Protein AF-A0A554G8C4-F1 (afdb_monomer_lite)

Radius of gyration: 32.67 Å; chains: 1; bounding box: 84×97×101 Å

Foldseek 3Di:
DDDDDDDDDDDDDDDDDDDDDDDDDDDDDDDDPDDDPDDDPPFDQAQDPWQFDFQADAFDPFDKDKDAPVRLLVLCCVFPCCAANPPNPDQPHHADSDQVSCLVCLQVQLLCLQLQPTPALDDQVSSVSSPVSSQQSCQCVVVVNDNTMDMTTSDDPPPFFADADNQQNRRQGLFGSGHGDLLPLPQPQADQVLLVVLVPDLADDFWPVVSPSVVLHSHQHVCSNNQKGWAFFQQAADFLPWHKHKIKHAHDPDAFEQDLVVLKTDRDFQIKMKMWTWAWAQDPVRDIHTYTAKIKMWGWDVVLVSIYIFIWGADSNSTITTTQARDFQARHGFFKGKDKDQRYPNVSDIFIHIDHGDVLLCLQQQLDPNSTSDAQDILATQCHDADLPQLHDVPDGGDDCNNCVQLSCLSSRNYDNQDVPDDSVSSSVSTDGLQVLQQVLDDPPDDGDDNLLRNLLSNCQHFPQSQQACRHVACQLFVLNNQRRSHSNHDSRPDAQAVPDRLLNPATLAHQEPPPDLCVLLVLLLDLHRRHVVLNLQQHDHDLAHHRPPLSHWWHDLVNNLSSQLSNLPHDHPNCVPPPPVVVVVSSVSSNVSSVVSSVVRDDTDPHTDDFTDRLAAHVVADDSQNCLLVPQCDPPNVVLQVDDDDVVLLVQLPDKFQFAFQDDDPLFDFDQDDDDPPDDPVQADPVRHGPDGPSRRDIDGLQQLLCVQFVSLQCTQLSQRSHSLQSSLCNNPNDRHHSLQCHCQRDDPNHGNVVVQCVSNNPPSSLSSLLCQQVCVSVRDDQLSNNSSSGNAPFGLAWFFSDSVQCVVLDRGRLSSQLRRLLCLLQVNRLPPDPGTPRVRRVSCNVSLNCQLPVVQDRDPCLSVVVPVVSVVVSSVSSSSSSSSSNVSCSNPPSNVDPRPDGDDTSHVRDSPPDD

Structure (mmCIF, N/CA/C/O backbone):
data_AF-A0A554G8C4-F1
#
_entry.id   AF-A0A554G8C4-F1
#
loop_
_atom_site.group_PDB
_atom_site.id
_atom_site.type_symbol
_atom_site.label_atom_id
_atom_site.label_alt_id
_atom_site.label_comp_id
_atom_site.label_asym_id
_atom_site.label_entity_id
_atom_site.label_seq_id
_atom_site.pdbx_PDB_ins_code
_atom_site.Cartn_x
_atom_site.Cartn_y
_atom_site.Cartn_z
_atom_site.occupancy
_atom_site.B_iso_or_equiv
_atom_site.auth_seq_id
_atom_site.auth_comp_id
_atom_site.auth_asym_id
_atom_site.auth_atom_id
_atom_site.pdbx_PDB_model_num
ATOM 1 N N . MET A 1 1 ? 19.045 -48.486 16.223 1.00 35.25 1 MET A N 1
ATOM 2 C CA . MET A 1 1 ? 18.951 -49.966 16.285 1.00 35.25 1 MET A CA 1
ATOM 3 C C . MET A 1 1 ? 19.675 -50.537 15.063 1.00 35.25 1 MET A C 1
ATOM 5 O O . MET A 1 1 ? 19.643 -49.884 14.029 1.00 35.25 1 MET A O 1
ATOM 9 N N . ARG A 1 2 ? 20.413 -51.652 15.175 1.00 29.06 2 ARG A N 1
ATOM 10 C CA . ARG A 1 2 ? 21.234 -52.213 14.072 1.00 29.06 2 ARG A CA 1
ATOM 11 C C . ARG A 1 2 ? 20.387 -53.080 13.127 1.00 29.06 2 ARG A C 1
ATOM 13 O O . ARG A 1 2 ? 19.555 -53.809 13.647 1.00 29.06 2 ARG A O 1
ATOM 20 N N . MET A 1 3 ? 20.720 -53.121 11.826 1.00 29.72 3 MET A N 1
ATOM 21 C CA . MET A 1 3 ? 21.233 -54.313 11.095 1.00 29.72 3 MET A CA 1
ATOM 22 C C . MET A 1 3 ? 21.007 -54.257 9.561 1.00 29.72 3 MET A C 1
ATOM 24 O O . MET A 1 3 ? 19.944 -53.858 9.109 1.00 29.72 3 MET A O 1
ATOM 28 N N . THR A 1 4 ? 21.988 -54.742 8.775 1.00 32.47 4 THR A N 1
ATOM 29 C CA . THR A 1 4 ? 21.690 -55.606 7.600 1.00 32.47 4 THR A CA 1
ATOM 30 C C . THR A 1 4 ? 22.221 -55.214 6.202 1.00 32.47 4 THR A C 1
ATOM 32 O O . THR A 1 4 ? 21.421 -54.943 5.316 1.00 32.47 4 THR A O 1
ATOM 35 N N . ARG A 1 5 ? 23.537 -55.282 5.922 1.00 36.09 5 ARG A N 1
ATOM 36 C CA . ARG A 1 5 ? 24.065 -55.430 4.535 1.00 36.09 5 ARG A CA 1
ATOM 37 C C . ARG A 1 5 ? 24.133 -56.916 4.118 1.00 36.09 5 ARG A C 1
ATOM 39 O O . ARG A 1 5 ? 24.507 -57.714 4.973 1.00 36.09 5 ARG A O 1
ATOM 46 N N . ARG A 1 6 ? 24.017 -57.223 2.809 1.00 36.09 6 ARG A N 1
ATOM 47 C CA . ARG A 1 6 ? 25.047 -57.868 1.925 1.00 36.09 6 ARG A CA 1
ATOM 48 C C . ARG A 1 6 ? 24.466 -58.751 0.796 1.00 36.09 6 ARG A C 1
ATOM 50 O O . ARG A 1 6 ? 23.547 -59.522 1.021 1.00 36.09 6 ARG A O 1
ATOM 57 N N . GLY A 1 7 ? 25.137 -58.717 -0.361 1.00 27.42 7 GLY A N 1
ATOM 58 C CA . GLY A 1 7 ? 25.103 -59.689 -1.470 1.00 27.42 7 GLY A CA 1
ATOM 59 C C . GLY A 1 7 ? 26.214 -59.319 -2.474 1.00 27.42 7 GLY A C 1
ATOM 60 O O . GLY A 1 7 ? 26.448 -58.125 -2.653 1.00 27.42 7 GLY A O 1
ATOM 61 N N . ALA A 1 8 ? 26.968 -60.276 -3.034 1.00 31.67 8 ALA A N 1
ATOM 62 C CA . ALA A 1 8 ? 28.233 -60.006 -3.751 1.00 31.67 8 ALA A CA 1
ATOM 63 C C . ALA A 1 8 ? 28.448 -60.859 -5.027 1.00 31.67 8 ALA A C 1
ATOM 65 O O . ALA A 1 8 ? 27.799 -61.885 -5.203 1.00 31.67 8 ALA A O 1
ATOM 66 N N . VAL A 1 9 ? 29.381 -60.408 -5.884 1.00 40.16 9 VAL A N 1
ATOM 67 C CA . VAL A 1 9 ? 29.870 -61.019 -7.155 1.00 40.16 9 VAL A CA 1
ATOM 68 C C . VAL A 1 9 ? 30.842 -62.202 -6.897 1.00 40.16 9 VAL A C 1
ATOM 70 O O . VAL A 1 9 ? 31.343 -62.280 -5.771 1.00 40.16 9 VAL A O 1
ATOM 73 N N . PRO A 1 10 ? 31.109 -63.139 -7.851 1.00 49.84 10 PRO A N 1
ATOM 74 C CA . PRO A 1 10 ? 32.001 -62.976 -9.041 1.00 49.84 10 PRO A CA 1
ATOM 75 C C . PRO A 1 10 ? 31.441 -63.643 -10.343 1.00 49.84 10 PRO A C 1
ATOM 77 O O . PRO A 1 10 ? 30.327 -64.150 -10.311 1.00 49.84 10 PRO A O 1
ATOM 80 N N . GLY A 1 11 ? 32.101 -63.712 -11.519 1.00 33.06 11 GLY A N 1
ATOM 81 C CA . GLY A 1 11 ? 33.337 -63.079 -12.040 1.00 33.06 11 GLY A CA 1
ATOM 82 C C . GLY A 1 11 ? 34.168 -63.964 -13.021 1.00 33.06 11 GLY A C 1
ATOM 83 O O . GLY A 1 11 ? 34.088 -65.184 -12.948 1.00 33.06 11 GLY A O 1
ATOM 84 N N . SER A 1 12 ? 35.049 -63.342 -13.835 1.00 34.12 12 SER A N 1
ATOM 85 C CA . SER A 1 12 ? 36.193 -63.938 -14.600 1.00 34.12 12 SER A CA 1
ATOM 86 C C . SER A 1 12 ? 35.964 -64.623 -15.995 1.00 34.12 12 SER A C 1
ATOM 88 O O . SER A 1 12 ? 34.815 -64.872 -16.346 1.00 34.12 12 SER A O 1
ATOM 90 N N . PRO A 1 13 ? 37.015 -64.779 -16.864 1.00 64.75 13 PRO A N 1
ATOM 91 C CA . PRO A 1 13 ? 36.989 -64.232 -18.246 1.00 64.75 13 PRO A CA 1
ATOM 92 C C . PRO A 1 13 ? 37.641 -65.139 -19.355 1.00 64.75 13 PRO A C 1
ATOM 94 O O . PRO A 1 13 ? 37.683 -66.352 -19.194 1.00 64.75 13 PRO A O 1
ATOM 97 N N . TRP A 1 14 ? 38.233 -64.519 -20.406 1.00 30.30 14 TRP A N 1
ATOM 98 C CA . TRP A 1 14 ? 39.060 -65.040 -21.545 1.00 30.30 14 TRP A CA 1
ATOM 99 C C . TRP A 1 14 ? 38.277 -65.321 -22.854 1.00 30.30 14 TRP A C 1
ATOM 101 O O . TRP A 1 14 ? 37.111 -65.682 -22.804 1.00 30.30 14 TRP A O 1
ATOM 111 N N . GLY A 1 15 ? 38.837 -65.171 -24.069 1.00 31.28 15 GLY A N 1
ATOM 112 C CA . GLY A 1 15 ? 40.138 -64.595 -24.461 1.00 31.28 15 GLY A CA 1
ATOM 113 C C . GLY A 1 15 ? 40.775 -65.253 -25.705 1.00 31.28 15 GLY A C 1
ATOM 114 O O . GLY A 1 15 ? 41.369 -66.316 -25.577 1.00 31.28 15 GLY A O 1
ATOM 115 N N . GLY A 1 16 ? 40.739 -64.582 -26.870 1.00 29.69 16 GLY A N 1
ATOM 116 C CA . GLY A 1 16 ? 41.440 -64.978 -28.115 1.00 29.69 16 GLY A CA 1
ATOM 117 C C . GLY A 1 16 ? 40.740 -66.057 -28.971 1.00 29.69 16 GLY A C 1
ATOM 118 O O . GLY A 1 16 ? 39.778 -66.665 -28.522 1.00 29.69 16 GLY A O 1
ATOM 119 N N . LEU A 1 17 ? 41.155 -66.345 -30.215 1.00 28.55 17 LEU A N 1
ATOM 120 C CA . LEU A 1 17 ? 42.018 -65.617 -31.166 1.00 28.55 17 LEU A CA 1
ATOM 121 C C . LEU A 1 17 ? 41.819 -66.233 -32.583 1.00 28.55 17 LEU A C 1
ATOM 123 O O . LEU A 1 17 ? 41.575 -67.428 -32.663 1.00 28.55 17 LEU A O 1
ATOM 127 N N . LEU A 1 18 ? 41.957 -65.439 -33.659 1.00 30.30 18 LEU A N 1
ATOM 128 C CA . LEU A 1 18 ? 42.260 -65.813 -35.068 1.00 30.30 18 LEU A CA 1
ATOM 129 C C . LEU A 1 18 ? 41.762 -67.167 -35.653 1.00 30.30 18 LEU A C 1
ATOM 131 O O . LEU A 1 18 ? 42.248 -68.226 -35.277 1.00 30.30 18 LEU A O 1
ATOM 135 N N . LEU A 1 19 ? 41.060 -67.127 -36.794 1.00 30.12 19 LEU A N 1
ATOM 136 C CA . LEU A 1 19 ? 41.716 -67.184 -38.120 1.00 30.12 19 LEU A CA 1
ATOM 137 C C . LEU A 1 19 ? 40.710 -66.946 -39.262 1.00 30.12 19 LEU A C 1
ATOM 139 O O . LEU A 1 19 ? 39.581 -67.424 -39.217 1.00 30.12 19 LEU A O 1
ATOM 143 N N . ALA A 1 20 ? 41.150 -66.257 -40.316 1.00 35.41 20 ALA A N 1
ATOM 144 C CA . ALA A 1 20 ? 40.422 -66.124 -41.576 1.00 35.41 20 ALA A CA 1
ATOM 145 C C . ALA A 1 20 ? 41.315 -66.587 -42.734 1.00 35.41 20 ALA A C 1
ATOM 147 O O . ALA A 1 20 ? 42.494 -66.237 -42.773 1.00 35.41 20 ALA A O 1
ATOM 148 N N . VAL A 1 21 ? 40.747 -67.325 -43.692 1.00 32.59 21 VAL A N 1
ATOM 149 C CA . VAL A 1 21 ? 41.332 -67.559 -45.022 1.00 32.59 21 VAL A CA 1
ATOM 150 C C . VAL A 1 21 ? 40.219 -67.409 -46.060 1.00 32.59 21 VAL A C 1
ATOM 152 O O . VAL A 1 21 ? 39.087 -67.831 -45.834 1.00 32.59 21 VAL A O 1
ATOM 155 N N . LEU A 1 22 ? 40.542 -66.740 -47.166 1.00 37.44 22 LEU A N 1
ATOM 156 C CA . LEU A 1 22 ? 39.607 -66.324 -48.208 1.00 37.44 22 LEU A CA 1
ATOM 157 C C . LEU A 1 22 ? 39.259 -67.460 -49.179 1.00 37.44 22 LEU A C 1
ATOM 159 O O . LEU A 1 22 ? 40.101 -68.308 -49.453 1.00 37.44 22 LEU A O 1
ATOM 163 N N . PHE A 1 23 ? 38.112 -67.332 -49.852 1.00 32.06 23 PHE A N 1
ATOM 164 C CA . PHE A 1 23 ? 38.075 -67.395 -51.319 1.00 32.06 23 PHE A CA 1
ATOM 165 C C . PHE A 1 23 ? 37.068 -66.375 -51.871 1.00 32.06 23 PHE A C 1
ATOM 167 O O . PHE A 1 23 ? 36.133 -65.981 -51.177 1.00 32.06 23 PHE A O 1
ATOM 174 N N . ALA A 1 24 ? 37.316 -65.883 -53.087 1.00 38.41 24 ALA A N 1
ATOM 175 C CA . ALA A 1 24 ? 36.714 -64.659 -53.610 1.00 38.41 24 ALA A CA 1
ATOM 176 C C . ALA A 1 24 ? 35.801 -64.887 -54.826 1.00 38.41 24 ALA A C 1
ATOM 178 O O . ALA A 1 24 ? 36.180 -65.587 -55.759 1.00 38.41 24 ALA A O 1
ATOM 179 N N . ALA A 1 25 ? 34.655 -64.204 -54.825 1.00 33.59 25 ALA A N 1
ATOM 180 C CA . ALA A 1 25 ? 33.925 -63.647 -55.971 1.00 33.59 25 ALA A CA 1
ATOM 181 C C . ALA A 1 25 ? 32.758 -62.818 -55.383 1.00 33.59 25 ALA A C 1
ATOM 183 O O . ALA A 1 25 ? 32.126 -63.259 -54.433 1.00 33.59 25 ALA A O 1
ATOM 184 N N . GLY A 1 26 ? 32.414 -61.615 -55.836 1.00 38.28 26 GLY A N 1
ATOM 185 C CA . GLY A 1 26 ? 32.806 -60.959 -57.081 1.00 38.28 26 GLY A CA 1
ATOM 186 C C . GLY A 1 26 ? 31.575 -60.478 -57.850 1.00 38.28 26 GLY A C 1
ATOM 187 O O . GLY A 1 26 ? 31.400 -60.864 -58.998 1.00 38.28 26 GLY A O 1
ATOM 188 N N . CYS A 1 27 ? 30.710 -59.680 -57.216 1.00 35.62 27 CYS A N 1
ATOM 189 C CA . CYS A 1 27 ? 29.609 -58.952 -57.857 1.00 35.62 27 CYS A CA 1
ATOM 190 C C . CYS A 1 27 ? 29.418 -57.605 -57.151 1.00 35.62 27 CYS A C 1
ATOM 192 O O . CYS A 1 27 ? 29.599 -57.502 -55.939 1.00 35.62 27 CYS A O 1
ATOM 194 N N . SER A 1 28 ? 29.118 -56.571 -57.932 1.00 47.38 28 SER A N 1
ATOM 195 C CA . SER A 1 28 ? 29.175 -55.168 -57.525 1.00 47.38 28 SER A CA 1
ATOM 196 C C . SER A 1 28 ? 27.786 -54.560 -57.344 1.00 47.38 28 SER A C 1
ATOM 198 O O . SER A 1 28 ? 27.079 -54.370 -58.331 1.00 47.38 28 SER A O 1
ATOM 200 N N . GLU A 1 29 ? 27.461 -54.138 -56.125 1.00 44.00 29 GLU A N 1
ATOM 201 C CA . GLU A 1 29 ? 26.435 -53.124 -55.873 1.00 44.00 29 GLU A CA 1
ATOM 202 C C . GLU A 1 29 ? 27.011 -52.055 -54.939 1.00 44.00 29 GLU A C 1
ATOM 204 O O . GLU A 1 29 ? 27.541 -52.355 -53.868 1.00 44.00 29 GLU A O 1
ATOM 209 N N . SER A 1 30 ? 26.945 -50.796 -55.370 1.00 46.47 30 SER A N 1
ATOM 210 C CA . SER A 1 30 ? 27.315 -49.651 -54.538 1.00 46.47 30 SER A CA 1
ATOM 211 C C . SER A 1 30 ? 26.253 -49.461 -53.452 1.00 46.47 30 SER A C 1
ATOM 213 O O . SER A 1 30 ? 25.077 -49.351 -53.807 1.00 46.47 30 SER A O 1
ATOM 215 N N . PRO A 1 31 ? 26.611 -49.352 -52.159 1.00 44.16 31 PRO A N 1
ATOM 216 C CA . PRO A 1 31 ? 25.635 -49.017 -51.133 1.00 44.16 31 PRO A CA 1
ATOM 217 C C . PRO A 1 31 ? 25.049 -47.635 -51.421 1.00 44.16 31 PRO A C 1
ATOM 219 O O . PRO A 1 31 ? 25.790 -46.654 -51.535 1.00 44.16 31 PRO A O 1
ATOM 222 N N . THR A 1 32 ? 23.724 -47.540 -51.518 1.00 51.47 32 THR A N 1
ATOM 223 C CA . THR A 1 32 ? 23.030 -46.251 -51.475 1.00 51.47 32 THR A CA 1
ATOM 224 C C . THR A 1 32 ? 23.450 -45.528 -50.193 1.00 51.47 32 THR A C 1
ATOM 226 O O . THR A 1 32 ? 23.413 -46.147 -49.123 1.00 51.47 32 THR A O 1
ATOM 229 N N . PRO A 1 33 ? 23.859 -44.246 -50.249 1.00 58.81 33 PRO A N 1
ATOM 230 C CA . PRO A 1 33 ? 24.146 -43.506 -49.029 1.00 58.81 33 PRO A CA 1
ATOM 231 C C . PRO A 1 33 ? 22.888 -43.499 -48.149 1.00 58.81 33 PRO A C 1
ATOM 233 O O . PRO A 1 33 ? 21.779 -43.390 -48.688 1.00 58.81 33 PRO A O 1
ATOM 236 N N . PRO A 1 34 ? 23.023 -43.621 -46.814 1.00 56.00 34 PRO A N 1
ATOM 237 C CA . PRO A 1 34 ? 21.873 -43.494 -45.932 1.00 56.00 34 PRO A CA 1
ATOM 238 C C . PRO A 1 34 ? 21.198 -42.141 -46.198 1.00 56.00 34 PRO A C 1
ATOM 240 O O . PRO A 1 34 ? 21.907 -41.159 -46.458 1.00 56.00 34 PRO A O 1
ATOM 243 N N . PRO A 1 35 ? 19.854 -42.062 -46.153 1.00 60.12 35 PRO A N 1
ATOM 244 C CA . PRO A 1 35 ? 19.181 -40.778 -46.272 1.00 60.12 35 PRO A CA 1
ATOM 245 C C . PRO A 1 35 ? 19.767 -39.822 -45.225 1.00 60.12 35 PRO A C 1
ATOM 247 O O . PRO A 1 35 ? 20.073 -40.270 -44.111 1.00 60.12 35 PRO A O 1
ATOM 250 N N . PRO A 1 36 ? 19.959 -38.531 -45.559 1.00 61.12 36 PRO A N 1
ATOM 251 C CA . PRO A 1 36 ? 20.434 -37.569 -44.577 1.00 61.12 36 PRO A CA 1
ATOM 252 C C . PRO A 1 36 ? 19.521 -37.644 -43.348 1.00 61.12 36 PRO A C 1
ATOM 254 O O . PRO A 1 36 ? 18.307 -37.807 -43.525 1.00 61.12 36 PRO A O 1
ATOM 257 N N . PRO A 1 37 ? 20.070 -37.563 -42.120 1.00 51.31 37 PRO A N 1
ATOM 258 C CA . PRO A 1 37 ? 19.240 -37.576 -40.928 1.00 51.31 37 PRO A CA 1
ATOM 259 C C . PRO A 1 37 ? 18.176 -36.498 -41.090 1.00 51.31 37 PRO A C 1
ATOM 261 O O . PRO A 1 37 ? 18.506 -35.357 -41.431 1.00 51.31 37 PRO A O 1
ATOM 264 N N . SER A 1 38 ? 16.910 -36.877 -40.894 1.00 40.47 38 SER A N 1
ATOM 265 C CA . SER A 1 38 ? 15.795 -35.936 -40.910 1.00 40.47 38 SER A CA 1
ATOM 266 C C . SER A 1 38 ? 16.201 -34.723 -40.074 1.00 40.47 38 SER A C 1
ATOM 268 O O . SER A 1 38 ? 16.654 -34.933 -38.941 1.00 40.47 38 SER A O 1
ATOM 270 N N . PRO A 1 39 ? 16.093 -33.482 -40.588 1.00 41.09 39 PRO A N 1
ATOM 271 C CA . PRO A 1 39 ? 16.364 -32.324 -39.752 1.00 41.09 39 PRO A CA 1
ATOM 272 C C . PRO A 1 39 ? 15.509 -32.462 -38.486 1.00 41.09 39 PRO A C 1
ATOM 274 O O . PRO A 1 39 ? 14.346 -32.875 -38.602 1.00 41.09 39 PRO A O 1
ATOM 277 N N . PRO A 1 40 ? 16.064 -32.190 -37.287 1.00 36.62 40 PRO A N 1
ATOM 278 C CA . PRO A 1 40 ? 15.280 -32.260 -36.061 1.00 36.62 40 PRO A CA 1
ATOM 279 C C . PRO A 1 40 ? 14.016 -31.421 -36.269 1.00 36.62 40 PRO A C 1
ATOM 281 O O . PRO A 1 40 ? 14.118 -30.351 -36.881 1.00 36.62 40 PRO A O 1
ATOM 284 N N . PRO A 1 41 ? 12.832 -31.914 -35.856 1.00 37.88 41 PRO A N 1
ATOM 285 C CA . PRO A 1 41 ? 11.570 -31.277 -36.199 1.00 37.88 41 PRO A CA 1
ATOM 286 C C . PRO A 1 41 ? 11.631 -29.809 -35.796 1.00 37.88 41 PRO A C 1
ATOM 288 O O . PRO A 1 41 ? 11.794 -29.495 -34.617 1.00 37.88 41 PRO A O 1
ATOM 291 N N . VAL A 1 42 ? 11.555 -28.920 -36.792 1.00 38.28 42 VAL A N 1
ATOM 292 C CA . VAL A 1 42 ? 11.585 -27.477 -36.562 1.00 38.28 42 VAL A CA 1
ATOM 293 C C . VAL A 1 42 ? 10.360 -27.150 -35.729 1.00 38.28 42 VAL A C 1
ATOM 295 O O . VAL A 1 42 ? 9.225 -27.209 -36.206 1.00 38.28 42 VAL A O 1
ATOM 298 N N . VAL A 1 43 ? 10.601 -26.846 -34.461 1.00 43.97 43 VAL A N 1
ATOM 299 C CA . VAL A 1 43 ? 9.570 -26.430 -33.526 1.00 43.97 43 VAL A CA 1
ATOM 300 C C . VAL A 1 43 ? 9.070 -25.081 -34.019 1.00 43.97 43 VAL A C 1
ATOM 302 O O . VAL A 1 43 ? 9.767 -24.075 -33.964 1.00 43.97 43 VAL A O 1
ATOM 305 N N . THR A 1 44 ? 7.858 -25.057 -34.560 1.00 56.59 44 THR A N 1
ATOM 306 C CA . THR A 1 44 ? 7.272 -23.823 -35.083 1.00 56.59 44 THR A CA 1
ATOM 307 C C . THR A 1 44 ? 6.576 -23.068 -33.957 1.00 56.59 44 THR A C 1
ATOM 309 O O . THR A 1 44 ? 5.369 -23.184 -33.762 1.00 56.59 44 THR A O 1
ATOM 312 N N . CYS A 1 45 ? 7.335 -22.275 -33.197 1.00 78.38 45 CYS A N 1
ATOM 313 C CA . CYS A 1 45 ? 6.747 -21.318 -32.263 1.00 78.38 45 CYS A CA 1
ATOM 314 C C . CYS A 1 45 ? 6.059 -20.193 -33.064 1.00 78.38 45 CYS A C 1
ATOM 316 O O . CYS A 1 45 ? 6.716 -19.314 -33.623 1.00 78.38 45 CYS A O 1
ATOM 318 N N . GLN A 1 46 ? 4.729 -20.245 -33.180 1.00 87.69 46 GLN A N 1
ATOM 319 C CA . GLN A 1 46 ? 3.961 -19.310 -34.014 1.00 87.69 46 GLN A CA 1
ATOM 320 C C . GLN A 1 46 ? 3.898 -17.915 -33.367 1.00 87.69 46 GLN A C 1
ATOM 322 O O . GLN A 1 46 ? 3.695 -17.843 -32.154 1.00 87.69 46 GLN A O 1
ATOM 327 N N . PRO A 1 47 ? 4.032 -16.801 -34.118 1.00 91.69 47 PRO A N 1
ATOM 328 C CA . PRO A 1 47 ? 3.971 -15.449 -33.555 1.00 91.69 47 PRO A CA 1
ATOM 329 C C . PRO A 1 47 ? 2.708 -15.211 -32.718 1.00 91.69 47 PRO A C 1
ATOM 331 O O . PRO A 1 47 ? 1.603 -15.554 -33.140 1.00 91.69 47 PRO A O 1
ATOM 334 N N . ALA A 1 48 ? 2.865 -14.616 -31.533 1.00 93.56 48 ALA A N 1
ATOM 335 C CA . ALA A 1 48 ? 1.773 -14.519 -30.571 1.00 93.56 48 ALA A CA 1
ATOM 336 C C . ALA A 1 48 ? 0.688 -13.520 -31.009 1.00 93.56 48 ALA A C 1
ATOM 338 O O . ALA A 1 48 ? 0.941 -12.324 -31.186 1.00 93.56 48 ALA A O 1
ATOM 339 N N . ARG A 1 49 ? -0.555 -13.996 -31.126 1.00 93.81 49 ARG A N 1
ATOM 340 C CA . ARG A 1 49 ? -1.738 -13.184 -31.437 1.00 93.81 49 ARG A CA 1
ATOM 341 C C . ARG A 1 49 ? -2.339 -12.668 -30.132 1.00 93.81 49 ARG A C 1
ATOM 343 O O . ARG A 1 49 ? -3.319 -13.207 -29.619 1.00 93.81 49 ARG A O 1
ATOM 350 N N . SER A 1 50 ? -1.707 -11.626 -29.596 1.00 94.38 50 SER A N 1
ATOM 351 C CA . SER A 1 50 ? -2.178 -10.838 -28.449 1.00 94.38 50 SER A CA 1
ATOM 352 C C . SER A 1 50 ? -2.520 -9.406 -28.875 1.00 94.38 50 SER A C 1
ATOM 354 O O . SER A 1 50 ? -1.887 -8.823 -29.763 1.00 94.38 50 SER A O 1
ATOM 356 N N . GLY A 1 51 ? -3.528 -8.817 -28.230 1.00 91.25 51 GLY A N 1
ATOM 357 C CA . GLY A 1 51 ? -3.872 -7.404 -28.363 1.00 91.25 51 GLY A CA 1
ATOM 358 C C . GLY A 1 51 ? -2.877 -6.449 -27.689 1.00 91.25 51 GLY A C 1
ATOM 359 O O . GLY A 1 51 ? -2.844 -5.266 -28.043 1.00 91.25 51 GLY A O 1
ATOM 360 N N . GLU A 1 52 ? -2.034 -6.940 -26.775 1.00 93.56 52 GLU A N 1
ATOM 361 C CA . GLU A 1 52 ? -0.962 -6.184 -26.119 1.00 93.56 52 GLU A CA 1
ATOM 362 C C . GLU A 1 52 ? 0.401 -6.482 -26.773 1.00 93.56 52 GLU A C 1
ATOM 364 O O . GLU A 1 52 ? 1.232 -7.224 -26.253 1.00 93.56 52 GLU A O 1
ATOM 369 N N . ARG A 1 53 ? 0.646 -5.861 -27.937 1.00 95.56 53 ARG A N 1
ATOM 370 C CA . ARG A 1 53 ? 1.976 -5.806 -28.574 1.00 95.56 53 ARG A CA 1
ATOM 371 C C . ARG A 1 53 ? 2.945 -4.977 -27.717 1.00 95.56 53 ARG A C 1
ATOM 373 O O . ARG A 1 53 ? 2.612 -3.859 -27.316 1.00 95.56 53 ARG A O 1
ATOM 380 N N . ILE A 1 54 ? 4.150 -5.500 -27.494 1.00 96.50 54 ILE A N 1
ATOM 381 C CA . ILE A 1 54 ? 5.236 -4.872 -26.723 1.00 96.50 54 ILE A CA 1
ATOM 382 C C . ILE A 1 54 ? 6.551 -4.912 -27.543 1.00 96.50 54 ILE A C 1
ATOM 384 O O . ILE A 1 54 ? 7.541 -5.456 -27.057 1.00 96.50 54 ILE A O 1
ATOM 388 N N . PRO A 1 55 ? 6.598 -4.383 -28.789 1.00 95.94 55 PRO A N 1
ATOM 389 C CA . PRO A 1 55 ? 7.824 -4.381 -29.590 1.00 95.94 55 PRO A CA 1
ATOM 390 C C . PRO A 1 55 ? 8.937 -3.662 -28.824 1.00 95.94 55 PRO A C 1
ATOM 392 O O . PRO A 1 55 ? 8.790 -2.500 -28.433 1.00 95.94 55 PRO A O 1
ATOM 395 N N . MET A 1 56 ? 10.026 -4.365 -28.542 1.00 94.00 56 MET A N 1
ATOM 396 C CA . MET A 1 56 ? 11.045 -3.884 -27.619 1.00 94.00 56 MET A CA 1
ATOM 397 C C . MET A 1 56 ? 11.907 -2.803 -28.264 1.00 94.00 56 MET A C 1
ATOM 399 O O . MET A 1 56 ? 12.268 -2.864 -29.438 1.00 94.00 56 MET A O 1
ATOM 403 N N . ARG A 1 57 ? 12.251 -1.791 -27.470 1.00 90.12 57 ARG A N 1
ATOM 404 C CA . ARG A 1 57 ? 13.213 -0.766 -27.862 1.00 90.12 57 ARG A CA 1
ATOM 405 C C . ARG A 1 57 ? 14.607 -1.395 -27.888 1.00 90.12 57 ARG A C 1
ATOM 407 O O . ARG A 1 57 ? 14.977 -2.091 -26.942 1.00 90.12 57 ARG A O 1
ATOM 414 N N . ALA A 1 58 ? 15.382 -1.115 -28.934 1.00 80.94 58 ALA A N 1
ATOM 415 C CA . ALA A 1 58 ? 16.804 -1.433 -28.946 1.00 80.94 58 ALA A CA 1
ATOM 416 C C . ALA A 1 58 ? 17.516 -0.754 -27.762 1.00 80.94 58 ALA A C 1
ATOM 418 O O . ALA A 1 58 ? 17.148 0.349 -27.341 1.00 80.94 58 ALA A O 1
ATOM 419 N N . GLY A 1 59 ? 18.533 -1.418 -27.220 1.00 72.62 59 GLY A N 1
ATOM 420 C CA . GLY A 1 59 ? 19.370 -0.833 -26.183 1.00 72.62 59 GLY A CA 1
ATOM 421 C C . GLY A 1 59 ? 20.052 0.444 -26.671 1.00 72.62 59 GLY A C 1
ATOM 422 O O . GLY A 1 59 ? 20.488 0.510 -27.819 1.00 72.62 59 GLY A O 1
ATOM 423 N N . ALA A 1 60 ? 20.156 1.450 -25.804 1.00 70.88 60 ALA A N 1
ATOM 424 C CA . ALA A 1 60 ? 21.054 2.579 -26.034 1.00 70.88 60 ALA A CA 1
ATOM 425 C C . ALA A 1 60 ? 22.219 2.485 -25.044 1.00 70.88 60 ALA A C 1
ATOM 427 O O . ALA A 1 60 ? 21.959 2.125 -23.899 1.00 70.88 60 ALA A O 1
ATOM 428 N N . PRO A 1 61 ? 23.462 2.813 -25.441 1.00 71.31 61 PRO A N 1
ATOM 429 C CA . PRO A 1 61 ? 24.572 2.893 -24.501 1.00 71.31 61 PRO A CA 1
ATOM 430 C C . PRO A 1 61 ? 24.262 3.881 -23.375 1.00 71.31 61 PRO A C 1
ATOM 432 O O . PRO A 1 61 ? 23.676 4.941 -23.626 1.00 71.31 61 PRO A O 1
ATOM 435 N N . ALA A 1 62 ? 24.703 3.559 -22.159 1.00 70.88 62 ALA A N 1
ATOM 436 C CA . ALA A 1 62 ? 24.549 4.440 -21.009 1.00 70.88 62 ALA A CA 1
ATOM 437 C C . ALA A 1 62 ? 25.129 5.836 -21.302 1.00 70.88 62 ALA A C 1
ATOM 439 O O . ALA A 1 62 ? 26.242 5.970 -21.819 1.00 70.88 62 ALA A O 1
ATOM 440 N N . VAL A 1 63 ? 24.382 6.889 -20.953 1.00 72.75 63 VAL A N 1
ATOM 441 C CA . VAL A 1 63 ? 24.813 8.273 -21.192 1.00 72.75 63 VAL A CA 1
ATOM 442 C C . VAL A 1 63 ? 26.065 8.564 -20.366 1.00 72.75 63 VAL A C 1
ATOM 444 O O . VAL A 1 63 ? 26.020 8.589 -19.135 1.00 72.75 63 VAL A O 1
ATOM 447 N N . THR A 1 64 ? 27.180 8.814 -21.053 1.00 81.62 64 THR A N 1
ATOM 448 C CA . THR A 1 64 ? 28.438 9.239 -20.435 1.00 81.62 64 THR A CA 1
ATOM 449 C C . THR A 1 64 ? 28.727 10.694 -20.762 1.00 81.62 64 THR A C 1
ATOM 451 O O . THR A 1 64 ? 28.744 11.070 -21.935 1.00 81.62 64 THR A O 1
ATOM 454 N N . PHE A 1 65 ? 29.024 11.497 -19.747 1.00 91.94 65 PHE A N 1
ATOM 455 C CA . PHE A 1 65 ? 29.494 12.872 -19.914 1.00 91.94 65 PHE A CA 1
ATOM 456 C C . PHE A 1 65 ? 30.614 13.179 -18.920 1.00 91.94 65 PHE A C 1
ATOM 458 O O . PHE A 1 65 ? 30.906 12.380 -18.034 1.00 91.94 65 PHE A O 1
ATOM 465 N N . THR A 1 66 ? 31.256 14.328 -19.086 1.00 94.44 66 THR A N 1
ATOM 466 C CA . THR A 1 66 ? 32.356 14.782 -18.234 1.00 94.44 66 THR A CA 1
ATOM 467 C C . THR A 1 66 ? 31.855 15.864 -17.283 1.00 94.44 66 THR A C 1
ATOM 469 O O . THR A 1 66 ? 31.163 16.780 -17.718 1.00 94.44 66 THR A O 1
ATOM 472 N N . GLU A 1 67 ? 32.216 15.769 -16.007 1.00 95.88 67 GLU A N 1
ATOM 473 C CA . GLU A 1 67 ? 31.802 16.683 -14.938 1.00 95.88 67 GLU A CA 1
ATOM 474 C C . GLU A 1 67 ? 33.026 17.145 -14.126 1.00 95.88 67 GLU A C 1
ATOM 476 O O . GLU A 1 67 ? 34.076 16.495 -14.146 1.00 95.88 67 GLU A O 1
ATOM 481 N N . THR A 1 68 ? 32.918 18.272 -13.421 1.00 96.31 68 THR A N 1
ATOM 482 C CA . THR A 1 68 ? 33.961 18.758 -12.496 1.00 96.31 68 THR A CA 1
ATOM 483 C C . THR A 1 68 ? 33.480 18.715 -11.050 1.00 96.31 68 THR A C 1
ATOM 485 O O . THR A 1 68 ? 32.276 18.701 -10.787 1.00 96.31 68 THR A O 1
ATOM 488 N N . PHE A 1 69 ? 34.405 18.726 -10.083 1.00 94.44 69 PHE A N 1
ATOM 489 C CA . PHE A 1 69 ? 34.025 18.876 -8.675 1.00 94.44 69 PHE A CA 1
ATOM 490 C C . PHE A 1 69 ? 33.194 20.149 -8.431 1.00 94.44 69 PHE A C 1
ATOM 492 O O . PHE A 1 69 ? 32.168 20.076 -7.759 1.00 94.44 69 PHE A O 1
ATOM 499 N N . ASP A 1 70 ? 33.562 21.282 -9.038 1.00 94.06 70 ASP A N 1
ATOM 500 C CA . ASP A 1 70 ? 32.805 22.537 -8.921 1.00 94.06 70 ASP A CA 1
ATOM 501 C C . ASP A 1 70 ? 31.391 22.424 -9.519 1.00 94.06 70 ASP A C 1
ATOM 503 O O . ASP A 1 70 ? 30.427 22.918 -8.933 1.00 94.06 70 ASP A O 1
ATOM 507 N N . GLY A 1 71 ? 31.238 21.724 -10.651 1.00 94.81 71 GLY A N 1
ATOM 508 C CA . GLY A 1 71 ? 29.938 21.443 -11.268 1.00 94.81 71 GLY A CA 1
ATOM 509 C C . GLY A 1 71 ? 29.059 20.552 -10.387 1.00 94.81 71 GLY A C 1
ATOM 510 O O . GLY A 1 71 ? 27.898 20.877 -10.125 1.00 94.81 71 GLY A O 1
ATOM 511 N N . LEU A 1 72 ? 29.626 19.476 -9.835 1.00 94.75 72 LEU A N 1
ATOM 512 C CA . LEU A 1 72 ? 28.967 18.632 -8.836 1.00 94.75 72 LEU A CA 1
ATOM 513 C C . LEU A 1 72 ? 28.559 19.440 -7.593 1.00 94.75 72 LEU A C 1
ATOM 515 O O . LEU A 1 72 ? 27.411 19.356 -7.154 1.00 94.75 72 LEU A O 1
ATOM 519 N N . LYS A 1 73 ? 29.459 20.266 -7.054 1.00 92.81 73 LYS A N 1
ATOM 520 C CA . LYS A 1 73 ? 29.191 21.123 -5.895 1.00 92.81 73 LYS A CA 1
ATOM 521 C C . LYS A 1 73 ? 28.063 22.117 -6.180 1.00 92.81 73 LYS A C 1
ATOM 523 O O . LYS A 1 73 ? 27.161 22.237 -5.356 1.00 92.81 73 LYS A O 1
ATOM 528 N N . ALA A 1 74 ? 28.035 22.734 -7.361 1.00 93.25 74 ALA A N 1
ATOM 529 C CA . ALA A 1 74 ? 26.947 23.613 -7.785 1.00 93.25 74 ALA A CA 1
ATOM 530 C C . ALA A 1 74 ? 25.595 22.878 -7.889 1.00 93.25 74 ALA A C 1
ATOM 532 O O . ALA A 1 74 ? 24.568 23.428 -7.488 1.00 93.25 74 ALA A O 1
ATOM 533 N N . ARG A 1 75 ? 25.570 21.617 -8.357 1.00 93.44 75 ARG A N 1
ATOM 534 C CA . ARG A 1 75 ? 24.351 20.780 -8.349 1.00 93.44 75 ARG A CA 1
ATOM 535 C C . ARG A 1 75 ? 23.883 20.461 -6.927 1.00 93.44 75 ARG A C 1
ATOM 537 O O . ARG A 1 75 ? 22.687 20.556 -6.657 1.00 93.44 75 ARG A O 1
ATOM 544 N N . VAL A 1 76 ? 24.806 20.112 -6.024 1.00 92.62 76 VAL A N 1
ATOM 545 C CA . VAL A 1 76 ? 24.504 19.894 -4.596 1.00 92.62 76 VAL A CA 1
ATOM 546 C C . VAL A 1 76 ? 23.943 21.170 -3.977 1.00 92.62 76 VAL A C 1
ATOM 548 O O . VAL A 1 76 ? 22.892 21.124 -3.348 1.00 92.62 76 VAL A O 1
ATOM 551 N N . ASP A 1 77 ? 24.574 22.322 -4.201 1.00 90.94 77 ASP A N 1
ATOM 552 C CA . ASP A 1 77 ? 24.097 23.597 -3.668 1.00 90.94 77 ASP A CA 1
ATOM 553 C C . ASP A 1 77 ? 22.705 23.951 -4.207 1.00 90.94 77 ASP A C 1
ATOM 555 O O . ASP A 1 77 ? 21.830 24.333 -3.428 1.00 90.94 77 ASP A O 1
ATOM 559 N N . ALA A 1 78 ? 22.446 23.739 -5.499 1.00 90.50 78 ALA A N 1
ATOM 560 C CA . ALA A 1 78 ? 21.143 23.997 -6.111 1.00 90.50 78 ALA A CA 1
ATOM 561 C C . ALA A 1 78 ? 20.000 23.119 -5.557 1.00 90.50 78 ALA A C 1
ATOM 563 O O . ALA A 1 78 ? 18.852 23.561 -5.569 1.00 90.50 78 ALA A O 1
ATOM 564 N N . GLN A 1 79 ? 20.282 21.894 -5.089 1.00 89.06 79 GLN A N 1
ATOM 565 C CA . GLN A 1 79 ? 19.265 20.984 -4.534 1.00 89.06 79 GLN A CA 1
ATOM 566 C C . GLN A 1 79 ? 19.196 20.985 -2.998 1.00 89.06 79 GLN A C 1
ATOM 568 O O . GLN A 1 79 ? 18.132 20.733 -2.435 1.00 89.06 79 GLN A O 1
ATOM 573 N N . CYS A 1 80 ? 20.313 21.236 -2.309 1.00 87.88 80 CYS A N 1
ATOM 574 C CA . CYS A 1 80 ? 20.464 20.945 -0.881 1.00 87.88 80 CYS A CA 1
ATOM 575 C C . CYS A 1 80 ? 20.789 22.167 -0.009 1.00 87.88 80 CYS A C 1
ATOM 577 O O . CYS A 1 80 ? 20.513 22.119 1.192 1.00 87.88 80 CYS A O 1
ATOM 579 N N . SER A 1 81 ? 21.352 23.256 -0.554 1.00 87.31 81 SER A N 1
ATOM 580 C CA . SER A 1 81 ? 21.855 24.374 0.272 1.00 87.31 81 SER A CA 1
ATOM 581 C C . SER A 1 81 ? 20.775 25.023 1.141 1.00 87.31 81 SER A C 1
ATOM 583 O O . SER A 1 81 ? 21.032 25.330 2.302 1.00 87.31 81 SER A O 1
ATOM 585 N N . GLN A 1 82 ? 19.545 25.139 0.628 1.00 86.56 82 GLN A N 1
ATOM 586 C CA . GLN A 1 82 ? 18.410 25.748 1.332 1.00 86.56 82 GLN A CA 1
ATOM 587 C C . GLN A 1 82 ? 18.084 25.086 2.681 1.00 86.56 82 GLN A C 1
ATOM 589 O O . GLN A 1 82 ? 17.512 25.744 3.548 1.00 86.56 82 GLN A O 1
ATOM 594 N N . CYS A 1 83 ? 18.441 23.807 2.858 1.00 84.12 83 CYS A N 1
ATOM 595 C CA . CYS A 1 83 ? 18.151 23.031 4.066 1.00 84.12 83 CYS A CA 1
ATOM 596 C C . CYS A 1 83 ? 19.394 22.449 4.756 1.00 84.12 83 CYS A C 1
ATOM 598 O O . CYS A 1 83 ? 19.309 22.073 5.921 1.00 84.12 83 CYS A O 1
ATOM 600 N N . HIS A 1 84 ? 20.529 22.327 4.064 1.00 85.75 84 HIS A N 1
ATOM 601 C CA . HIS A 1 84 ? 21.723 21.642 4.578 1.00 85.75 84 HIS A CA 1
ATOM 602 C C . HIS A 1 84 ? 23.002 22.490 4.542 1.00 85.75 84 HIS A C 1
ATOM 604 O O . HIS A 1 84 ? 24.042 22.007 4.985 1.00 85.75 84 HIS A O 1
ATOM 610 N N . ALA A 1 85 ? 22.940 23.745 4.082 1.00 82.25 85 ALA A N 1
ATOM 611 C CA . ALA A 1 85 ? 24.025 24.711 4.247 1.00 82.25 85 ALA A CA 1
ATOM 612 C C . ALA A 1 85 ? 23.694 25.739 5.354 1.00 82.25 85 ALA A C 1
ATOM 614 O O . ALA A 1 85 ? 22.521 26.067 5.569 1.00 82.25 85 ALA A O 1
ATOM 615 N N . PRO A 1 86 ? 24.700 26.278 6.070 1.00 75.38 86 PRO A N 1
ATOM 616 C CA . PRO A 1 86 ? 24.500 27.393 6.994 1.00 75.38 86 PRO A CA 1
ATOM 617 C C . PRO A 1 86 ? 23.922 28.641 6.291 1.00 75.38 86 PRO A C 1
ATOM 619 O O . PRO A 1 86 ? 24.278 28.904 5.143 1.00 75.38 86 PRO A O 1
ATOM 622 N N . PRO A 1 87 ? 23.078 29.450 6.963 1.00 73.00 87 PRO A N 1
ATOM 623 C CA . PRO A 1 87 ? 22.631 29.304 8.352 1.00 73.00 87 PRO A CA 1
ATOM 624 C C . PRO A 1 87 ? 21.432 28.352 8.537 1.00 73.00 87 PRO A C 1
ATOM 626 O O . PRO A 1 87 ? 21.143 27.958 9.663 1.00 73.00 87 PRO A O 1
ATOM 629 N N . ASN A 1 88 ? 20.750 27.949 7.461 1.00 68.94 88 ASN A N 1
ATOM 630 C CA . ASN A 1 88 ? 19.437 27.283 7.496 1.00 68.94 88 ASN A CA 1
ATOM 631 C C . ASN A 1 88 ? 19.519 25.749 7.633 1.00 68.94 88 ASN A C 1
ATOM 633 O O . ASN A 1 88 ? 18.729 25.012 7.044 1.00 68.94 88 ASN A O 1
ATOM 637 N N . ALA A 1 89 ? 20.490 25.258 8.399 1.00 68.88 89 ALA A N 1
ATOM 638 C CA . ALA A 1 89 ? 20.787 23.837 8.522 1.00 68.88 89 ALA A CA 1
ATOM 639 C C . ALA A 1 89 ? 19.731 23.071 9.343 1.00 68.88 89 ALA A C 1
ATOM 641 O O . ALA A 1 89 ? 19.800 22.996 10.571 1.00 68.88 89 ALA A O 1
ATOM 642 N N . VAL A 1 90 ? 18.780 22.447 8.651 1.00 65.62 90 VAL A N 1
ATOM 643 C CA . VAL A 1 90 ? 17.696 21.632 9.211 1.00 65.62 90 VAL A CA 1
ATOM 644 C C . VAL A 1 90 ? 17.892 20.137 8.910 1.00 65.62 90 VAL A C 1
ATOM 646 O O . VAL A 1 90 ? 18.664 19.734 8.041 1.00 65.62 90 VAL A O 1
ATOM 649 N N . GLY A 1 91 ? 17.202 19.267 9.654 1.00 59.59 91 GLY A N 1
ATOM 650 C CA . GLY A 1 91 ? 17.233 17.813 9.417 1.00 59.59 91 GLY A CA 1
ATOM 651 C C . GLY A 1 91 ? 18.450 17.064 9.985 1.00 59.59 91 GLY A C 1
ATOM 652 O O . GLY A 1 91 ? 18.720 15.931 9.572 1.00 59.59 91 GLY A O 1
ATOM 653 N N . GLY A 1 92 ? 19.179 17.667 10.934 1.00 64.31 92 GLY A N 1
ATOM 654 C CA . GLY A 1 92 ? 20.272 17.008 11.666 1.00 64.31 92 GLY A CA 1
ATOM 655 C C . GLY A 1 92 ? 21.461 16.633 10.779 1.00 64.31 92 GLY A C 1
ATOM 656 O O . GLY A 1 92 ? 22.057 15.567 10.949 1.00 64.31 92 GLY A O 1
ATOM 657 N N . PHE A 1 93 ? 21.738 17.453 9.762 1.00 75.06 93 PHE A N 1
ATOM 658 C CA . PHE A 1 93 ? 22.786 17.206 8.785 1.00 75.06 93 PHE A CA 1
ATOM 659 C C . PHE A 1 93 ? 23.227 18.490 8.056 1.00 75.06 93 PHE A C 1
ATOM 661 O O . PHE A 1 93 ? 22.380 19.301 7.684 1.00 75.06 93 PHE A O 1
ATOM 668 N N . GLN A 1 94 ? 24.538 18.636 7.834 1.00 78.94 94 GLN A N 1
ATOM 669 C CA . GLN A 1 94 ? 25.173 19.668 7.007 1.00 78.94 94 GLN A CA 1
ATOM 670 C C . GLN A 1 94 ? 26.299 19.040 6.182 1.00 78.94 94 GLN A C 1
ATOM 672 O O . GLN A 1 94 ? 27.126 18.332 6.759 1.00 78.94 94 GLN A O 1
ATOM 677 N N . TYR A 1 95 ? 26.367 19.332 4.882 1.00 83.44 95 TYR A N 1
ATOM 678 C CA . TYR A 1 95 ? 27.541 18.993 4.069 1.00 83.44 95 TYR A CA 1
ATOM 679 C C . TYR A 1 95 ? 28.569 20.124 4.175 1.00 83.44 95 TYR A C 1
ATOM 681 O O . TYR A 1 95 ? 28.204 21.300 4.232 1.00 83.44 95 TYR A O 1
ATOM 689 N N . GLY A 1 96 ? 29.858 19.783 4.220 1.00 78.12 96 GLY A N 1
ATOM 690 C CA . GLY A 1 96 ? 30.905 20.808 4.218 1.00 78.12 96 GLY A CA 1
ATOM 691 C C . GLY A 1 96 ? 31.005 21.520 2.858 1.00 78.12 96 GLY A C 1
ATOM 692 O O . GLY A 1 96 ? 30.601 20.964 1.833 1.00 78.12 96 GLY A O 1
ATOM 693 N N . PRO A 1 97 ? 31.537 22.754 2.821 1.00 76.12 97 PRO A N 1
ATOM 694 C CA . PRO A 1 97 ? 31.634 23.546 1.594 1.00 76.12 97 PRO A CA 1
ATOM 695 C C . PRO A 1 97 ? 32.727 23.055 0.629 1.00 76.12 97 PRO A C 1
ATOM 697 O O . PRO A 1 97 ? 32.834 23.591 -0.470 1.00 76.12 97 PRO A O 1
ATOM 700 N N . ASP A 1 98 ? 33.528 22.068 1.028 1.00 86.31 98 ASP A N 1
ATOM 701 C CA . ASP A 1 98 ? 34.729 21.590 0.350 1.00 86.31 98 ASP A CA 1
ATOM 702 C C . ASP A 1 98 ? 34.655 20.095 -0.028 1.00 86.31 98 ASP A C 1
ATOM 704 O O . ASP A 1 98 ? 33.638 19.414 0.144 1.00 86.31 98 ASP A O 1
ATOM 708 N N . LEU A 1 99 ? 35.759 19.589 -0.588 1.00 88.62 99 LEU A N 1
ATOM 709 C CA . LEU A 1 99 ? 35.910 18.212 -1.059 1.00 88.62 99 LEU A CA 1
ATOM 710 C C . LEU A 1 99 ? 35.650 17.175 0.044 1.00 88.62 99 LEU A C 1
ATOM 712 O O . LEU A 1 99 ? 34.904 16.219 -0.168 1.00 88.62 99 LEU A O 1
ATOM 716 N N . GLU A 1 100 ? 36.261 17.358 1.215 1.00 90.12 100 GLU A N 1
ATOM 717 C CA . GLU A 1 100 ? 36.166 16.412 2.332 1.00 90.12 100 GLU A CA 1
ATOM 718 C C . GLU A 1 100 ? 34.778 16.449 2.982 1.00 90.12 100 GLU A C 1
ATOM 720 O O . GLU A 1 100 ? 34.216 15.403 3.319 1.00 90.12 100 GLU A O 1
ATOM 725 N N . GLY A 1 101 ? 34.173 17.636 3.056 1.00 86.31 101 GLY A N 1
ATOM 726 C CA . GLY A 1 101 ? 32.782 17.825 3.435 1.00 86.31 101 GLY A CA 1
ATOM 727 C C . GLY A 1 101 ? 31.806 17.056 2.549 1.00 86.31 101 GLY A C 1
ATOM 728 O O . GLY A 1 101 ? 30.917 16.382 3.068 1.00 86.31 101 GLY A O 1
ATOM 729 N N . LEU A 1 102 ? 31.972 17.107 1.223 1.00 89.12 102 LEU A N 1
ATOM 730 C CA . LEU A 1 102 ? 31.090 16.366 0.319 1.00 89.12 102 LEU A CA 1
ATOM 731 C C . LEU A 1 102 ? 31.406 14.861 0.275 1.00 89.12 102 LEU A C 1
ATOM 733 O O . LEU A 1 102 ? 30.483 14.060 0.133 1.00 89.12 102 LEU A O 1
ATOM 737 N N . LYS A 1 103 ? 32.667 14.444 0.457 1.00 91.25 103 LYS A N 1
ATOM 738 C CA . LYS A 1 103 ? 33.047 13.019 0.563 1.00 91.25 103 LYS A CA 1
ATOM 739 C C . LYS A 1 103 ? 32.338 12.319 1.715 1.00 91.25 103 LYS A C 1
ATOM 741 O O . LYS A 1 103 ? 31.827 11.215 1.542 1.00 91.25 103 LYS A O 1
ATOM 746 N N . LYS A 1 104 ? 32.299 12.972 2.879 1.00 88.44 104 LYS A N 1
ATOM 747 C CA . LYS A 1 104 ? 31.702 12.438 4.107 1.00 88.44 104 LYS A CA 1
ATOM 748 C C . LYS A 1 104 ? 30.225 12.074 3.935 1.00 88.44 104 LYS A C 1
ATOM 750 O O . LYS A 1 104 ? 29.776 11.061 4.467 1.00 88.44 104 LYS A O 1
ATOM 755 N N . ASP A 1 105 ? 29.481 12.886 3.185 1.00 87.56 105 ASP A N 1
ATOM 756 C CA . ASP A 1 105 ? 28.017 12.856 3.210 1.00 87.56 105 ASP A CA 1
ATOM 757 C C . ASP A 1 105 ? 27.348 12.661 1.840 1.00 87.56 105 ASP A C 1
ATOM 759 O O . ASP A 1 105 ? 26.144 12.393 1.765 1.00 87.56 105 ASP A O 1
ATOM 763 N N . GLY A 1 106 ? 28.114 12.709 0.747 1.00 89.56 106 GLY A N 1
ATOM 764 C CA . GLY A 1 106 ? 27.628 12.517 -0.620 1.00 89.56 106 GLY A CA 1
ATOM 765 C C . GLY A 1 106 ? 26.894 11.190 -0.823 1.00 89.56 106 GLY A C 1
ATOM 766 O O . GLY A 1 106 ? 25.896 11.149 -1.537 1.00 89.56 106 GLY A O 1
ATOM 767 N N . ALA A 1 107 ? 27.309 10.119 -0.135 1.00 89.62 107 ALA A N 1
ATOM 768 C CA . ALA A 1 107 ? 26.625 8.824 -0.186 1.00 89.62 107 ALA A CA 1
ATOM 769 C C . ALA A 1 107 ? 25.202 8.894 0.403 1.00 89.62 107 ALA A C 1
ATOM 771 O O . ALA A 1 107 ? 24.261 8.324 -0.153 1.00 89.62 107 ALA A O 1
ATOM 772 N N . ARG A 1 108 ? 25.022 9.643 1.501 1.00 87.12 108 ARG A N 1
ATOM 773 C CA . ARG A 1 108 ? 23.712 9.879 2.127 1.00 87.12 108 ARG A CA 1
ATOM 774 C C . ARG A 1 108 ? 22.835 10.772 1.250 1.00 87.12 108 ARG A C 1
ATOM 776 O O . ARG A 1 108 ? 21.647 10.484 1.116 1.00 87.12 108 ARG A O 1
ATOM 783 N N . LEU A 1 109 ? 23.411 11.816 0.649 1.00 89.94 109 LEU A N 1
ATOM 784 C CA . LEU A 1 109 ? 22.712 12.686 -0.302 1.00 89.94 109 LEU A CA 1
ATOM 785 C C . LEU A 1 109 ? 22.231 11.894 -1.526 1.00 89.94 109 LEU A C 1
ATOM 787 O O . LEU A 1 109 ? 21.050 11.950 -1.856 1.00 89.94 109 LEU A O 1
ATOM 791 N N . ALA A 1 110 ? 23.101 11.090 -2.143 1.00 90.62 110 ALA A N 1
ATOM 792 C CA . ALA A 1 110 ? 22.756 10.274 -3.304 1.00 90.62 110 ALA A CA 1
ATOM 793 C C . ALA A 1 110 ? 21.673 9.227 -3.001 1.00 90.62 110 ALA A C 1
ATOM 795 O O . ALA A 1 110 ? 20.727 9.070 -3.775 1.00 90.62 110 ALA A O 1
ATOM 796 N N . LEU A 1 111 ? 21.762 8.543 -1.852 1.00 89.56 111 LEU A N 1
ATOM 797 C CA . LEU A 1 111 ? 20.718 7.621 -1.400 1.00 89.56 111 LEU A CA 1
ATOM 798 C C . LEU A 1 111 ? 19.364 8.340 -1.297 1.00 89.56 111 LEU A C 1
ATOM 800 O O . LEU A 1 111 ? 18.390 7.911 -1.906 1.00 89.56 111 LEU A O 1
ATOM 804 N N . LYS A 1 112 ? 19.307 9.472 -0.588 1.00 88.38 112 LYS A N 1
ATOM 805 C CA . LYS A 1 112 ? 18.045 10.190 -0.354 1.00 88.38 112 LYS A CA 1
ATOM 806 C C . LYS A 1 112 ? 17.466 10.815 -1.623 1.00 88.38 112 LYS A C 1
ATOM 808 O O . LYS A 1 112 ? 16.251 10.803 -1.811 1.00 88.38 112 LYS A O 1
ATOM 813 N N . ALA A 1 113 ? 18.320 11.298 -2.517 1.00 90.75 113 ALA A N 1
ATOM 814 C CA . ALA A 1 113 ? 17.915 11.855 -3.799 1.00 90.75 113 ALA A CA 1
ATOM 815 C C . ALA A 1 113 ? 17.402 10.771 -4.778 1.00 90.75 113 ALA A C 1
ATOM 817 O O . ALA A 1 113 ? 16.352 10.956 -5.388 1.00 90.75 113 ALA A O 1
ATOM 818 N N . SER A 1 114 ? 18.045 9.596 -4.854 1.00 90.38 114 SER A N 1
ATOM 819 C CA . SER A 1 114 ? 17.573 8.457 -5.679 1.00 90.38 114 SER A CA 1
ATOM 820 C C . SER A 1 114 ? 16.288 7.789 -5.158 1.00 90.38 114 SER A C 1
ATOM 822 O O . SER A 1 114 ? 15.515 7.221 -5.933 1.00 90.38 114 SER A O 1
ATOM 824 N N . GLN A 1 115 ? 16.022 7.897 -3.855 1.00 88.25 115 GLN A N 1
ATOM 825 C CA . GLN A 1 115 ? 14.754 7.505 -3.229 1.00 88.25 115 GLN A CA 1
ATOM 826 C C . GLN A 1 115 ? 13.605 8.489 -3.513 1.00 88.25 115 GLN A C 1
ATOM 828 O O . GLN A 1 115 ? 12.442 8.135 -3.315 1.00 88.25 115 GLN A O 1
ATOM 833 N N . GLY A 1 116 ? 13.907 9.715 -3.957 1.00 86.25 116 GLY A N 1
ATOM 834 C CA . GLY A 1 116 ? 12.937 10.809 -4.078 1.00 86.25 116 GLY A CA 1
ATOM 835 C C . GLY A 1 116 ? 12.608 11.526 -2.758 1.00 86.25 116 GLY A C 1
ATOM 836 O O . GLY A 1 116 ? 11.668 12.313 -2.724 1.00 86.25 116 GLY A O 1
ATOM 837 N N . GLU A 1 117 ? 13.367 11.289 -1.678 1.00 83.06 117 GLU A N 1
ATOM 838 C CA . GLU A 1 117 ? 13.150 11.930 -0.364 1.00 83.06 117 GLU A CA 1
ATOM 839 C C . GLU A 1 117 ? 13.639 13.385 -0.304 1.00 83.06 117 GLU A C 1
ATOM 841 O O . GLU A 1 117 ? 13.260 14.128 0.604 1.00 83.06 117 GLU A O 1
ATOM 846 N N . MET A 1 118 ? 14.516 13.790 -1.227 1.00 82.94 118 MET A N 1
ATOM 847 C CA . MET A 1 118 ? 15.133 15.117 -1.250 1.00 82.94 118 MET A CA 1
ATOM 848 C C . MET A 1 118 ? 15.034 15.747 -2.650 1.00 82.94 118 MET A C 1
ATOM 850 O O . MET A 1 118 ? 15.434 15.091 -3.610 1.00 82.94 118 MET A O 1
ATOM 854 N N . PRO A 1 119 ? 14.560 17.005 -2.778 1.00 82.31 119 PRO A N 1
ATOM 855 C CA . PRO A 1 119 ? 13.991 17.834 -1.709 1.00 82.31 119 PRO A CA 1
ATOM 856 C C . PRO A 1 119 ? 12.627 17.298 -1.209 1.00 82.31 119 PRO A C 1
ATOM 858 O O . PRO A 1 119 ? 11.902 16.661 -1.977 1.00 82.31 119 PRO A O 1
ATOM 861 N N . PRO A 1 120 ? 12.238 17.553 0.056 1.00 78.81 120 PRO A N 1
ATOM 862 C CA . PRO A 1 120 ? 10.937 17.134 0.577 1.00 78.81 120 PRO A CA 1
ATOM 863 C C . PRO A 1 120 ? 9.773 17.662 -0.272 1.00 78.81 120 PRO A C 1
ATOM 865 O O . PRO A 1 120 ? 9.786 18.813 -0.705 1.00 78.81 120 PRO A O 1
ATOM 868 N N . LEU A 1 121 ? 8.753 16.823 -0.489 1.00 78.00 121 LEU A N 1
ATOM 869 C CA . LEU A 1 121 ? 7.559 17.136 -1.292 1.00 78.00 121 LEU A CA 1
ATOM 870 C C . LEU A 1 121 ? 7.845 17.587 -2.740 1.00 78.00 121 LEU A C 1
ATOM 872 O O . LEU A 1 121 ? 6.990 18.246 -3.338 1.00 78.00 121 LEU A O 1
ATOM 876 N N . ALA A 1 122 ? 8.995 17.209 -3.309 1.00 84.81 122 ALA A N 1
ATOM 877 C CA . ALA A 1 122 ? 9.441 17.580 -4.652 1.00 84.81 122 ALA A CA 1
ATOM 878 C C . ALA A 1 122 ? 8.329 17.609 -5.724 1.00 84.81 122 ALA A C 1
ATOM 880 O O . ALA A 1 122 ? 7.457 16.734 -5.814 1.00 84.81 122 ALA A O 1
ATOM 881 N N . THR A 1 123 ? 8.406 18.618 -6.593 1.00 87.88 123 THR A N 1
ATOM 882 C CA . THR A 1 123 ? 7.786 18.561 -7.923 1.00 87.88 123 THR A CA 1
ATOM 883 C C . THR A 1 123 ? 8.494 17.500 -8.781 1.00 87.88 123 THR A C 1
ATOM 885 O O . THR A 1 123 ? 9.681 17.250 -8.559 1.00 87.88 123 THR A O 1
ATOM 888 N N . PRO A 1 124 ? 7.840 16.910 -9.802 1.00 89.56 124 PRO A N 1
ATOM 889 C CA . PRO A 1 124 ? 8.471 15.893 -10.651 1.00 89.56 124 PRO A CA 1
ATOM 890 C C . PRO A 1 124 ? 9.805 16.331 -11.281 1.00 89.56 124 PRO A C 1
ATOM 892 O O . PRO A 1 124 ? 10.715 15.520 -11.423 1.00 89.56 124 PRO A O 1
ATOM 895 N N . GLU A 1 125 ? 9.941 17.622 -11.597 1.00 92.38 125 GLU A N 1
ATOM 896 C CA . GLU A 1 125 ? 11.160 18.240 -12.134 1.00 92.38 125 GLU A CA 1
ATOM 897 C C . GLU A 1 125 ? 12.288 18.359 -11.092 1.00 92.38 125 GLU A C 1
ATOM 899 O O . GLU A 1 125 ? 13.460 18.165 -11.413 1.00 92.38 125 GLU A O 1
ATOM 904 N N . GLN A 1 126 ? 11.958 18.639 -9.826 1.00 91.94 126 GLN A N 1
ATOM 905 C CA . GLN A 1 126 ? 12.934 18.568 -8.734 1.00 91.94 126 GLN A CA 1
ATOM 906 C C . GLN A 1 126 ? 13.364 17.119 -8.481 1.00 91.94 126 GLN A C 1
ATOM 908 O O . GLN A 1 126 ? 14.549 16.869 -8.291 1.00 91.94 126 GLN A O 1
ATOM 913 N N . THR A 1 127 ? 12.438 16.154 -8.553 1.00 91.88 127 THR A N 1
ATOM 914 C CA . THR A 1 127 ? 12.770 14.725 -8.438 1.00 91.88 127 THR A CA 1
ATOM 915 C C . THR A 1 127 ? 13.732 14.277 -9.541 1.00 91.88 127 THR A C 1
ATOM 917 O O . THR A 1 127 ? 14.702 13.591 -9.237 1.00 91.88 127 THR A O 1
ATOM 920 N N . LYS A 1 128 ? 13.542 14.715 -10.796 1.00 92.62 128 LYS A N 1
ATOM 921 C CA . LYS A 1 128 ? 14.496 14.454 -11.893 1.00 92.62 128 LYS A CA 1
ATOM 922 C C . LYS A 1 128 ? 15.897 14.959 -11.564 1.00 92.62 128 LYS A C 1
ATOM 924 O O . LYS A 1 128 ? 16.842 14.177 -11.568 1.00 92.62 128 LYS A O 1
ATOM 929 N N . LYS A 1 129 ? 16.016 16.236 -11.189 1.00 93.75 129 LYS A N 1
ATOM 930 C CA . LYS A 1 129 ? 17.296 16.869 -10.816 1.00 93.75 129 LYS A CA 1
ATOM 931 C C . LYS A 1 129 ? 17.960 16.199 -9.614 1.00 93.75 129 LYS A C 1
ATOM 933 O O . LYS A 1 129 ? 19.184 16.107 -9.567 1.00 93.75 129 LYS A O 1
ATOM 938 N N . ALA A 1 130 ? 17.171 15.699 -8.666 1.00 93.00 130 ALA A N 1
ATOM 939 C CA . ALA A 1 130 ? 17.660 14.908 -7.545 1.00 93.00 130 ALA A CA 1
ATOM 940 C C . ALA A 1 130 ? 18.193 13.533 -7.997 1.00 93.00 130 ALA A C 1
ATOM 942 O O . ALA A 1 130 ? 19.298 13.157 -7.612 1.00 93.00 130 ALA A O 1
ATOM 943 N N . VAL A 1 131 ? 17.474 12.803 -8.855 1.00 92.19 131 VAL A N 1
ATOM 944 C CA . VAL A 1 131 ? 17.934 11.512 -9.406 1.00 92.19 131 VAL A CA 1
ATOM 945 C C . VAL A 1 131 ? 19.193 11.688 -10.271 1.00 92.19 131 VAL A C 1
ATOM 947 O O . VAL A 1 131 ? 20.133 10.902 -10.152 1.00 92.19 131 VAL A O 1
ATOM 950 N N . GLU A 1 132 ? 19.273 12.753 -11.072 1.00 92.50 132 GLU A N 1
ATOM 951 C CA . GLU A 1 132 ? 20.487 13.138 -11.807 1.00 92.50 132 GLU A CA 1
ATOM 952 C C . GLU A 1 132 ? 21.659 13.427 -10.855 1.00 92.50 132 GLU A C 1
ATOM 954 O O . GLU A 1 132 ? 22.745 12.872 -11.021 1.00 92.50 132 GLU A O 1
ATOM 959 N N . LEU A 1 133 ? 21.444 14.239 -9.811 1.00 94.44 133 LEU A N 1
ATOM 960 C CA . LEU A 1 133 ? 22.451 14.510 -8.781 1.00 94.44 133 LEU A CA 1
ATOM 961 C C . LEU A 1 133 ? 22.908 13.223 -8.072 1.00 94.44 133 LEU A C 1
ATOM 963 O O . LEU A 1 133 ? 24.103 13.058 -7.824 1.00 94.44 133 LEU A O 1
ATOM 967 N N . ALA A 1 134 ? 21.991 12.296 -7.782 1.00 93.69 134 ALA A N 1
ATOM 968 C CA . ALA A 1 134 ? 22.320 11.005 -7.186 1.00 93.69 134 ALA A CA 1
ATOM 969 C C . ALA A 1 134 ? 23.265 10.189 -8.080 1.00 93.69 134 ALA A C 1
ATOM 971 O O . ALA A 1 134 ? 24.263 9.672 -7.579 1.00 93.69 134 ALA A O 1
ATOM 972 N N . CYS A 1 135 ? 23.006 10.147 -9.393 1.00 92.31 135 CYS A N 1
ATOM 973 C CA . CYS A 1 135 ? 23.910 9.541 -10.374 1.00 92.31 135 CYS A CA 1
ATOM 974 C C . CYS A 1 135 ? 25.309 10.180 -10.345 1.00 92.31 135 CYS A C 1
ATOM 976 O O . CYS A 1 135 ? 26.312 9.462 -10.290 1.00 92.31 135 CYS A O 1
ATOM 978 N N . VAL A 1 136 ? 25.397 11.516 -10.390 1.00 94.69 136 VAL A N 1
ATOM 979 C CA . VAL A 1 136 ? 26.694 12.215 -10.439 1.00 94.69 136 VAL A CA 1
ATOM 980 C C . VAL A 1 136 ? 27.485 11.963 -9.153 1.00 94.69 136 VAL A C 1
ATOM 982 O O . VAL A 1 136 ? 28.667 11.628 -9.222 1.00 94.69 136 VAL A O 1
ATOM 985 N N . LEU A 1 137 ? 26.831 12.037 -7.987 1.00 94.25 137 LEU A N 1
ATOM 986 C CA . LEU A 1 137 ? 27.437 11.706 -6.693 1.00 94.25 137 LEU A CA 1
ATOM 987 C C . LEU A 1 137 ? 27.922 10.251 -6.641 1.00 94.25 137 LEU A C 1
ATOM 989 O O . LEU A 1 137 ? 29.049 10.010 -6.220 1.00 94.25 137 LEU A O 1
ATOM 993 N N . GLN A 1 138 ? 27.115 9.283 -7.088 1.00 92.25 138 GLN A N 1
ATOM 994 C CA . GLN A 1 138 ? 27.507 7.867 -7.127 1.00 92.25 138 GLN A CA 1
ATOM 995 C C . GLN A 1 138 ? 28.694 7.627 -8.070 1.00 92.25 138 GLN A C 1
ATOM 997 O O . GLN A 1 138 ? 29.648 6.954 -7.682 1.00 92.25 138 GLN A O 1
ATOM 1002 N N . SER A 1 139 ? 28.683 8.239 -9.260 1.00 92.69 139 SER A N 1
ATOM 1003 C CA . SER A 1 139 ? 29.796 8.181 -10.219 1.00 92.69 139 SER A CA 1
ATOM 1004 C C . SER A 1 139 ? 31.090 8.739 -9.625 1.00 92.69 139 SER A C 1
ATOM 1006 O O . SER A 1 139 ? 32.156 8.147 -9.784 1.00 92.69 139 SER A O 1
ATOM 1008 N N . TRP A 1 140 ? 31.000 9.876 -8.935 1.00 94.94 140 TRP A N 1
ATOM 1009 C CA . TRP A 1 140 ? 32.128 10.552 -8.299 1.00 94.94 140 TRP A CA 1
ATOM 1010 C C . TRP A 1 140 ? 32.707 9.736 -7.133 1.00 94.94 140 TRP A C 1
ATOM 1012 O O . TRP A 1 140 ? 33.910 9.476 -7.093 1.00 94.94 140 TRP A O 1
ATOM 1022 N N . LEU A 1 141 ? 31.849 9.264 -6.222 1.00 93.19 141 LEU A N 1
ATOM 1023 C CA . LEU A 1 141 ? 32.239 8.437 -5.073 1.00 93.19 141 LEU A CA 1
ATOM 1024 C C . LEU A 1 141 ? 32.856 7.103 -5.511 1.00 93.19 141 LEU A C 1
ATOM 1026 O O . LEU A 1 141 ? 33.896 6.712 -4.984 1.00 93.19 141 LEU A O 1
ATOM 1030 N N . GLY A 1 142 ? 32.267 6.438 -6.512 1.00 91.06 142 GLY A N 1
ATOM 1031 C CA . GLY A 1 142 ? 32.773 5.175 -7.063 1.00 91.06 142 GLY A CA 1
ATOM 1032 C C . GLY A 1 142 ? 34.164 5.280 -7.702 1.00 91.06 142 GLY A C 1
ATOM 1033 O O . GLY A 1 142 ? 34.863 4.278 -7.812 1.00 91.06 142 GLY A O 1
ATOM 1034 N N . GLN A 1 143 ? 34.595 6.491 -8.068 1.00 92.88 143 GLN A N 1
ATOM 1035 C CA . GLN A 1 143 ? 35.931 6.788 -8.603 1.00 92.88 143 GLN A CA 1
ATOM 1036 C C . GLN A 1 143 ? 36.906 7.325 -7.538 1.00 92.88 143 GLN A C 1
ATOM 1038 O O . GLN A 1 143 ? 37.945 7.887 -7.876 1.00 92.88 143 GLN A O 1
ATOM 1043 N N . GLY A 1 144 ? 36.588 7.176 -6.247 1.00 93.25 144 GLY A N 1
ATOM 1044 C CA . GLY A 1 144 ? 37.435 7.658 -5.152 1.00 93.25 144 GLY A CA 1
ATOM 1045 C C . GLY A 1 144 ? 37.323 9.162 -4.883 1.00 93.25 144 GLY A C 1
ATOM 1046 O O . GLY A 1 144 ? 38.209 9.730 -4.248 1.00 93.25 144 GLY A O 1
ATOM 1047 N N . ALA A 1 145 ? 36.238 9.800 -5.340 1.00 93.94 145 ALA A N 1
ATOM 1048 C CA . ALA A 1 145 ? 35.926 11.211 -5.106 1.00 93.94 145 ALA A CA 1
ATOM 1049 C C . ALA A 1 145 ? 37.047 12.193 -5.537 1.00 93.94 145 ALA A C 1
ATOM 1051 O O . ALA A 1 145 ? 37.600 12.922 -4.702 1.00 93.94 145 ALA A O 1
ATOM 1052 N N . PRO A 1 146 ? 37.405 12.221 -6.840 1.00 94.00 146 PRO A N 1
ATOM 1053 C CA . PRO A 1 146 ? 38.451 13.092 -7.374 1.00 94.00 146 PRO A CA 1
ATOM 1054 C C . PRO A 1 146 ? 38.105 14.583 -7.238 1.00 94.00 146 PRO A C 1
ATOM 1056 O O . PRO A 1 146 ? 36.954 14.988 -7.386 1.00 94.00 146 PRO A O 1
ATOM 1059 N N . ALA A 1 147 ? 39.126 15.413 -7.013 1.00 89.62 147 ALA A N 1
ATOM 1060 C CA . ALA A 1 147 ? 38.982 16.869 -6.888 1.00 89.62 147 ALA A CA 1
ATOM 1061 C C . ALA A 1 147 ? 38.897 17.618 -8.233 1.00 89.62 147 ALA A C 1
ATOM 1063 O O . ALA A 1 147 ? 38.572 18.799 -8.259 1.00 89.62 147 ALA A O 1
ATOM 1064 N N . GLY A 1 148 ? 39.245 16.954 -9.337 1.00 88.88 148 GLY A N 1
ATOM 1065 C CA . GLY A 1 148 ? 39.285 17.550 -10.671 1.00 88.88 148 GLY A CA 1
ATOM 1066 C C . GLY A 1 148 ? 38.087 17.163 -11.535 1.00 88.88 148 GLY A C 1
ATOM 1067 O O . GLY A 1 148 ? 36.944 17.092 -11.083 1.00 88.88 148 GLY A O 1
ATOM 1068 N N . THR A 1 149 ? 38.380 16.903 -12.803 1.00 94.50 149 THR A N 1
ATOM 1069 C CA . THR A 1 149 ? 37.426 16.426 -13.807 1.00 94.50 149 THR A CA 1
ATOM 1070 C C . THR A 1 149 ? 37.254 14.908 -13.727 1.00 94.50 149 THR A C 1
ATOM 1072 O O . THR A 1 149 ? 38.241 14.189 -13.573 1.00 94.50 149 THR A O 1
ATOM 1075 N N . PHE A 1 150 ? 36.027 14.406 -13.878 1.00 95.06 150 PHE A N 1
ATOM 1076 C CA . PHE A 1 150 ? 35.715 12.973 -13.873 1.00 95.06 150 PHE A CA 1
ATOM 1077 C C . PHE A 1 150 ? 34.581 12.621 -14.857 1.00 95.06 150 PHE A C 1
ATOM 1079 O O . PHE A 1 150 ? 33.704 13.448 -15.113 1.00 95.06 150 PHE A O 1
ATOM 1086 N N . PRO A 1 151 ? 34.568 11.404 -15.433 1.00 93.75 151 PRO A N 1
ATOM 1087 C CA . PRO A 1 151 ? 33.438 10.919 -16.217 1.00 93.75 151 PRO A CA 1
ATOM 1088 C C . PRO A 1 151 ? 32.269 10.506 -15.309 1.00 93.75 151 PRO A C 1
ATOM 1090 O O . PRO A 1 151 ? 32.457 9.833 -14.296 1.00 93.75 151 PRO A O 1
ATOM 1093 N N . VAL A 1 152 ? 31.049 10.851 -15.706 1.00 91.44 152 VAL A N 1
ATOM 1094 C CA . VAL A 1 152 ? 29.793 10.408 -15.085 1.00 91.44 152 VAL A CA 1
ATOM 1095 C C . VAL A 1 152 ? 29.222 9.228 -15.869 1.00 91.44 152 VAL A C 1
ATOM 1097 O O . VAL A 1 152 ? 29.230 9.238 -17.103 1.00 91.44 152 VAL A O 1
ATOM 1100 N N . ARG A 1 153 ? 28.720 8.214 -15.154 1.00 86.06 153 ARG A N 1
ATOM 1101 C CA . ARG A 1 153 ? 28.020 7.043 -15.704 1.00 86.06 153 ARG A CA 1
ATOM 1102 C C . ARG A 1 153 ? 26.867 6.672 -14.769 1.00 86.06 153 ARG A C 1
ATOM 1104 O O . ARG A 1 153 ? 27.099 6.150 -13.686 1.00 86.06 153 ARG A O 1
ATOM 1111 N N . CYS A 1 154 ? 25.627 6.937 -15.178 1.00 78.62 154 CYS A N 1
ATOM 1112 C CA . CYS A 1 154 ? 24.451 6.756 -14.311 1.00 78.62 154 CYS A CA 1
ATOM 1113 C C . CYS A 1 154 ? 23.972 5.307 -14.135 1.00 78.62 154 CYS A C 1
ATOM 1115 O O . CYS A 1 154 ? 22.964 5.081 -13.467 1.00 78.62 154 CYS A O 1
ATOM 1117 N N . GLU A 1 155 ? 24.635 4.336 -14.761 1.00 70.06 155 GLU A N 1
ATOM 1118 C CA . GLU A 1 155 ? 24.128 2.974 -14.900 1.00 70.06 155 GLU A CA 1
ATOM 1119 C C . GLU A 1 155 ? 25.218 1.927 -14.688 1.00 70.06 155 GLU A C 1
ATOM 1121 O O . GLU A 1 155 ? 26.413 2.194 -14.839 1.00 70.06 155 GLU A O 1
ATOM 1126 N N . SER A 1 156 ? 24.772 0.723 -14.339 1.00 57.81 156 SER A N 1
ATOM 1127 C CA . SER A 1 156 ? 25.630 -0.421 -14.066 1.00 57.81 156 SER A CA 1
ATOM 1128 C C . SER A 1 156 ? 26.452 -0.863 -15.280 1.00 57.81 156 SER A C 1
ATOM 1130 O O . SER A 1 156 ? 25.968 -0.898 -16.412 1.00 57.81 156 SER A O 1
ATOM 1132 N N . GLN A 1 157 ? 27.694 -1.263 -14.998 1.00 55.03 157 GLN A N 1
ATOM 1133 C CA . GLN A 1 157 ? 28.572 -2.004 -15.908 1.00 55.03 157 GLN A CA 1
ATOM 1134 C C . GLN A 1 157 ? 28.769 -3.459 -15.448 1.00 55.03 157 GLN A C 1
ATOM 1136 O O . GLN A 1 157 ? 29.840 -4.026 -15.673 1.00 55.03 157 GLN A O 1
ATOM 1141 N N . ALA A 1 158 ? 27.792 -4.049 -14.749 1.00 63.28 158 ALA A N 1
ATOM 1142 C CA . ALA A 1 158 ? 27.881 -5.430 -14.287 1.00 63.28 158 ALA A CA 1
ATOM 1143 C C . ALA A 1 158 ? 28.221 -6.362 -15.471 1.00 63.28 158 ALA A C 1
ATOM 1145 O O . ALA A 1 158 ? 27.555 -6.312 -16.510 1.00 63.28 158 ALA A O 1
ATOM 1146 N N . PRO A 1 159 ? 29.303 -7.155 -15.367 1.00 59.47 159 PRO A N 1
ATOM 1147 C CA . PRO A 1 159 ? 29.806 -7.931 -16.488 1.00 59.47 159 PRO A CA 1
ATOM 1148 C C . PRO A 1 159 ? 28.880 -9.111 -16.788 1.00 59.47 159 PRO A C 1
ATOM 1150 O O . PRO A 1 159 ? 28.470 -9.839 -15.889 1.00 59.47 159 PRO A O 1
ATOM 1153 N N . GLY A 1 160 ? 28.625 -9.330 -18.077 1.00 63.62 160 GLY A N 1
ATOM 1154 C CA . GLY A 1 160 ? 27.651 -10.309 -18.550 1.00 63.62 160 GLY A CA 1
ATOM 1155 C C . GLY A 1 160 ? 26.291 -9.656 -18.776 1.00 63.62 160 GLY A C 1
ATOM 1156 O O . GLY A 1 160 ? 25.653 -9.175 -17.848 1.00 63.62 160 GLY A O 1
ATOM 1157 N N . GLY A 1 161 ? 25.846 -9.655 -20.031 1.00 71.44 161 GLY A N 1
ATOM 1158 C CA . GLY A 1 161 ? 24.554 -9.114 -20.429 1.00 71.44 161 GLY A CA 1
ATOM 1159 C C . GLY A 1 161 ? 23.941 -9.948 -21.544 1.00 71.44 161 GLY A C 1
ATOM 1160 O O . GLY A 1 161 ? 24.646 -10.459 -22.415 1.00 71.44 161 GLY A O 1
ATOM 1161 N N . VAL A 1 162 ? 22.622 -10.102 -21.502 1.00 78.81 162 VAL A N 1
ATOM 1162 C CA . VAL A 1 162 ? 21.859 -10.965 -22.403 1.00 78.81 162 VAL A CA 1
ATOM 1163 C C . VAL A 1 162 ? 21.053 -10.087 -23.354 1.00 78.81 162 VAL A C 1
ATOM 1165 O O . VAL A 1 162 ? 20.013 -9.531 -23.001 1.00 78.81 162 VAL A O 1
ATOM 1168 N N . ALA A 1 163 ? 21.553 -9.942 -24.580 1.00 80.94 163 ALA A N 1
ATOM 1169 C CA . ALA A 1 163 ? 20.827 -9.250 -25.634 1.00 80.94 163 ALA A CA 1
ATOM 1170 C C . ALA A 1 163 ? 19.612 -10.077 -26.090 1.00 80.94 163 ALA A C 1
ATOM 1172 O O . ALA A 1 163 ? 19.693 -11.292 -26.275 1.00 80.94 163 ALA A O 1
ATOM 1173 N N . VAL A 1 164 ? 18.489 -9.397 -26.313 1.00 87.50 164 VAL A N 1
ATOM 1174 C CA . VAL A 1 164 ? 17.307 -9.982 -26.958 1.00 87.50 164 VAL A CA 1
ATOM 1175 C C . VAL A 1 164 ? 17.538 -9.960 -28.467 1.00 87.50 164 VAL A C 1
ATOM 1177 O O . VAL A 1 164 ? 18.013 -8.957 -29.002 1.00 87.50 164 VAL A O 1
ATOM 1180 N N . SER A 1 165 ? 17.230 -11.054 -29.166 1.00 90.25 165 SER A N 1
ATOM 1181 C CA . SER A 1 165 ? 17.354 -11.094 -30.628 1.00 90.25 165 SER A CA 1
ATOM 1182 C C . SER A 1 165 ? 16.332 -10.158 -31.286 1.00 90.25 165 SER A C 1
ATOM 1184 O O . SER A 1 165 ? 15.245 -9.949 -30.748 1.00 90.25 165 SER A O 1
ATOM 1186 N N . ALA A 1 166 ? 16.652 -9.611 -32.463 1.00 89.69 166 ALA A N 1
ATOM 1187 C CA . ALA A 1 166 ? 15.746 -8.704 -33.177 1.00 89.69 166 ALA A CA 1
ATOM 1188 C C . ALA A 1 166 ? 14.364 -9.341 -33.432 1.00 89.69 166 ALA A C 1
ATOM 1190 O O . ALA A 1 166 ? 13.339 -8.720 -33.166 1.00 89.69 166 ALA A O 1
ATOM 1191 N N . SER A 1 167 ? 14.333 -10.619 -33.825 1.00 90.5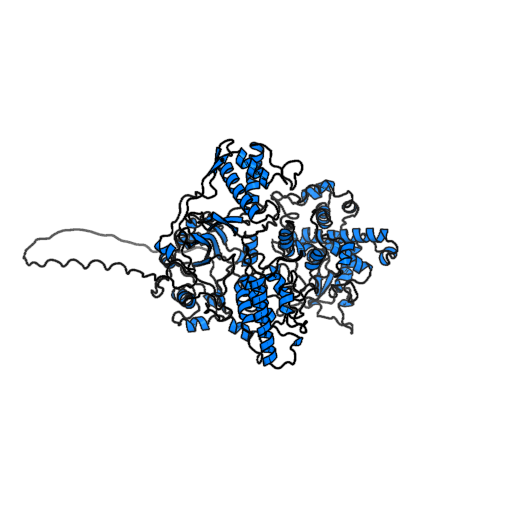0 167 SER A N 1
ATOM 1192 C CA . SER A 1 167 ? 13.092 -11.366 -34.062 1.00 90.50 167 SER A CA 1
ATOM 1193 C C . SER A 1 167 ? 12.237 -11.549 -32.805 1.00 90.50 167 SER A C 1
ATOM 1195 O O . SER A 1 167 ? 11.014 -11.448 -32.888 1.00 90.50 167 SER A O 1
ATOM 1197 N N . VAL A 1 168 ? 12.846 -11.780 -31.634 1.00 93.06 168 VAL A N 1
ATOM 1198 C CA . VAL A 1 168 ? 12.112 -11.796 -30.358 1.00 93.06 168 VAL A CA 1
ATOM 1199 C C . VAL A 1 168 ? 11.599 -10.387 -30.055 1.00 93.06 168 VAL A C 1
ATOM 1201 O O . VAL A 1 168 ? 10.399 -10.211 -29.859 1.00 93.06 168 VAL A O 1
ATOM 1204 N N . ALA A 1 169 ? 12.480 -9.382 -30.098 1.00 93.50 169 ALA A N 1
ATOM 1205 C CA . ALA A 1 169 ? 12.182 -7.989 -29.772 1.00 93.50 169 ALA A CA 1
ATOM 1206 C C . ALA A 1 169 ? 11.006 -7.406 -30.580 1.00 93.50 169 ALA A C 1
ATOM 1208 O O . ALA A 1 169 ? 10.118 -6.790 -29.994 1.00 93.50 169 ALA A O 1
ATOM 1209 N N . GLU A 1 170 ? 10.965 -7.614 -31.896 1.00 93.56 170 GLU A N 1
ATOM 1210 C CA . GLU A 1 170 ? 9.915 -7.098 -32.792 1.00 93.56 170 GLU A CA 1
ATOM 1211 C C . GLU A 1 170 ? 8.557 -7.803 -32.601 1.00 93.56 170 GLU A C 1
ATOM 1213 O O . GLU A 1 170 ? 7.486 -7.184 -32.700 1.00 93.56 170 GLU A O 1
ATOM 1218 N N . ALA A 1 171 ? 8.589 -9.105 -32.306 1.00 94.81 171 ALA A N 1
ATOM 1219 C CA . ALA A 1 171 ? 7.397 -9.935 -32.156 1.00 94.81 171 ALA A CA 1
ATOM 1220 C C . ALA A 1 171 ? 6.797 -9.920 -30.736 1.00 94.81 171 ALA A C 1
ATOM 1222 O O . ALA A 1 171 ? 5.675 -10.391 -30.562 1.00 94.81 171 ALA A O 1
ATOM 1223 N N . MET A 1 172 ? 7.494 -9.367 -29.735 1.00 96.25 172 MET A N 1
ATOM 1224 C CA . MET A 1 172 ? 7.067 -9.391 -28.329 1.00 96.25 172 MET A CA 1
ATOM 1225 C C . MET A 1 172 ? 5.621 -8.926 -28.074 1.00 96.25 172 MET A C 1
ATOM 1227 O O . MET A 1 172 ? 5.139 -7.912 -28.594 1.00 96.25 172 MET A O 1
ATOM 1231 N N . THR A 1 173 ? 4.968 -9.649 -27.164 1.00 96.94 173 THR A N 1
ATOM 1232 C CA . THR A 1 173 ? 3.647 -9.375 -26.579 1.00 96.94 173 THR A CA 1
ATOM 1233 C C . THR A 1 173 ? 3.664 -9.609 -25.064 1.00 96.94 173 THR A C 1
ATOM 1235 O O . THR A 1 173 ? 4.670 -10.058 -24.509 1.00 96.94 173 THR A O 1
ATOM 1238 N N . ASP A 1 174 ? 2.543 -9.372 -24.381 1.00 95.50 174 ASP A N 1
ATOM 1239 C CA . ASP A 1 174 ? 2.337 -9.796 -22.987 1.00 95.50 174 ASP A CA 1
ATOM 1240 C C . ASP A 1 174 ? 2.329 -11.328 -22.774 1.00 95.50 174 ASP A C 1
ATOM 1242 O O . ASP A 1 174 ? 2.446 -11.779 -21.632 1.00 95.50 174 ASP A O 1
ATOM 1246 N N . LEU A 1 175 ? 2.265 -12.116 -23.856 1.00 95.94 175 LEU A N 1
ATOM 1247 C CA . LEU A 1 175 ? 2.401 -13.578 -23.881 1.00 95.94 175 LEU A CA 1
ATOM 1248 C C . LEU A 1 175 ? 3.767 -14.069 -24.409 1.00 95.94 175 LEU A C 1
ATOM 1250 O O . LEU A 1 175 ? 3.950 -15.272 -24.581 1.00 95.94 175 LEU A O 1
ATOM 1254 N N . GLY A 1 176 ? 4.728 -13.173 -24.661 1.00 95.25 176 GLY A N 1
ATOM 1255 C CA . GLY A 1 176 ? 6.009 -13.502 -25.304 1.00 95.25 176 GLY A CA 1
ATOM 1256 C C . GLY A 1 176 ? 6.044 -13.157 -26.797 1.00 95.25 176 GLY A C 1
ATOM 1257 O O . GLY A 1 176 ? 5.115 -12.546 -27.324 1.00 95.25 176 GLY A O 1
ATOM 1258 N N . ASN A 1 177 ? 7.127 -13.510 -27.490 1.00 94.81 177 ASN A N 1
ATOM 1259 C CA . ASN A 1 177 ? 7.275 -13.296 -28.938 1.00 94.81 177 ASN A CA 1
ATOM 1260 C C . ASN A 1 177 ? 6.458 -14.289 -29.783 1.00 94.81 177 ASN A C 1
ATOM 1262 O O . ASN A 1 177 ? 6.064 -13.989 -30.909 1.00 94.81 177 ASN A O 1
ATOM 1266 N N . CYS A 1 178 ? 6.203 -15.478 -29.243 1.00 93.62 178 CYS A N 1
ATOM 1267 C CA . CYS A 1 178 ? 5.505 -16.560 -29.918 1.00 93.62 178 CYS A CA 1
ATOM 1268 C C . CYS A 1 178 ? 4.737 -17.422 -28.908 1.00 93.62 178 CYS A C 1
ATOM 1270 O O . CYS A 1 178 ? 4.996 -17.359 -27.706 1.00 93.62 178 CYS A O 1
ATOM 1272 N N . ILE A 1 179 ? 3.782 -18.214 -29.393 1.00 92.25 179 ILE A N 1
ATOM 1273 C CA . ILE A 1 179 ? 3.087 -19.241 -28.619 1.00 92.25 179 ILE A CA 1
ATOM 1274 C C . ILE A 1 179 ? 3.785 -20.585 -28.863 1.00 92.25 179 ILE A C 1
ATOM 1276 O O . ILE A 1 179 ? 3.750 -21.090 -29.990 1.00 92.25 179 ILE A O 1
ATOM 1280 N N . PRO A 1 180 ? 4.409 -21.182 -27.832 1.00 86.94 180 PRO A N 1
ATOM 1281 C CA . PRO A 1 180 ? 5.002 -22.508 -27.929 1.00 86.94 180 PRO A CA 1
ATOM 1282 C C . PRO A 1 180 ? 3.935 -23.568 -28.198 1.00 86.94 180 PRO A C 1
ATOM 1284 O O . PRO A 1 180 ? 2.855 -23.533 -27.601 1.00 86.94 180 PRO A O 1
ATOM 1287 N N . ASP A 1 181 ? 4.252 -24.538 -29.056 1.00 78.25 181 ASP A N 1
ATOM 1288 C CA . ASP A 1 181 ? 3.392 -25.705 -29.237 1.00 78.25 181 ASP A CA 1
ATOM 1289 C C . ASP A 1 181 ? 3.406 -26.584 -27.972 1.00 78.25 181 ASP A C 1
ATOM 1291 O O . ASP A 1 181 ? 4.470 -26.976 -27.475 1.00 78.25 181 ASP A O 1
ATOM 1295 N N . VAL A 1 182 ? 2.197 -26.862 -27.476 1.00 71.25 182 VAL A N 1
ATOM 1296 C CA . VAL A 1 182 ? 1.864 -27.653 -26.280 1.00 71.25 182 VAL A CA 1
ATOM 1297 C C . VAL A 1 182 ? 1.100 -28.940 -26.627 1.00 71.25 182 VAL A C 1
ATOM 1299 O O . VAL A 1 182 ? 0.622 -29.627 -25.730 1.00 71.25 182 VAL A O 1
ATOM 1302 N N . ALA A 1 183 ? 0.935 -29.268 -27.915 1.00 64.19 183 ALA A N 1
ATOM 1303 C CA . ALA A 1 183 ? 0.347 -30.535 -28.357 1.00 64.19 183 ALA A CA 1
ATOM 1304 C C . ALA A 1 183 ? 1.329 -31.715 -28.231 1.00 64.19 183 ALA A C 1
ATOM 1306 O O . ALA A 1 183 ? 0.903 -32.865 -28.132 1.00 64.19 183 ALA A O 1
ATOM 1307 N N . ALA A 1 184 ? 2.637 -31.440 -28.188 1.00 57.31 184 ALA A N 1
ATOM 1308 C CA . ALA A 1 184 ? 3.647 -32.424 -27.825 1.00 57.31 184 ALA A CA 1
ATOM 1309 C C . ALA A 1 184 ? 3.550 -32.754 -26.324 1.00 57.31 184 ALA A C 1
ATOM 1311 O O . ALA A 1 184 ? 3.905 -31.935 -25.474 1.00 57.31 184 ALA A O 1
ATOM 1312 N N . THR A 1 185 ? 3.126 -33.980 -26.007 1.00 50.41 185 THR A N 1
ATOM 1313 C CA . THR A 1 185 ? 2.916 -34.520 -24.645 1.00 50.41 185 THR A CA 1
ATOM 1314 C C . THR A 1 185 ? 4.139 -34.487 -23.721 1.00 50.41 185 THR A C 1
ATOM 1316 O O . THR A 1 185 ? 4.016 -34.778 -22.536 1.00 50.41 185 THR A O 1
ATOM 1319 N N . GLU A 1 186 ? 5.317 -34.146 -24.241 1.00 49.09 186 GLU A N 1
ATOM 1320 C CA . GLU A 1 186 ? 6.597 -34.172 -23.525 1.00 49.09 186 GLU A CA 1
ATOM 1321 C C . GLU A 1 186 ? 7.021 -32.803 -22.962 1.00 49.09 186 GLU A C 1
ATOM 1323 O O . GLU A 1 186 ? 8.043 -32.706 -22.290 1.00 49.09 186 GLU A O 1
ATOM 1328 N N . ARG A 1 187 ? 6.246 -31.728 -23.186 1.00 54.91 187 ARG A N 1
ATOM 1329 C CA . ARG A 1 187 ? 6.595 -30.365 -22.731 1.00 54.91 187 ARG A CA 1
ATOM 1330 C C . ARG A 1 187 ? 6.044 -29.968 -21.362 1.00 54.91 187 ARG A C 1
ATOM 1332 O O . ARG A 1 187 ? 5.652 -28.823 -21.148 1.00 54.91 187 ARG A O 1
ATOM 1339 N N . LEU A 1 188 ? 6.201 -30.869 -20.396 1.00 60.22 188 LEU A N 1
ATOM 1340 C CA . LEU A 1 188 ? 6.643 -30.440 -19.068 1.00 60.22 188 LEU A CA 1
ATOM 1341 C C . LEU A 1 188 ? 8.139 -30.115 -19.169 1.00 60.22 188 LEU A C 1
ATOM 1343 O O . LEU A 1 188 ? 8.993 -30.899 -18.753 1.00 60.22 188 LEU A O 1
ATOM 1347 N N . GLY A 1 189 ? 8.459 -28.960 -19.763 1.00 62.78 189 GLY A N 1
ATOM 1348 C CA . GLY A 1 189 ? 9.810 -28.425 -19.664 1.00 62.78 189 GLY A CA 1
ATOM 1349 C C . GLY A 1 189 ? 10.187 -28.352 -18.184 1.00 62.78 189 GLY A C 1
ATOM 1350 O O . GLY A 1 189 ? 9.372 -27.952 -17.355 1.00 62.78 189 GLY A O 1
ATOM 1351 N N . SER A 1 190 ? 11.378 -28.812 -17.830 1.00 74.50 190 SER A N 1
ATOM 1352 C CA . SER A 1 190 ? 11.795 -28.913 -16.433 1.00 74.50 190 SER A CA 1
ATOM 1353 C C . SER A 1 190 ? 13.265 -28.565 -16.305 1.00 74.50 190 SER A C 1
ATOM 1355 O O . SER A 1 190 ? 14.057 -28.824 -17.209 1.00 74.50 190 SER A O 1
ATOM 1357 N N . ASP A 1 191 ? 13.617 -27.940 -15.187 1.00 86.38 191 ASP A N 1
ATOM 1358 C CA . ASP A 1 191 ? 14.982 -27.505 -14.913 1.00 86.38 191 ASP A CA 1
ATOM 1359 C C . ASP A 1 191 ? 15.335 -27.863 -13.459 1.00 86.38 191 ASP A C 1
ATOM 1361 O O . ASP A 1 191 ? 15.384 -26.989 -12.590 1.00 86.38 191 ASP A O 1
ATOM 1365 N N . PRO A 1 192 ? 15.483 -29.170 -13.149 1.00 89.44 192 PRO A N 1
ATOM 1366 C CA . PRO A 1 192 ? 15.616 -29.652 -11.774 1.00 89.44 192 PRO A CA 1
ATOM 1367 C C . PRO A 1 192 ? 16.868 -29.111 -11.071 1.00 89.44 192 PRO A C 1
ATOM 1369 O O . PRO A 1 192 ? 16.839 -28.899 -9.859 1.00 89.44 192 PRO A O 1
ATOM 1372 N N . ASP A 1 193 ? 17.937 -28.826 -11.820 1.00 89.88 193 ASP A N 1
ATOM 1373 C CA . ASP A 1 193 ? 19.154 -28.202 -11.292 1.00 89.88 193 ASP A CA 1
ATOM 1374 C C . ASP A 1 193 ? 18.868 -26.763 -10.839 1.00 89.88 193 ASP A C 1
ATOM 1376 O O . ASP A 1 193 ? 19.149 -26.389 -9.695 1.00 89.88 193 ASP A O 1
ATOM 1380 N N . LYS A 1 194 ? 18.217 -25.961 -11.693 1.00 88.94 194 LYS A N 1
ATOM 1381 C CA . LYS A 1 194 ? 17.759 -24.611 -11.342 1.00 88.94 194 LYS A CA 1
ATOM 1382 C C . LYS A 1 194 ? 16.723 -24.640 -10.212 1.00 88.94 194 LYS A C 1
ATOM 1384 O O . LYS A 1 194 ? 16.708 -23.751 -9.360 1.00 88.94 194 LYS A O 1
ATOM 1389 N N . ASP A 1 195 ? 15.855 -25.644 -10.159 1.00 93.81 195 ASP A N 1
ATOM 1390 C CA . ASP A 1 195 ? 14.881 -25.813 -9.077 1.00 93.81 195 ASP A CA 1
ATOM 1391 C C . ASP A 1 195 ? 15.554 -26.097 -7.739 1.00 93.81 195 ASP A C 1
ATOM 1393 O O . ASP A 1 195 ? 15.180 -25.474 -6.742 1.00 93.81 195 ASP A O 1
ATOM 1397 N N . ALA A 1 196 ? 16.582 -26.948 -7.717 1.00 94.75 196 ALA A N 1
ATOM 1398 C CA . ALA A 1 196 ? 17.397 -27.198 -6.534 1.00 94.75 196 ALA A CA 1
ATOM 1399 C C . ALA A 1 196 ? 18.117 -25.924 -6.057 1.00 94.75 196 ALA A C 1
ATOM 1401 O O . ALA A 1 196 ? 18.083 -25.619 -4.862 1.00 94.75 196 ALA A O 1
ATOM 1402 N N . VAL A 1 197 ? 18.686 -25.131 -6.978 1.00 94.19 197 VAL A N 1
ATOM 1403 C CA . VAL A 1 197 ? 19.274 -23.814 -6.659 1.00 94.19 197 VAL A CA 1
ATOM 1404 C C . VAL A 1 197 ? 18.231 -22.907 -6.005 1.00 94.19 197 VAL A C 1
ATOM 1406 O O . VAL A 1 197 ? 18.448 -22.413 -4.900 1.00 94.19 197 VAL A O 1
ATOM 1409 N N . PHE A 1 198 ? 17.069 -22.729 -6.639 1.00 95.56 198 PHE A N 1
ATOM 1410 C CA . PHE A 1 198 ? 16.005 -21.872 -6.113 1.00 95.56 198 PHE A CA 1
ATOM 1411 C C . PHE A 1 198 ? 15.416 -22.363 -4.789 1.00 95.56 198 PHE A C 1
ATOM 1413 O O . PHE A 1 198 ? 15.053 -21.529 -3.961 1.00 95.56 198 PHE A O 1
ATOM 1420 N N . ALA A 1 199 ? 15.345 -23.676 -4.558 1.00 95.69 199 ALA A N 1
ATOM 1421 C CA . ALA A 1 199 ? 14.885 -24.245 -3.295 1.00 95.69 199 ALA A CA 1
ATOM 1422 C C . ALA A 1 199 ? 15.863 -23.941 -2.147 1.00 95.69 199 ALA A C 1
ATOM 1424 O O . ALA A 1 199 ? 15.426 -23.686 -1.026 1.00 95.69 199 ALA A O 1
ATOM 1425 N N . ALA A 1 200 ? 17.168 -23.902 -2.437 1.00 95.88 200 ALA A N 1
ATOM 1426 C CA . ALA A 1 200 ? 18.217 -23.568 -1.475 1.00 95.88 200 ALA A CA 1
ATOM 1427 C C . ALA A 1 200 ? 18.372 -22.056 -1.202 1.00 95.88 200 ALA A C 1
ATOM 1429 O O . ALA A 1 200 ? 19.018 -21.677 -0.222 1.00 95.88 200 ALA A O 1
ATOM 1430 N N . LEU A 1 201 ? 17.795 -21.174 -2.032 1.00 95.75 201 LEU A N 1
ATOM 1431 C CA . LEU A 1 201 ? 17.877 -19.727 -1.813 1.00 95.75 201 LEU A CA 1
ATOM 1432 C C . LEU A 1 201 ? 17.157 -19.301 -0.522 1.00 95.75 201 LEU A C 1
ATOM 1434 O O . LEU A 1 201 ? 15.966 -19.565 -0.328 1.00 95.75 201 LEU A O 1
ATOM 1438 N N . THR A 1 202 ? 17.872 -18.532 0.301 1.00 94.31 202 THR A N 1
ATOM 1439 C CA . THR A 1 202 ? 17.350 -17.750 1.440 1.00 94.31 202 THR A CA 1
ATOM 1440 C C . THR A 1 202 ? 17.239 -16.252 1.131 1.00 94.31 202 THR A C 1
ATOM 1442 O O . THR A 1 202 ? 16.586 -15.511 1.858 1.00 94.31 202 THR A O 1
ATOM 1445 N N . LYS A 1 203 ? 17.864 -15.805 0.037 1.00 93.88 203 LYS A N 1
ATOM 1446 C CA . LYS A 1 203 ? 17.782 -14.461 -0.544 1.00 93.88 203 LYS A CA 1
ATOM 1447 C C . LYS A 1 203 ? 17.951 -14.565 -2.058 1.00 93.88 203 LYS A C 1
ATOM 1449 O O . LYS A 1 203 ? 18.529 -15.537 -2.540 1.00 93.88 203 LYS A O 1
ATOM 1454 N N . LEU A 1 204 ? 17.470 -13.573 -2.799 1.00 95.38 204 LEU A N 1
ATOM 1455 C CA . LEU A 1 204 ? 17.672 -13.511 -4.247 1.00 95.38 204 LEU A CA 1
ATOM 1456 C C . LEU A 1 204 ? 19.127 -13.111 -4.591 1.00 95.38 204 LEU A C 1
ATOM 1458 O O . LEU A 1 204 ? 19.739 -12.364 -3.819 1.00 95.38 204 LEU A O 1
ATOM 1462 N N . PRO A 1 205 ? 19.706 -13.614 -5.699 1.00 93.88 205 PRO A N 1
ATOM 1463 C CA . PRO A 1 205 ? 21.061 -13.263 -6.126 1.00 93.88 205 PRO A CA 1
ATOM 1464 C C . PRO A 1 205 ? 21.119 -11.870 -6.788 1.00 93.88 205 PRO A C 1
ATOM 1466 O O . PRO A 1 205 ? 20.070 -11.341 -7.173 1.00 93.88 205 PRO A O 1
ATOM 1469 N N . PRO A 1 206 ? 22.319 -11.266 -6.926 1.00 92.44 206 PRO A N 1
ATOM 1470 C CA . PRO A 1 206 ? 22.474 -9.886 -7.387 1.00 92.44 206 PRO A CA 1
ATOM 1471 C C . PRO A 1 206 ? 22.009 -9.623 -8.821 1.00 92.44 206 PRO A C 1
ATOM 1473 O O . PRO A 1 206 ? 21.421 -8.571 -9.051 1.00 92.44 206 PRO A O 1
ATOM 1476 N N . LEU A 1 207 ? 22.222 -10.534 -9.777 1.00 92.56 207 LEU A N 1
ATOM 1477 C CA . LEU A 1 207 ? 21.757 -10.354 -11.157 1.00 92.56 207 LEU A CA 1
ATOM 1478 C C . LEU A 1 207 ? 20.555 -11.250 -11.461 1.00 92.56 207 LEU A C 1
ATOM 1480 O O . LEU A 1 207 ? 20.444 -12.367 -10.957 1.00 92.56 207 LEU A O 1
ATOM 1484 N N . LEU A 1 208 ? 19.659 -10.792 -12.339 1.00 92.75 208 LEU A N 1
ATOM 1485 C CA . LEU A 1 208 ? 18.544 -11.618 -12.816 1.00 92.75 208 LEU A CA 1
ATOM 1486 C C . LEU A 1 208 ? 19.055 -12.839 -13.600 1.00 92.75 208 LEU A C 1
ATOM 1488 O O . LEU A 1 208 ? 18.493 -13.928 -13.476 1.00 92.75 208 LEU A O 1
ATOM 1492 N N . SER A 1 209 ? 20.154 -12.671 -14.342 1.00 89.88 209 SER A N 1
ATOM 1493 C CA . SER A 1 209 ? 20.870 -13.738 -15.051 1.00 89.88 209 SER A CA 1
ATOM 1494 C C . SER A 1 209 ? 21.447 -14.806 -14.119 1.00 89.88 209 SER A C 1
ATOM 1496 O O . SER A 1 209 ? 21.496 -15.966 -14.509 1.00 89.88 209 SER A O 1
ATOM 1498 N N . ASP A 1 210 ? 21.800 -14.455 -12.875 1.00 89.06 210 ASP A N 1
ATOM 1499 C CA . ASP A 1 210 ? 22.227 -15.429 -11.855 1.00 89.06 210 ASP A CA 1
ATOM 1500 C C . ASP A 1 210 ? 21.056 -16.317 -11.392 1.00 89.06 210 ASP A C 1
ATOM 1502 O O . ASP A 1 210 ? 21.265 -17.365 -10.783 1.00 89.06 210 ASP A O 1
ATOM 1506 N N . THR A 1 211 ? 19.812 -15.893 -11.654 1.00 84.81 211 THR A N 1
ATOM 1507 C CA . THR A 1 211 ? 18.614 -16.716 -11.441 1.00 84.81 211 THR A CA 1
ATOM 1508 C C . THR A 1 211 ? 18.301 -17.577 -12.665 1.00 84.81 211 THR A C 1
ATOM 1510 O O . THR A 1 211 ? 17.939 -18.745 -12.532 1.00 84.81 211 THR A O 1
ATOM 1513 N N . ASP A 1 212 ? 18.382 -16.987 -13.857 1.00 82.62 212 ASP A N 1
ATOM 1514 C CA . ASP A 1 212 ? 18.036 -17.602 -15.134 1.00 82.62 212 ASP A CA 1
ATOM 1515 C C . ASP A 1 212 ? 18.554 -16.719 -16.281 1.00 82.62 212 ASP A C 1
ATOM 1517 O O . ASP A 1 212 ? 18.110 -15.582 -16.458 1.00 82.62 212 ASP A O 1
ATOM 1521 N N . THR A 1 213 ? 19.473 -17.228 -17.096 1.00 80.19 213 THR A N 1
ATOM 1522 C CA . THR A 1 213 ? 19.941 -16.514 -18.292 1.00 80.19 213 THR A CA 1
ATOM 1523 C C . THR A 1 213 ? 18.830 -16.380 -19.340 1.00 80.19 213 THR A C 1
ATOM 1525 O O . THR A 1 213 ? 18.681 -15.319 -19.952 1.00 80.19 213 THR A O 1
ATOM 1528 N N . ASP A 1 214 ? 18.002 -17.413 -19.523 1.00 85.81 214 ASP A N 1
ATOM 1529 C CA . ASP A 1 214 ? 16.963 -17.447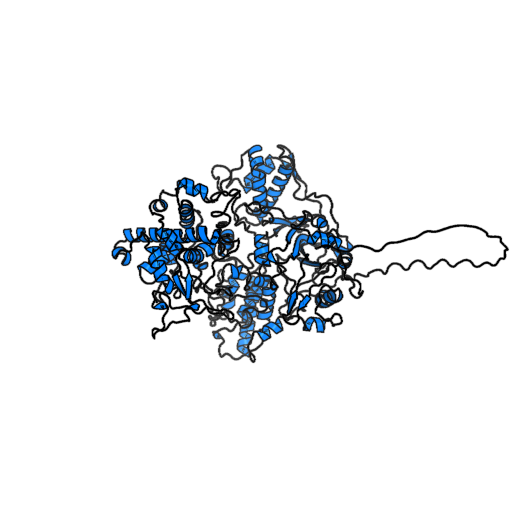 -20.554 1.00 85.81 214 ASP A CA 1
ATOM 1530 C C . ASP A 1 214 ? 15.803 -16.495 -20.215 1.00 85.81 214 ASP A C 1
ATOM 1532 O O . ASP A 1 214 ? 15.253 -15.866 -21.125 1.00 85.81 214 ASP A O 1
ATOM 1536 N N . ILE A 1 215 ? 15.496 -16.254 -18.927 1.00 90.00 215 ILE A N 1
ATOM 1537 C CA . ILE A 1 215 ? 14.494 -15.237 -18.530 1.00 90.00 215 ILE A CA 1
ATOM 1538 C C . ILE A 1 215 ? 14.885 -13.825 -18.968 1.00 90.00 215 ILE A C 1
ATOM 1540 O O . ILE A 1 215 ? 14.017 -12.967 -19.090 1.00 90.00 215 ILE A O 1
ATOM 1544 N N . SER A 1 216 ? 16.166 -13.577 -19.247 1.00 88.38 216 SER A N 1
ATOM 1545 C CA . SER A 1 216 ? 16.645 -12.277 -19.723 1.00 88.38 216 SER A CA 1
ATOM 1546 C C . SER A 1 216 ? 16.517 -12.112 -21.248 1.00 88.38 216 SER A C 1
ATOM 1548 O O . SER A 1 216 ? 16.539 -10.984 -21.745 1.00 88.38 216 SER A O 1
ATOM 1550 N N . THR A 1 217 ? 16.327 -13.218 -21.984 1.00 87.69 217 THR A N 1
ATOM 1551 C CA . THR A 1 217 ? 16.120 -13.233 -23.446 1.00 87.69 217 THR A CA 1
ATOM 1552 C C . THR A 1 217 ? 14.669 -12.979 -23.864 1.00 87.69 217 THR A C 1
ATOM 1554 O O . THR A 1 217 ? 14.439 -12.504 -24.972 1.00 87.69 217 THR A O 1
ATOM 1557 N N . PHE A 1 218 ? 13.698 -13.339 -23.013 1.00 92.12 218 PHE A N 1
ATOM 1558 C CA . PHE A 1 218 ? 12.263 -13.459 -23.339 1.00 92.12 218 PHE A CA 1
ATOM 1559 C C . PHE A 1 218 ? 11.921 -14.345 -24.554 1.00 92.12 218 PHE A C 1
ATOM 1561 O O . PHE A 1 218 ? 10.803 -14.278 -25.062 1.00 92.12 218 PHE A O 1
ATOM 1568 N N . ASP A 1 219 ? 12.841 -15.213 -24.974 1.00 92.31 219 ASP A N 1
ATOM 1569 C CA . ASP A 1 219 ? 12.620 -16.229 -25.999 1.00 92.31 219 ASP A CA 1
ATOM 1570 C C . ASP A 1 219 ? 11.613 -17.270 -25.477 1.00 92.31 219 ASP A C 1
ATOM 1572 O O . ASP A 1 219 ? 11.943 -18.139 -24.664 1.00 92.31 219 ASP A O 1
ATOM 1576 N N . ALA A 1 220 ? 10.349 -17.136 -25.889 1.00 92.50 220 ALA A N 1
ATOM 1577 C CA . ALA A 1 220 ? 9.247 -17.925 -25.346 1.00 92.50 220 ALA A CA 1
ATOM 1578 C C . ALA A 1 220 ? 9.385 -19.427 -25.643 1.00 92.50 220 ALA A C 1
ATOM 1580 O O . ALA A 1 220 ? 8.899 -20.248 -24.864 1.00 92.50 220 ALA A O 1
ATOM 1581 N N . GLU A 1 221 ? 10.075 -19.797 -26.725 1.00 88.94 221 GLU A N 1
ATOM 1582 C CA . GLU A 1 221 ? 10.315 -21.194 -27.079 1.00 88.94 221 GLU A CA 1
ATOM 1583 C C . GLU A 1 221 ? 11.324 -21.841 -26.123 1.00 88.94 221 GLU A C 1
ATOM 1585 O O . GLU A 1 221 ? 11.031 -22.887 -25.536 1.00 88.94 221 GLU A O 1
ATOM 1590 N N . LYS A 1 222 ? 12.473 -21.187 -25.890 1.00 89.12 222 LYS A N 1
ATOM 1591 C CA . LYS A 1 222 ? 13.476 -21.653 -24.912 1.00 89.12 222 LYS A CA 1
ATOM 1592 C C . LYS A 1 222 ? 12.908 -21.711 -23.501 1.00 89.12 222 LYS A C 1
ATOM 1594 O O . LYS A 1 222 ? 13.121 -22.686 -22.782 1.00 89.12 222 LYS A O 1
ATOM 1599 N N . LEU A 1 223 ? 12.150 -20.686 -23.116 1.00 91.19 223 LEU A N 1
ATOM 1600 C CA . LEU A 1 223 ? 11.522 -20.613 -21.803 1.00 91.19 223 LEU A CA 1
ATOM 1601 C C . LEU A 1 223 ? 10.525 -21.755 -21.582 1.00 91.19 223 LEU A C 1
ATOM 1603 O O . LEU A 1 223 ? 10.588 -22.408 -20.541 1.00 91.19 223 LEU A O 1
ATOM 1607 N N . ALA A 1 224 ? 9.677 -22.066 -22.565 1.00 89.12 224 ALA A N 1
ATOM 1608 C CA . ALA A 1 224 ? 8.744 -23.187 -22.468 1.00 89.12 224 ALA A CA 1
ATOM 1609 C C . ALA A 1 224 ? 9.442 -24.555 -22.494 1.00 89.12 224 ALA A C 1
ATOM 1611 O O . ALA A 1 224 ? 9.025 -25.458 -21.768 1.00 89.12 224 ALA A O 1
ATOM 1612 N N . ALA A 1 225 ? 10.541 -24.706 -23.242 1.00 85.38 225 ALA A N 1
ATOM 1613 C CA . ALA A 1 225 ? 11.379 -25.908 -23.185 1.00 85.38 225 ALA A CA 1
ATOM 1614 C C . ALA A 1 225 ? 11.965 -26.158 -21.777 1.00 85.38 225 ALA A C 1
ATOM 1616 O O . ALA A 1 225 ? 12.189 -27.308 -21.405 1.00 85.38 225 ALA A O 1
ATOM 1617 N N . ARG A 1 226 ? 12.130 -25.100 -20.968 1.00 85.94 226 ARG A N 1
ATOM 1618 C CA . ARG A 1 226 ? 12.497 -25.153 -19.540 1.00 85.94 226 ARG A CA 1
ATOM 1619 C C . ARG A 1 226 ? 11.317 -24.985 -18.571 1.00 85.94 226 ARG A C 1
ATOM 1621 O O . ARG A 1 226 ? 11.548 -24.706 -17.403 1.00 85.94 226 ARG A O 1
ATOM 1628 N N . GLY A 1 227 ? 10.060 -25.102 -19.002 1.00 87.25 227 GLY A N 1
ATOM 1629 C CA . GLY A 1 227 ? 8.899 -25.086 -18.091 1.00 87.25 227 GLY A CA 1
ATOM 1630 C C . GLY A 1 227 ? 8.402 -23.708 -17.653 1.00 87.25 227 GLY A C 1
ATOM 1631 O O . GLY A 1 227 ? 7.601 -23.599 -16.725 1.00 87.25 227 GLY A O 1
ATOM 1632 N N . THR A 1 228 ? 8.880 -22.644 -18.293 1.00 92.44 228 THR A N 1
ATOM 1633 C CA . THR A 1 228 ? 8.487 -21.263 -18.008 1.00 92.44 228 THR A CA 1
ATOM 1634 C C . THR A 1 228 ? 7.497 -20.768 -19.064 1.00 92.44 228 THR A C 1
ATOM 1636 O O . THR A 1 228 ? 7.848 -20.625 -20.232 1.00 92.44 228 THR A O 1
ATOM 1639 N N . PHE A 1 229 ? 6.263 -20.461 -18.659 1.00 93.62 229 PHE A N 1
ATOM 1640 C CA . PHE A 1 229 ? 5.160 -20.108 -19.562 1.00 93.62 229 PHE A CA 1
ATOM 1641 C C . PHE A 1 229 ? 4.584 -18.723 -19.257 1.00 93.62 229 PHE A C 1
ATOM 1643 O O . PHE A 1 229 ? 4.461 -18.333 -18.096 1.00 93.62 229 PHE A O 1
ATOM 1650 N N . ALA A 1 230 ? 4.202 -17.978 -20.297 1.00 95.88 230 ALA A N 1
ATOM 1651 C CA . ALA A 1 230 ? 3.610 -16.648 -20.157 1.00 95.88 230 ALA A CA 1
ATOM 1652 C C . ALA A 1 230 ? 2.081 -16.681 -19.955 1.00 95.88 230 ALA A C 1
ATOM 1654 O O . ALA A 1 230 ? 1.399 -17.580 -20.452 1.00 95.88 230 ALA A O 1
ATOM 1655 N N . PHE A 1 231 ? 1.537 -15.686 -19.245 1.00 96.75 231 PHE A N 1
ATOM 1656 C CA . PHE A 1 231 ? 0.098 -15.557 -18.970 1.00 96.75 231 PHE A CA 1
ATOM 1657 C C . PHE A 1 231 ? -0.361 -14.090 -18.858 1.00 96.75 231 PHE A C 1
ATOM 1659 O O . PHE A 1 231 ? 0.411 -13.199 -18.493 1.00 96.75 231 PHE A O 1
ATOM 1666 N N . ALA A 1 232 ? -1.650 -13.837 -19.103 1.00 96.38 232 ALA A N 1
ATOM 1667 C CA . ALA A 1 232 ? -2.239 -12.496 -19.133 1.00 96.38 232 ALA A CA 1
ATOM 1668 C C . ALA A 1 232 ? -3.547 -12.432 -18.312 1.00 96.38 232 ALA A C 1
ATOM 1670 O O . ALA A 1 232 ? -4.541 -13.043 -18.706 1.00 96.38 232 ALA A O 1
ATOM 1671 N N . PRO A 1 233 ? -3.603 -11.700 -17.180 1.00 95.94 233 PRO A N 1
ATOM 1672 C CA . PRO A 1 233 ? -4.798 -11.643 -16.342 1.00 95.94 233 PRO A CA 1
ATOM 1673 C C . PRO A 1 233 ? -5.948 -10.870 -16.996 1.00 95.94 233 PRO A C 1
ATOM 1675 O O . PRO A 1 233 ? -5.753 -9.801 -17.570 1.00 95.94 233 PRO A O 1
ATOM 1678 N N . THR A 1 234 ? -7.170 -11.356 -16.781 1.00 95.81 234 THR A N 1
ATOM 1679 C CA . THR A 1 234 ? -8.436 -10.716 -17.185 1.00 95.81 234 THR A CA 1
ATOM 1680 C C . THR A 1 234 ? -8.577 -9.294 -16.652 1.00 95.81 234 THR A C 1
ATOM 1682 O O . THR A 1 234 ? -8.995 -8.396 -17.382 1.00 95.81 234 THR A O 1
ATOM 1685 N N . TYR A 1 235 ? -8.178 -9.092 -15.394 1.00 94.69 235 TYR A N 1
ATOM 1686 C CA . TYR A 1 235 ? -8.326 -7.846 -14.644 1.00 94.69 235 TYR A CA 1
ATOM 1687 C C . TYR A 1 235 ? -6.942 -7.293 -14.259 1.00 94.69 235 TYR A C 1
ATOM 1689 O O . TYR A 1 235 ? -6.512 -7.422 -13.112 1.00 94.69 235 TYR A O 1
ATOM 1697 N N . PRO A 1 236 ? -6.175 -6.737 -15.216 1.00 92.06 236 PRO A N 1
ATOM 1698 C CA . PRO A 1 236 ? -4.793 -6.351 -14.973 1.00 92.06 236 PRO A CA 1
ATOM 1699 C C . PRO A 1 236 ? -4.673 -5.158 -14.014 1.00 92.06 236 PRO A C 1
ATOM 1701 O O . PRO A 1 236 ? -5.395 -4.166 -14.116 1.00 92.06 236 PRO A O 1
ATOM 1704 N N . LEU A 1 237 ? -3.667 -5.235 -13.139 1.00 91.31 237 LEU A N 1
ATOM 1705 C CA . LEU A 1 237 ? -3.182 -4.115 -12.332 1.00 91.31 237 LEU A CA 1
ATOM 1706 C C . LEU A 1 237 ? -2.656 -2.976 -13.233 1.00 91.31 237 LEU A C 1
ATOM 1708 O O . LEU A 1 237 ? -1.701 -3.163 -14.007 1.00 91.31 237 LEU A O 1
ATOM 1712 N N . PHE A 1 238 ? -3.242 -1.789 -13.081 1.00 91.19 238 PHE A N 1
ATOM 1713 C CA . PHE A 1 238 ? -2.712 -0.517 -13.557 1.00 91.19 238 PHE A CA 1
ATOM 1714 C C . PHE A 1 238 ? -1.380 -0.227 -12.859 1.00 91.19 238 PHE A C 1
ATOM 1716 O O . PHE A 1 238 ? -1.180 -0.514 -11.680 1.00 91.19 238 PHE A O 1
ATOM 1723 N N . SER A 1 239 ? -0.406 0.284 -13.604 1.00 89.62 239 SER A N 1
ATOM 1724 C CA . SER A 1 239 ? 0.893 0.679 -13.045 1.00 89.62 239 SER A CA 1
ATOM 1725 C C . SER A 1 239 ? 1.472 1.739 -13.961 1.00 89.62 239 SER A C 1
ATOM 1727 O O . SER A 1 239 ? 2.289 1.413 -14.816 1.00 89.62 239 SER A O 1
ATOM 1729 N N . ASP A 1 240 ? 0.942 2.961 -13.878 1.00 89.81 240 ASP A N 1
ATOM 1730 C CA . ASP A 1 240 ? 1.389 4.096 -14.692 1.00 89.81 240 ASP A CA 1
ATOM 1731 C C . ASP A 1 240 ? 1.461 3.770 -16.207 1.00 89.81 240 ASP A C 1
ATOM 1733 O O . ASP A 1 240 ? 2.465 3.989 -16.889 1.00 89.81 240 ASP A O 1
ATOM 1737 N N . SER A 1 241 ? 0.408 3.132 -16.731 1.00 89.81 241 SER A N 1
ATOM 1738 C CA . SER A 1 241 ? 0.316 2.648 -18.124 1.00 89.81 241 SER A CA 1
ATOM 1739 C C . SER A 1 241 ? 1.445 1.709 -18.601 1.00 89.81 241 SER A C 1
ATOM 1741 O O . SER A 1 241 ? 1.561 1.455 -19.799 1.00 89.81 241 SER A O 1
ATOM 1743 N N . ALA A 1 242 ? 2.262 1.149 -17.700 1.00 93.94 242 ALA A N 1
ATOM 1744 C CA . ALA A 1 242 ? 3.306 0.192 -18.059 1.00 93.94 242 ALA A CA 1
ATOM 1745 C C . ALA A 1 242 ? 2.709 -1.111 -18.617 1.00 93.94 242 ALA A C 1
ATOM 1747 O O . ALA A 1 242 ? 1.811 -1.704 -17.998 1.00 93.94 242 ALA A O 1
ATOM 1748 N N . LYS A 1 243 ? 3.249 -1.572 -19.751 1.00 96.12 243 LYS A N 1
ATOM 1749 C CA . LYS A 1 243 ? 2.959 -2.891 -20.335 1.00 96.12 243 LYS A CA 1
ATOM 1750 C C . LYS A 1 243 ? 3.692 -3.980 -19.566 1.00 96.12 243 LYS A C 1
ATOM 1752 O O . LYS A 1 243 ? 4.675 -3.683 -18.882 1.00 96.12 243 LYS A O 1
ATOM 1757 N N . LYS A 1 244 ? 3.166 -5.209 -19.573 1.00 96.19 244 LYS A N 1
ATOM 1758 C CA . LYS A 1 244 ? 3.594 -6.232 -18.604 1.00 96.19 244 LYS A CA 1
ATOM 1759 C C . LYS A 1 244 ? 3.645 -7.633 -19.206 1.00 96.19 244 LYS A C 1
ATOM 1761 O O . LYS A 1 244 ? 2.596 -8.223 -19.440 1.00 96.19 244 LYS A O 1
ATOM 1766 N N . LEU A 1 245 ? 4.846 -8.197 -19.309 1.00 97.50 245 LEU A N 1
ATOM 1767 C CA . LEU A 1 245 ? 5.051 -9.635 -19.510 1.00 97.50 245 LEU A CA 1
ATOM 1768 C C . LEU A 1 245 ? 4.996 -10.321 -18.141 1.00 97.50 245 LEU A C 1
ATOM 1770 O O . LEU A 1 245 ? 5.631 -9.853 -17.191 1.00 97.50 245 LEU A O 1
ATOM 1774 N N . ARG A 1 246 ? 4.232 -11.408 -18.020 1.00 97.75 246 ARG A N 1
ATOM 1775 C CA . ARG A 1 246 ? 4.197 -12.239 -16.806 1.00 97.75 246 ARG A CA 1
ATOM 1776 C C . ARG A 1 246 ? 4.481 -13.674 -17.188 1.00 97.75 246 ARG A C 1
ATOM 1778 O O . ARG A 1 246 ? 3.867 -14.181 -18.120 1.00 97.75 246 ARG A O 1
ATOM 1785 N N . GLN A 1 247 ? 5.368 -14.314 -16.444 1.00 97.12 247 GLN A N 1
ATOM 1786 C CA . GLN A 1 247 ? 5.743 -15.705 -16.643 1.00 97.12 247 GLN A CA 1
ATOM 1787 C C . GLN A 1 247 ? 5.632 -16.463 -15.323 1.00 97.12 247 GLN A C 1
ATOM 1789 O O . GLN A 1 247 ? 5.938 -15.926 -14.256 1.00 97.12 247 GLN A O 1
ATOM 1794 N N . VAL A 1 248 ? 5.195 -17.714 -15.410 1.00 96.44 248 VAL A N 1
ATOM 1795 C CA . VAL A 1 248 ? 5.184 -18.678 -14.313 1.00 96.44 248 VAL A CA 1
ATOM 1796 C C . VAL A 1 248 ? 6.092 -19.844 -14.677 1.00 96.44 248 VAL A C 1
ATOM 1798 O O . VAL A 1 248 ? 6.057 -20.334 -15.804 1.00 96.44 248 VAL A O 1
ATOM 1801 N N . HIS A 1 249 ? 6.895 -20.289 -13.721 1.00 95.31 249 HIS A N 1
ATOM 1802 C CA . HIS A 1 249 ? 7.597 -21.563 -13.783 1.00 95.31 249 HIS A CA 1
ATOM 1803 C C . HIS A 1 249 ? 7.201 -22.384 -12.558 1.00 95.31 249 HIS A C 1
ATOM 1805 O O . HIS A 1 249 ? 7.336 -21.906 -11.428 1.00 95.31 249 HIS A O 1
ATOM 1811 N N . VAL A 1 250 ? 6.769 -23.623 -12.778 1.00 93.56 250 VAL A N 1
ATOM 1812 C CA . VAL A 1 250 ? 6.434 -24.587 -11.721 1.00 93.56 250 VAL A CA 1
ATOM 1813 C C . VAL A 1 250 ? 7.540 -25.648 -11.658 1.00 93.56 250 VAL A C 1
ATOM 1815 O O . VAL A 1 250 ? 7.949 -26.095 -12.726 1.00 93.56 250 VAL A O 1
ATOM 1818 N N . PRO A 1 251 ? 8.043 -26.039 -10.469 1.00 92.81 251 PRO A N 1
ATOM 1819 C CA . PRO A 1 251 ? 9.183 -26.951 -10.369 1.00 92.81 251 PRO A CA 1
ATOM 1820 C C . PRO A 1 251 ? 8.956 -28.304 -11.049 1.00 92.81 251 PRO A C 1
ATOM 1822 O O . PRO A 1 251 ? 7.826 -28.789 -11.134 1.00 92.81 251 PRO A O 1
ATOM 1825 N N . ALA A 1 252 ? 10.046 -28.954 -11.449 1.00 90.06 252 ALA A N 1
ATOM 1826 C CA . ALA A 1 252 ? 10.057 -30.279 -12.055 1.00 90.06 252 ALA A CA 1
ATOM 1827 C C . ALA A 1 252 ? 9.182 -31.290 -11.281 1.00 90.06 252 ALA A C 1
ATOM 1829 O O . ALA A 1 252 ? 9.355 -31.509 -10.080 1.00 90.06 252 ALA A O 1
ATOM 1830 N N . GLY A 1 253 ? 8.230 -31.919 -11.980 1.00 88.44 253 GLY A N 1
ATOM 1831 C CA . GLY A 1 253 ? 7.303 -32.898 -11.396 1.00 88.44 253 GLY A CA 1
ATOM 1832 C C . GLY A 1 253 ? 6.195 -32.313 -10.507 1.00 88.44 253 GLY A C 1
ATOM 1833 O O . GLY A 1 253 ? 5.473 -33.081 -9.873 1.00 88.44 253 GLY A O 1
ATOM 1834 N N . GLN A 1 254 ? 6.044 -30.987 -10.447 1.00 92.88 254 GLN A N 1
ATOM 1835 C CA . GLN A 1 254 ? 4.965 -30.292 -9.740 1.00 92.88 254 GLN A CA 1
ATOM 1836 C C . GLN A 1 254 ? 4.015 -29.589 -10.725 1.00 92.88 254 GLN A C 1
ATOM 1838 O O . GLN A 1 254 ? 4.375 -29.281 -11.858 1.00 92.88 254 GLN A O 1
ATOM 1843 N N . SER A 1 255 ? 2.803 -29.280 -10.260 1.00 93.50 255 SER A N 1
ATOM 1844 C CA . SER A 1 255 ? 1.796 -28.512 -11.006 1.00 93.50 255 SER A CA 1
ATOM 1845 C C . SER A 1 255 ? 1.028 -27.590 -10.061 1.00 93.50 255 SER A C 1
ATOM 1847 O O . SER A 1 255 ? 0.868 -27.895 -8.877 1.00 93.50 255 SER A O 1
ATOM 1849 N N . ILE A 1 256 ? 0.476 -26.494 -10.581 1.00 95.88 256 ILE A N 1
ATOM 1850 C CA . ILE A 1 256 ? -0.494 -25.682 -9.843 1.00 95.88 256 ILE A CA 1
ATOM 1851 C C . ILE A 1 256 ? -1.844 -26.402 -9.894 1.00 95.88 256 ILE A C 1
ATOM 1853 O O . ILE A 1 256 ? -2.509 -26.447 -10.930 1.00 95.88 256 ILE A O 1
ATOM 1857 N N . ARG A 1 257 ? -2.256 -26.995 -8.773 1.00 95.81 257 ARG A N 1
ATOM 1858 C CA . ARG A 1 257 ? -3.490 -27.786 -8.708 1.00 95.81 257 ARG A CA 1
ATOM 1859 C C . ARG A 1 257 ? -4.699 -26.866 -8.545 1.00 95.81 257 ARG A C 1
ATOM 1861 O O . ARG A 1 257 ? -4.816 -26.172 -7.535 1.00 95.81 257 ARG A O 1
ATOM 1868 N N . TYR A 1 258 ? -5.622 -26.900 -9.500 1.00 96.94 258 TYR A N 1
ATOM 1869 C CA . TYR A 1 258 ? -6.971 -26.373 -9.331 1.00 96.94 258 TYR A CA 1
ATOM 1870 C C . TYR A 1 258 ? -7.793 -27.298 -8.438 1.00 96.94 258 TYR A C 1
ATOM 1872 O O . TYR A 1 258 ? -7.782 -28.522 -8.585 1.00 96.94 258 TYR A O 1
ATOM 1880 N N . ASP A 1 259 ? -8.517 -26.699 -7.505 1.00 95.00 259 ASP A N 1
ATOM 1881 C CA . ASP A 1 259 ? -9.413 -27.395 -6.602 1.00 95.00 259 ASP A CA 1
ATOM 1882 C C . ASP A 1 259 ? -10.863 -27.040 -6.951 1.00 95.00 259 ASP A C 1
ATOM 1884 O O . ASP A 1 259 ? -11.317 -25.920 -6.722 1.00 95.00 259 ASP A O 1
ATOM 1888 N N . VAL A 1 260 ? -11.593 -27.991 -7.539 1.00 90.69 260 VAL A N 1
ATOM 1889 C CA . VAL A 1 260 ? -12.950 -27.761 -8.071 1.00 90.69 260 VAL A CA 1
ATOM 1890 C C . VAL A 1 260 ? -13.995 -27.437 -6.995 1.00 90.69 260 VAL A C 1
ATOM 1892 O O . VAL A 1 260 ? -15.007 -26.810 -7.306 1.00 90.69 260 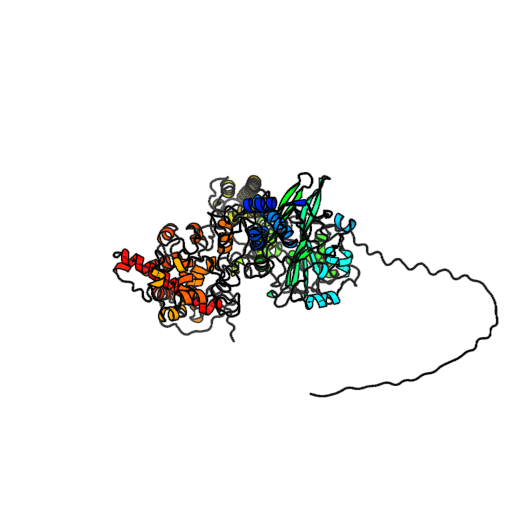VAL A O 1
ATOM 1895 N N . GLN A 1 261 ? -13.764 -27.837 -5.738 1.00 89.94 261 GLN A N 1
ATOM 1896 C CA . GLN A 1 261 ? -14.697 -27.601 -4.630 1.00 89.94 261 GLN A CA 1
ATOM 1897 C C . GLN A 1 261 ? -14.550 -26.179 -4.083 1.00 89.94 261 GLN A C 1
ATOM 1899 O O . GLN A 1 261 ? -15.526 -25.437 -3.983 1.00 89.94 261 GLN A O 1
ATOM 1904 N N . THR A 1 262 ? -13.318 -25.777 -3.770 1.00 90.69 262 THR A N 1
ATOM 1905 C CA . THR A 1 262 ? -13.005 -24.433 -3.250 1.00 90.69 262 THR A CA 1
ATOM 1906 C C . THR A 1 262 ? -12.943 -23.366 -4.352 1.00 90.69 262 THR A C 1
ATOM 1908 O O . THR A 1 262 ? -13.122 -22.172 -4.083 1.00 90.69 262 THR A O 1
ATOM 1911 N N . ARG A 1 263 ? -12.741 -23.799 -5.605 1.00 91.94 263 ARG A N 1
ATOM 1912 C CA . ARG A 1 263 ? -12.455 -22.986 -6.799 1.00 91.94 263 ARG A CA 1
ATOM 1913 C C . ARG A 1 263 ? -11.187 -22.138 -6.662 1.00 91.94 263 ARG A C 1
ATOM 1915 O O . ARG A 1 263 ? -11.148 -21.006 -7.143 1.00 91.94 263 ARG A O 1
ATOM 1922 N N . ALA A 1 264 ? -10.167 -22.684 -6.000 1.00 92.75 264 ALA A N 1
ATOM 1923 C CA . ALA A 1 264 ? -8.880 -22.039 -5.742 1.00 92.75 264 ALA A CA 1
ATOM 1924 C C . ALA A 1 264 ? -7.716 -22.765 -6.448 1.00 92.75 264 ALA A C 1
ATOM 1926 O O . ALA A 1 264 ? -7.853 -23.906 -6.891 1.00 92.75 264 ALA A O 1
ATOM 1927 N N . PHE A 1 265 ? -6.558 -22.103 -6.539 1.00 95.25 265 PHE A N 1
ATOM 1928 C CA . PHE A 1 265 ? -5.295 -22.735 -6.936 1.00 95.25 265 PHE A CA 1
ATOM 1929 C C . PHE A 1 265 ? -4.434 -23.031 -5.708 1.00 95.25 265 PHE A C 1
ATOM 1931 O O . PHE A 1 265 ? -4.151 -22.131 -4.918 1.00 95.25 265 PHE A O 1
ATOM 1938 N N . HIS A 1 266 ? -3.943 -24.263 -5.609 1.00 94.94 266 HIS A N 1
ATOM 1939 C CA . HIS A 1 266 ? -2.824 -24.621 -4.749 1.00 94.94 266 HIS A CA 1
ATOM 1940 C C . HIS A 1 266 ? -1.520 -24.469 -5.542 1.00 94.94 266 HIS A C 1
ATOM 1942 O O . HIS A 1 266 ? -1.219 -25.280 -6.423 1.00 94.94 266 HIS A O 1
ATOM 1948 N N . ILE A 1 267 ? -0.758 -23.419 -5.238 1.00 96.12 267 ILE A N 1
ATOM 1949 C CA . ILE A 1 267 ? 0.542 -23.145 -5.857 1.00 96.12 267 ILE A CA 1
ATOM 1950 C C . ILE A 1 267 ? 1.625 -23.843 -5.020 1.00 96.12 267 ILE A C 1
ATOM 1952 O O . ILE A 1 267 ? 1.766 -23.495 -3.849 1.00 96.12 267 ILE A O 1
ATOM 1956 N N . PRO A 1 268 ? 2.383 -24.813 -5.568 1.00 95.50 268 PRO A N 1
ATOM 1957 C CA . PRO A 1 268 ? 3.400 -25.514 -4.795 1.00 95.50 268 PRO A CA 1
ATOM 1958 C C . PRO A 1 268 ? 4.575 -24.580 -4.438 1.00 95.50 268 PRO A C 1
ATOM 1960 O O . PRO A 1 268 ? 4.892 -23.664 -5.213 1.00 95.50 268 PRO A O 1
ATOM 1963 N N . PRO A 1 269 ? 5.262 -24.810 -3.303 1.00 96.62 269 PRO A N 1
ATOM 1964 C CA . PRO A 1 269 ? 6.498 -24.110 -2.973 1.00 96.62 269 PRO A CA 1
ATOM 1965 C C . PRO A 1 269 ? 7.528 -24.192 -4.103 1.00 96.62 269 PRO A C 1
ATOM 1967 O O . PRO A 1 269 ? 7.528 -25.115 -4.914 1.00 96.62 269 PRO A O 1
ATOM 1970 N N . ASN A 1 270 ? 8.418 -23.206 -4.148 1.00 96.00 270 ASN A N 1
ATOM 1971 C CA . ASN A 1 270 ? 9.424 -23.015 -5.192 1.00 96.00 270 ASN A CA 1
ATOM 1972 C C . ASN A 1 270 ? 8.877 -22.661 -6.593 1.00 96.00 270 ASN A C 1
ATOM 1974 O O . ASN A 1 270 ? 9.673 -22.425 -7.499 1.00 96.00 270 ASN A O 1
ATOM 1978 N N . THR A 1 271 ? 7.555 -22.524 -6.773 1.00 96.56 271 THR A N 1
ATOM 1979 C CA . THR A 1 271 ? 6.984 -21.877 -7.970 1.00 96.56 271 THR A CA 1
ATOM 1980 C C . THR A 1 271 ? 7.508 -20.447 -8.097 1.00 96.56 271 THR A C 1
ATOM 1982 O O . THR A 1 271 ? 7.512 -19.685 -7.124 1.00 96.56 271 THR A O 1
ATOM 1985 N N . ARG A 1 272 ? 7.942 -20.081 -9.305 1.00 96.94 272 ARG A N 1
ATOM 1986 C CA . ARG A 1 272 ? 8.544 -18.784 -9.628 1.00 96.94 272 ARG A CA 1
ATOM 1987 C C . ARG A 1 272 ? 7.586 -17.961 -10.476 1.00 96.94 272 ARG A C 1
ATOM 1989 O O . ARG A 1 272 ? 7.123 -18.432 -11.513 1.00 96.94 272 ARG A O 1
ATOM 1996 N N . PHE A 1 273 ? 7.337 -16.721 -10.070 1.00 97.75 273 PHE A N 1
ATOM 1997 C CA . PHE A 1 273 ? 6.599 -15.739 -10.860 1.00 97.75 273 PHE A CA 1
ATOM 1998 C C . PHE A 1 273 ? 7.521 -14.583 -11.227 1.00 97.75 273 PHE A C 1
ATOM 2000 O O . PHE A 1 273 ? 8.042 -13.898 -10.346 1.00 97.75 273 PHE A O 1
ATOM 2007 N N . TYR A 1 274 ? 7.678 -14.355 -12.527 1.00 97.75 274 TYR A N 1
ATOM 2008 C CA . TYR A 1 274 ? 8.427 -13.235 -13.084 1.00 97.75 274 TYR A CA 1
ATOM 2009 C C . TYR A 1 274 ? 7.447 -12.234 -13.695 1.00 97.75 274 TYR A C 1
ATOM 2011 O O . TYR A 1 274 ? 6.488 -12.614 -14.373 1.00 97.75 274 TYR A O 1
ATOM 2019 N N . LYS A 1 275 ? 7.669 -10.942 -13.456 1.00 97.25 275 LYS A N 1
ATOM 2020 C CA . LYS A 1 275 ? 6.823 -9.862 -13.973 1.00 97.25 275 LYS A CA 1
ATOM 2021 C C . LYS A 1 275 ? 7.681 -8.693 -14.434 1.00 97.25 275 LYS A C 1
ATOM 2023 O O . LYS A 1 275 ? 8.124 -7.895 -13.609 1.00 97.25 275 LYS A O 1
ATOM 2028 N N . THR A 1 276 ? 7.882 -8.586 -15.743 1.00 97.31 276 THR A N 1
ATOM 2029 C CA . THR A 1 276 ? 8.631 -7.486 -16.364 1.00 97.31 276 THR A CA 1
ATOM 2030 C C . THR A 1 276 ? 7.692 -6.342 -16.714 1.00 97.31 276 THR A C 1
ATOM 2032 O O . THR A 1 276 ? 6.649 -6.558 -17.333 1.00 97.31 276 THR A O 1
ATOM 2035 N N . PHE A 1 277 ? 8.068 -5.125 -16.331 1.00 97.25 277 PHE A N 1
ATOM 2036 C CA . PHE A 1 277 ? 7.348 -3.891 -16.620 1.00 97.25 277 PHE A CA 1
ATOM 2037 C C . PHE A 1 277 ? 8.094 -3.102 -17.696 1.00 97.25 277 PHE A C 1
ATOM 2039 O O . PHE A 1 277 ? 9.313 -2.912 -17.622 1.00 97.25 277 PHE A O 1
ATOM 2046 N N . PHE A 1 278 ? 7.341 -2.615 -18.679 1.00 96.69 278 PHE A N 1
ATOM 2047 C CA . PHE A 1 278 ? 7.867 -1.882 -19.820 1.00 96.69 278 PHE A CA 1
ATOM 2048 C C . PHE A 1 278 ? 7.188 -0.520 -19.964 1.00 96.69 278 PHE A C 1
ATOM 2050 O O . PHE A 1 278 ? 5.969 -0.402 -19.798 1.00 96.69 278 PHE A O 1
ATOM 2057 N N . LYS A 1 279 ? 7.959 0.499 -20.346 1.00 95.56 279 LYS A N 1
ATOM 2058 C CA . LYS A 1 279 ? 7.460 1.844 -20.655 1.00 95.56 279 LYS A CA 1
ATOM 2059 C C . LYS A 1 279 ? 7.614 2.144 -22.142 1.00 95.56 279 LYS A C 1
ATOM 2061 O O . LYS A 1 279 ? 8.592 1.744 -22.767 1.00 95.56 279 LYS A O 1
ATOM 2066 N N . ALA A 1 280 ? 6.605 2.807 -22.700 1.00 95.44 280 ALA A N 1
ATOM 2067 C CA . ALA A 1 280 ? 6.598 3.233 -24.092 1.00 95.44 280 ALA A CA 1
ATOM 2068 C C . ALA A 1 280 ? 7.610 4.363 -24.322 1.00 95.44 280 ALA A C 1
ATOM 2070 O O . ALA A 1 280 ? 7.727 5.273 -23.499 1.00 95.44 280 ALA A O 1
ATOM 2071 N N . VAL A 1 281 ? 8.289 4.299 -25.462 1.00 95.25 281 VAL A N 1
ATOM 2072 C CA . VAL A 1 281 ? 9.250 5.279 -25.960 1.00 95.25 281 VAL A CA 1
ATOM 2073 C C . VAL A 1 281 ? 8.899 5.572 -27.416 1.00 95.25 281 VAL A C 1
ATOM 2075 O O . VAL A 1 281 ? 8.865 4.659 -28.241 1.00 95.25 281 VAL A O 1
ATOM 2078 N N . ALA A 1 282 ? 8.622 6.835 -27.732 1.00 95.62 282 ALA A N 1
ATOM 2079 C CA . ALA A 1 282 ? 8.466 7.293 -29.109 1.00 95.62 282 ALA A CA 1
ATOM 2080 C C . ALA A 1 282 ? 9.852 7.433 -29.758 1.00 95.62 282 ALA A C 1
ATOM 2082 O O . ALA A 1 282 ? 10.651 8.282 -29.347 1.00 95.62 282 ALA A O 1
ATOM 2083 N N . GLY A 1 283 ? 10.135 6.572 -30.736 1.00 92.44 283 GLY A N 1
ATOM 2084 C CA . GLY A 1 283 ? 11.389 6.533 -31.480 1.00 92.44 283 GLY A CA 1
ATOM 2085 C C . GLY A 1 283 ? 11.519 7.663 -32.501 1.00 92.44 283 GLY A C 1
ATOM 2086 O O . GLY A 1 283 ? 10.552 8.346 -32.845 1.00 92.44 283 GLY A O 1
ATOM 2087 N N . LYS A 1 284 ? 12.740 7.859 -33.010 1.00 91.94 284 LYS A N 1
ATOM 2088 C CA . LYS A 1 284 ? 13.043 8.900 -34.014 1.00 91.94 284 LYS A CA 1
ATOM 2089 C C . LYS A 1 284 ? 12.411 8.665 -35.388 1.00 91.94 284 LYS A C 1
ATOM 2091 O O . LYS A 1 284 ? 12.289 9.600 -36.170 1.00 91.94 284 LYS A O 1
ATOM 2096 N N . ASP A 1 285 ? 12.018 7.430 -35.660 1.00 92.31 285 ASP A N 1
ATOM 2097 C CA . ASP A 1 285 ? 11.285 6.977 -36.842 1.00 92.31 285 ASP A CA 1
ATOM 2098 C C . ASP A 1 285 ? 9.757 7.125 -36.710 1.00 92.31 285 ASP A C 1
ATOM 2100 O O . ASP A 1 285 ? 9.033 6.876 -37.670 1.00 92.31 285 ASP A O 1
ATOM 2104 N N . GLY A 1 286 ? 9.261 7.562 -35.547 1.00 90.44 286 GLY A N 1
ATOM 2105 C CA . GLY A 1 286 ? 7.833 7.719 -35.258 1.00 90.44 286 GLY A CA 1
ATOM 2106 C C . GLY A 1 286 ? 7.165 6.473 -34.667 1.00 90.44 286 GLY A C 1
ATOM 2107 O O . GLY A 1 286 ? 6.038 6.570 -34.177 1.00 90.44 286 GLY A O 1
ATOM 2108 N N . ASP A 1 287 ? 7.856 5.330 -34.639 1.00 93.75 287 ASP A N 1
ATOM 2109 C CA . ASP A 1 287 ? 7.355 4.102 -34.022 1.00 93.75 287 ASP A CA 1
ATOM 2110 C C . ASP A 1 287 ? 7.419 4.173 -32.491 1.00 93.75 287 ASP A C 1
ATOM 2112 O O . ASP A 1 287 ? 8.382 4.663 -31.896 1.00 93.75 287 ASP A O 1
ATOM 2116 N N . VAL A 1 288 ? 6.414 3.600 -31.824 1.00 95.44 288 VAL A N 1
ATOM 2117 C CA . VAL A 1 288 ? 6.436 3.414 -30.367 1.00 95.44 288 VAL A CA 1
ATOM 2118 C C . VAL A 1 288 ? 6.989 2.033 -30.035 1.00 95.44 288 VAL A C 1
ATOM 2120 O O . VAL A 1 288 ? 6.373 1.014 -30.352 1.00 95.44 288 VAL A O 1
ATOM 2123 N N . ARG A 1 289 ? 8.128 2.005 -29.341 1.00 95.75 289 ARG A N 1
ATOM 2124 C CA . ARG A 1 289 ? 8.774 0.783 -28.837 1.00 95.75 289 ARG A CA 1
ATOM 2125 C C . ARG A 1 289 ? 8.872 0.815 -27.315 1.00 95.75 289 ARG A C 1
ATOM 2127 O O . ARG A 1 289 ? 8.623 1.840 -26.688 1.00 95.75 289 ARG A O 1
ATOM 2134 N N . TYR A 1 290 ? 9.196 -0.315 -26.702 1.00 96.06 290 TYR A N 1
ATOM 2135 C CA . TYR A 1 290 ? 9.072 -0.504 -25.258 1.00 96.06 290 TYR A CA 1
ATOM 2136 C C . TYR A 1 290 ? 10.414 -0.766 -24.575 1.00 96.06 290 TYR A C 1
ATOM 2138 O O . TYR A 1 290 ? 11.080 -1.766 -24.844 1.00 96.06 290 TYR A O 1
ATOM 2146 N N . GLN A 1 291 ? 10.797 0.119 -23.655 1.00 94.25 291 GLN A N 1
ATOM 2147 C CA . GLN A 1 291 ? 11.962 -0.051 -22.789 1.00 94.25 291 GLN A CA 1
ATOM 2148 C C . GLN A 1 291 ? 11.584 -0.907 -21.570 1.00 94.25 291 GLN A C 1
ATOM 2150 O O . GLN A 1 291 ? 10.584 -0.630 -20.904 1.00 94.25 291 GLN A O 1
ATOM 2155 N N . ARG A 1 292 ? 12.394 -1.927 -21.259 1.00 93.62 292 ARG A N 1
ATOM 2156 C CA . ARG A 1 292 ? 12.341 -2.657 -19.979 1.00 93.62 292 ARG A CA 1
ATOM 2157 C C . ARG A 1 292 ? 12.791 -1.732 -18.851 1.00 93.62 292 ARG A C 1
ATOM 2159 O O . ARG A 1 292 ? 13.836 -1.109 -18.987 1.00 93.62 292 ARG A O 1
ATOM 2166 N N . ILE A 1 293 ? 12.039 -1.669 -17.753 1.00 94.56 293 ILE A N 1
ATOM 2167 C CA . ILE A 1 293 ? 12.417 -0.861 -16.580 1.00 94.56 293 ILE A CA 1
ATOM 2168 C C . ILE A 1 293 ? 12.744 -1.753 -15.384 1.00 94.56 293 ILE A C 1
ATOM 2170 O O . ILE A 1 293 ? 13.816 -1.648 -14.796 1.00 94.56 293 ILE A O 1
ATOM 2174 N N . GLU A 1 294 ? 11.844 -2.675 -15.046 1.00 96.12 294 GLU A N 1
ATOM 2175 C CA . GLU A 1 294 ? 12.014 -3.571 -13.902 1.00 96.12 294 GLU A CA 1
ATOM 2176 C C . GLU A 1 294 ? 11.476 -4.980 -14.187 1.00 96.12 294 GLU A C 1
ATOM 2178 O O . GLU A 1 294 ? 10.544 -5.147 -14.976 1.00 96.12 294 GLU A O 1
ATOM 2183 N N . THR A 1 295 ? 12.017 -5.985 -13.500 1.00 97.06 295 THR A N 1
ATOM 2184 C CA . THR A 1 295 ? 11.473 -7.347 -13.436 1.00 97.06 295 THR A CA 1
ATOM 2185 C C . THR A 1 295 ? 11.339 -7.765 -11.982 1.00 97.06 295 THR A C 1
ATOM 2187 O O . THR A 1 295 ? 12.331 -7.903 -11.272 1.00 97.06 295 THR A O 1
ATOM 2190 N N . ARG A 1 296 ? 10.106 -7.987 -11.525 1.00 97.31 296 ARG A N 1
ATOM 2191 C CA . ARG A 1 296 ? 9.842 -8.487 -10.171 1.00 97.31 296 ARG A CA 1
ATOM 2192 C C . ARG A 1 296 ? 9.811 -10.005 -10.178 1.00 97.31 296 ARG A C 1
ATOM 2194 O O . ARG A 1 296 ? 9.118 -10.592 -11.010 1.00 97.31 296 ARG A O 1
ATOM 2201 N N . LEU A 1 297 ? 10.540 -10.608 -9.249 1.00 97.75 297 LEU A N 1
ATOM 2202 C CA . LEU A 1 297 ? 10.594 -12.046 -9.019 1.00 97.75 297 LEU A CA 1
ATOM 2203 C C . LEU A 1 297 ? 9.926 -12.357 -7.680 1.00 97.75 297 LEU A C 1
ATOM 2205 O O . LEU A 1 297 ? 10.201 -11.690 -6.685 1.00 97.75 297 LEU A O 1
ATOM 2209 N N . ILE A 1 298 ? 9.067 -13.374 -7.664 1.00 97.81 298 ILE A N 1
ATOM 2210 C CA . ILE A 1 298 ? 8.541 -14.014 -6.454 1.00 97.81 298 ILE A CA 1
ATOM 2211 C C . ILE A 1 298 ? 8.855 -15.504 -6.533 1.00 97.81 298 ILE A C 1
ATOM 2213 O O . ILE A 1 298 ? 8.585 -16.137 -7.553 1.00 97.81 298 ILE A O 1
ATOM 2217 N N . VAL A 1 299 ? 9.387 -16.061 -5.449 1.00 97.75 299 VAL A N 1
ATOM 2218 C CA . VAL A 1 299 ? 9.613 -17.495 -5.266 1.00 97.75 299 VAL A CA 1
ATOM 2219 C C . VAL A 1 299 ? 8.776 -17.945 -4.077 1.00 97.75 299 VAL A C 1
ATOM 2221 O O . VAL A 1 299 ? 9.058 -17.577 -2.935 1.00 97.75 299 VAL A O 1
ATOM 2224 N N . VAL A 1 300 ? 7.726 -18.714 -4.354 1.00 97.31 300 VAL A N 1
ATOM 2225 C CA . VAL A 1 300 ? 6.747 -19.131 -3.343 1.00 97.31 300 VAL A CA 1
ATOM 2226 C C . VAL A 1 300 ? 7.419 -20.007 -2.279 1.00 97.31 300 VAL A C 1
ATOM 2228 O O . VAL A 1 300 ? 8.240 -20.878 -2.586 1.00 97.31 300 VAL A O 1
ATOM 2231 N N . ARG A 1 301 ? 7.069 -19.778 -1.013 1.00 96.38 301 ARG A N 1
ATOM 2232 C CA . ARG A 1 301 ? 7.453 -20.606 0.141 1.00 96.38 301 ARG A CA 1
ATOM 2233 C C . ARG A 1 301 ? 6.215 -20.999 0.941 1.00 96.38 301 ARG A C 1
ATOM 2235 O O . ARG A 1 301 ? 5.133 -20.461 0.723 1.00 96.38 301 ARG A O 1
ATOM 2242 N N . GLU A 1 302 ? 6.392 -21.925 1.873 1.00 93.00 302 GLU A N 1
ATOM 2243 C CA . GLU A 1 302 ? 5.372 -22.309 2.843 1.00 93.00 302 GLU A CA 1
ATOM 2244 C C . GLU A 1 302 ? 5.973 -22.212 4.258 1.00 93.00 302 GLU A C 1
ATOM 2246 O O . GLU A 1 302 ? 6.998 -22.848 4.506 1.00 93.00 302 GLU A O 1
ATOM 2251 N N . PRO A 1 303 ? 5.395 -21.407 5.174 1.00 93.00 303 PRO A N 1
ATOM 2252 C CA . PRO A 1 303 ? 4.249 -20.513 4.970 1.00 93.00 303 PRO A CA 1
ATOM 2253 C C . PRO A 1 303 ? 4.536 -19.372 3.972 1.00 93.00 303 PRO A C 1
ATOM 2255 O O . PRO A 1 303 ? 5.671 -18.928 3.801 1.00 93.00 303 PRO A O 1
ATOM 2258 N N . TRP A 1 304 ? 3.485 -18.885 3.305 1.00 91.12 304 TRP A N 1
ATOM 2259 C CA . TRP A 1 304 ? 3.582 -17.940 2.180 1.00 91.12 304 TRP A CA 1
ATOM 2260 C C . TRP A 1 304 ? 4.278 -16.618 2.515 1.00 91.12 304 TRP A C 1
ATOM 2262 O O . TRP A 1 304 ? 4.869 -15.996 1.632 1.00 91.12 304 TRP A O 1
ATOM 2272 N N . ASN A 1 305 ? 4.234 -16.187 3.776 1.00 89.38 305 ASN A N 1
ATOM 2273 C CA . ASN A 1 305 ? 4.874 -14.961 4.254 1.00 89.38 305 ASN A CA 1
ATOM 2274 C C . ASN A 1 305 ? 6.411 -15.056 4.306 1.00 89.38 305 ASN A C 1
ATOM 2276 O O . ASN A 1 305 ? 7.067 -14.042 4.519 1.00 89.38 305 ASN A O 1
ATOM 2280 N N . GLN A 1 306 ? 6.981 -16.243 4.069 1.00 93.62 306 GLN A N 1
ATOM 2281 C CA . GLN A 1 306 ? 8.418 -16.461 3.877 1.00 93.62 306 GLN A CA 1
ATOM 2282 C C . GLN A 1 306 ? 8.833 -16.457 2.395 1.00 93.62 306 GLN A C 1
ATOM 2284 O O . GLN A 1 306 ? 9.998 -16.714 2.092 1.00 93.62 306 GLN A O 1
ATOM 2289 N N . SER A 1 307 ? 7.905 -16.209 1.458 1.00 95.81 307 SER A N 1
ATOM 2290 C CA . SER A 1 307 ? 8.211 -16.179 0.019 1.00 95.81 307 SER A CA 1
ATOM 2291 C C . SER A 1 307 ? 9.326 -15.180 -0.276 1.00 95.81 307 SER A C 1
ATOM 2293 O O . SER A 1 307 ? 9.278 -14.044 0.192 1.00 95.81 307 SER A O 1
ATOM 2295 N N . LEU A 1 308 ? 10.318 -15.578 -1.076 1.00 96.50 308 LEU A N 1
ATOM 2296 C CA . LEU A 1 308 ? 11.355 -14.643 -1.505 1.00 96.50 308 LEU A CA 1
ATOM 2297 C C . LEU A 1 308 ? 10.780 -13.722 -2.570 1.00 96.50 308 LEU A C 1
ATOM 2299 O O . LEU A 1 308 ? 10.111 -14.187 -3.492 1.00 96.50 308 LEU A O 1
ATOM 2303 N N . PHE A 1 309 ? 11.074 -12.431 -2.485 1.00 96.69 309 PHE A N 1
ATOM 2304 C CA . PHE A 1 309 ? 10.666 -11.476 -3.502 1.00 96.69 309 PHE A CA 1
ATOM 2305 C C . PHE A 1 309 ? 11.681 -10.345 -3.649 1.00 96.69 309 PHE A C 1
ATOM 2307 O O . PHE A 1 309 ? 12.426 -10.029 -2.722 1.00 96.69 309 PHE A O 1
ATOM 2314 N N . GLY A 1 310 ? 11.708 -9.735 -4.828 1.00 96.12 310 GLY A N 1
ATOM 2315 C CA . GLY A 1 310 ? 12.576 -8.603 -5.120 1.00 96.12 310 GLY A CA 1
ATOM 2316 C C . GLY A 1 310 ? 12.340 -8.045 -6.515 1.00 96.12 310 GLY A C 1
ATOM 2317 O O . GLY A 1 310 ? 11.693 -8.673 -7.358 1.00 96.12 310 GLY A O 1
ATOM 2318 N N . THR A 1 311 ? 12.874 -6.852 -6.744 1.00 96.81 311 THR A N 1
ATOM 2319 C CA . THR A 1 311 ? 12.803 -6.153 -8.025 1.00 96.81 311 THR A CA 1
ATOM 2320 C C . THR A 1 311 ? 14.193 -6.075 -8.633 1.00 96.81 311 THR A C 1
ATOM 2322 O O . THR A 1 311 ? 15.097 -5.545 -7.999 1.00 96.81 311 THR A O 1
ATOM 2325 N N . TYR A 1 312 ? 14.353 -6.550 -9.863 1.00 95.88 312 TYR A N 1
ATOM 2326 C CA . TYR A 1 312 ? 15.544 -6.337 -10.679 1.00 95.88 312 TYR A CA 1
ATOM 2327 C C . TYR A 1 312 ? 15.343 -5.124 -11.589 1.00 95.88 312 TYR A C 1
ATOM 2329 O O . TYR A 1 312 ? 14.258 -4.956 -12.145 1.00 95.88 312 TYR A O 1
ATOM 2337 N N . LEU A 1 313 ? 16.360 -4.282 -11.744 1.00 94.75 313 LEU A N 1
ATOM 2338 C CA . LEU A 1 313 ? 16.309 -3.016 -12.477 1.00 94.75 313 LEU A CA 1
ATOM 2339 C C . LEU A 1 313 ? 17.179 -3.097 -13.724 1.00 94.75 313 LEU A C 1
ATOM 2341 O O . LEU A 1 313 ? 18.365 -3.398 -13.620 1.00 94.75 313 LEU A O 1
ATOM 2345 N N . TRP A 1 314 ? 16.586 -2.832 -14.886 1.00 93.12 314 TRP A N 1
ATOM 2346 C CA . TRP A 1 314 ? 17.270 -2.928 -16.174 1.00 93.12 314 TRP A CA 1
ATOM 2347 C C . TRP A 1 314 ? 18.102 -1.675 -16.475 1.00 93.12 314 TRP A C 1
ATOM 2349 O O . TRP A 1 314 ? 17.660 -0.556 -16.209 1.00 93.12 314 TRP A O 1
ATOM 2359 N N . ASN A 1 315 ? 19.276 -1.858 -17.084 1.00 89.12 315 ASN A N 1
ATOM 2360 C CA . ASN A 1 315 ? 20.044 -0.764 -17.692 1.00 89.12 315 ASN A CA 1
ATOM 2361 C C . ASN A 1 315 ? 19.371 -0.237 -18.987 1.00 89.12 315 ASN A C 1
ATOM 2363 O O . ASN A 1 315 ? 18.458 -0.862 -19.531 1.00 89.12 315 ASN A O 1
ATOM 2367 N N . SER A 1 316 ? 19.816 0.910 -19.512 1.00 84.44 316 SER A N 1
ATOM 2368 C CA . SER A 1 316 ? 19.294 1.531 -20.751 1.00 84.44 316 SER A CA 1
ATOM 2369 C C . SER A 1 316 ? 19.534 0.704 -22.018 1.00 84.44 316 SER A C 1
ATOM 2371 O O . SER A 1 316 ? 18.791 0.826 -23.000 1.00 84.44 316 SER A O 1
ATOM 2373 N N . GLU A 1 317 ? 20.524 -0.187 -21.983 1.00 85.75 317 GLU A N 1
ATOM 2374 C CA . GLU A 1 317 ? 20.746 -1.207 -23.006 1.00 85.75 317 GLU A CA 1
ATOM 2375 C C . GLU A 1 317 ? 19.716 -2.352 -22.932 1.00 85.75 317 GLU A C 1
ATOM 2377 O O . GLU A 1 317 ? 19.472 -3.051 -23.917 1.00 85.75 317 GLU A O 1
ATOM 2382 N N . GLY A 1 318 ? 19.100 -2.561 -21.765 1.00 89.06 318 GLY A N 1
ATOM 2383 C CA . GLY A 1 318 ? 18.285 -3.732 -21.456 1.00 89.06 318 GLY A CA 1
ATOM 2384 C C . GLY A 1 318 ? 19.082 -5.042 -21.443 1.00 89.06 318 GLY A C 1
ATOM 2385 O O . GLY A 1 318 ? 18.498 -6.107 -21.597 1.00 89.06 318 GLY A O 1
ATOM 2386 N N . THR A 1 319 ? 20.403 -5.001 -21.323 1.00 88.50 319 THR A N 1
ATOM 2387 C CA . THR A 1 319 ? 21.271 -6.185 -21.353 1.00 88.50 319 THR A CA 1
ATOM 2388 C C . THR A 1 319 ? 21.444 -6.812 -19.973 1.00 88.50 319 THR A C 1
ATOM 2390 O O . THR A 1 319 ? 21.614 -8.026 -19.881 1.00 88.50 319 THR A O 1
ATOM 2393 N N . VAL A 1 320 ? 21.354 -6.018 -18.903 1.00 90.88 320 VAL A N 1
ATOM 2394 C CA . VAL A 1 320 ? 21.586 -6.457 -17.519 1.00 90.88 320 VAL A CA 1
ATOM 2395 C C . VAL A 1 320 ? 20.457 -5.972 -16.617 1.00 90.88 320 VAL A C 1
ATOM 2397 O O . VAL A 1 320 ? 19.952 -4.863 -16.809 1.00 90.88 320 VAL A O 1
ATOM 2400 N N . ALA A 1 321 ? 20.078 -6.788 -15.629 1.00 92.88 321 ALA A N 1
ATOM 2401 C CA . ALA A 1 321 ? 19.124 -6.412 -14.593 1.00 92.88 321 ALA A CA 1
ATOM 2402 C C . ALA A 1 321 ? 19.651 -6.756 -13.192 1.00 92.88 321 ALA A C 1
ATOM 2404 O O . ALA A 1 321 ? 19.888 -7.927 -12.889 1.00 92.88 321 ALA A O 1
ATOM 2405 N N . GLU A 1 322 ? 19.804 -5.742 -12.340 1.00 92.94 322 GLU A N 1
ATOM 2406 C CA . GLU A 1 322 ? 20.387 -5.859 -10.994 1.00 92.94 322 GLU A CA 1
ATOM 2407 C C . GLU A 1 322 ? 19.324 -5.801 -9.899 1.00 92.94 322 GLU A C 1
ATOM 2409 O O . GLU A 1 322 ? 18.390 -5.002 -9.976 1.00 92.94 322 GLU A O 1
ATOM 2414 N N . LEU A 1 323 ? 19.476 -6.616 -8.856 1.00 94.62 323 LEU A N 1
ATOM 2415 C CA . LEU A 1 323 ? 18.601 -6.626 -7.694 1.00 94.62 323 LEU A CA 1
ATOM 2416 C C . LEU A 1 323 ? 18.656 -5.267 -6.990 1.00 94.62 323 LEU A C 1
ATOM 2418 O O . LEU A 1 323 ? 19.713 -4.795 -6.582 1.00 94.62 323 LEU A O 1
ATOM 2422 N N . HIS A 1 324 ? 17.488 -4.658 -6.823 1.00 93.12 324 HIS A N 1
ATOM 2423 C CA . HIS A 1 324 ? 17.321 -3.344 -6.224 1.00 93.12 324 HIS A CA 1
ATOM 2424 C C . HIS A 1 324 ? 17.712 -3.346 -4.740 1.00 93.12 324 HIS A C 1
ATOM 2426 O O . HIS A 1 324 ? 17.014 -3.902 -3.889 1.00 93.12 324 HIS A O 1
ATOM 2432 N N . ASP A 1 325 ? 18.839 -2.707 -4.434 1.00 88.50 325 ASP A N 1
ATOM 2433 C CA . ASP A 1 325 ? 19.536 -2.833 -3.158 1.00 88.50 325 ASP A CA 1
ATOM 2434 C C . ASP A 1 325 ? 19.424 -1.605 -2.237 1.00 88.50 325 ASP A C 1
ATOM 2436 O O . ASP A 1 325 ? 19.788 -1.732 -1.063 1.00 88.50 325 ASP A O 1
ATOM 2440 N N . LEU A 1 326 ? 18.898 -0.458 -2.715 1.00 90.25 326 LEU A N 1
ATOM 2441 C CA . LEU A 1 326 ? 18.833 0.800 -1.945 1.00 90.25 326 LEU A CA 1
ATOM 2442 C C . LEU A 1 326 ? 18.148 0.586 -0.597 1.00 90.25 326 LEU A C 1
ATOM 2444 O O . LEU A 1 326 ? 17.114 -0.083 -0.518 1.00 90.25 326 LEU A O 1
ATOM 2448 N N . ARG A 1 327 ? 18.661 1.222 0.459 1.00 91.00 327 ARG A N 1
ATOM 2449 C CA . ARG A 1 327 ? 18.310 0.851 1.836 1.00 91.00 327 ARG A CA 1
ATOM 2450 C C . ARG A 1 327 ? 17.384 1.816 2.566 1.00 91.00 327 ARG A C 1
ATOM 2452 O O . ARG A 1 327 ? 17.504 3.037 2.449 1.00 91.00 327 ARG A O 1
ATOM 2459 N N . TYR A 1 328 ? 16.511 1.236 3.382 1.00 90.88 328 TYR A N 1
ATOM 2460 C CA . TYR A 1 328 ? 15.801 1.914 4.461 1.00 90.88 328 TYR A CA 1
ATOM 2461 C C . TYR A 1 328 ? 16.781 2.360 5.565 1.00 90.88 328 TYR A C 1
ATOM 2463 O O . TYR A 1 328 ? 17.937 1.928 5.617 1.00 90.88 328 TYR A O 1
ATOM 2471 N N . ARG A 1 329 ? 16.340 3.236 6.475 1.00 86.25 329 ARG A N 1
ATOM 2472 C CA . ARG A 1 329 ? 17.187 3.800 7.552 1.00 86.25 329 ARG A CA 1
ATOM 2473 C C . ARG A 1 329 ? 17.656 2.791 8.602 1.00 86.25 329 ARG A C 1
ATOM 2475 O O . ARG A 1 329 ? 18.634 3.078 9.291 1.00 86.25 329 ARG A O 1
ATOM 2482 N N . ASN A 1 330 ? 16.997 1.642 8.706 1.00 88.12 330 ASN A N 1
ATOM 2483 C CA . ASN A 1 330 ? 17.444 0.507 9.517 1.00 88.12 330 ASN A CA 1
ATOM 2484 C C . ASN A 1 330 ? 18.519 -0.363 8.829 1.00 88.12 330 ASN A C 1
ATOM 2486 O O . ASN A 1 330 ? 19.032 -1.291 9.446 1.00 88.12 330 ASN A O 1
ATOM 2490 N N . GLY A 1 331 ? 18.874 -0.076 7.571 1.00 88.00 331 GLY A N 1
ATOM 2491 C CA . GLY A 1 331 ? 19.868 -0.835 6.811 1.00 88.00 331 GLY A CA 1
ATOM 2492 C C . GLY A 1 331 ? 19.322 -2.057 6.064 1.00 88.00 331 GLY A C 1
ATOM 2493 O O . GLY A 1 331 ? 20.119 -2.785 5.465 1.00 88.00 331 GLY A O 1
ATOM 2494 N N . GLU A 1 332 ? 18.003 -2.273 6.045 1.00 89.50 332 GLU A N 1
ATOM 2495 C CA . GLU A 1 332 ? 17.347 -3.257 5.174 1.00 89.50 332 GLU A CA 1
ATOM 2496 C C . GLU A 1 332 ? 17.285 -2.741 3.727 1.00 89.50 332 GLU A C 1
ATOM 2498 O O . GLU A 1 332 ? 17.058 -1.554 3.488 1.00 89.50 332 GLU A O 1
ATOM 2503 N N . SER A 1 333 ? 17.515 -3.620 2.749 1.00 90.06 333 SER A N 1
ATOM 2504 C CA . SER A 1 333 ? 17.482 -3.283 1.316 1.00 90.06 333 SER A CA 1
ATOM 2505 C C . SER A 1 333 ? 16.056 -3.187 0.754 1.00 90.06 333 SER A C 1
ATOM 2507 O O . SER A 1 333 ? 15.077 -3.464 1.443 1.00 90.06 333 SER A O 1
ATOM 2509 N N . PHE A 1 334 ? 15.956 -2.826 -0.530 1.00 90.88 334 PHE A N 1
ATOM 2510 C CA . PHE A 1 334 ? 14.710 -2.719 -1.289 1.00 90.88 334 PHE A CA 1
ATOM 2511 C C . PHE A 1 334 ? 13.758 -1.623 -0.764 1.00 90.88 334 PHE A C 1
ATOM 2513 O O . PHE A 1 334 ? 12.566 -1.833 -0.574 1.00 90.88 334 PHE A O 1
ATOM 2520 N N . SER A 1 335 ? 14.279 -0.414 -0.564 1.00 93.38 335 SER A N 1
ATOM 2521 C CA . SER A 1 335 ? 13.478 0.806 -0.350 1.00 93.38 335 SER A CA 1
ATOM 2522 C C . SER A 1 335 ? 12.811 1.317 -1.641 1.00 93.38 335 SER A C 1
ATOM 2524 O O . SER A 1 335 ? 13.049 0.783 -2.722 1.00 93.38 335 SER A O 1
ATOM 2526 N N . ASP A 1 336 ? 11.942 2.330 -1.562 1.00 92.44 336 ASP A N 1
ATOM 2527 C CA . ASP A 1 336 ? 11.384 2.986 -2.761 1.00 92.44 336 ASP A CA 1
ATOM 2528 C C . ASP A 1 336 ? 12.513 3.601 -3.624 1.00 92.44 336 ASP A C 1
ATOM 2530 O O . ASP A 1 336 ? 13.502 4.102 -3.090 1.00 92.44 336 ASP A O 1
ATOM 2534 N N . ARG A 1 337 ? 12.373 3.603 -4.957 1.00 92.06 337 ARG A N 1
ATOM 2535 C CA . ARG A 1 337 ? 13.339 4.229 -5.887 1.00 92.06 337 ARG A CA 1
ATOM 2536 C C . ARG A 1 337 ? 12.631 4.948 -7.021 1.00 92.06 337 ARG A C 1
ATOM 2538 O O . ARG A 1 337 ? 11.639 4.444 -7.543 1.00 92.06 337 ARG A O 1
ATOM 2545 N N . VAL A 1 338 ? 13.174 6.082 -7.451 1.00 91.75 338 VAL A N 1
ATOM 2546 C CA . VAL A 1 338 ? 12.746 6.757 -8.681 1.00 91.75 338 VAL A CA 1
ATOM 2547 C C . VAL A 1 338 ? 13.843 6.616 -9.733 1.00 91.75 338 VAL A C 1
ATOM 2549 O O . VAL A 1 338 ? 15.025 6.791 -9.444 1.00 91.75 338 VAL A O 1
ATOM 2552 N N . VAL A 1 339 ? 13.449 6.281 -10.960 1.00 91.81 339 VAL A N 1
ATOM 2553 C CA . VAL A 1 339 ? 14.316 6.308 -12.145 1.00 91.81 339 VAL A CA 1
ATOM 2554 C C . VAL A 1 339 ? 13.712 7.233 -13.195 1.00 91.81 339 VAL A C 1
ATOM 2556 O O . VAL A 1 339 ? 12.498 7.440 -13.229 1.00 91.81 339 VAL A O 1
ATOM 2559 N N . VAL A 1 340 ? 14.555 7.797 -14.054 1.00 92.00 340 VAL A N 1
ATOM 2560 C CA . VAL A 1 340 ? 14.143 8.680 -15.151 1.00 92.00 340 VAL A CA 1
ATOM 2561 C C . VAL A 1 340 ? 14.387 7.944 -16.464 1.00 92.00 340 VAL A C 1
ATOM 2563 O O . VAL A 1 340 ? 15.480 7.427 -16.674 1.00 92.00 340 VAL A O 1
ATOM 2566 N N . TYR A 1 341 ? 13.384 7.882 -17.340 1.00 91.62 341 TYR A N 1
ATOM 2567 C CA . TYR A 1 341 ? 13.510 7.277 -18.671 1.00 91.62 341 TYR A CA 1
ATOM 2568 C C . TYR A 1 341 ? 13.142 8.284 -19.768 1.00 91.62 341 TYR A C 1
ATOM 2570 O O . TYR A 1 341 ? 12.384 9.232 -19.535 1.00 91.62 341 TYR A O 1
ATOM 2578 N N . THR A 1 342 ? 13.672 8.080 -20.973 1.00 91.94 342 THR A N 1
ATOM 2579 C CA . THR A 1 342 ? 13.327 8.878 -22.157 1.00 91.94 342 THR A CA 1
ATOM 2580 C C . THR A 1 342 ? 12.003 8.386 -22.728 1.00 91.94 342 THR A C 1
ATOM 2582 O O . THR A 1 342 ? 11.914 7.267 -23.215 1.00 91.94 342 THR A O 1
ATOM 2585 N N . GLU A 1 343 ? 10.970 9.223 -22.691 1.00 93.44 343 GLU A N 1
ATOM 2586 C CA . GLU A 1 343 ? 9.650 8.927 -23.259 1.00 93.44 343 GLU A CA 1
ATOM 2587 C C . GLU A 1 343 ? 9.582 9.253 -24.759 1.00 93.44 343 GLU A C 1
ATOM 2589 O O . GLU A 1 343 ? 8.818 8.630 -25.496 1.00 93.44 343 GLU A O 1
ATOM 2594 N N . ASN A 1 344 ? 10.379 10.215 -25.232 1.00 94.62 344 ASN A N 1
ATOM 2595 C CA . ASN A 1 344 ? 10.423 10.602 -26.642 1.00 94.62 344 ASN A CA 1
ATOM 2596 C C . ASN A 1 344 ? 11.853 10.957 -27.076 1.00 94.62 344 ASN A C 1
ATOM 2598 O O . ASN A 1 344 ? 12.465 11.878 -26.534 1.00 94.62 344 ASN A O 1
ATOM 2602 N N . GLU A 1 345 ? 12.371 10.240 -28.074 1.00 91.69 345 GLU A N 1
ATOM 2603 C CA . GLU A 1 345 ? 13.744 10.379 -28.578 1.00 91.69 345 GLU A CA 1
ATOM 2604 C C . GLU A 1 345 ? 13.932 11.513 -29.594 1.00 91.69 345 GLU A C 1
ATOM 2606 O O . GLU A 1 345 ? 15.069 11.910 -29.854 1.00 91.69 345 GLU A O 1
ATOM 2611 N N . VAL A 1 346 ? 12.844 12.031 -30.173 1.00 92.06 346 VAL A N 1
ATOM 2612 C CA . VAL A 1 346 ? 12.860 13.199 -31.071 1.00 92.06 346 VAL A CA 1
ATOM 2613 C C . VAL A 1 346 ? 12.992 14.480 -30.254 1.00 92.06 346 VAL A C 1
ATOM 2615 O O . VAL A 1 346 ? 13.812 15.337 -30.569 1.00 92.06 346 VAL A O 1
ATOM 2618 N N . THR A 1 347 ? 12.199 14.610 -29.188 1.00 94.56 347 THR A N 1
ATOM 2619 C CA . THR A 1 347 ? 12.156 15.819 -28.352 1.00 94.56 347 THR A CA 1
ATOM 2620 C C . THR A 1 347 ? 13.070 15.747 -27.128 1.00 94.56 347 THR A C 1
ATOM 2622 O O . THR A 1 347 ? 13.130 16.710 -26.369 1.00 94.56 347 THR A O 1
ATOM 2625 N N . GLY A 1 348 ? 13.700 14.596 -26.863 1.00 91.19 348 GLY A N 1
ATOM 2626 C CA . GLY A 1 348 ? 14.463 14.345 -25.634 1.00 91.19 348 GLY A CA 1
ATOM 2627 C C . GLY A 1 348 ? 13.615 14.376 -24.354 1.00 91.19 348 GLY A C 1
ATOM 2628 O O . GLY A 1 348 ? 14.151 14.592 -23.270 1.00 91.19 348 GLY A O 1
ATOM 2629 N N . LYS A 1 349 ? 12.286 14.208 -24.453 1.00 93.62 349 LYS A N 1
ATOM 2630 C CA . LYS A 1 349 ? 11.389 14.322 -23.292 1.00 93.62 349 LYS A CA 1
ATOM 2631 C C . LYS A 1 349 ? 11.598 13.126 -22.365 1.00 93.62 349 LYS A C 1
ATOM 2633 O O . LYS A 1 349 ? 11.430 11.982 -22.786 1.00 93.62 349 LYS A O 1
ATOM 2638 N N . THR A 1 350 ? 11.882 13.396 -21.095 1.00 93.50 350 THR A N 1
ATOM 2639 C CA . THR A 1 350 ? 12.023 12.383 -20.043 1.00 93.50 350 THR A CA 1
ATOM 2640 C C . THR A 1 350 ? 10.818 12.351 -19.106 1.00 93.50 350 THR A C 1
ATOM 2642 O O . THR A 1 350 ? 10.066 13.328 -19.001 1.00 93.50 350 THR A O 1
ATOM 2645 N N . ARG A 1 351 ? 10.647 11.243 -18.380 1.00 92.69 351 ARG A N 1
ATOM 2646 C CA . ARG A 1 351 ? 9.589 11.059 -17.380 1.00 92.69 351 ARG A CA 1
ATOM 2647 C C . ARG A 1 351 ? 10.074 10.188 -16.217 1.00 92.69 351 ARG A C 1
ATOM 2649 O O . ARG A 1 351 ? 10.903 9.299 -16.408 1.00 92.69 351 ARG A O 1
ATOM 2656 N N . ASN A 1 352 ? 9.557 10.443 -15.020 1.00 93.19 352 ASN A N 1
ATOM 2657 C CA . ASN A 1 352 ? 9.809 9.636 -13.833 1.00 93.19 352 ASN A CA 1
ATOM 2658 C C . ASN A 1 352 ? 9.073 8.291 -13.924 1.00 93.19 352 ASN A C 1
ATOM 2660 O O . ASN A 1 352 ? 7.945 8.197 -14.422 1.00 93.19 352 ASN A O 1
ATOM 2664 N N . TYR A 1 353 ? 9.697 7.258 -13.369 1.00 93.00 353 TYR A N 1
ATOM 2665 C CA . TYR A 1 353 ? 9.095 5.968 -13.066 1.00 93.00 353 TYR A CA 1
ATOM 2666 C C . TYR A 1 353 ? 9.444 5.591 -11.625 1.00 93.00 353 TYR A C 1
ATOM 2668 O O . TYR A 1 353 ? 10.612 5.612 -11.235 1.00 93.00 353 TYR A O 1
ATOM 2676 N N . ALA A 1 354 ? 8.429 5.256 -10.831 1.00 91.75 354 ALA A N 1
ATOM 2677 C CA . ALA A 1 354 ? 8.603 4.911 -9.427 1.00 91.75 354 ALA A CA 1
ATOM 2678 C C . ALA A 1 354 ? 8.529 3.397 -9.209 1.00 91.75 354 ALA A C 1
ATOM 2680 O O . ALA A 1 354 ? 7.562 2.740 -9.602 1.00 91.75 354 ALA A O 1
ATOM 2681 N N . ILE A 1 355 ? 9.547 2.867 -8.538 1.00 93.38 355 ILE A N 1
ATOM 2682 C CA . ILE A 1 355 ? 9.660 1.473 -8.125 1.00 93.38 355 ILE A CA 1
ATOM 2683 C C . ILE A 1 355 ? 9.297 1.395 -6.633 1.00 93.38 355 ILE A C 1
ATOM 2685 O O . ILE A 1 355 ? 9.992 2.000 -5.810 1.00 93.38 355 ILE A O 1
ATOM 2689 N N . PRO A 1 356 ? 8.229 0.668 -6.260 1.00 92.44 356 PRO A N 1
ATOM 2690 C CA . PRO A 1 356 ? 7.833 0.500 -4.869 1.00 92.44 356 PRO A CA 1
ATOM 2691 C C . PRO A 1 356 ? 8.794 -0.442 -4.136 1.00 92.44 356 PRO A C 1
ATOM 2693 O O . PRO A 1 356 ? 9.119 -1.513 -4.645 1.00 92.44 356 PRO A O 1
ATOM 2696 N N . GLY A 1 357 ? 9.187 -0.066 -2.923 1.00 92.44 357 GLY A N 1
ATOM 2697 C CA . GLY A 1 357 ? 10.013 -0.866 -2.027 1.00 92.44 357 GLY A CA 1
ATOM 2698 C C . GLY A 1 357 ? 9.265 -2.016 -1.344 1.00 92.44 357 GLY A C 1
ATOM 2699 O O . GLY A 1 357 ? 8.054 -2.215 -1.519 1.00 92.44 357 GLY A O 1
ATOM 2700 N N . ALA A 1 358 ? 9.989 -2.761 -0.512 1.00 92.38 358 ALA A N 1
ATOM 2701 C CA . ALA A 1 358 ? 9.542 -3.977 0.148 1.00 92.38 358 ALA A CA 1
ATOM 2702 C C . ALA A 1 358 ? 8.266 -3.768 0.972 1.00 92.38 358 ALA A C 1
ATOM 2704 O O . ALA A 1 358 ? 7.322 -4.536 0.809 1.00 92.38 358 ALA A O 1
ATOM 2705 N N . HIS A 1 359 ? 8.170 -2.698 1.773 1.00 89.44 359 HIS A N 1
ATOM 2706 C CA . HIS A 1 359 ? 6.963 -2.413 2.563 1.00 89.44 359 HIS A CA 1
ATOM 2707 C C . HIS A 1 359 ? 5.709 -2.264 1.693 1.00 89.44 359 HIS A C 1
ATOM 2709 O O . HIS A 1 359 ? 4.646 -2.784 2.028 1.00 89.44 359 HIS A O 1
ATOM 2715 N N . ARG A 1 360 ? 5.807 -1.580 0.548 1.00 90.00 360 ARG A N 1
ATOM 2716 C CA . ARG A 1 360 ? 4.684 -1.425 -0.390 1.00 90.00 360 ARG A CA 1
ATOM 2717 C C . ARG A 1 360 ? 4.342 -2.743 -1.083 1.00 90.00 360 ARG A C 1
ATOM 2719 O O . ARG A 1 360 ? 3.163 -3.035 -1.276 1.00 90.00 360 ARG A O 1
ATOM 2726 N N . CYS A 1 361 ? 5.353 -3.547 -1.412 1.00 92.06 361 CYS A N 1
ATOM 2727 C CA . CYS A 1 361 ? 5.163 -4.883 -1.970 1.00 92.06 361 CYS A CA 1
ATOM 2728 C C . CYS A 1 361 ? 4.445 -5.807 -0.973 1.00 92.06 361 CYS A C 1
ATOM 2730 O O . CYS A 1 361 ? 3.405 -6.359 -1.319 1.00 92.06 361 CYS A O 1
ATOM 2732 N N . VAL A 1 362 ? 4.911 -5.897 0.278 1.00 90.94 362 VAL A N 1
ATOM 2733 C CA . VAL A 1 362 ? 4.269 -6.688 1.344 1.00 90.94 362 VAL A CA 1
ATOM 2734 C C . VAL A 1 362 ? 2.833 -6.223 1.587 1.00 90.94 362 VAL A C 1
ATOM 2736 O O . VAL A 1 362 ? 1.930 -7.053 1.552 1.00 90.94 362 VAL A O 1
ATOM 2739 N N . ASN A 1 363 ? 2.596 -4.912 1.722 1.00 88.69 363 ASN A N 1
ATOM 2740 C CA . ASN A 1 363 ? 1.257 -4.332 1.915 1.00 88.69 363 ASN A CA 1
ATOM 2741 C C . ASN A 1 363 ? 0.257 -4.687 0.793 1.00 88.69 363 ASN A C 1
ATOM 2743 O O . ASN A 1 363 ? -0.951 -4.688 1.022 1.00 88.69 363 ASN A O 1
ATOM 2747 N N . CYS A 1 364 ? 0.741 -4.957 -0.423 1.00 89.25 364 CYS A N 1
ATOM 2748 C CA . CYS A 1 364 ? -0.086 -5.345 -1.566 1.00 89.25 364 CYS A CA 1
ATOM 2749 C C . CYS A 1 364 ? -0.231 -6.876 -1.691 1.00 89.25 364 CYS A C 1
ATOM 2751 O O . CYS A 1 364 ? -1.304 -7.380 -2.008 1.00 89.25 364 CYS A O 1
ATOM 2753 N N . HIS A 1 365 ? 0.835 -7.635 -1.430 1.00 93.31 365 HIS A N 1
ATOM 2754 C CA . HIS A 1 365 ? 0.869 -9.085 -1.640 1.00 93.31 365 HIS A CA 1
ATOM 2755 C C . HIS A 1 365 ? 0.339 -9.907 -0.446 1.00 93.31 365 HIS A C 1
ATOM 2757 O O . HIS A 1 365 ? -0.116 -11.038 -0.647 1.00 93.31 365 HIS A O 1
ATOM 2763 N N . SER A 1 366 ? 0.316 -9.353 0.774 1.00 88.50 366 SER A N 1
ATOM 2764 C CA . SER A 1 366 ? -0.304 -9.991 1.951 1.00 88.50 366 SER A CA 1
ATOM 2765 C C . SER A 1 366 ? -1.811 -10.213 1.776 1.00 88.50 366 SER A C 1
ATOM 2767 O O . SER A 1 366 ? -2.335 -11.270 2.124 1.00 88.50 366 SER A O 1
ATOM 2769 N N . GLY A 1 367 ? -2.492 -9.272 1.121 1.00 89.38 367 GLY A N 1
ATOM 2770 C CA . GLY A 1 367 ? -3.893 -9.385 0.720 1.00 89.38 367 GLY A CA 1
ATOM 2771 C C . GLY A 1 367 ? -4.136 -10.227 -0.537 1.00 89.38 367 GLY A C 1
ATOM 2772 O O . GLY A 1 367 ? -5.162 -10.038 -1.189 1.00 89.38 367 GLY A O 1
ATOM 2773 N N . SER A 1 368 ? -3.220 -11.124 -0.920 1.00 91.38 368 SER A N 1
ATOM 2774 C CA . SER A 1 368 ? -3.444 -12.069 -2.024 1.00 91.38 368 SER A CA 1
ATOM 2775 C C . SER A 1 368 ? -4.641 -12.989 -1.731 1.00 91.38 368 SER A C 1
ATOM 2777 O O . SER A 1 368 ? -4.736 -13.580 -0.654 1.00 91.38 368 SER A O 1
ATOM 2779 N N . GLU A 1 369 ? -5.552 -13.129 -2.705 1.00 84.19 369 GLU A N 1
ATOM 2780 C CA . GLU A 1 369 ? -6.802 -13.909 -2.583 1.00 84.19 369 GLU A CA 1
ATOM 2781 C C . GLU A 1 369 ? -6.537 -15.354 -2.133 1.00 84.19 369 GLU A C 1
ATOM 2783 O O . GLU A 1 369 ? -7.206 -15.867 -1.241 1.00 84.19 369 GLU A O 1
ATOM 2788 N N . GLY A 1 370 ? -5.516 -15.990 -2.716 1.00 85.12 370 GLY A N 1
ATOM 2789 C CA . GLY A 1 370 ? -5.115 -17.358 -2.390 1.00 85.12 370 GLY A CA 1
ATOM 2790 C C . GLY A 1 370 ? -4.175 -17.494 -1.190 1.00 85.12 370 GLY A C 1
ATOM 2791 O O . GLY A 1 370 ? -3.673 -18.593 -0.990 1.00 85.12 370 GLY A O 1
ATOM 2792 N N . GLN A 1 371 ? -3.891 -16.412 -0.446 1.00 87.94 371 GLN A N 1
ATOM 2793 C CA . GLN A 1 371 ? -2.938 -16.389 0.679 1.00 87.94 371 GLN A CA 1
ATOM 2794 C C . GLN A 1 371 ? -1.626 -17.113 0.335 1.00 87.94 371 GLN A C 1
ATOM 2796 O O . GLN A 1 371 ? -1.214 -18.071 0.979 1.00 87.94 371 GLN A O 1
ATOM 2801 N N . ASN A 1 372 ? -1.010 -16.679 -0.765 1.00 90.75 372 ASN A N 1
ATOM 2802 C CA . ASN A 1 372 ? 0.139 -17.337 -1.393 1.00 90.75 372 ASN A CA 1
ATOM 2803 C C . ASN A 1 372 ? 1.200 -16.334 -1.884 1.00 90.75 372 ASN A C 1
ATOM 2805 O O . ASN A 1 372 ? 2.128 -16.710 -2.593 1.00 90.75 372 ASN A O 1
ATOM 2809 N N . PHE A 1 373 ? 1.051 -15.053 -1.523 1.00 94.56 373 PHE A N 1
ATOM 2810 C CA . PHE A 1 373 ? 1.889 -13.929 -1.954 1.00 94.56 373 PHE A CA 1
ATOM 2811 C C . PHE A 1 373 ? 1.878 -13.647 -3.474 1.00 94.56 373 PHE A C 1
ATOM 2813 O O . PHE A 1 373 ? 2.621 -12.789 -3.947 1.00 94.56 373 PHE A O 1
ATOM 2820 N N . VAL A 1 374 ? 1.019 -14.301 -4.267 1.00 95.06 374 VAL A N 1
ATOM 2821 C CA . VAL A 1 374 ? 0.938 -14.117 -5.727 1.00 95.06 374 VAL A CA 1
ATOM 2822 C C . VAL A 1 374 ? -0.251 -13.228 -6.098 1.00 95.06 374 VAL A C 1
ATOM 2824 O O . VAL A 1 374 ? -1.362 -13.389 -5.597 1.00 95.06 374 VAL A O 1
ATOM 2827 N N . LEU A 1 375 ? -0.027 -12.286 -7.020 1.00 93.75 375 LEU A N 1
ATOM 2828 C CA . LEU A 1 375 ? -1.055 -11.388 -7.553 1.00 93.75 375 LEU A CA 1
ATOM 2829 C C . LEU A 1 375 ? -1.202 -11.560 -9.066 1.00 93.75 375 LEU A C 1
ATOM 2831 O O . LEU A 1 375 ? -0.214 -11.621 -9.796 1.00 93.75 375 LEU A O 1
ATOM 2835 N N . GLY A 1 376 ? -2.444 -11.568 -9.551 1.00 93.69 376 GLY A N 1
ATOM 2836 C CA . GLY A 1 376 ? -2.753 -11.691 -10.980 1.00 93.69 376 GLY A CA 1
ATOM 2837 C C . GLY A 1 376 ? -2.820 -13.125 -11.514 1.00 93.69 376 GLY A C 1
ATOM 2838 O O . GLY A 1 376 ? -3.109 -13.305 -12.690 1.00 93.69 376 GLY A O 1
ATOM 2839 N N . PHE A 1 377 ? -2.585 -14.137 -10.674 1.00 95.88 377 PHE A N 1
ATOM 2840 C CA . PHE A 1 377 ? -2.693 -15.554 -11.032 1.00 95.88 377 PHE A CA 1
ATOM 2841 C C . PHE A 1 377 ? -3.726 -16.230 -10.119 1.00 95.88 377 PHE A C 1
ATOM 2843 O O . PHE A 1 377 ? -3.392 -16.859 -9.118 1.00 95.88 377 PHE A O 1
ATOM 2850 N N . THR A 1 378 ? -5.009 -16.037 -10.429 1.00 95.56 378 THR A N 1
ATOM 2851 C CA . THR A 1 378 ? -6.131 -16.687 -9.726 1.00 95.56 378 THR A CA 1
ATOM 2852 C C . THR A 1 378 ? -7.067 -17.336 -10.748 1.00 95.56 378 THR A C 1
ATOM 2854 O O . THR A 1 378 ? -7.053 -16.916 -11.909 1.00 95.56 378 THR A O 1
ATOM 2857 N N . PRO A 1 379 ? -7.890 -18.333 -10.371 1.00 95.81 379 PRO A N 1
ATOM 2858 C CA . PRO A 1 379 ? -8.793 -19.009 -11.308 1.00 95.81 379 PRO A CA 1
ATOM 2859 C C . PRO A 1 379 ? -9.723 -18.042 -12.056 1.00 95.81 379 PRO A C 1
ATOM 2861 O O . PRO A 1 379 ? -9.954 -18.205 -13.250 1.00 95.81 379 PRO A O 1
ATOM 2864 N N . LEU A 1 380 ? -10.186 -16.985 -11.378 1.00 95.44 380 LEU A N 1
ATOM 2865 C CA . LEU A 1 380 ? -10.961 -15.901 -11.984 1.00 95.44 380 LEU A CA 1
ATOM 2866 C C . LEU A 1 380 ? -10.131 -15.056 -12.964 1.00 95.44 380 LEU A C 1
ATOM 2868 O O . LEU A 1 380 ? -10.629 -14.667 -14.015 1.00 95.44 380 LEU A O 1
ATOM 2872 N N . GLN A 1 381 ? -8.879 -14.734 -12.623 1.00 95.25 381 GLN A N 1
ATOM 2873 C CA . GLN A 1 381 ? -8.044 -13.874 -13.463 1.00 95.25 381 GLN A CA 1
ATOM 2874 C C . GLN A 1 381 ? -7.454 -14.598 -14.676 1.00 95.25 381 GLN A C 1
ATOM 2876 O O . GLN A 1 381 ? -7.271 -13.939 -15.696 1.00 95.25 381 GLN A O 1
ATOM 2881 N N . LEU A 1 382 ? -7.217 -15.912 -14.621 1.00 95.88 382 LEU A N 1
ATOM 2882 C CA . LEU A 1 382 ? -6.794 -16.681 -15.799 1.00 95.88 382 LEU A CA 1
ATOM 2883 C C . LEU A 1 382 ? -7.938 -16.982 -16.775 1.00 95.88 382 LEU A C 1
ATOM 2885 O O . LEU A 1 382 ? -7.665 -17.212 -17.950 1.00 95.88 382 LEU A O 1
ATOM 2889 N N . ASN A 1 383 ? -9.199 -16.943 -16.327 1.00 95.12 383 ASN A N 1
ATOM 2890 C CA . ASN A 1 383 ? -10.380 -17.110 -17.180 1.00 95.12 383 ASN A CA 1
ATOM 2891 C C . ASN A 1 383 ? -10.596 -15.879 -18.087 1.00 95.12 383 ASN A C 1
ATOM 2893 O O . ASN A 1 383 ? -11.498 -15.074 -17.855 1.00 95.12 383 ASN A O 1
ATOM 2897 N N . ARG A 1 384 ? -9.713 -15.696 -19.079 1.00 94.25 384 ARG A N 1
ATOM 2898 C CA . ARG A 1 384 ? -9.644 -14.513 -19.949 1.00 94.25 384 ARG A CA 1
ATOM 2899 C C . ARG A 1 384 ? -10.935 -14.327 -20.740 1.00 94.25 384 ARG A C 1
ATOM 2901 O O . ARG A 1 384 ? -11.379 -15.220 -21.454 1.00 94.25 384 ARG A O 1
ATOM 2908 N N . ARG A 1 385 ? -11.517 -13.133 -20.618 1.00 93.69 385 ARG A N 1
ATOM 2909 C CA . ARG A 1 385 ? -12.800 -12.753 -21.226 1.00 93.69 385 ARG A CA 1
ATOM 2910 C C . ARG A 1 385 ? -12.615 -11.796 -22.393 1.00 93.69 385 ARG A C 1
ATOM 2912 O O . ARG A 1 385 ? -11.633 -11.054 -22.427 1.00 93.69 385 ARG A O 1
ATOM 2919 N N . ALA A 1 386 ? -13.548 -11.834 -23.341 1.00 93.12 386 ALA A N 1
ATOM 2920 C CA . ALA A 1 386 ? -13.533 -10.956 -24.506 1.00 93.12 386 ALA A CA 1
ATOM 2921 C C . ALA A 1 386 ? -13.850 -9.491 -24.120 1.00 93.12 386 ALA A C 1
ATOM 2923 O O . ALA A 1 386 ? -14.400 -9.243 -23.042 1.00 93.12 386 ALA A O 1
ATOM 2924 N N . PRO A 1 387 ? -13.522 -8.500 -24.970 1.00 92.81 387 PRO A N 1
ATOM 2925 C CA . PRO A 1 387 ? -13.834 -7.098 -24.695 1.00 92.81 387 PRO A CA 1
ATOM 2926 C C . PRO A 1 387 ? -15.343 -6.888 -24.510 1.00 92.81 387 PRO A C 1
ATOM 2928 O O . PRO A 1 387 ? -16.145 -7.353 -25.316 1.00 92.81 387 PRO A O 1
ATOM 2931 N N . GLY A 1 388 ? -15.740 -6.196 -23.440 1.00 88.19 388 GLY A N 1
ATOM 2932 C CA . GLY A 1 388 ? -17.144 -5.966 -23.083 1.00 88.19 388 GLY A CA 1
ATOM 2933 C C . GLY A 1 388 ? -17.814 -7.096 -22.286 1.00 88.19 388 GLY A C 1
ATOM 2934 O O . GLY A 1 388 ? -18.888 -6.873 -21.724 1.00 88.19 388 GLY A O 1
ATOM 2935 N N . GLU A 1 389 ? -17.205 -8.280 -22.174 1.00 90.94 389 GLU A N 1
ATOM 2936 C CA . GLU A 1 389 ? -17.710 -9.356 -21.313 1.00 90.94 389 GLU A CA 1
ATOM 2937 C C . GLU A 1 389 ? -17.273 -9.185 -19.857 1.00 90.94 389 GLU A C 1
ATOM 2939 O O . GLU A 1 389 ? -16.149 -8.775 -19.584 1.00 90.94 389 GLU A O 1
ATOM 2944 N N . ALA A 1 390 ? -18.120 -9.603 -18.910 1.00 86.19 390 ALA A N 1
ATOM 2945 C CA . ALA A 1 390 ? -17.736 -9.836 -17.511 1.00 86.19 390 ALA A CA 1
ATOM 2946 C C . ALA A 1 390 ? -17.011 -8.661 -16.809 1.00 86.19 390 ALA A C 1
ATOM 2948 O O . ALA A 1 390 ? -16.243 -8.875 -15.881 1.00 86.19 390 ALA A O 1
ATOM 2949 N N . GLY A 1 391 ? -17.240 -7.415 -17.232 1.00 87.12 391 GLY A N 1
ATOM 2950 C CA . GLY A 1 391 ? -16.546 -6.246 -16.679 1.00 87.12 391 GLY A CA 1
ATOM 2951 C C . GLY A 1 391 ? -15.185 -5.929 -17.311 1.00 87.12 391 GLY A C 1
ATOM 2952 O O . GLY A 1 391 ? -14.477 -5.041 -16.837 1.00 87.12 391 GLY A O 1
ATOM 2953 N N . VAL A 1 392 ? -14.812 -6.613 -18.391 1.00 91.56 392 VAL A N 1
ATOM 2954 C CA . VAL A 1 392 ? -13.721 -6.196 -19.272 1.00 91.56 392 VAL A CA 1
ATOM 2955 C C . VAL A 1 392 ? -14.178 -5.005 -20.115 1.00 91.56 392 VAL A C 1
ATOM 2957 O O . VAL A 1 392 ? -15.252 -5.006 -20.710 1.00 91.56 392 VAL A O 1
ATOM 2960 N N . ASP A 1 393 ? -13.324 -3.991 -20.190 1.00 84.88 393 ASP A N 1
ATOM 2961 C CA . ASP A 1 393 ? -13.503 -2.794 -21.015 1.00 84.88 393 ASP A CA 1
ATOM 2962 C C . ASP A 1 393 ? -13.762 -3.156 -22.494 1.00 84.88 393 ASP A C 1
ATOM 2964 O O . ASP A 1 393 ? -12.969 -3.907 -23.068 1.00 84.88 393 ASP A O 1
ATOM 2968 N N . PRO A 1 394 ? -14.819 -2.635 -23.149 1.00 87.50 394 PRO A N 1
ATOM 2969 C CA . PRO A 1 394 ? -15.071 -2.891 -24.571 1.00 87.50 394 PRO A CA 1
ATOM 2970 C C . PRO A 1 394 ? -13.947 -2.426 -25.499 1.00 87.50 394 PRO A C 1
ATOM 2972 O O . PRO A 1 394 ? -13.828 -2.931 -26.609 1.00 87.50 394 PRO A O 1
ATOM 2975 N N . ASN A 1 395 ? -13.122 -1.472 -25.057 1.00 88.19 395 ASN A N 1
ATOM 2976 C CA . ASN A 1 395 ? -11.977 -0.973 -25.819 1.00 88.19 395 ASN A CA 1
ATOM 2977 C C . ASN A 1 395 ? -10.692 -1.769 -25.538 1.00 88.19 395 ASN A C 1
ATOM 2979 O O . ASN A 1 395 ? -9.635 -1.449 -26.092 1.00 88.19 395 ASN A O 1
ATOM 2983 N N . ALA A 1 396 ? -10.747 -2.788 -24.670 1.00 89.00 396 ALA A N 1
ATOM 2984 C CA . ALA A 1 396 ? -9.628 -3.692 -24.465 1.00 89.00 396 ALA A CA 1
ATOM 2985 C C . ALA A 1 396 ? -9.287 -4.398 -25.782 1.00 89.00 396 ALA A C 1
ATOM 2987 O O . ALA A 1 396 ? -10.155 -4.920 -26.477 1.00 89.00 396 ALA A O 1
ATOM 2988 N N . ARG A 1 397 ? -7.999 -4.444 -26.117 1.00 91.69 397 ARG A N 1
ATOM 2989 C CA . ARG A 1 397 ? -7.506 -5.249 -27.235 1.00 91.69 397 ARG A CA 1
ATOM 2990 C C . ARG A 1 397 ? -7.164 -6.615 -26.672 1.00 91.69 397 ARG A C 1
ATOM 2992 O O . ARG A 1 397 ? -6.224 -6.714 -25.892 1.00 91.69 397 ARG A O 1
ATOM 2999 N N . ILE A 1 398 ? -7.961 -7.615 -27.031 1.00 93.62 398 ILE A N 1
ATOM 3000 C CA . ILE A 1 398 ? -7.809 -9.001 -26.588 1.00 93.62 398 ILE A CA 1
ATOM 3001 C C . ILE A 1 398 ? -7.931 -9.888 -27.819 1.00 93.62 398 ILE A C 1
ATOM 3003 O O . ILE A 1 398 ? -8.862 -9.714 -28.605 1.00 93.62 398 ILE A O 1
ATOM 3007 N N . GLN A 1 399 ? -6.987 -10.803 -28.003 1.00 94.94 399 GLN A N 1
ATOM 3008 C CA . GLN A 1 399 ? -6.953 -11.720 -29.140 1.00 94.94 399 GLN A CA 1
ATOM 3009 C C . GLN A 1 399 ? -6.984 -13.192 -28.707 1.00 94.94 399 GLN A C 1
ATOM 3011 O O . GLN A 1 399 ? -6.966 -13.533 -27.523 1.00 94.94 399 GLN A O 1
ATOM 3016 N N . GLU A 1 400 ? -7.080 -14.072 -29.700 1.00 92.31 400 GLU A N 1
ATOM 3017 C CA . GLU A 1 400 ? -7.372 -15.496 -29.534 1.00 92.31 400 GLU A CA 1
ATOM 3018 C C . GLU A 1 400 ? -6.383 -16.227 -28.613 1.00 92.31 400 GLU A C 1
ATOM 3020 O O . GLU A 1 400 ? -6.794 -17.055 -27.796 1.00 92.31 400 GLU A O 1
ATOM 3025 N N . ASP A 1 401 ? -5.094 -15.874 -28.658 1.00 94.00 401 ASP A N 1
ATOM 3026 C CA . ASP A 1 401 ? -4.091 -16.545 -27.831 1.00 94.00 401 ASP A CA 1
ATOM 3027 C C . ASP A 1 401 ? -4.155 -16.086 -26.361 1.00 94.00 401 ASP A C 1
ATOM 3029 O O . ASP A 1 401 ? -3.794 -16.846 -25.464 1.00 94.00 401 ASP A O 1
ATOM 3033 N N . GLU A 1 402 ? -4.694 -14.905 -26.054 1.00 94.31 402 GLU A N 1
ATOM 3034 C CA . GLU A 1 402 ? -4.991 -14.533 -24.663 1.00 94.31 402 GLU A CA 1
ATOM 3035 C C . GLU A 1 402 ? -6.189 -15.318 -24.125 1.00 94.31 402 GLU A C 1
ATOM 3037 O O . GLU A 1 402 ? -6.166 -15.779 -22.981 1.00 94.31 402 GLU A O 1
ATOM 3042 N N . LEU A 1 403 ? -7.230 -15.490 -24.944 1.00 93.69 403 LEU A N 1
ATOM 3043 C CA . LEU A 1 403 ? -8.460 -16.181 -24.556 1.00 93.69 403 LEU A CA 1
ATOM 3044 C C . LEU A 1 403 ? -8.235 -17.693 -24.362 1.00 93.69 403 LEU A C 1
ATOM 3046 O O . LEU A 1 403 ? -8.780 -18.287 -23.436 1.00 93.69 403 LEU A O 1
ATOM 3050 N N . GLY A 1 404 ? -7.385 -18.314 -25.186 1.00 91.62 404 GLY A N 1
ATOM 3051 C CA . GLY A 1 404 ? -7.015 -19.732 -25.079 1.00 91.62 404 GLY A CA 1
ATOM 3052 C C . GLY A 1 404 ? -5.942 -20.072 -24.033 1.00 91.62 404 GLY A C 1
ATOM 3053 O O . GLY A 1 404 ? -5.444 -21.197 -24.021 1.00 91.62 404 GLY A O 1
ATOM 3054 N N . GLN A 1 405 ? -5.526 -19.137 -23.169 1.00 93.12 405 GLN A N 1
ATOM 3055 C CA . GLN A 1 405 ? -4.357 -19.362 -22.302 1.00 93.12 405 GLN A CA 1
ATOM 3056 C C . GLN A 1 405 ? -4.539 -20.489 -21.271 1.00 93.12 405 GLN A C 1
ATOM 3058 O O . GLN A 1 405 ? -3.590 -21.224 -21.013 1.00 93.12 405 GLN A O 1
ATOM 3063 N N . VAL A 1 406 ? -5.744 -20.668 -20.715 1.00 93.81 406 VAL A N 1
ATOM 3064 C CA . VAL A 1 406 ? -6.030 -21.737 -19.734 1.00 93.81 406 VAL A CA 1
ATOM 3065 C C . VAL A 1 406 ? -5.830 -23.108 -20.365 1.00 93.81 406 VAL A C 1
ATOM 3067 O O . VAL A 1 406 ? -5.164 -23.957 -19.784 1.00 93.81 406 VAL A O 1
ATOM 3070 N N . GLU A 1 407 ? -6.352 -23.301 -21.576 1.00 91.81 407 GLU A N 1
ATOM 3071 C CA . GLU A 1 407 ? -6.190 -24.535 -22.341 1.00 91.81 407 GLU A CA 1
ATOM 3072 C C . GLU A 1 407 ? -4.709 -24.851 -22.579 1.00 91.81 407 GLU A C 1
ATOM 3074 O O . GLU A 1 407 ? -4.285 -25.983 -22.355 1.00 91.81 407 GLU A O 1
ATOM 3079 N N . ARG A 1 408 ? -3.889 -23.850 -22.928 1.00 90.06 408 ARG A N 1
ATOM 3080 C CA . ARG A 1 408 ? -2.440 -24.056 -23.070 1.00 90.06 408 ARG A CA 1
ATOM 3081 C C . ARG A 1 408 ? -1.753 -24.414 -21.755 1.00 90.06 408 ARG A C 1
ATOM 3083 O O . ARG A 1 408 ? -0.947 -25.335 -21.746 1.00 90.06 408 ARG A O 1
ATOM 3090 N N . LEU A 1 409 ? -2.069 -23.724 -20.658 1.00 92.50 409 LEU A N 1
ATOM 3091 C CA . LEU A 1 409 ? -1.469 -23.987 -19.343 1.00 92.50 409 LEU A CA 1
ATOM 3092 C C . LEU A 1 409 ? -1.884 -25.356 -18.772 1.00 92.50 409 LEU A C 1
ATOM 3094 O O . LEU A 1 409 ? -1.092 -25.988 -18.076 1.00 92.50 409 LEU A O 1
ATOM 3098 N N . VAL A 1 410 ? -3.091 -25.834 -19.089 1.00 92.19 410 VAL A N 1
ATOM 3099 C CA . VAL A 1 410 ? -3.550 -27.189 -18.746 1.00 92.19 410 VAL A CA 1
ATOM 3100 C C . VAL A 1 410 ? -2.851 -28.243 -19.611 1.00 92.19 410 VAL A C 1
ATOM 3102 O O . VAL A 1 410 ? -2.310 -29.204 -19.070 1.00 92.19 410 VAL A O 1
ATOM 3105 N N . ARG A 1 411 ? -2.787 -28.054 -20.938 1.00 87.50 411 ARG A N 1
ATOM 3106 C CA . ARG A 1 411 ? -2.090 -28.979 -21.858 1.00 87.50 411 ARG A CA 1
ATOM 3107 C C . ARG A 1 411 ? -0.587 -29.080 -21.568 1.00 87.50 411 ARG A C 1
ATOM 3109 O O . ARG A 1 411 ? -0.034 -30.169 -21.630 1.00 87.50 411 ARG A O 1
ATOM 3116 N N . ALA A 1 412 ? 0.047 -27.973 -21.181 1.00 86.56 412 ALA A N 1
ATOM 3117 C CA . ALA A 1 412 ? 1.442 -27.927 -20.743 1.00 86.56 412 ALA A CA 1
ATOM 3118 C C . ALA A 1 412 ? 1.686 -28.505 -19.330 1.00 86.56 412 ALA A C 1
ATOM 3120 O O . ALA A 1 412 ? 2.812 -28.468 -18.845 1.00 86.56 412 ALA A O 1
ATOM 3121 N N . GLY A 1 413 ? 0.650 -28.972 -18.620 1.00 89.00 413 GLY A N 1
ATOM 3122 C CA . GLY A 1 413 ? 0.771 -29.522 -17.263 1.00 89.00 413 GLY A CA 1
ATOM 3123 C C . GLY A 1 413 ? 1.100 -28.500 -16.161 1.00 89.00 413 GLY A C 1
ATOM 3124 O O . GLY A 1 413 ? 1.241 -28.880 -14.997 1.00 89.00 413 GLY A O 1
ATOM 3125 N N . VAL A 1 414 ? 1.166 -27.203 -16.491 1.00 92.00 414 VAL A N 1
ATOM 3126 C CA . VAL A 1 414 ? 1.348 -26.102 -15.525 1.00 92.00 414 VAL A CA 1
ATOM 3127 C C . VAL A 1 414 ? 0.174 -26.051 -14.548 1.00 92.00 414 VAL A C 1
ATOM 3129 O O . VAL A 1 414 ? 0.372 -25.813 -13.356 1.00 92.00 414 VAL A O 1
ATOM 3132 N N . ILE A 1 415 ? -1.044 -26.295 -15.045 1.00 94.31 415 ILE A N 1
ATOM 3133 C CA . ILE A 1 415 ? -2.275 -26.362 -14.252 1.00 94.31 415 ILE A CA 1
ATOM 3134 C C . ILE A 1 415 ? -2.874 -27.768 -14.342 1.00 94.31 415 ILE A C 1
ATOM 3136 O O . ILE A 1 415 ? -3.151 -28.264 -15.430 1.00 94.31 415 ILE A O 1
ATOM 3140 N N . THR A 1 416 ? -3.141 -28.387 -13.193 1.00 94.31 416 THR A N 1
ATOM 3141 C CA . THR A 1 416 ? -3.838 -29.684 -13.085 1.00 94.31 416 THR A CA 1
ATOM 3142 C C . THR A 1 416 ? -5.141 -29.544 -12.297 1.00 94.31 416 THR A C 1
ATOM 3144 O O . THR A 1 416 ? -5.450 -28.473 -11.785 1.00 94.31 416 THR A O 1
ATOM 3147 N N . GLY A 1 417 ? -5.962 -30.599 -12.224 1.00 93.94 417 GLY A N 1
ATOM 3148 C CA . GLY A 1 417 ? -7.300 -30.538 -11.605 1.00 93.94 417 GLY A CA 1
ATOM 3149 C C . GLY A 1 417 ? -8.407 -30.002 -12.528 1.00 93.94 417 GLY A C 1
ATOM 3150 O O . GLY A 1 417 ? -9.563 -29.916 -12.122 1.00 93.94 417 GLY A O 1
ATOM 3151 N N . LEU A 1 418 ? -8.061 -29.691 -13.779 1.00 93.94 418 LEU A N 1
ATOM 3152 C CA . LEU A 1 418 ? -8.973 -29.473 -14.903 1.00 93.94 418 LEU A CA 1
ATOM 3153 C C . LEU A 1 418 ? -8.812 -30.624 -15.921 1.00 93.94 418 LEU A C 1
ATOM 3155 O O . LEU A 1 418 ? -7.741 -31.237 -15.965 1.00 93.94 418 LEU A O 1
ATOM 3159 N N . PRO A 1 419 ? -9.837 -30.952 -16.732 1.00 90.81 419 PRO A N 1
ATOM 3160 C CA . PRO A 1 419 ? -9.753 -32.033 -17.715 1.00 90.81 419 PRO A CA 1
ATOM 3161 C C . PRO A 1 419 ? -8.764 -31.690 -18.839 1.00 90.81 419 PRO A C 1
ATOM 3163 O O . PRO A 1 419 ? -9.003 -30.774 -19.619 1.00 90.81 419 PRO A O 1
ATOM 3166 N N . ALA A 1 420 ? -7.673 -32.452 -18.964 1.00 85.56 420 ALA A N 1
ATOM 3167 C CA . ALA A 1 420 ? -6.617 -32.185 -19.951 1.00 85.56 420 ALA A CA 1
ATOM 3168 C C . ALA A 1 420 ? -7.083 -32.281 -21.419 1.00 85.56 420 ALA A C 1
ATOM 3170 O O . ALA A 1 420 ? -6.531 -31.614 -22.290 1.00 85.56 420 ALA A O 1
ATOM 3171 N N . SER A 1 421 ? -8.117 -33.085 -21.683 1.00 86.50 421 SER A N 1
ATOM 3172 C CA . SER A 1 421 ? -8.783 -33.209 -22.985 1.00 86.50 421 SER A CA 1
ATOM 3173 C C . SER A 1 421 ? -9.974 -32.259 -23.162 1.00 86.50 421 SER A C 1
ATOM 3175 O O . SER A 1 421 ? -10.684 -32.370 -24.158 1.00 86.50 421 SER A O 1
ATOM 3177 N N . GLY A 1 422 ? -10.252 -31.390 -22.184 1.00 87.12 422 GLY A N 1
ATOM 3178 C CA . GLY A 1 422 ? -11.360 -30.445 -22.252 1.00 87.12 422 GLY A CA 1
ATOM 3179 C C . GLY A 1 422 ? -11.106 -29.381 -23.314 1.00 87.12 422 GLY A C 1
ATOM 3180 O O . GLY A 1 422 ? -10.004 -28.839 -23.416 1.00 87.12 422 GLY A O 1
ATOM 3181 N N . SER A 1 423 ? -12.138 -29.059 -24.086 1.00 89.81 423 SER A N 1
ATOM 3182 C CA . SER A 1 423 ? -12.115 -27.902 -24.973 1.00 89.81 423 SER A CA 1
ATOM 3183 C C . SER A 1 423 ? -11.973 -26.606 -24.172 1.00 89.81 423 SER A C 1
ATOM 3185 O O . SER A 1 423 ? -12.376 -26.514 -23.007 1.00 89.81 423 SER A O 1
ATOM 3187 N N . ARG A 1 424 ? -11.467 -25.552 -24.820 1.00 88.81 424 ARG A N 1
ATOM 3188 C CA . ARG A 1 424 ? -11.417 -24.196 -24.253 1.00 88.81 424 ARG A CA 1
ATOM 3189 C C . ARG A 1 424 ? -12.717 -23.760 -23.564 1.00 88.81 424 ARG A C 1
ATOM 3191 O O . ARG A 1 424 ? -12.645 -23.132 -22.511 1.00 88.81 424 ARG A O 1
ATOM 3198 N N . GLN A 1 425 ? -13.880 -24.069 -24.142 1.00 90.00 425 GLN A N 1
ATOM 3199 C CA . GLN A 1 425 ? -15.172 -23.668 -23.581 1.00 90.00 425 GLN A CA 1
ATOM 3200 C C . GLN A 1 425 ? -15.473 -24.419 -22.277 1.00 90.00 425 GLN A C 1
ATOM 3202 O O . GLN A 1 425 ? -15.749 -23.782 -21.264 1.00 90.00 425 GLN A O 1
ATOM 3207 N N . GLU A 1 426 ? -15.321 -25.746 -22.265 1.00 93.38 426 GLU A N 1
ATOM 3208 C CA . GLU A 1 426 ? -15.509 -26.569 -21.060 1.00 93.38 426 GLU A CA 1
ATOM 3209 C C . GLU A 1 426 ? -14.557 -26.140 -19.930 1.00 93.38 426 GLU A C 1
ATOM 3211 O O . GLU A 1 426 ? -14.966 -26.010 -18.777 1.00 93.38 426 GLU A O 1
ATOM 3216 N N . LEU A 1 427 ? -13.295 -25.841 -20.259 1.00 93.44 427 LEU A N 1
ATOM 3217 C CA . LEU A 1 427 ? -12.313 -25.319 -19.305 1.00 93.44 427 LEU A CA 1
ATOM 3218 C C . LEU A 1 427 ? -12.710 -23.941 -18.745 1.00 93.44 427 LEU A C 1
ATOM 3220 O O . LEU A 1 427 ? -12.613 -23.718 -17.537 1.00 93.44 427 LEU A O 1
ATOM 3224 N N . ALA A 1 428 ? -13.188 -23.027 -19.594 1.00 88.81 428 ALA A N 1
ATOM 3225 C CA . ALA A 1 428 ? -13.644 -21.697 -19.186 1.00 88.81 428 ALA A CA 1
ATOM 3226 C C . ALA A 1 428 ? -14.941 -21.729 -18.351 1.00 88.81 428 ALA A C 1
ATOM 3228 O O . ALA A 1 428 ? -15.166 -20.835 -17.527 1.00 88.81 428 ALA A O 1
ATOM 3229 N N . ASP A 1 429 ? -15.782 -22.752 -18.538 1.00 91.44 429 ASP A N 1
ATOM 3230 C CA . ASP A 1 429 ? -17.017 -22.987 -17.779 1.00 91.44 429 ASP A CA 1
ATOM 3231 C C . ASP A 1 429 ? -16.770 -23.582 -16.381 1.00 91.44 429 ASP A C 1
ATOM 3233 O O . ASP A 1 429 ? -17.543 -23.315 -15.458 1.00 91.44 429 ASP A O 1
ATOM 3237 N N . LEU A 1 430 ? -15.672 -24.323 -16.188 1.00 94.12 430 LEU A N 1
ATOM 3238 C CA . LEU A 1 430 ? -15.248 -24.850 -14.881 1.00 94.12 430 LEU A CA 1
ATOM 3239 C C . LEU A 1 430 ? -14.597 -23.795 -13.967 1.00 94.12 430 LEU A C 1
ATOM 3241 O O . LEU A 1 430 ? -14.565 -23.963 -12.740 1.00 94.12 430 LEU A O 1
ATOM 3245 N N . LEU A 1 431 ? -14.057 -22.720 -14.544 1.00 95.12 431 LEU A N 1
ATOM 3246 C CA . LEU A 1 431 ? -13.414 -21.631 -13.808 1.00 95.12 431 LEU A CA 1
ATOM 3247 C C . LEU A 1 431 ? -14.429 -20.585 -13.302 1.00 95.12 431 LEU A C 1
ATOM 3249 O O . LEU A 1 431 ? -15.485 -20.386 -13.906 1.00 95.12 431 LEU A O 1
ATOM 3253 N N . PRO A 1 432 ? -14.124 -19.851 -12.211 1.00 94.75 432 PRO A N 1
ATOM 3254 C CA . PRO A 1 432 ? -14.949 -18.734 -11.762 1.00 94.75 432 PRO A CA 1
ATOM 3255 C C . PRO A 1 432 ? -15.159 -17.674 -12.850 1.00 94.75 432 PRO A C 1
ATOM 3257 O O . PRO A 1 432 ? -14.258 -17.370 -13.632 1.00 94.75 432 PRO A O 1
ATOM 3260 N N . LYS A 1 433 ? -16.352 -17.076 -12.845 1.00 94.50 433 LYS A N 1
ATOM 3261 C CA . LYS A 1 433 ? -16.793 -16.025 -13.768 1.00 94.50 433 LYS A CA 1
ATOM 3262 C C . LYS A 1 433 ? -17.401 -14.879 -12.968 1.00 94.50 433 LYS A C 1
ATOM 3264 O O . LYS A 1 433 ? -18.172 -15.136 -12.039 1.00 94.50 433 LYS A O 1
ATOM 3269 N N . LEU A 1 434 ? -17.060 -13.635 -13.297 1.00 94.50 434 LEU A N 1
ATOM 3270 C CA . LEU A 1 434 ? -17.450 -12.482 -12.480 1.00 94.50 434 LEU A CA 1
ATOM 3271 C C . LEU A 1 434 ? -18.963 -12.242 -12.529 1.00 94.50 434 LEU A C 1
ATOM 3273 O O . LEU A 1 434 ? -19.580 -12.001 -11.498 1.00 94.50 434 LEU A O 1
ATOM 3277 N N . GLU A 1 435 ? -19.570 -12.410 -13.701 1.00 93.31 435 GLU A N 1
ATOM 3278 C CA . GLU A 1 435 ? -21.011 -12.321 -13.931 1.00 93.31 435 GLU A CA 1
ATOM 3279 C C . GLU A 1 435 ? -21.809 -13.391 -13.162 1.00 93.31 435 GLU A C 1
ATOM 3281 O O . GLU A 1 435 ? -22.920 -13.129 -12.698 1.00 93.31 435 GLU A O 1
ATOM 3286 N N . VAL A 1 436 ? -21.223 -14.576 -12.947 1.00 93.50 436 VAL A N 1
ATOM 3287 C CA . VAL A 1 436 ? -21.837 -15.647 -12.145 1.00 93.50 436 VAL A CA 1
ATOM 3288 C C . VAL A 1 436 ? -21.776 -15.302 -10.660 1.00 93.50 436 VAL A C 1
ATOM 3290 O O . VAL A 1 436 ? -22.783 -15.437 -9.969 1.00 93.50 436 VAL A O 1
ATOM 3293 N N . ILE A 1 437 ? -20.633 -14.806 -10.173 1.00 93.62 437 ILE A N 1
ATOM 3294 C CA . ILE A 1 437 ? -20.497 -14.357 -8.780 1.00 93.62 437 ILE A CA 1
ATOM 3295 C C . ILE A 1 437 ? -21.454 -13.182 -8.508 1.00 93.62 437 ILE A C 1
ATOM 3297 O O . ILE A 1 437 ? -22.175 -13.196 -7.513 1.00 93.62 437 ILE A O 1
ATOM 3301 N N . ALA A 1 438 ? -21.548 -12.229 -9.439 1.00 93.25 438 ALA A N 1
ATOM 3302 C CA . ALA A 1 438 ? -22.477 -11.103 -9.379 1.00 93.25 438 ALA A CA 1
ATOM 3303 C C . ALA A 1 438 ? -23.941 -11.552 -9.263 1.00 93.25 438 ALA A C 1
ATOM 3305 O O . ALA A 1 438 ? -24.679 -11.048 -8.419 1.00 93.25 438 ALA A O 1
ATOM 3306 N N . ARG A 1 439 ? -24.363 -12.536 -10.070 1.00 91.75 439 ARG A N 1
ATOM 3307 C CA . ARG A 1 439 ? -25.711 -13.129 -10.010 1.00 91.75 439 ARG A CA 1
ATOM 3308 C C . ARG A 1 439 ? -25.959 -13.902 -8.710 1.00 91.75 439 ARG A C 1
ATOM 3310 O O . ARG A 1 439 ? -27.094 -13.922 -8.243 1.00 91.75 439 ARG A O 1
ATOM 3317 N N . GLN A 1 440 ? -24.937 -14.536 -8.139 1.00 91.75 440 GLN A N 1
ATOM 3318 C CA . GLN A 1 440 ? -25.039 -15.278 -6.876 1.00 91.75 440 GLN A CA 1
ATOM 3319 C C . GLN A 1 440 ? -25.111 -14.363 -5.645 1.00 91.75 440 GLN A C 1
ATOM 3321 O O . GLN A 1 440 ? -25.712 -14.748 -4.647 1.00 91.75 440 GLN A O 1
ATOM 3326 N N . ALA A 1 441 ? -24.537 -13.161 -5.719 1.00 90.25 441 ALA A N 1
ATOM 3327 C CA . ALA A 1 441 ? -24.556 -12.183 -4.634 1.00 90.25 441 ALA A CA 1
ATOM 3328 C C . ALA A 1 441 ? -25.905 -11.449 -4.470 1.00 90.25 441 ALA A C 1
ATOM 3330 O O . ALA A 1 441 ? -26.180 -10.926 -3.393 1.00 90.25 441 ALA A O 1
ATOM 3331 N N . VAL A 1 442 ? -26.764 -11.427 -5.500 1.00 89.12 442 VAL A N 1
ATOM 3332 C CA . VAL A 1 442 ? -28.092 -10.784 -5.439 1.00 89.12 442 VAL A CA 1
ATOM 3333 C C . VAL A 1 442 ? -29.240 -11.797 -5.253 1.00 89.12 442 VAL A C 1
ATOM 3335 O O . VAL A 1 442 ? -29.273 -12.818 -5.954 1.00 89.12 442 VAL A O 1
ATOM 3338 N N . PRO A 1 443 ? -30.226 -11.521 -4.370 1.00 89.19 443 PRO A N 1
ATOM 3339 C CA . PRO A 1 443 ? -31.382 -12.387 -4.128 1.00 89.19 443 PRO A CA 1
ATOM 3340 C C . PRO A 1 443 ? -32.119 -12.856 -5.391 1.00 89.19 443 PRO A C 1
ATOM 3342 O O . PRO A 1 443 ? -32.225 -12.140 -6.391 1.00 89.19 443 PRO A O 1
ATOM 3345 N N . SER A 1 444 ? -32.685 -14.065 -5.329 1.00 86.94 444 SER A N 1
ATOM 3346 C CA . SER A 1 444 ? -33.540 -14.589 -6.401 1.00 86.94 444 SER A CA 1
ATOM 3347 C C . SER A 1 444 ? -34.720 -13.645 -6.669 1.00 86.94 444 SER A C 1
ATOM 3349 O O . SER A 1 444 ? -35.287 -13.073 -5.741 1.00 86.94 444 SER A O 1
ATOM 3351 N N . GLY A 1 445 ? -35.065 -13.451 -7.943 1.00 84.38 445 GLY A N 1
ATOM 3352 C CA . GLY A 1 445 ? -36.096 -12.502 -8.383 1.00 84.38 445 GLY A CA 1
ATOM 3353 C C . GLY A 1 445 ? -35.626 -11.052 -8.569 1.00 84.38 445 GLY A C 1
ATOM 3354 O O . GLY A 1 445 ? -36.251 -10.326 -9.335 1.00 84.38 445 GLY A O 1
ATOM 3355 N N . GLN A 1 446 ? -34.510 -10.626 -7.964 1.00 84.50 446 GLN A N 1
ATOM 3356 C CA . GLN A 1 446 ? -33.904 -9.321 -8.276 1.00 84.50 446 GLN A CA 1
ATOM 3357 C C . GLN A 1 446 ? -33.135 -9.366 -9.611 1.00 84.50 446 GLN A C 1
ATOM 3359 O O . GLN A 1 446 ? -32.633 -10.437 -9.979 1.00 84.50 446 GLN A O 1
ATOM 3364 N N . PRO A 1 447 ? -33.009 -8.242 -10.348 1.00 84.00 447 PRO A N 1
ATOM 3365 C CA . PRO A 1 447 ? -32.185 -8.178 -11.554 1.00 84.00 447 PRO A CA 1
ATOM 3366 C C . PRO A 1 447 ? -30.710 -8.476 -11.243 1.00 84.00 447 PRO A C 1
ATOM 3368 O O . PRO A 1 447 ? -30.222 -8.219 -10.144 1.00 84.00 447 PRO A O 1
ATOM 3371 N N . ALA A 1 448 ? -29.985 -9.032 -12.216 1.00 86.38 448 ALA A N 1
ATOM 3372 C CA . ALA A 1 448 ? -28.538 -9.205 -12.090 1.00 86.38 448 ALA A CA 1
ATOM 3373 C C . ALA A 1 448 ? -27.827 -7.831 -12.082 1.00 86.38 448 ALA A C 1
ATOM 3375 O O . ALA A 1 448 ? -28.322 -6.907 -12.735 1.00 86.38 448 ALA A O 1
ATOM 3376 N N . PRO A 1 449 ? -26.669 -7.681 -11.406 1.00 89.56 449 PRO A N 1
ATOM 3377 C CA . PRO A 1 449 ? -25.911 -6.434 -11.421 1.00 89.56 449 PRO A CA 1
ATOM 3378 C C . PRO A 1 449 ? -25.596 -5.964 -12.844 1.00 89.56 449 PRO A C 1
ATOM 3380 O O . PRO A 1 449 ? -25.154 -6.741 -13.692 1.00 89.56 449 PRO A O 1
ATOM 3383 N N . GLY A 1 450 ? -25.845 -4.679 -13.100 1.00 88.81 450 GLY A N 1
ATOM 3384 C CA . GLY A 1 450 ? -25.662 -4.078 -14.417 1.00 88.81 450 GLY A CA 1
ATOM 3385 C C . GLY A 1 450 ? -24.197 -3.992 -14.850 1.00 88.81 450 GLY A C 1
ATOM 3386 O O . GLY A 1 450 ? -23.269 -4.125 -14.049 1.00 88.81 450 GLY A O 1
ATOM 3387 N N . ARG A 1 451 ? -23.995 -3.695 -16.138 1.00 90.94 451 ARG A N 1
ATOM 3388 C CA . ARG A 1 451 ? -22.670 -3.574 -16.764 1.00 90.94 451 ARG A CA 1
ATOM 3389 C C . ARG A 1 451 ? -21.731 -2.622 -16.013 1.00 90.94 451 ARG A C 1
ATOM 3391 O O . ARG A 1 451 ? -20.563 -2.950 -15.850 1.00 90.94 451 ARG A O 1
ATOM 3398 N N . GLU A 1 452 ? -22.236 -1.494 -15.515 1.00 93.12 452 GLU A N 1
ATOM 3399 C CA . GLU A 1 452 ? -21.437 -0.518 -14.756 1.00 93.12 452 GLU A CA 1
ATOM 3400 C C . GLU A 1 452 ? -20.829 -1.118 -13.477 1.00 93.12 452 GLU A C 1
ATOM 3402 O O . GLU A 1 452 ? -19.672 -0.850 -13.158 1.00 93.12 452 GLU A O 1
ATOM 3407 N N . VAL A 1 453 ? -21.589 -1.965 -12.773 1.00 93.62 453 VAL A N 1
ATOM 3408 C CA . VAL A 1 453 ? -21.140 -2.649 -11.550 1.00 93.62 453 VAL A CA 1
ATOM 3409 C C . VAL A 1 453 ? -20.090 -3.707 -11.890 1.00 93.62 453 VAL A C 1
ATOM 3411 O O . VAL A 1 453 ? -19.073 -3.804 -11.208 1.00 93.62 453 VAL A O 1
ATOM 3414 N N . LEU A 1 454 ? -20.302 -4.473 -12.967 1.00 93.94 454 LEU A N 1
ATOM 3415 C CA . LEU A 1 454 ? -19.342 -5.479 -13.433 1.00 93.94 454 LEU A CA 1
ATOM 3416 C C . LEU A 1 454 ? -18.017 -4.846 -13.876 1.00 93.94 454 LEU A C 1
ATOM 3418 O O . LEU A 1 454 ? -16.962 -5.333 -13.481 1.00 93.94 454 LEU A O 1
ATOM 3422 N N . GLU A 1 455 ? -18.047 -3.758 -14.651 1.00 93.69 455 GLU A N 1
ATOM 3423 C CA . GLU A 1 455 ? -16.832 -3.062 -15.102 1.00 93.69 455 GLU A CA 1
ATOM 3424 C C . GLU A 1 455 ? -16.055 -2.440 -13.929 1.00 93.69 455 GLU A C 1
ATOM 3426 O O . GLU A 1 455 ? -14.828 -2.561 -13.874 1.00 93.69 455 GLU A O 1
ATOM 3431 N N . LEU A 1 456 ? -16.744 -1.846 -12.943 1.00 94.75 456 LEU A N 1
ATOM 3432 C CA . LEU A 1 456 ? -16.087 -1.355 -11.727 1.00 94.75 456 LEU A CA 1
ATOM 3433 C C . LEU A 1 456 ? -15.509 -2.504 -10.884 1.00 94.75 456 LEU A C 1
ATOM 3435 O O . LEU A 1 456 ? -14.360 -2.414 -10.451 1.00 94.75 456 LEU A O 1
ATOM 3439 N N . GLN A 1 457 ? -16.243 -3.606 -10.695 1.00 95.06 457 GLN A N 1
ATOM 3440 C CA . GLN A 1 457 ? -15.733 -4.757 -9.945 1.00 95.06 457 GLN A CA 1
ATOM 3441 C C . GLN A 1 457 ? -14.534 -5.410 -10.648 1.00 95.06 457 GLN A C 1
ATOM 3443 O O . GLN A 1 457 ? -13.562 -5.783 -9.989 1.00 95.06 457 GLN A O 1
ATOM 3448 N N . GLY A 1 458 ? -14.564 -5.510 -11.979 1.00 94.31 458 GLY A N 1
ATOM 3449 C CA . GLY A 1 458 ? -13.435 -5.974 -12.781 1.00 94.31 458 GLY A CA 1
ATOM 3450 C C . GLY A 1 458 ? -12.197 -5.101 -12.567 1.00 94.31 458 GLY A C 1
ATOM 3451 O O . GLY A 1 458 ? -11.101 -5.617 -12.351 1.00 94.31 458 GLY A O 1
ATOM 3452 N N . TYR A 1 459 ? -12.358 -3.775 -12.514 1.00 93.56 459 TYR A N 1
ATOM 3453 C CA . TYR A 1 459 ? -11.267 -2.878 -12.129 1.00 93.56 459 TYR A CA 1
ATOM 3454 C C . TYR A 1 459 ? -10.780 -3.136 -10.693 1.00 93.56 459 TYR A C 1
ATOM 3456 O O . TYR A 1 459 ? -9.573 -3.254 -10.463 1.00 93.56 459 TYR A O 1
ATOM 3464 N N . PHE A 1 460 ? -11.697 -3.280 -9.733 1.00 93.75 460 PHE A N 1
ATOM 3465 C CA . PHE A 1 460 ? -11.376 -3.506 -8.323 1.00 93.75 460 PHE A CA 1
ATOM 3466 C C . PHE A 1 460 ? -10.575 -4.788 -8.074 1.00 93.75 460 PHE A C 1
ATOM 3468 O O . PHE A 1 460 ? -9.599 -4.720 -7.326 1.00 93.75 460 PHE A O 1
ATOM 3475 N N . VAL A 1 461 ? -10.894 -5.912 -8.731 1.00 93.75 461 VAL A N 1
ATOM 3476 C CA . VAL A 1 461 ? -10.137 -7.181 -8.604 1.00 93.75 461 VAL A CA 1
ATOM 3477 C C . VAL A 1 461 ? -8.640 -6.978 -8.864 1.00 93.75 461 VAL A C 1
ATOM 3479 O O . VAL A 1 461 ? -7.798 -7.534 -8.154 1.00 93.75 461 VAL A O 1
ATOM 3482 N N . GLY A 1 462 ? -8.305 -6.163 -9.867 1.00 90.94 462 GLY A N 1
ATOM 3483 C CA . GLY A 1 462 ? -6.927 -5.876 -10.252 1.00 90.94 462 GLY A CA 1
ATOM 3484 C C . GLY A 1 462 ? -6.241 -4.772 -9.443 1.00 90.94 462 GLY A C 1
ATOM 3485 O O . GLY A 1 462 ? -5.016 -4.797 -9.364 1.00 90.94 462 GLY A O 1
ATOM 3486 N N . ASN A 1 463 ? -6.989 -3.826 -8.856 1.00 91.00 463 ASN A N 1
ATOM 3487 C CA . ASN A 1 463 ? -6.447 -2.515 -8.450 1.00 91.00 463 ASN A CA 1
ATOM 3488 C C . ASN A 1 463 ? -6.836 -2.029 -7.041 1.00 91.00 463 ASN A C 1
ATOM 3490 O O . ASN A 1 463 ? -6.245 -1.069 -6.547 1.00 91.00 463 ASN A O 1
ATOM 3494 N N . CYS A 1 464 ? -7.836 -2.640 -6.401 1.00 91.31 464 CYS A N 1
ATOM 3495 C CA . CYS A 1 464 ? -8.355 -2.202 -5.097 1.00 91.31 464 CYS A CA 1
ATOM 3496 C C . CYS A 1 464 ? -8.453 -3.367 -4.104 1.00 91.31 464 CYS A C 1
ATOM 3498 O O . CYS A 1 464 ? -8.049 -3.228 -2.947 1.00 91.31 464 CYS A O 1
ATOM 3500 N N . ALA A 1 465 ? -8.911 -4.530 -4.578 1.00 92.31 465 ALA A N 1
ATOM 3501 C CA . ALA A 1 465 ? -9.133 -5.747 -3.805 1.00 92.31 465 ALA A CA 1
ATOM 3502 C C . ALA A 1 465 ? -7.929 -6.177 -2.958 1.00 92.31 465 ALA A C 1
ATOM 3504 O O . ALA A 1 465 ? -8.121 -6.679 -1.861 1.00 92.31 465 ALA A O 1
ATOM 3505 N N . GLN A 1 466 ? -6.689 -5.966 -3.417 1.00 90.62 466 GLN A N 1
ATOM 3506 C CA . GLN A 1 466 ? -5.496 -6.384 -2.663 1.00 90.62 466 GLN A CA 1
ATOM 3507 C C . GLN A 1 466 ? -5.352 -5.669 -1.312 1.00 90.62 466 GLN A C 1
ATOM 3509 O O . GLN A 1 466 ? -4.904 -6.262 -0.337 1.00 90.62 466 GLN A O 1
ATOM 3514 N N . CYS A 1 467 ? -5.745 -4.396 -1.237 1.00 89.50 467 CYS A N 1
ATOM 3515 C CA . CYS A 1 467 ? -5.765 -3.649 0.023 1.00 89.50 467 CYS A CA 1
ATOM 3516 C C . CYS A 1 467 ? -7.116 -3.794 0.739 1.00 89.50 467 CYS A C 1
ATOM 3518 O O . CYS A 1 467 ? -7.155 -3.837 1.967 1.00 89.50 467 CYS A O 1
ATOM 3520 N N . HIS A 1 468 ? -8.198 -3.875 -0.038 1.00 91.31 468 HIS A N 1
ATOM 3521 C CA . HIS A 1 468 ? -9.590 -3.935 0.396 1.00 91.31 468 HIS A CA 1
ATOM 3522 C C . HIS A 1 468 ? -10.147 -5.361 0.293 1.00 91.31 468 HIS A C 1
ATOM 3524 O O . HIS A 1 468 ? -10.948 -5.669 -0.584 1.00 91.31 468 HIS A O 1
ATOM 3530 N N . ASN A 1 469 ? -9.688 -6.233 1.188 1.00 90.75 469 ASN A N 1
ATOM 3531 C CA . ASN A 1 469 ? -10.258 -7.552 1.475 1.00 90.75 469 ASN A CA 1
ATOM 3532 C C . ASN A 1 469 ? -9.930 -7.916 2.941 1.00 90.75 469 ASN A C 1
ATOM 3534 O O . ASN A 1 469 ? -9.092 -7.231 3.535 1.00 90.75 469 ASN A O 1
ATOM 3538 N N . PRO A 1 470 ? -10.510 -8.975 3.537 1.00 86.94 470 PRO A N 1
ATOM 3539 C CA . PRO A 1 470 ? -10.303 -9.316 4.951 1.00 86.94 470 PRO A CA 1
ATOM 3540 C C . PRO A 1 470 ? -8.835 -9.452 5.401 1.00 86.94 470 PRO A C 1
ATOM 3542 O O . PRO A 1 470 ? -8.515 -9.124 6.543 1.00 86.94 470 PRO A O 1
ATOM 3545 N N . ASN A 1 471 ? -7.934 -9.874 4.509 1.00 86.75 471 ASN A N 1
ATOM 3546 C CA . ASN A 1 471 ? -6.498 -10.038 4.776 1.00 86.75 471 ASN A CA 1
ATOM 3547 C C . ASN A 1 471 ? -5.647 -8.873 4.223 1.00 86.75 471 ASN A C 1
ATOM 3549 O O . ASN A 1 471 ? -4.429 -8.855 4.389 1.00 86.75 471 ASN A O 1
ATOM 3553 N N . GLY A 1 472 ? -6.268 -7.911 3.536 1.00 89.94 472 GLY A N 1
ATOM 3554 C CA . GLY A 1 472 ? -5.597 -6.786 2.890 1.00 89.94 472 GLY A CA 1
ATOM 3555 C C . GLY A 1 472 ? -5.189 -5.682 3.866 1.00 89.94 472 GLY A C 1
ATOM 3556 O O . GLY A 1 472 ? -5.845 -5.441 4.882 1.00 89.94 472 GLY A O 1
ATOM 3557 N N . PHE A 1 473 ? -4.111 -4.963 3.534 1.00 88.75 473 PHE A N 1
ATOM 3558 C CA . PHE A 1 473 ? -3.510 -3.938 4.400 1.00 88.75 473 PHE A CA 1
ATOM 3559 C C . PHE A 1 473 ? -4.503 -2.885 4.930 1.00 88.75 473 PHE A C 1
ATOM 3561 O O . PHE A 1 473 ? -4.393 -2.467 6.085 1.00 88.75 473 PHE A O 1
ATOM 3568 N N . ALA A 1 474 ? -5.479 -2.450 4.124 1.00 86.31 474 ALA A N 1
ATOM 3569 C CA . ALA A 1 474 ? -6.415 -1.407 4.544 1.00 86.31 474 ALA A CA 1
ATOM 3570 C C . ALA A 1 474 ? -7.348 -1.903 5.665 1.00 86.31 474 ALA A C 1
ATOM 3572 O O . ALA A 1 474 ? -7.583 -1.178 6.630 1.00 86.31 474 ALA A O 1
ATOM 3573 N N . VAL A 1 475 ? -7.808 -3.155 5.578 1.00 85.44 475 VAL A N 1
ATOM 3574 C CA . VAL A 1 475 ? -8.657 -3.784 6.602 1.00 85.44 475 VAL A CA 1
ATOM 3575 C C . VAL A 1 475 ? -7.840 -4.172 7.835 1.00 85.44 475 VAL A C 1
ATOM 3577 O O . VAL A 1 475 ? -8.259 -3.893 8.951 1.00 85.44 475 VAL A O 1
ATOM 3580 N N . GLN A 1 476 ? -6.642 -4.732 7.660 1.00 83.69 476 GLN A N 1
ATOM 3581 C CA . GLN A 1 476 ? -5.768 -5.119 8.777 1.00 83.69 476 GLN A CA 1
ATOM 3582 C C . GLN A 1 476 ? -5.335 -3.906 9.631 1.00 83.69 476 GLN A C 1
ATOM 3584 O O . GLN A 1 476 ? -5.368 -3.954 10.865 1.00 83.69 476 GLN A O 1
ATOM 3589 N N . SER A 1 477 ? -4.995 -2.779 8.989 1.00 80.81 477 SER A N 1
ATOM 3590 C CA . SER A 1 477 ? -4.639 -1.527 9.683 1.00 80.81 477 SER A CA 1
ATOM 3591 C C . SER A 1 477 ? -5.855 -0.772 10.252 1.00 80.81 477 SER A C 1
ATOM 3593 O O . SER A 1 477 ? -5.730 -0.086 11.278 1.00 80.81 477 SER A O 1
ATOM 3595 N N . ASN A 1 478 ? -7.038 -0.920 9.640 1.00 81.38 478 ASN A N 1
ATOM 3596 C CA . ASN A 1 478 ? -8.293 -0.336 10.112 1.00 81.38 478 ASN A CA 1
ATOM 3597 C C . ASN A 1 478 ? -9.518 -1.261 9.900 1.00 81.38 478 ASN A C 1
ATOM 3599 O O . ASN A 1 478 ? -10.232 -1.117 8.903 1.00 81.38 478 ASN A O 1
ATOM 3603 N N . PRO A 1 479 ? -9.841 -2.152 10.857 1.00 80.31 479 PRO A N 1
ATOM 3604 C CA . PRO A 1 479 ? -10.979 -3.069 10.724 1.00 80.31 479 PRO A CA 1
ATOM 3605 C C . PRO A 1 479 ? -12.360 -2.405 10.588 1.00 80.31 479 PRO A C 1
ATOM 3607 O O . PRO A 1 479 ? -13.273 -3.036 10.059 1.00 80.31 479 PRO A O 1
ATOM 3610 N N . ALA A 1 480 ? -12.505 -1.118 10.936 1.00 78.50 480 ALA A N 1
ATOM 3611 C CA . ALA A 1 480 ? -13.744 -0.355 10.737 1.00 78.50 480 ALA A CA 1
ATOM 3612 C C . ALA A 1 480 ? -14.191 -0.262 9.261 1.00 78.50 480 ALA A C 1
ATOM 3614 O O . ALA A 1 480 ? -15.356 0.017 8.983 1.00 78.50 480 ALA A O 1
ATOM 3615 N N . ILE A 1 481 ? -13.279 -0.491 8.304 1.00 81.38 481 ILE A N 1
ATOM 3616 C CA . ILE A 1 481 ? -13.585 -0.548 6.864 1.00 81.38 481 ILE A CA 1
ATOM 3617 C C . ILE A 1 481 ? -13.641 -1.981 6.308 1.00 81.38 481 ILE A C 1
ATOM 3619 O O . ILE A 1 481 ? -13.635 -2.154 5.092 1.00 81.38 481 ILE A O 1
ATOM 3623 N N . ALA A 1 482 ? -13.729 -3.013 7.157 1.00 83.38 482 ALA A N 1
ATOM 3624 C CA . ALA A 1 482 ? -13.831 -4.415 6.727 1.00 83.38 482 ALA A CA 1
ATOM 3625 C C . ALA A 1 482 ? -15.064 -4.717 5.853 1.00 83.38 482 ALA A C 1
ATOM 3627 O O . ALA A 1 482 ? -15.056 -5.688 5.103 1.00 83.38 482 ALA A O 1
ATOM 3628 N N . SER A 1 483 ? -16.114 -3.892 5.931 1.00 84.25 483 SER A N 1
ATOM 3629 C CA . SER A 1 483 ? -17.270 -3.964 5.029 1.00 84.25 483 SER A CA 1
ATOM 3630 C C . SER A 1 483 ? -16.928 -3.561 3.593 1.00 84.25 483 SER A C 1
ATOM 3632 O O . SER A 1 483 ? -17.568 -4.047 2.669 1.00 84.25 483 SER A O 1
ATOM 3634 N N . LEU A 1 484 ? -15.901 -2.733 3.376 1.00 88.38 484 LEU A N 1
ATOM 3635 C CA . LEU A 1 484 ? -15.388 -2.381 2.050 1.00 88.38 484 LEU A CA 1
ATOM 3636 C C . LEU A 1 484 ? -14.469 -3.486 1.505 1.00 88.38 484 LEU A C 1
ATOM 3638 O O . LEU A 1 484 ? -13.313 -3.231 1.169 1.00 88.38 484 LEU A O 1
ATOM 3642 N N . ASP A 1 485 ? -14.979 -4.716 1.441 1.00 92.56 485 ASP A N 1
ATOM 3643 C CA . ASP A 1 485 ? -14.350 -5.806 0.699 1.00 92.56 485 ASP A CA 1
ATOM 3644 C C . ASP A 1 485 ? -14.613 -5.590 -0.797 1.00 92.56 485 ASP A C 1
ATOM 3646 O O . ASP A 1 485 ? -15.747 -5.676 -1.262 1.00 92.56 485 ASP A O 1
ATOM 3650 N N . PHE A 1 486 ? -13.563 -5.288 -1.552 1.00 93.44 486 PHE A N 1
ATOM 3651 C CA . PHE A 1 486 ? -13.606 -5.089 -2.999 1.00 93.44 486 PHE A CA 1
ATOM 3652 C C . PHE A 1 486 ? -13.051 -6.295 -3.771 1.00 93.44 486 PHE A C 1
ATOM 3654 O O . PHE A 1 486 ? -12.794 -6.190 -4.973 1.00 93.44 486 PHE A O 1
ATOM 3661 N N . SER A 1 487 ? -12.870 -7.448 -3.116 1.00 93.25 487 SER A N 1
ATOM 3662 C CA . SER A 1 487 ? -12.616 -8.726 -3.787 1.00 93.25 487 SER A CA 1
ATOM 3663 C C . SER A 1 487 ? -13.775 -9.126 -4.709 1.00 93.25 487 SER A C 1
ATOM 3665 O O . SER A 1 487 ? -14.875 -8.581 -4.644 1.00 93.25 487 SER A O 1
ATOM 3667 N N . ALA A 1 488 ? -13.553 -10.117 -5.576 1.00 92.50 488 ALA A N 1
ATOM 3668 C CA . ALA A 1 488 ? -14.570 -10.566 -6.529 1.00 92.50 488 ALA A CA 1
ATOM 3669 C C . ALA A 1 488 ? -15.853 -11.115 -5.878 1.00 92.50 488 ALA A C 1
ATOM 3671 O O . ALA A 1 488 ? -16.869 -11.202 -6.558 1.00 92.50 488 ALA A O 1
ATOM 3672 N N . ARG A 1 489 ? -15.806 -11.505 -4.595 1.00 90.44 489 ARG A N 1
ATOM 3673 C CA . ARG A 1 489 ? -16.954 -11.965 -3.789 1.00 90.44 489 ARG A CA 1
ATOM 3674 C C . ARG A 1 489 ? -17.349 -10.948 -2.702 1.00 90.44 489 ARG A C 1
ATOM 3676 O O . ARG A 1 489 ? -18.086 -11.303 -1.787 1.00 90.44 489 ARG A O 1
ATOM 3683 N N . GLY A 1 490 ? -16.811 -9.731 -2.785 1.00 89.44 490 GLY A N 1
ATOM 3684 C CA . GLY A 1 490 ? -16.983 -8.663 -1.810 1.00 89.44 490 GLY A CA 1
ATOM 3685 C C . GLY A 1 490 ? -18.303 -7.899 -1.947 1.00 89.44 490 GLY A C 1
ATOM 3686 O O . GLY A 1 490 ? -19.254 -8.349 -2.585 1.00 89.44 490 GLY A O 1
ATOM 3687 N N . ILE A 1 491 ? -18.356 -6.716 -1.334 1.00 89.75 491 ILE A N 1
ATOM 3688 C CA . ILE A 1 491 ? -19.598 -5.985 -1.057 1.00 89.75 491 ILE A CA 1
ATOM 3689 C C . ILE A 1 491 ? -20.278 -5.385 -2.295 1.00 89.75 491 ILE A C 1
ATOM 3691 O O . ILE A 1 491 ? -21.486 -5.187 -2.272 1.00 89.75 491 ILE A O 1
ATOM 3695 N N . LEU A 1 492 ? -19.546 -5.072 -3.373 1.00 91.44 492 LEU A N 1
ATOM 3696 C CA . LEU A 1 492 ? -20.066 -4.213 -4.452 1.00 91.44 492 LEU A CA 1
ATOM 3697 C C . LEU A 1 492 ? -21.331 -4.771 -5.133 1.00 91.44 492 LEU A C 1
ATOM 3699 O O . LEU A 1 492 ? -22.176 -4.009 -5.603 1.00 91.44 492 LEU A O 1
ATOM 3703 N N . PHE A 1 493 ? -21.491 -6.093 -5.175 1.00 90.75 493 PHE A N 1
ATOM 3704 C CA . PHE A 1 493 ? -22.692 -6.719 -5.714 1.00 90.75 493 PHE A CA 1
ATOM 3705 C C . PHE A 1 493 ? -23.850 -6.659 -4.712 1.00 90.75 493 PHE A C 1
ATOM 3707 O O . PHE A 1 493 ? -23.852 -7.351 -3.700 1.00 90.75 493 PHE A O 1
ATOM 3714 N N . GLY A 1 494 ? -24.864 -5.849 -5.026 1.00 81.81 494 GLY A N 1
ATOM 3715 C CA . GLY A 1 494 ? -26.050 -5.670 -4.181 1.00 81.81 494 GLY A CA 1
ATOM 3716 C C . GLY A 1 494 ? -25.898 -4.612 -3.082 1.00 81.81 494 GLY A C 1
ATOM 3717 O O . GLY A 1 494 ? -26.853 -4.361 -2.350 1.00 81.81 494 GLY A O 1
ATOM 3718 N N . TRP A 1 495 ? -24.743 -3.948 -2.974 1.00 88.25 495 TRP A N 1
ATOM 3719 C CA . TRP A 1 495 ? -24.573 -2.812 -2.069 1.00 88.25 495 TRP A CA 1
ATOM 3720 C C . TRP A 1 495 ? -25.100 -1.520 -2.680 1.00 88.25 495 TRP A C 1
ATOM 3722 O O . TRP A 1 495 ? -24.660 -1.091 -3.744 1.00 88.25 495 TRP A O 1
ATOM 3732 N N . ASN A 1 496 ? -26.006 -0.863 -1.957 1.00 88.44 496 ASN A N 1
ATOM 3733 C CA . ASN A 1 496 ? -26.401 0.508 -2.234 1.00 88.44 496 ASN A CA 1
ATOM 3734 C C . ASN A 1 496 ? -25.636 1.461 -1.283 1.00 88.44 496 ASN A C 1
ATOM 3736 O O . ASN A 1 496 ? -25.938 1.483 -0.089 1.00 88.44 496 ASN A O 1
ATOM 3740 N N . PRO A 1 497 ? -24.646 2.241 -1.767 1.00 91.69 497 PRO A N 1
ATOM 3741 C CA . PRO A 1 497 ? -23.881 3.187 -0.951 1.00 91.69 497 PRO A CA 1
ATOM 3742 C C . PRO A 1 497 ? -24.590 4.539 -0.737 1.00 91.69 497 PRO A C 1
ATOM 3744 O O . PRO A 1 497 ? -24.042 5.407 -0.052 1.00 91.69 497 PRO A O 1
ATOM 3747 N N . CYS A 1 498 ? -25.770 4.764 -1.327 1.00 90.94 498 CYS A N 1
ATOM 3748 C CA . CYS A 1 498 ? -26.471 6.048 -1.282 1.00 90.94 498 CYS A CA 1
ATOM 3749 C C . CYS A 1 498 ? -26.883 6.429 0.145 1.00 90.94 498 CYS A C 1
ATOM 3751 O O . CYS A 1 498 ? -27.721 5.780 0.767 1.00 90.94 498 CYS A O 1
ATOM 3753 N N . GLY A 1 499 ? -26.298 7.506 0.673 1.00 88.56 499 GLY A N 1
ATOM 3754 C CA . GLY A 1 499 ? -26.511 7.947 2.055 1.00 88.56 499 GLY A CA 1
ATOM 3755 C C . GLY A 1 499 ? -25.852 7.063 3.123 1.00 88.56 499 GLY A C 1
ATOM 3756 O O . GLY A 1 499 ? -25.939 7.390 4.306 1.00 88.56 499 GLY A O 1
ATOM 3757 N N . VAL A 1 500 ? -25.162 5.982 2.736 1.00 90.69 500 VAL A N 1
ATOM 3758 C CA . VAL A 1 500 ? -24.346 5.184 3.659 1.00 90.69 500 VAL A CA 1
ATOM 3759 C C . VAL A 1 500 ? -23.113 6.000 4.017 1.00 90.69 500 VAL A C 1
ATOM 3761 O O . VAL A 1 500 ? -22.347 6.407 3.141 1.00 90.69 500 VAL A O 1
ATOM 3764 N N . LYS A 1 501 ? -22.932 6.258 5.310 1.00 86.25 501 LYS A N 1
ATOM 3765 C CA . LYS A 1 501 ? -21.824 7.061 5.825 1.00 86.25 501 LYS A CA 1
ATOM 3766 C C . LYS A 1 501 ? -20.534 6.250 5.944 1.00 86.25 501 LYS A C 1
ATOM 3768 O O . LYS A 1 501 ? -20.571 5.043 6.170 1.00 86.25 501 LYS A O 1
ATOM 3773 N N . GLU A 1 502 ? -19.402 6.936 5.816 1.00 80.19 502 GLU A N 1
ATOM 3774 C CA . GLU A 1 502 ? -18.082 6.405 6.160 1.00 80.19 502 GLU A CA 1
ATOM 3775 C C . GLU A 1 502 ? -18.020 5.987 7.638 1.00 80.19 502 GLU A C 1
ATOM 3777 O O . GLU A 1 502 ? -18.841 6.416 8.449 1.00 80.19 502 GLU A O 1
ATOM 3782 N N . SER A 1 503 ? -16.998 5.214 8.022 1.00 73.12 503 SER A N 1
ATOM 3783 C CA . SER A 1 503 ? -16.785 4.764 9.409 1.00 73.12 503 SER A CA 1
ATOM 3784 C C . SER A 1 503 ? -16.667 5.899 10.441 1.00 73.12 503 SER A C 1
ATOM 3786 O O . SER A 1 503 ? -16.784 5.649 11.635 1.00 73.12 503 SER A O 1
ATOM 3788 N N . ASN A 1 504 ? -16.441 7.142 9.998 1.00 69.62 504 ASN A N 1
ATOM 3789 C CA . ASN A 1 504 ? -16.435 8.340 10.844 1.00 69.62 504 ASN A CA 1
ATOM 3790 C C . ASN A 1 504 ? -17.812 9.013 11.014 1.00 69.62 504 ASN A C 1
ATOM 3792 O O . ASN A 1 504 ? -17.934 9.960 11.782 1.00 6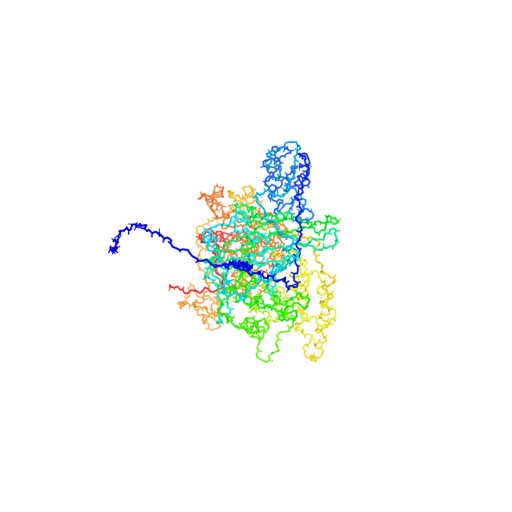9.62 504 ASN A O 1
ATOM 3796 N N . GLY A 1 505 ? -18.849 8.572 10.295 1.00 74.31 505 GLY A N 1
ATOM 3797 C CA . GLY A 1 505 ? -20.193 9.149 10.365 1.00 74.31 505 GLY A CA 1
ATOM 3798 C C . GLY A 1 505 ? -20.347 10.548 9.744 1.00 74.31 505 GLY A C 1
ATOM 3799 O O . GLY A 1 505 ? -21.446 11.107 9.791 1.00 74.31 505 GLY A O 1
ATOM 3800 N N . LEU A 1 506 ? -19.299 11.125 9.148 1.00 74.75 506 LEU A N 1
ATOM 3801 C CA . LEU A 1 506 ? -19.297 12.517 8.679 1.00 74.75 506 LEU A CA 1
ATOM 3802 C C . LEU A 1 506 ? -19.761 12.660 7.230 1.00 74.75 506 LEU A C 1
ATOM 3804 O O . LEU A 1 506 ? -20.528 13.566 6.912 1.00 74.75 506 LEU A O 1
ATOM 3808 N N . ARG A 1 507 ? -19.300 11.771 6.345 1.00 81.75 507 ARG A N 1
ATOM 3809 C CA . ARG A 1 507 ? -19.510 11.869 4.892 1.00 81.75 507 ARG A CA 1
ATOM 3810 C C . ARG A 1 507 ? -20.130 10.601 4.326 1.00 81.75 507 ARG A C 1
ATOM 3812 O O . ARG A 1 507 ? -19.958 9.533 4.903 1.00 81.75 507 ARG A O 1
ATOM 3819 N N . SER A 1 508 ? -20.834 10.719 3.204 1.00 88.06 508 SER A N 1
ATOM 3820 C CA . SER A 1 508 ? -21.482 9.592 2.523 1.00 88.06 508 SER A CA 1
ATOM 3821 C C . SER A 1 508 ? -20.590 9.005 1.431 1.00 88.06 508 SER A C 1
ATOM 3823 O O . SER A 1 508 ? -19.982 9.746 0.657 1.00 88.06 508 SER A O 1
ATOM 3825 N N . TYR A 1 509 ? -20.570 7.676 1.312 1.00 89.38 509 TYR A N 1
ATOM 3826 C CA . TYR A 1 509 ? -19.893 6.981 0.214 1.00 89.38 509 TYR A CA 1
ATOM 3827 C C . TYR A 1 509 ? -20.451 7.407 -1.152 1.00 89.38 509 TYR A C 1
ATOM 3829 O O . TYR A 1 509 ? -19.676 7.680 -2.073 1.00 89.38 509 TYR A O 1
ATOM 3837 N N . ALA A 1 510 ? -21.779 7.539 -1.252 1.00 92.56 510 ALA A N 1
ATOM 3838 C CA . ALA A 1 510 ? -22.478 8.138 -2.385 1.00 92.56 510 ALA A CA 1
ATOM 3839 C C . ALA A 1 510 ? -23.599 9.094 -1.933 1.00 92.56 510 ALA A C 1
ATOM 3841 O O . ALA A 1 510 ? -24.284 8.847 -0.936 1.00 92.56 510 ALA A O 1
ATOM 3842 N N . VAL A 1 511 ? -23.804 10.170 -2.693 1.00 90.75 511 VAL A N 1
ATOM 3843 C CA . VAL A 1 511 ? -24.902 11.139 -2.542 1.00 90.75 511 VAL A CA 1
ATOM 3844 C C . VAL A 1 511 ? -25.840 10.984 -3.741 1.00 90.75 511 VAL A C 1
ATOM 3846 O O . VAL A 1 511 ? -25.417 11.186 -4.875 1.00 90.75 511 VAL A O 1
ATOM 3849 N N . CYS A 1 512 ? -27.094 10.592 -3.491 1.00 87.75 512 CYS A N 1
ATOM 3850 C CA . CYS A 1 512 ? -28.051 10.165 -4.529 1.00 87.75 512 CYS A CA 1
ATOM 3851 C C . CYS A 1 512 ? -29.462 10.762 -4.334 1.00 87.75 512 CYS A C 1
ATOM 3853 O O . CYS A 1 512 ? -30.467 10.163 -4.722 1.00 87.75 512 CYS A O 1
ATOM 3855 N N . ASP A 1 513 ? -29.571 11.893 -3.632 1.00 78.31 513 ASP A N 1
ATOM 3856 C CA . ASP A 1 513 ? -30.844 12.450 -3.159 1.00 78.31 513 ASP A CA 1
ATOM 3857 C C . ASP A 1 513 ? -31.122 13.908 -3.546 1.00 78.31 513 ASP A C 1
ATOM 3859 O O . ASP A 1 513 ? -32.261 14.352 -3.423 1.00 78.31 513 ASP A O 1
ATOM 3863 N N . ALA A 1 514 ? -30.159 14.622 -4.131 1.00 66.50 514 ALA A N 1
ATOM 3864 C CA . ALA A 1 514 ? -30.329 15.989 -4.644 1.00 66.50 514 ALA A CA 1
ATOM 3865 C C . ALA A 1 514 ? -31.095 16.074 -5.993 1.00 66.50 514 ALA A C 1
ATOM 3867 O O . ALA A 1 514 ? -30.828 16.941 -6.824 1.00 66.50 514 ALA A O 1
ATOM 3868 N N . GLY A 1 515 ? -32.039 15.157 -6.233 1.00 57.56 515 GLY A N 1
ATOM 3869 C CA . GLY A 1 515 ? -32.679 14.878 -7.529 1.00 57.56 515 GLY A CA 1
ATOM 3870 C C . GLY A 1 515 ? -33.665 15.926 -8.068 1.00 57.56 515 GLY A C 1
ATOM 3871 O O . GLY A 1 515 ? -34.612 15.552 -8.749 1.00 57.56 515 GLY A O 1
ATOM 3872 N N . THR A 1 516 ? -33.482 17.215 -7.769 1.00 53.72 516 THR A N 1
ATOM 3873 C CA . THR A 1 516 ? -34.324 18.321 -8.272 1.00 53.72 516 THR A CA 1
ATOM 3874 C C . THR A 1 516 ? -33.621 19.232 -9.284 1.00 53.72 516 THR A C 1
ATOM 3876 O O . THR A 1 516 ? -34.283 20.049 -9.920 1.00 53.72 516 THR A O 1
ATOM 3879 N N . GLN A 1 517 ? -32.304 19.092 -9.480 1.00 67.00 517 GLN A N 1
ATOM 3880 C CA . GLN A 1 517 ? -31.545 19.797 -10.523 1.00 67.00 517 GLN A CA 1
ATOM 3881 C C . GLN A 1 517 ? -30.974 18.787 -11.525 1.00 67.00 517 GLN A C 1
ATOM 3883 O O . GLN A 1 517 ? -30.202 17.904 -11.151 1.00 67.00 517 GLN A O 1
ATOM 3888 N N . SER A 1 518 ? -31.329 18.925 -12.805 1.00 70.88 518 SER A N 1
ATOM 3889 C CA . SER A 1 518 ? -30.966 17.976 -13.872 1.00 70.88 518 SER A CA 1
ATOM 3890 C C . SER A 1 518 ? -29.461 17.880 -14.154 1.00 70.88 518 SER A C 1
ATOM 3892 O O . SER A 1 518 ? -29.007 16.884 -14.715 1.00 70.88 518 SER A O 1
ATOM 3894 N N . ASP A 1 519 ? -28.680 18.881 -13.745 1.00 80.06 519 ASP A N 1
ATOM 3895 C CA . ASP A 1 519 ? -27.225 18.944 -13.892 1.00 80.06 519 ASP A CA 1
ATOM 3896 C C . ASP A 1 519 ? -26.461 18.811 -12.557 1.00 80.06 519 ASP A C 1
ATOM 3898 O O . ASP A 1 519 ? -25.237 18.963 -12.540 1.00 80.06 519 ASP A O 1
ATOM 3902 N N . PHE A 1 520 ? -27.148 18.487 -11.446 1.00 86.88 520 PHE A N 1
ATOM 3903 C CA . PHE A 1 520 ? -26.516 18.305 -10.130 1.00 86.88 520 PHE A CA 1
ATOM 3904 C C . PHE A 1 520 ? -25.363 17.303 -10.184 1.00 86.88 520 PHE A C 1
ATOM 3906 O O . PHE A 1 520 ? -24.286 17.576 -9.667 1.00 86.88 520 PHE A O 1
ATOM 3913 N N . PHE A 1 521 ? -25.580 16.151 -10.822 1.00 91.19 521 PHE A N 1
ATOM 3914 C CA . PHE A 1 521 ? -24.601 15.069 -10.846 1.00 91.19 521 PHE A CA 1
ATOM 3915 C C . PHE A 1 521 ? -23.318 15.486 -11.582 1.00 91.19 521 PHE A C 1
ATOM 3917 O O . PHE A 1 521 ? -22.226 15.331 -11.042 1.00 91.19 521 PHE A O 1
ATOM 3924 N N . LEU A 1 522 ? -23.437 16.116 -12.757 1.00 93.00 522 LEU A N 1
ATOM 3925 C CA . LEU A 1 522 ? -22.300 16.728 -13.454 1.00 93.00 522 LEU A CA 1
ATOM 3926 C C . LEU A 1 522 ? -21.575 17.767 -12.578 1.00 93.00 522 LEU A C 1
ATOM 3928 O O . LEU A 1 522 ? -20.347 17.735 -12.487 1.00 93.00 522 LEU A O 1
ATOM 3932 N N . LYS A 1 523 ? -22.318 18.669 -11.923 1.00 91.38 523 LYS A N 1
ATOM 3933 C CA . LYS A 1 523 ? -21.751 19.707 -11.047 1.00 91.38 523 LYS A CA 1
ATOM 3934 C C . LYS A 1 523 ? -20.997 19.115 -9.855 1.00 91.38 523 LYS A C 1
ATOM 3936 O O . LYS A 1 523 ? -19.866 19.531 -9.623 1.00 91.38 523 LYS A O 1
ATOM 3941 N N . ASP A 1 524 ? -21.580 18.148 -9.141 1.00 91.19 524 ASP A N 1
ATOM 3942 C CA . ASP A 1 524 ? -20.962 17.490 -7.979 1.00 91.19 524 ASP A CA 1
ATOM 3943 C C . ASP A 1 524 ? -19.660 16.790 -8.366 1.00 91.19 524 ASP A C 1
ATOM 3945 O O . ASP A 1 524 ? -18.624 17.028 -7.746 1.00 91.19 524 ASP A O 1
ATOM 3949 N N . LEU A 1 525 ? -19.672 16.004 -9.452 1.00 92.19 525 LEU A N 1
ATOM 3950 C CA . LEU A 1 525 ? -18.458 15.359 -9.951 1.00 92.19 525 LEU A CA 1
ATOM 3951 C C . LEU A 1 525 ? -17.371 16.390 -10.294 1.00 92.19 525 LEU A C 1
ATOM 3953 O O . LEU A 1 525 ? -16.193 16.110 -10.084 1.00 92.19 525 LEU A O 1
ATOM 3957 N N . LEU A 1 526 ? -17.721 17.575 -10.806 1.00 92.00 526 LEU A N 1
ATOM 3958 C CA . LEU A 1 526 ? -16.772 18.645 -11.151 1.00 92.00 526 LEU A CA 1
ATOM 3959 C C . LEU A 1 526 ? -16.243 19.452 -9.949 1.00 92.00 526 LEU A C 1
ATOM 3961 O O . LEU A 1 526 ? -15.291 20.215 -10.120 1.00 92.00 526 LEU A O 1
ATOM 3965 N N . LEU A 1 527 ? -16.776 19.269 -8.737 1.00 88.62 527 LEU A N 1
ATOM 3966 C CA . LEU A 1 527 ? -16.227 19.905 -7.536 1.00 88.62 527 LEU A CA 1
ATOM 3967 C C . LEU A 1 527 ? -14.818 19.384 -7.206 1.00 88.62 527 LEU A C 1
ATOM 3969 O O . LEU A 1 527 ? -14.476 18.228 -7.462 1.00 88.62 527 LEU A O 1
ATOM 3973 N N . LYS A 1 528 ? -14.016 20.229 -6.541 1.00 83.38 528 LYS A N 1
ATOM 3974 C CA . LYS A 1 528 ? -12.749 19.815 -5.906 1.00 83.38 528 LYS A CA 1
ATOM 3975 C C . LYS A 1 528 ? -12.988 18.780 -4.796 1.00 83.38 528 LYS A C 1
ATOM 3977 O O . LYS A 1 528 ? -12.238 17.818 -4.672 1.00 83.38 528 LYS A O 1
ATOM 3982 N N . THR A 1 529 ? -14.074 18.958 -4.044 1.00 83.31 529 THR A N 1
ATOM 3983 C CA . THR A 1 529 ? -14.530 18.047 -2.986 1.00 83.31 529 THR A CA 1
ATOM 3984 C C . THR A 1 529 ? -15.975 17.622 -3.281 1.00 83.31 529 THR A C 1
ATOM 3986 O O . THR A 1 529 ? -16.897 18.211 -2.719 1.00 83.31 529 THR A O 1
ATOM 3989 N N . PRO A 1 530 ? -16.198 16.643 -4.183 1.00 88.50 530 PRO A N 1
ATOM 3990 C CA . PRO A 1 530 ? -17.521 16.079 -4.457 1.00 88.50 530 PRO A CA 1
ATOM 3991 C C . PRO A 1 530 ? -18.167 15.511 -3.190 1.00 88.50 530 PRO A C 1
ATOM 3993 O O . PRO A 1 530 ? -17.468 15.009 -2.302 1.00 88.50 530 PRO A O 1
ATOM 3996 N N . GLY A 1 531 ? -19.495 15.533 -3.108 1.00 87.62 531 GLY A N 1
ATOM 3997 C CA . GLY A 1 531 ? -20.243 15.001 -1.969 1.00 87.62 531 GLY A CA 1
ATOM 3998 C C . GLY A 1 531 ? -19.982 13.509 -1.745 1.00 87.62 531 GLY A C 1
ATOM 3999 O O . GLY A 1 531 ? -19.789 13.079 -0.606 1.00 87.62 531 GLY A O 1
ATOM 4000 N N . SER A 1 532 ? -19.901 12.739 -2.835 1.00 89.75 532 SER A N 1
ATOM 4001 C CA . SER A 1 532 ? -19.650 11.291 -2.827 1.00 89.75 532 SER A CA 1
ATOM 4002 C C . SER A 1 532 ? -18.169 10.958 -2.596 1.00 89.75 532 SER A C 1
ATOM 4004 O O . SER A 1 532 ? -17.331 11.153 -3.486 1.00 89.75 532 SER A O 1
ATOM 4006 N N . THR A 1 533 ? -17.820 10.397 -1.432 1.00 87.50 533 THR A N 1
ATOM 4007 C CA . THR A 1 533 ? -16.406 10.137 -1.095 1.00 87.50 533 THR A CA 1
ATOM 4008 C C . THR A 1 533 ? -15.762 9.053 -1.951 1.00 87.50 533 THR A C 1
ATOM 4010 O O . THR A 1 533 ? -14.561 9.137 -2.210 1.00 87.50 533 THR A O 1
ATOM 4013 N N . LEU A 1 534 ? -16.534 8.077 -2.448 1.00 88.88 534 LEU A N 1
ATOM 4014 C CA . LEU A 1 534 ? -16.025 7.047 -3.361 1.00 88.88 534 LEU A CA 1
ATOM 4015 C C . LEU A 1 534 ? -15.446 7.657 -4.645 1.00 88.88 534 LEU A C 1
ATOM 4017 O O . LEU A 1 534 ? -14.389 7.227 -5.101 1.00 88.88 534 LEU A O 1
ATOM 4021 N N . TYR A 1 535 ? -16.095 8.686 -5.200 1.00 90.44 535 TYR A N 1
ATOM 4022 C CA . TYR A 1 535 ? -15.587 9.378 -6.383 1.00 90.44 535 TYR A CA 1
ATOM 4023 C C . TYR A 1 535 ? -14.429 10.318 -6.045 1.00 90.44 535 TYR A C 1
ATOM 4025 O O . TYR A 1 535 ? -13.409 10.271 -6.730 1.00 90.44 535 TYR A O 1
ATOM 4033 N N . GLN A 1 536 ? -14.511 11.101 -4.958 1.00 86.94 536 GLN A N 1
ATOM 4034 C CA . GLN A 1 536 ? -13.394 11.972 -4.562 1.00 86.94 536 GLN A CA 1
ATOM 4035 C C . GLN A 1 536 ? -12.091 11.176 -4.374 1.00 86.94 536 GLN A C 1
ATOM 4037 O O . GLN A 1 536 ? -11.063 11.566 -4.917 1.00 86.94 536 GLN A O 1
ATOM 4042 N N . ARG A 1 537 ? -12.144 10.031 -3.673 1.00 82.50 537 ARG A N 1
ATOM 4043 C CA . ARG A 1 537 ? -10.985 9.155 -3.408 1.00 82.50 537 ARG A CA 1
ATOM 4044 C C . ARG A 1 537 ? -10.312 8.611 -4.683 1.00 82.50 537 ARG A C 1
ATOM 4046 O O . ARG A 1 537 ? -9.170 8.174 -4.597 1.00 82.50 537 ARG A O 1
ATOM 4053 N N . VAL A 1 538 ? -10.993 8.615 -5.835 1.00 85.75 538 VAL A N 1
ATOM 4054 C CA . VAL A 1 538 ? -10.551 7.966 -7.090 1.00 85.75 538 VAL A CA 1
ATOM 4055 C C . VAL A 1 538 ? -10.372 8.954 -8.258 1.00 85.75 538 VAL A C 1
ATOM 4057 O O . VAL A 1 538 ? -9.694 8.633 -9.233 1.00 85.75 538 VAL A O 1
ATOM 4060 N N . ALA A 1 539 ? -10.932 10.165 -8.186 1.00 85.00 539 ALA A N 1
ATOM 4061 C CA . ALA A 1 539 ? -11.007 11.085 -9.330 1.00 85.00 539 ALA A CA 1
ATOM 4062 C C . ALA A 1 539 ? -10.584 12.538 -9.050 1.00 85.00 539 ALA A C 1
ATOM 4064 O O . ALA A 1 539 ? -10.591 13.363 -9.970 1.00 85.00 539 ALA A O 1
ATOM 4065 N N . ARG A 1 540 ? -10.257 12.887 -7.800 1.00 80.44 540 ARG A N 1
ATOM 4066 C CA . ARG A 1 540 ? -9.900 14.259 -7.418 1.00 80.44 540 ARG A CA 1
ATOM 4067 C C . ARG A 1 540 ? -8.632 14.296 -6.583 1.00 80.44 540 ARG A C 1
ATOM 4069 O O . ARG A 1 540 ? -8.477 13.505 -5.655 1.00 80.44 540 ARG A O 1
ATOM 4076 N N . ASP A 1 541 ? -7.774 15.267 -6.887 1.00 66.00 541 ASP A N 1
ATOM 4077 C CA . ASP A 1 541 ? -6.731 15.693 -5.961 1.00 66.00 541 ASP A CA 1
ATOM 4078 C C . ASP A 1 541 ? -7.402 16.204 -4.686 1.00 66.00 541 ASP A C 1
ATOM 4080 O O . ASP A 1 541 ? -8.328 17.022 -4.709 1.00 66.00 541 ASP A O 1
ATOM 4084 N N . THR A 1 542 ? -6.975 15.640 -3.570 1.00 59.59 542 THR A N 1
ATOM 4085 C CA . THR A 1 542 ? -7.697 15.673 -2.306 1.00 59.59 542 THR A CA 1
ATOM 4086 C C . THR A 1 542 ? -7.536 17.004 -1.567 1.00 59.59 542 THR A C 1
ATOM 4088 O O . THR A 1 542 ? -6.611 17.784 -1.799 1.00 59.59 542 THR A O 1
ATOM 4091 N N . ASP A 1 543 ? -8.455 17.284 -0.641 1.00 52.22 543 ASP A N 1
ATOM 4092 C CA . ASP A 1 543 ? -8.171 18.190 0.470 1.00 52.22 543 ASP A CA 1
ATOM 4093 C C . ASP A 1 543 ? -7.300 17.473 1.526 1.00 52.22 543 ASP A C 1
ATOM 4095 O O . ASP A 1 543 ? -7.042 16.274 1.412 1.00 52.22 543 ASP A O 1
ATOM 4099 N N . ALA A 1 544 ? -6.827 18.193 2.552 1.00 48.78 544 ALA A N 1
ATOM 4100 C CA . ALA A 1 544 ? -5.753 17.782 3.480 1.00 48.78 544 ALA A CA 1
ATOM 4101 C C . ALA A 1 544 ? -6.041 16.559 4.397 1.00 48.78 544 ALA A C 1
ATOM 4103 O O . ALA A 1 544 ? -5.393 16.374 5.425 1.00 48.78 544 ALA A O 1
ATOM 4104 N N . ARG A 1 545 ? -7.020 15.721 4.045 1.00 54.28 545 ARG A N 1
ATOM 4105 C CA . ARG A 1 545 ? -7.522 14.570 4.809 1.00 54.28 545 ARG A CA 1
ATOM 4106 C C . ARG A 1 545 ? -7.269 13.209 4.152 1.00 54.28 545 ARG A C 1
ATOM 4108 O O . ARG A 1 545 ? -7.321 12.195 4.843 1.00 54.28 545 ARG A O 1
ATOM 4115 N N . VAL A 1 546 ? -7.074 13.155 2.832 1.00 57.03 546 VAL A N 1
ATOM 4116 C CA . VAL A 1 546 ? -7.200 11.920 2.026 1.00 57.03 546 VAL A CA 1
ATOM 4117 C C . VAL A 1 546 ? -6.047 11.825 1.014 1.00 57.03 546 VAL A C 1
ATOM 4119 O O . VAL A 1 546 ? -5.495 12.851 0.631 1.00 57.03 546 VAL A O 1
ATOM 4122 N N . ILE A 1 547 ? -5.688 10.622 0.547 1.00 61.03 547 ILE A N 1
ATOM 4123 C CA . ILE A 1 547 ? -4.794 10.412 -0.614 1.00 61.03 547 ILE A CA 1
ATOM 4124 C C . ILE A 1 547 ? -5.615 9.854 -1.782 1.00 61.03 547 ILE A C 1
ATOM 4126 O O . ILE A 1 547 ? -6.543 9.070 -1.567 1.00 61.03 547 ILE A O 1
ATOM 4130 N N . HIS A 1 548 ? -5.249 10.225 -3.008 1.00 66.38 548 HIS A N 1
ATOM 4131 C CA . HIS A 1 548 ? -5.751 9.593 -4.228 1.00 66.38 548 HIS A CA 1
ATOM 4132 C C . HIS A 1 548 ? -5.472 8.074 -4.243 1.00 66.38 548 HIS A C 1
ATOM 4134 O O . HIS A 1 548 ? -4.393 7.624 -3.851 1.00 66.38 548 HIS A O 1
ATOM 4140 N N . MET A 1 549 ? -6.457 7.272 -4.656 1.00 68.75 549 MET A N 1
ATOM 4141 C CA . MET A 1 549 ? -6.372 5.809 -4.699 1.00 68.75 549 MET A CA 1
ATOM 4142 C C . MET A 1 549 ? -6.233 5.264 -6.133 1.00 68.75 549 MET A C 1
ATOM 4144 O O . MET A 1 549 ? -6.973 5.701 -7.017 1.00 68.75 549 MET A O 1
ATOM 4148 N N . PRO A 1 550 ? -5.392 4.228 -6.358 1.00 63.38 550 PRO A N 1
ATOM 4149 C CA . PRO A 1 550 ? -4.712 3.413 -5.341 1.00 63.38 550 PRO A CA 1
ATOM 4150 C C . PRO A 1 550 ? -3.378 4.014 -4.857 1.00 63.38 550 PRO A C 1
ATOM 4152 O O . PRO A 1 550 ? -2.433 4.136 -5.627 1.00 63.38 550 PRO A O 1
ATOM 4155 N N . ALA A 1 551 ? -3.248 4.276 -3.551 1.00 62.69 551 ALA A N 1
ATOM 4156 C CA . ALA A 1 551 ? -2.111 5.014 -2.976 1.00 62.69 551 ALA A CA 1
ATOM 4157 C C . ALA A 1 551 ? -0.723 4.337 -3.103 1.00 62.69 551 ALA A C 1
ATOM 4159 O O . ALA A 1 551 ? 0.297 4.980 -2.877 1.00 62.69 551 ALA A O 1
ATOM 4160 N N . ASN A 1 552 ? -0.661 3.043 -3.446 1.00 70.44 552 ASN A N 1
ATOM 4161 C CA . ASN A 1 552 ? 0.593 2.309 -3.688 1.00 70.44 552 ASN A CA 1
ATOM 4162 C C . ASN A 1 552 ? 0.939 2.177 -5.189 1.00 70.44 552 ASN A C 1
ATOM 4164 O O . ASN A 1 552 ? 1.889 1.471 -5.533 1.00 70.44 552 ASN A O 1
ATOM 4168 N N . VAL A 1 553 ? 0.158 2.785 -6.088 1.00 74.00 553 VAL A N 1
ATOM 4169 C CA . VAL A 1 553 ? 0.332 2.689 -7.543 1.00 74.00 553 VAL A CA 1
ATOM 4170 C C . VAL A 1 553 ? 0.722 4.066 -8.091 1.00 74.00 553 VAL A C 1
ATOM 4172 O O . VAL A 1 553 ? 0.013 5.031 -7.827 1.00 74.00 553 VAL A O 1
ATOM 4175 N N . PRO A 1 554 ? 1.830 4.198 -8.844 1.00 74.69 554 PRO A N 1
ATOM 4176 C CA . PRO A 1 554 ? 2.207 5.481 -9.425 1.00 74.69 554 PRO A CA 1
ATOM 4177 C C . PRO A 1 554 ? 1.241 5.921 -10.536 1.00 74.69 554 PRO A C 1
ATOM 4179 O O . PRO A 1 554 ? 0.724 5.099 -11.300 1.00 74.69 554 PRO A O 1
ATOM 4182 N N . GLY A 1 555 ? 1.079 7.241 -10.662 1.00 78.50 555 GLY A N 1
ATOM 4183 C CA . GLY A 1 555 ? 0.253 7.883 -11.685 1.00 78.50 555 GLY A CA 1
ATOM 4184 C C . GLY A 1 555 ? -1.236 7.961 -11.329 1.00 78.50 555 GLY A C 1
ATOM 4185 O O . GLY A 1 555 ? -1.649 7.670 -10.213 1.00 78.50 555 GLY A O 1
ATOM 4186 N N . LEU A 1 556 ? -2.037 8.366 -12.313 1.00 82.81 556 LEU A N 1
ATOM 4187 C CA . LEU A 1 556 ? -3.496 8.480 -12.244 1.00 82.81 556 LEU A CA 1
ATOM 4188 C C . LEU A 1 556 ? -4.084 7.654 -13.392 1.00 82.81 556 LEU A C 1
ATOM 4190 O O . LEU A 1 556 ? -3.604 7.769 -14.520 1.00 82.81 556 LEU A O 1
ATOM 4194 N N . ASP A 1 557 ? -5.116 6.855 -13.119 1.00 86.75 557 ASP A N 1
ATOM 4195 C CA . ASP A 1 557 ? -5.897 6.177 -14.158 1.00 86.75 557 ASP A CA 1
ATOM 4196 C C . ASP A 1 557 ? -7.272 6.843 -14.294 1.00 86.75 557 ASP A C 1
ATOM 4198 O O . ASP A 1 557 ? -8.181 6.604 -13.493 1.00 86.75 557 ASP A O 1
ATOM 4202 N N . CYS A 1 558 ? -7.459 7.653 -15.338 1.00 89.00 558 CYS A N 1
ATOM 4203 C CA . CYS A 1 558 ? -8.760 8.260 -15.628 1.00 89.00 558 CYS A CA 1
ATOM 4204 C C . CYS A 1 558 ? -9.862 7.229 -15.935 1.00 89.00 558 CYS A C 1
ATOM 4206 O O . CYS A 1 558 ? -11.048 7.554 -15.828 1.00 89.00 558 CYS A O 1
ATOM 4208 N N . ARG A 1 559 ? -9.518 5.968 -16.238 1.00 90.00 559 ARG A N 1
ATOM 4209 C CA . ARG A 1 559 ? -10.502 4.885 -16.323 1.00 90.00 559 ARG A CA 1
ATOM 4210 C C . ARG A 1 559 ? -11.109 4.562 -14.959 1.00 90.00 559 ARG A C 1
ATOM 4212 O O . ARG A 1 559 ? -12.307 4.306 -14.896 1.00 90.00 559 ARG A O 1
ATOM 4219 N N . ALA A 1 560 ? -10.338 4.629 -13.873 1.00 91.25 560 ALA A N 1
ATOM 4220 C CA . ALA A 1 560 ? -10.858 4.421 -12.521 1.00 91.25 560 ALA A CA 1
ATOM 4221 C C . ALA A 1 560 ? -11.922 5.476 -12.171 1.00 91.25 560 ALA A C 1
ATOM 4223 O O . ALA A 1 560 ? -13.014 5.135 -11.711 1.00 91.25 560 ALA A O 1
ATOM 4224 N N . ALA A 1 561 ? -11.637 6.746 -12.483 1.00 92.12 561 ALA A N 1
ATOM 4225 C CA . ALA A 1 561 ? -12.579 7.852 -12.335 1.00 92.12 561 ALA A CA 1
ATOM 4226 C C . ALA A 1 561 ? -13.855 7.639 -13.170 1.00 92.12 561 ALA A C 1
ATOM 4228 O O . ALA A 1 561 ? -14.962 7.777 -12.648 1.00 92.12 561 ALA A O 1
ATOM 4229 N N . LEU A 1 562 ? -13.718 7.241 -14.443 1.00 94.38 562 LEU A N 1
ATOM 4230 C CA . LEU A 1 562 ? -14.853 6.970 -15.333 1.00 94.38 562 LEU A CA 1
ATOM 4231 C C . LEU A 1 562 ? -15.728 5.810 -14.844 1.00 94.38 562 LEU A C 1
ATOM 4233 O O . LEU A 1 562 ? -16.953 5.925 -14.853 1.00 94.38 562 LEU A O 1
ATOM 4237 N N . LEU A 1 563 ? -15.121 4.703 -14.413 1.00 94.69 563 LEU A N 1
ATOM 4238 C CA . LEU A 1 563 ? -15.851 3.540 -13.906 1.00 94.69 563 LEU A CA 1
ATOM 4239 C C . LEU A 1 563 ? -16.580 3.863 -12.598 1.00 94.69 563 LEU A C 1
ATOM 4241 O O . LEU A 1 563 ? -17.746 3.504 -12.452 1.00 94.69 563 LEU A O 1
ATOM 4245 N N . MET A 1 564 ? -15.945 4.613 -11.693 1.00 94.75 564 MET A N 1
ATOM 4246 C CA . MET A 1 564 ? -16.585 5.077 -10.463 1.00 94.75 564 MET A CA 1
ATOM 4247 C C . MET A 1 564 ? -17.753 6.035 -10.750 1.00 94.75 564 MET A C 1
ATOM 4249 O O . MET A 1 564 ? -18.840 5.860 -10.203 1.00 94.75 564 MET A O 1
ATOM 4253 N N . ALA A 1 565 ? -17.579 7.008 -11.652 1.00 95.62 565 ALA A N 1
ATOM 4254 C CA . ALA A 1 565 ? -18.658 7.916 -12.047 1.00 95.62 565 ALA A CA 1
ATOM 4255 C C . ALA A 1 565 ? -19.829 7.167 -12.705 1.00 95.62 565 ALA A C 1
ATOM 4257 O O . ALA A 1 565 ? -20.987 7.422 -12.381 1.00 95.62 565 ALA A O 1
ATOM 4258 N N . ARG A 1 566 ? -19.552 6.201 -13.591 1.00 95.69 566 ARG A N 1
ATOM 4259 C CA . ARG A 1 566 ? -20.595 5.379 -14.227 1.00 95.69 566 ARG A CA 1
ATOM 4260 C C . ARG A 1 566 ? -21.316 4.469 -13.230 1.00 95.69 566 ARG A C 1
ATOM 4262 O O . ARG A 1 566 ? -22.529 4.310 -13.343 1.00 95.69 566 ARG A O 1
ATOM 4269 N N . TYR A 1 567 ? -20.615 3.941 -12.228 1.00 95.31 567 TYR A N 1
ATOM 4270 C CA . TYR A 1 567 ? -21.240 3.229 -11.114 1.00 95.31 567 TYR A CA 1
ATOM 4271 C C . TYR A 1 567 ? -22.201 4.137 -10.333 1.00 95.31 567 TYR A C 1
ATOM 4273 O O . TYR A 1 567 ? -23.376 3.795 -10.228 1.00 95.31 567 TYR A O 1
ATOM 4281 N N . LEU A 1 568 ? -21.767 5.326 -9.889 1.00 94.38 568 LEU A N 1
ATOM 4282 C CA . LEU A 1 568 ? -22.638 6.280 -9.179 1.00 94.38 568 LEU A CA 1
ATOM 4283 C C . LEU A 1 568 ? -23.852 6.724 -10.017 1.00 94.38 568 LEU A C 1
ATOM 4285 O O . LEU A 1 568 ? -24.968 6.816 -9.504 1.00 94.38 568 LEU A O 1
ATOM 4289 N N . ALA A 1 569 ? -23.660 6.932 -11.323 1.00 93.75 569 ALA A N 1
ATOM 4290 C CA . ALA A 1 569 ? -24.739 7.210 -12.271 1.00 93.75 569 ALA A CA 1
ATOM 4291 C C . ALA A 1 569 ? -25.777 6.074 -12.352 1.00 93.75 569 ALA A C 1
ATOM 4293 O O . ALA A 1 569 ? -26.950 6.333 -12.624 1.00 93.75 569 ALA A O 1
ATOM 4294 N N . SER A 1 570 ? -25.349 4.827 -12.122 1.00 92.44 570 SER A N 1
ATOM 4295 C CA . SER A 1 570 ? -26.170 3.617 -12.231 1.00 92.44 570 SER A CA 1
ATOM 4296 C C . SER A 1 570 ? -26.931 3.214 -10.965 1.00 92.44 570 SER A C 1
ATOM 4298 O O . SER A 1 570 ? -27.730 2.282 -11.045 1.00 92.44 570 SER A O 1
ATOM 4300 N N . LEU A 1 571 ? -26.684 3.887 -9.835 1.00 91.62 571 LEU A N 1
ATOM 4301 C CA . LEU A 1 571 ? -27.370 3.643 -8.563 1.00 91.62 571 LEU A CA 1
ATOM 4302 C C . LEU A 1 571 ? -28.853 4.047 -8.613 1.00 91.62 571 LEU A C 1
ATOM 4304 O O . LEU A 1 571 ? -29.304 4.725 -9.537 1.00 91.62 571 LEU A O 1
ATOM 4308 N N . GLU A 1 572 ? -29.599 3.659 -7.579 1.00 86.81 572 GLU A N 1
ATOM 4309 C CA . GLU A 1 572 ? -30.979 4.089 -7.345 1.00 86.81 572 GLU A CA 1
ATOM 4310 C C . GLU A 1 572 ? -30.993 5.467 -6.660 1.00 86.81 572 GLU A C 1
ATOM 4312 O O . GLU A 1 572 ? -30.466 5.633 -5.558 1.00 86.81 572 GLU A O 1
ATOM 4317 N N . TRP A 1 573 ? -31.595 6.467 -7.309 1.00 88.06 573 TRP A N 1
ATOM 4318 C CA . TRP A 1 573 ? -31.666 7.843 -6.805 1.00 88.06 573 TRP A CA 1
ATOM 4319 C C . TRP A 1 573 ? -33.032 8.121 -6.166 1.00 88.06 573 TRP A C 1
ATOM 4321 O O . TRP A 1 573 ? -34.070 7.768 -6.724 1.00 88.06 573 TRP A O 1
ATOM 4331 N N . LYS A 1 574 ? -33.063 8.795 -5.005 1.00 83.31 574 LYS A N 1
ATOM 4332 C CA . LYS A 1 574 ? -34.316 8.984 -4.236 1.00 83.31 574 LYS A CA 1
ATOM 4333 C C . LYS A 1 574 ? -35.395 9.748 -5.014 1.00 83.31 574 LYS A C 1
ATOM 4335 O O . LYS A 1 574 ? -36.575 9.478 -4.823 1.00 83.31 574 LYS A O 1
ATOM 4340 N N . GLY A 1 575 ? -34.995 10.675 -5.888 1.00 78.56 575 GLY A N 1
ATOM 4341 C CA . GLY A 1 575 ? -35.909 11.454 -6.737 1.00 78.56 575 GLY A CA 1
ATOM 4342 C C . GLY A 1 575 ? -36.575 10.658 -7.868 1.00 78.56 575 GLY A C 1
ATOM 4343 O O . GLY A 1 575 ? -37.485 11.172 -8.506 1.00 78.56 575 GLY A O 1
ATOM 4344 N N . GLU A 1 576 ? -36.146 9.416 -8.111 1.00 83.06 576 GLU A N 1
ATOM 4345 C CA . GLU A 1 576 ? -36.688 8.533 -9.156 1.00 83.06 576 GLU A CA 1
ATOM 4346 C C . GLU A 1 576 ? -37.644 7.463 -8.608 1.00 83.06 576 GLU A C 1
ATOM 4348 O O . GLU A 1 576 ? -38.277 6.733 -9.376 1.00 83.06 576 GLU A O 1
ATOM 4353 N N . ALA A 1 577 ? -37.789 7.381 -7.281 1.00 80.56 577 ALA A N 1
ATOM 4354 C CA . ALA A 1 577 ? -38.687 6.442 -6.627 1.00 80.56 577 ALA A CA 1
ATOM 4355 C C . ALA A 1 577 ? -40.148 6.694 -7.050 1.00 80.56 577 ALA A C 1
ATOM 4357 O O . ALA A 1 577 ? -40.734 7.727 -6.737 1.00 80.56 577 ALA A O 1
ATOM 4358 N N . GLY A 1 578 ? -40.737 5.725 -7.757 1.00 82.31 578 GLY A N 1
ATOM 4359 C CA . GLY A 1 578 ? -42.111 5.798 -8.268 1.00 82.31 578 GLY A CA 1
ATOM 4360 C C . GLY A 1 578 ? -42.255 6.312 -9.706 1.00 82.31 578 GLY A C 1
ATOM 4361 O O . GLY A 1 578 ? -43.369 6.295 -10.227 1.00 82.31 578 GLY A O 1
ATOM 4362 N N . LEU A 1 579 ? -41.171 6.713 -10.383 1.00 87.06 579 LEU A N 1
ATOM 4363 C CA . LEU A 1 579 ? -41.225 7.025 -11.818 1.00 87.06 579 LEU A CA 1
ATOM 4364 C C . LEU A 1 579 ? -41.423 5.751 -12.667 1.00 87.06 579 LEU A C 1
ATOM 4366 O O . LEU A 1 579 ? -40.958 4.678 -12.271 1.00 87.06 579 LEU A O 1
ATOM 4370 N N . PRO A 1 580 ? -42.033 5.840 -13.866 1.00 93.31 580 PRO A N 1
ATOM 4371 C CA . PRO A 1 580 ? -42.054 4.746 -14.837 1.00 93.31 580 PRO A CA 1
ATOM 4372 C C . PRO A 1 580 ? -40.643 4.262 -15.204 1.00 93.31 580 PRO A C 1
ATOM 4374 O O . PRO A 1 580 ? -39.719 5.065 -15.332 1.00 93.31 580 PRO A O 1
ATOM 4377 N N . ALA A 1 581 ? -40.483 2.958 -15.451 1.00 89.25 581 ALA A N 1
ATOM 4378 C CA . ALA A 1 581 ? -39.180 2.343 -15.735 1.00 89.25 581 ALA A CA 1
ATOM 4379 C C . ALA A 1 581 ? -38.440 2.970 -16.937 1.00 89.25 581 ALA A C 1
ATOM 4381 O O . ALA A 1 581 ? -37.218 3.089 -16.915 1.00 89.25 581 ALA A O 1
ATOM 4382 N N . GLU A 1 582 ? -39.171 3.425 -17.959 1.00 92.25 582 GLU A N 1
ATOM 4383 C CA . GLU A 1 582 ? -38.613 4.160 -19.104 1.00 92.25 582 GLU A CA 1
ATOM 4384 C C . GLU A 1 582 ? -37.981 5.499 -18.685 1.00 92.25 582 GLU A C 1
ATOM 4386 O O . GLU A 1 582 ? -36.882 5.832 -19.127 1.00 92.25 582 GLU A O 1
ATOM 4391 N N . GLN A 1 583 ? -38.626 6.239 -17.777 1.00 90.25 583 GLN A N 1
ATOM 4392 C CA . GLN A 1 583 ? -38.108 7.512 -17.269 1.00 90.25 583 GLN A CA 1
ATOM 4393 C C . GLN A 1 583 ? -36.882 7.293 -16.376 1.00 90.25 583 GLN A C 1
ATOM 4395 O O . GLN A 1 583 ? -35.883 7.991 -16.541 1.00 90.25 583 GLN A O 1
ATOM 4400 N N . GLN A 1 584 ? -36.904 6.275 -15.506 1.00 88.56 584 GLN A N 1
ATOM 4401 C CA . GLN A 1 584 ? -35.726 5.875 -14.722 1.00 88.56 584 GLN A CA 1
ATOM 4402 C C . GLN A 1 584 ? -34.545 5.504 -15.639 1.00 88.56 584 GLN A C 1
ATOM 4404 O O . GLN A 1 584 ? -33.414 5.947 -15.427 1.00 88.56 584 GLN A O 1
ATOM 4409 N N . ALA A 1 585 ? -34.803 4.741 -16.708 1.00 90.56 585 ALA A N 1
ATOM 4410 C CA . ALA A 1 585 ? -33.789 4.383 -17.694 1.00 90.56 585 ALA A CA 1
ATOM 4411 C C . ALA A 1 585 ? -33.230 5.617 -18.424 1.00 90.56 585 ALA A C 1
ATOM 4413 O O . ALA A 1 585 ? -32.011 5.738 -18.556 1.00 90.56 585 ALA A O 1
ATOM 4414 N N . ALA A 1 586 ? -34.084 6.556 -18.844 1.00 91.50 586 ALA A N 1
ATOM 4415 C CA . ALA A 1 586 ? -33.662 7.805 -19.476 1.00 91.50 586 ALA A CA 1
ATOM 4416 C C . ALA A 1 586 ? -32.795 8.668 -18.537 1.00 91.50 586 ALA A C 1
ATOM 4418 O O . ALA A 1 586 ? -31.734 9.145 -18.945 1.00 91.50 586 ALA A O 1
ATOM 4419 N N . MET A 1 587 ? -33.183 8.806 -17.264 1.00 90.56 587 MET A N 1
ATOM 4420 C CA . MET A 1 587 ? -32.409 9.549 -16.261 1.00 90.56 587 MET A CA 1
ATOM 4421 C C . MET A 1 587 ? -31.058 8.881 -15.961 1.00 90.56 587 MET A C 1
ATOM 4423 O O . MET A 1 587 ? -30.036 9.572 -15.900 1.00 90.56 587 MET A O 1
ATOM 4427 N N . LYS A 1 588 ? -31.004 7.542 -15.884 1.00 91.94 588 LYS A N 1
ATOM 4428 C CA . LYS A 1 588 ? -29.737 6.795 -15.810 1.00 91.94 588 LYS A CA 1
ATOM 4429 C C . LYS A 1 588 ? -28.850 7.054 -17.034 1.00 91.94 588 LYS A C 1
ATOM 4431 O O . LYS A 1 588 ? -27.656 7.289 -16.863 1.00 91.94 588 LYS A O 1
ATOM 4436 N N . GLN A 1 589 ? -29.393 7.024 -18.255 1.00 94.19 589 GLN A N 1
ATOM 4437 C CA . GLN A 1 589 ? -28.602 7.278 -19.469 1.00 94.19 589 GLN A CA 1
ATOM 4438 C C . GLN A 1 589 ? -28.051 8.709 -19.516 1.00 94.19 589 GLN A C 1
ATOM 4440 O O . GLN A 1 589 ? -26.878 8.900 -19.840 1.00 94.19 589 GLN A O 1
ATOM 4445 N N . GLU A 1 590 ? -28.839 9.707 -19.110 1.00 93.31 590 GLU A N 1
ATOM 4446 C CA . GLU A 1 590 ? -28.356 11.086 -18.998 1.00 93.31 590 GLU A CA 1
ATOM 4447 C C . GLU A 1 590 ? -27.245 11.212 -17.941 1.00 93.31 590 GLU A C 1
ATOM 4449 O O . GLU A 1 590 ? -26.204 11.808 -18.224 1.00 93.31 590 GLU A O 1
ATOM 4454 N N . ARG A 1 591 ? -27.365 10.568 -16.769 1.00 94.00 591 ARG A N 1
ATOM 4455 C CA . ARG A 1 591 ? -26.255 10.517 -15.796 1.00 94.00 591 ARG A CA 1
ATOM 4456 C C . ARG A 1 591 ? -25.014 9.811 -16.342 1.00 94.00 591 ARG A C 1
ATOM 4458 O O . ARG A 1 591 ? -23.905 10.254 -16.061 1.00 94.00 591 ARG A O 1
ATOM 4465 N N . LEU A 1 592 ? -25.154 8.748 -17.136 1.00 95.50 592 LEU A N 1
ATOM 4466 C CA . LEU A 1 592 ? -24.010 8.078 -17.772 1.00 95.50 592 LEU A CA 1
ATOM 4467 C C . LEU A 1 592 ? -23.307 8.991 -18.790 1.00 95.50 592 LEU A C 1
ATOM 4469 O O . LEU A 1 592 ? -22.074 9.025 -18.834 1.00 95.50 592 LEU A O 1
ATOM 4473 N N . ARG A 1 593 ? -24.070 9.790 -19.547 1.00 96.06 593 ARG A N 1
ATOM 4474 C CA . ARG A 1 593 ? -23.537 10.843 -20.425 1.00 96.06 593 ARG A CA 1
ATOM 4475 C C . ARG A 1 593 ? -22.814 11.930 -19.620 1.00 96.06 593 ARG A C 1
ATOM 4477 O O . ARG A 1 593 ? -21.708 12.327 -19.985 1.00 96.06 593 ARG A O 1
ATOM 4484 N N . GLN A 1 594 ? -23.397 12.373 -18.504 1.00 95.56 594 GLN A N 1
ATOM 4485 C CA . GLN A 1 594 ? -22.784 13.339 -17.587 1.00 95.56 594 GLN A CA 1
ATOM 4486 C C . GLN A 1 594 ? -21.504 12.799 -16.929 1.00 95.56 594 GLN A C 1
ATOM 4488 O O . GLN A 1 594 ? -20.531 13.539 -16.836 1.00 95.56 594 GLN A O 1
ATOM 4493 N N . ALA A 1 595 ? -21.454 11.519 -16.544 1.00 95.62 595 ALA A N 1
ATOM 4494 C CA . ALA A 1 595 ? -20.252 10.868 -16.014 1.00 95.62 595 ALA A CA 1
ATOM 4495 C C . ALA A 1 595 ? -19.096 10.898 -17.026 1.00 95.62 595 ALA A C 1
ATOM 4497 O O . ALA A 1 595 ? -17.975 11.275 -16.680 1.00 95.62 595 ALA A O 1
ATOM 4498 N N . ALA A 1 596 ? -19.375 10.542 -18.285 1.00 95.44 596 ALA A N 1
ATOM 4499 C CA . ALA A 1 596 ? -18.388 10.603 -19.358 1.00 95.44 596 ALA A CA 1
ATOM 4500 C C . ALA A 1 596 ? -17.887 12.039 -19.585 1.00 95.44 596 ALA A C 1
ATOM 4502 O O . ALA A 1 596 ? -16.677 12.253 -19.623 1.00 95.44 596 ALA A O 1
ATOM 4503 N N . LEU A 1 597 ? -18.800 13.017 -19.645 1.00 95.94 597 LEU A N 1
ATOM 4504 C CA . LEU A 1 597 ? -18.471 14.437 -19.810 1.00 95.94 597 LEU A CA 1
ATOM 4505 C C . LEU A 1 597 ? -17.649 14.995 -18.635 1.00 95.94 597 LEU A C 1
ATOM 4507 O O . LEU A 1 597 ? -16.682 15.728 -18.850 1.00 95.94 597 LEU A O 1
ATOM 4511 N N . ALA A 1 598 ? -18.007 14.645 -17.397 1.00 94.31 598 ALA A N 1
ATOM 4512 C CA . ALA A 1 598 ? -17.307 15.085 -16.194 1.00 94.31 598 ALA A CA 1
ATOM 4513 C C . ALA A 1 598 ? -15.854 14.602 -16.200 1.00 94.31 598 ALA A C 1
ATOM 4515 O O . ALA A 1 598 ? -14.938 15.391 -15.982 1.00 94.31 598 ALA A O 1
ATOM 4516 N N . VAL A 1 599 ? -15.621 13.322 -16.499 1.00 93.62 599 VAL A N 1
ATOM 4517 C CA . VAL A 1 599 ? -14.268 12.756 -16.487 1.00 93.62 599 VAL A CA 1
ATOM 4518 C C . VAL A 1 599 ? -13.452 13.235 -17.689 1.00 93.62 599 VAL A C 1
ATOM 4520 O O . VAL A 1 599 ? -12.315 13.654 -17.495 1.00 93.62 599 VAL A O 1
ATOM 4523 N N . SER A 1 600 ? -14.020 13.291 -18.900 1.00 93.31 600 SER A N 1
ATOM 4524 C CA . SER A 1 600 ? -13.289 13.769 -20.086 1.00 93.31 600 SER A CA 1
ATOM 4525 C C . SER A 1 600 ? -12.890 15.248 -20.021 1.00 93.31 600 SER A C 1
ATOM 4527 O O . SER A 1 600 ? -11.920 15.642 -20.658 1.00 93.31 600 SER A O 1
ATOM 4529 N N . SER A 1 601 ? -13.634 16.073 -19.276 1.00 90.62 601 SER A N 1
ATOM 4530 C CA . SER A 1 601 ? -13.334 17.504 -19.096 1.00 90.62 601 SER A CA 1
ATOM 4531 C C . SER A 1 601 ? -12.401 17.810 -17.921 1.00 90.62 601 SER A C 1
ATOM 4533 O O . SER A 1 601 ? -11.897 18.927 -17.834 1.00 90.62 601 SER A O 1
ATOM 4535 N N . SER A 1 602 ? -12.171 16.857 -17.008 1.00 87.81 602 SER A N 1
ATOM 4536 C CA . SER A 1 602 ? -11.497 17.143 -15.730 1.00 87.81 602 SER A CA 1
ATOM 4537 C C . SER A 1 602 ? -10.504 16.086 -15.236 1.00 87.81 602 SER A C 1
ATOM 4539 O O . SER A 1 602 ? -9.930 16.265 -14.163 1.00 87.81 602 SER A O 1
ATOM 4541 N N . CYS A 1 603 ? -10.293 14.998 -15.979 1.00 88.44 603 CYS A N 1
ATOM 4542 C CA . CYS A 1 603 ? -9.234 14.030 -15.720 1.00 88.44 603 CYS A CA 1
ATOM 4543 C C . CYS A 1 603 ? -8.303 13.948 -16.929 1.00 88.44 603 CYS A C 1
ATOM 4545 O O . CYS A 1 603 ? -8.726 13.612 -18.034 1.00 88.44 603 CYS A O 1
ATOM 4547 N N . ALA A 1 604 ? -7.023 14.221 -16.700 1.00 86.38 604 ALA A N 1
ATOM 4548 C CA . ALA A 1 604 ? -5.957 14.002 -17.662 1.00 86.38 604 ALA A CA 1
ATOM 4549 C C . ALA A 1 604 ? -4.855 13.188 -16.984 1.00 86.38 604 ALA A C 1
ATOM 4551 O O . ALA A 1 604 ? -4.527 13.434 -15.823 1.00 86.38 604 ALA A O 1
ATOM 4552 N N . ASN A 1 605 ? -4.264 12.235 -17.707 1.00 80.88 605 ASN A N 1
ATOM 4553 C CA . ASN A 1 605 ? -3.107 11.506 -17.196 1.00 80.88 605 ASN A CA 1
ATOM 4554 C C . ASN A 1 605 ? -1.973 12.512 -16.913 1.00 80.88 605 ASN A C 1
ATOM 4556 O O . ASN A 1 605 ? -1.674 13.336 -17.785 1.00 80.88 605 ASN A O 1
ATOM 4560 N N . PRO A 1 606 ? -1.330 12.469 -15.734 1.00 81.75 606 PRO A N 1
ATOM 4561 C CA . PRO A 1 606 ? -0.325 13.445 -15.361 1.00 81.75 606 PRO A CA 1
ATOM 4562 C C . PRO A 1 606 ? 0.876 13.342 -16.298 1.00 81.75 606 PRO A C 1
ATOM 4564 O O . PRO A 1 606 ? 1.351 12.247 -16.630 1.00 81.75 606 PRO A O 1
ATOM 4567 N N . THR A 1 607 ? 1.377 14.510 -16.700 1.00 85.12 607 THR A N 1
ATOM 4568 C CA . THR A 1 607 ? 2.539 14.653 -17.587 1.00 85.12 607 THR A CA 1
ATOM 4569 C C . THR A 1 607 ? 3.766 13.924 -17.049 1.00 85.12 607 THR A C 1
ATOM 4571 O O . THR A 1 607 ? 4.578 13.447 -17.841 1.00 85.12 607 THR A O 1
ATOM 4574 N N . ASP A 1 608 ? 3.867 13.792 -15.726 1.00 89.38 608 ASP A N 1
ATOM 4575 C CA . ASP A 1 608 ? 4.936 13.097 -15.025 1.00 89.38 608 ASP A CA 1
ATOM 4576 C C . ASP A 1 608 ? 4.449 12.477 -13.701 1.00 89.38 608 ASP A C 1
ATOM 4578 O O . ASP A 1 608 ? 3.435 12.898 -13.144 1.00 89.38 608 ASP A O 1
ATOM 4582 N N . VAL A 1 609 ? 5.170 11.485 -13.180 1.00 85.06 609 VAL A N 1
ATOM 4583 C CA . VAL A 1 609 ? 4.871 10.873 -11.879 1.00 85.06 609 VAL A CA 1
ATOM 4584 C C . VAL A 1 609 ? 5.445 11.743 -10.762 1.00 85.06 609 VAL A C 1
ATOM 4586 O O . VAL A 1 609 ? 6.652 11.989 -10.705 1.00 85.06 609 VAL A O 1
ATOM 4589 N N . ARG A 1 610 ? 4.581 12.147 -9.824 1.00 81.38 610 ARG A N 1
ATOM 4590 C CA . ARG A 1 610 ? 4.993 12.541 -8.474 1.00 81.38 610 ARG A CA 1
ATOM 4591 C C . ARG A 1 610 ? 4.981 11.290 -7.601 1.00 81.38 610 ARG A C 1
ATOM 4593 O O . ARG A 1 610 ? 3.960 10.612 -7.519 1.00 81.38 610 ARG A O 1
ATOM 4600 N N . TRP A 1 611 ? 6.106 10.983 -6.969 1.00 84.00 611 TRP A N 1
ATOM 4601 C CA . TRP A 1 611 ? 6.232 9.874 -6.026 1.00 84.00 611 TRP A CA 1
ATOM 4602 C C . TRP A 1 611 ? 6.658 10.407 -4.668 1.00 84.00 611 TRP A C 1
ATOM 4604 O O . TRP A 1 611 ? 7.410 11.377 -4.598 1.00 84.00 611 TRP A O 1
ATOM 4614 N N . ILE A 1 612 ? 6.167 9.783 -3.601 1.00 82.75 612 ILE A N 1
ATOM 4615 C CA . ILE A 1 612 ? 6.506 10.161 -2.232 1.00 82.75 612 ILE A CA 1
ATOM 4616 C C . ILE A 1 612 ? 6.970 8.899 -1.514 1.00 82.75 612 ILE A C 1
ATOM 4618 O O . ILE A 1 612 ? 6.236 7.918 -1.416 1.00 82.75 612 ILE A O 1
ATOM 4622 N N . THR A 1 613 ? 8.221 8.916 -1.072 1.00 84.75 613 THR A N 1
ATOM 4623 C CA . THR A 1 613 ? 8.928 7.769 -0.502 1.00 84.75 613 THR A CA 1
ATOM 4624 C C . THR A 1 613 ? 8.322 7.343 0.836 1.00 84.75 613 THR A C 1
ATOM 4626 O O . THR A 1 613 ? 8.175 8.164 1.740 1.00 84.75 613 THR A O 1
ATOM 4629 N N . GLU A 1 614 ? 8.022 6.054 1.009 1.00 86.31 614 GLU A N 1
ATOM 4630 C CA . GLU A 1 614 ? 7.592 5.499 2.303 1.00 86.31 614 GLU A CA 1
ATOM 4631 C C . GLU A 1 614 ? 8.750 4.806 3.042 1.00 86.31 614 GLU A C 1
ATOM 4633 O O . GLU A 1 614 ? 9.011 3.618 2.845 1.00 86.31 614 GLU A O 1
ATOM 4638 N N . ASP A 1 615 ? 9.409 5.538 3.950 1.00 88.00 615 ASP A N 1
ATOM 4639 C CA . ASP A 1 615 ? 10.342 4.981 4.944 1.00 88.00 615 ASP A CA 1
ATOM 4640 C C . ASP A 1 615 ? 9.908 5.307 6.387 1.00 88.00 615 ASP A C 1
ATOM 4642 O O . ASP A 1 615 ? 10.255 6.341 6.979 1.00 88.00 615 ASP A O 1
ATOM 4646 N N . PHE A 1 616 ? 9.152 4.373 6.966 1.00 88.25 616 PHE A N 1
ATOM 4647 C CA . PHE A 1 616 ? 8.715 4.410 8.362 1.00 88.25 616 PHE A CA 1
ATOM 4648 C C . PHE A 1 616 ? 9.755 3.847 9.342 1.00 88.25 616 PHE A C 1
ATOM 4650 O O . PHE A 1 616 ? 9.569 3.982 10.552 1.00 88.25 616 PHE A O 1
ATOM 4657 N N . THR A 1 617 ? 10.868 3.284 8.854 1.00 90.06 617 THR A N 1
ATOM 4658 C CA . THR A 1 617 ? 11.917 2.724 9.712 1.00 90.06 617 THR A CA 1
ATOM 4659 C C . THR A 1 617 ? 12.631 3.811 10.518 1.00 90.06 617 THR A C 1
ATOM 4661 O O . THR A 1 617 ? 12.705 4.997 10.150 1.00 90.06 617 THR A O 1
ATOM 4664 N N . ASP A 1 618 ? 13.160 3.394 11.662 1.00 89.06 618 ASP A N 1
ATOM 4665 C CA . ASP A 1 618 ? 14.035 4.207 12.491 1.00 89.06 618 ASP A CA 1
ATOM 4666 C C . ASP A 1 618 ? 15.506 3.874 12.214 1.00 89.06 618 ASP A C 1
ATOM 4668 O O . ASP A 1 618 ? 15.829 2.860 11.597 1.00 89.06 618 ASP A O 1
ATOM 4672 N N . LYS A 1 619 ? 16.401 4.798 12.582 1.00 87.75 619 LYS A N 1
ATOM 4673 C CA . LYS A 1 619 ? 17.841 4.625 12.350 1.00 87.75 619 LYS A CA 1
ATOM 4674 C C . LYS A 1 619 ? 18.375 3.430 13.144 1.00 87.75 619 LYS A C 1
ATOM 4676 O O . LYS A 1 619 ? 17.887 3.156 14.238 1.00 87.75 619 LYS A O 1
ATOM 4681 N N . VAL A 1 620 ? 19.423 2.795 12.625 1.00 85.62 620 VAL A N 1
ATOM 4682 C CA . VAL A 1 620 ? 20.265 1.847 13.368 1.00 85.62 620 VAL A CA 1
ATOM 4683 C C . VAL A 1 620 ? 21.714 2.368 13.337 1.00 85.62 620 VAL A C 1
ATOM 4685 O O . VAL A 1 620 ? 22.249 2.551 12.242 1.00 85.62 620 VAL A O 1
ATOM 4688 N N . PRO A 1 621 ? 22.355 2.648 14.493 1.00 88.19 621 PRO A N 1
ATOM 4689 C CA . PRO A 1 621 ? 21.785 2.615 15.844 1.00 88.19 621 PRO A CA 1
ATOM 4690 C C . PRO A 1 621 ? 20.648 3.637 16.025 1.00 88.19 621 PRO A C 1
ATOM 4692 O O . PRO A 1 621 ? 20.574 4.639 15.311 1.00 88.19 621 PRO A O 1
ATOM 4695 N N . TYR A 1 622 ? 19.753 3.370 16.978 1.00 90.69 622 TYR A N 1
ATOM 4696 C CA . TYR A 1 622 ? 18.589 4.221 17.226 1.00 90.69 622 TYR A CA 1
ATOM 4697 C C . TYR A 1 622 ? 18.971 5.638 17.662 1.00 90.69 622 TYR A C 1
ATOM 4699 O O . TYR A 1 622 ? 19.737 5.840 18.605 1.00 90.69 622 TYR A O 1
ATOM 4707 N N . GLU A 1 623 ? 18.350 6.620 17.011 1.00 87.88 623 GLU A N 1
ATOM 4708 C CA . GLU A 1 623 ? 18.418 8.030 17.380 1.00 87.88 623 GLU A CA 1
ATOM 4709 C C . GLU A 1 623 ? 16.997 8.598 17.573 1.00 87.88 623 GLU A C 1
ATOM 4711 O O . GLU A 1 623 ? 16.131 8.377 16.716 1.00 87.88 623 GLU A O 1
ATOM 4716 N N . PRO A 1 624 ? 16.755 9.390 18.634 1.00 86.50 624 PRO A N 1
ATOM 4717 C CA . PRO A 1 624 ? 15.526 10.168 18.805 1.00 86.50 624 PRO A CA 1
ATOM 4718 C C . PRO A 1 624 ? 15.271 11.086 17.596 1.00 86.50 624 PRO A C 1
ATOM 4720 O O . PRO A 1 624 ? 16.175 11.792 17.147 1.00 86.50 624 PRO A O 1
ATOM 4723 N N . ARG A 1 625 ? 14.042 11.098 17.056 1.00 80.19 625 ARG A N 1
ATOM 4724 C CA . ARG A 1 625 ? 13.731 11.782 15.779 1.00 80.19 625 ARG A CA 1
ATOM 4725 C C . ARG A 1 625 ? 13.908 13.299 15.824 1.00 80.19 625 ARG A C 1
ATOM 4727 O O . ARG A 1 625 ? 14.333 13.877 14.827 1.00 80.19 625 ARG A O 1
ATOM 4734 N N . ASN A 1 626 ? 13.588 13.917 16.956 1.00 84.50 626 ASN A N 1
ATOM 4735 C CA . ASN A 1 626 ? 13.963 15.290 17.265 1.00 84.50 626 ASN A CA 1
ATOM 4736 C C . ASN A 1 626 ? 14.984 15.228 18.406 1.00 84.50 626 ASN A C 1
ATOM 4738 O O . ASN A 1 626 ? 14.684 14.692 19.471 1.00 84.50 626 ASN A O 1
ATOM 4742 N N . THR A 1 627 ? 16.193 15.735 18.167 1.00 83.81 627 THR A N 1
ATOM 4743 C CA . THR A 1 627 ? 17.317 15.655 19.107 1.00 83.81 627 THR A CA 1
ATOM 4744 C C . THR A 1 627 ? 17.205 16.636 20.272 1.00 83.81 627 THR A C 1
ATOM 4746 O O . THR A 1 627 ? 17.783 16.358 21.316 1.00 83.81 627 THR A O 1
ATOM 4749 N N . GLY A 1 628 ? 16.421 17.715 20.139 1.00 87.12 628 GLY A N 1
ATOM 4750 C CA . GLY A 1 628 ? 16.232 18.756 21.163 1.00 87.12 628 GLY A CA 1
ATOM 4751 C C . GLY A 1 628 ? 15.333 18.364 22.347 1.00 87.12 628 GLY A C 1
ATOM 4752 O O . GLY A 1 628 ? 14.806 19.229 23.046 1.00 87.12 628 GLY A O 1
ATOM 4753 N N . TRP A 1 629 ? 15.076 17.067 22.541 1.00 92.12 629 TRP A N 1
ATOM 4754 C CA . TRP A 1 629 ? 14.150 16.562 23.558 1.00 92.12 629 TRP A CA 1
ATOM 4755 C C . TRP A 1 629 ? 14.659 16.778 24.985 1.00 92.12 629 TRP A C 1
ATOM 4757 O O . TRP A 1 629 ? 13.855 17.064 25.873 1.00 92.12 629 TRP A O 1
ATOM 4767 N N . LYS A 1 630 ? 15.981 16.693 25.199 1.00 93.00 630 LYS A N 1
ATOM 4768 C CA . LYS A 1 630 ? 16.618 16.911 26.510 1.00 93.00 630 LYS A CA 1
ATOM 4769 C C . LYS A 1 630 ? 16.491 18.358 26.968 1.00 93.00 630 LYS A C 1
ATOM 4771 O O . LYS A 1 630 ? 16.358 18.649 28.153 1.00 93.00 630 LYS A O 1
ATOM 4776 N N . GLU A 1 631 ? 16.548 19.276 26.013 1.00 91.56 631 GLU A N 1
ATOM 4777 C CA . GLU A 1 631 ? 16.486 20.709 26.241 1.00 91.56 631 GLU A CA 1
ATOM 4778 C C . GLU A 1 631 ? 15.043 21.203 26.384 1.00 91.56 631 GLU A C 1
ATOM 4780 O O . GLU A 1 631 ? 14.853 22.286 26.941 1.00 91.56 631 GLU A O 1
ATOM 4785 N N . ALA A 1 632 ? 14.058 20.440 25.895 1.00 92.69 632 ALA A N 1
ATOM 4786 C CA . ALA A 1 632 ? 12.638 20.783 25.906 1.00 92.69 632 ALA A CA 1
ATOM 4787 C C . ALA A 1 632 ? 11.866 20.188 27.097 1.00 92.69 632 ALA A C 1
ATOM 4789 O O . ALA A 1 632 ? 11.101 20.906 27.740 1.00 92.69 632 ALA A O 1
ATOM 4790 N N . ILE A 1 633 ? 12.042 18.898 27.410 1.00 94.94 633 ILE A N 1
ATOM 4791 C CA . ILE A 1 633 ? 11.334 18.252 28.527 1.00 94.94 633 ILE A CA 1
ATOM 4792 C C . ILE A 1 633 ? 11.805 18.872 29.849 1.00 94.94 633 ILE A C 1
ATOM 4794 O O . ILE A 1 633 ? 13.003 18.960 30.119 1.00 94.94 633 ILE A O 1
ATOM 4798 N N . GLY A 1 634 ? 10.853 19.314 30.675 1.00 91.44 634 GLY A N 1
ATOM 4799 C CA . GLY A 1 634 ? 11.137 20.055 31.907 1.00 91.44 634 GLY A CA 1
ATOM 4800 C C . GLY A 1 634 ? 11.155 21.581 31.766 1.00 91.44 634 GLY A C 1
ATOM 4801 O O . GLY A 1 634 ? 11.329 22.267 32.770 1.00 91.44 634 GLY A O 1
ATOM 4802 N N . LYS A 1 635 ? 10.930 22.129 30.565 1.00 93.06 635 LYS A N 1
ATOM 4803 C CA . LYS A 1 635 ? 10.775 23.576 30.321 1.00 93.06 635 LYS A CA 1
ATOM 4804 C C . LYS A 1 635 ? 9.431 23.876 29.652 1.00 93.06 635 LYS A C 1
ATOM 4806 O O . LYS A 1 635 ? 8.916 22.991 28.975 1.00 93.06 635 LYS A O 1
ATOM 4811 N N . PRO A 1 636 ? 8.885 25.103 29.768 1.00 91.56 636 PRO A N 1
ATOM 4812 C CA . PRO A 1 636 ? 7.635 25.482 29.111 1.00 91.56 636 PRO A CA 1
ATOM 4813 C C . PRO A 1 636 ? 7.599 25.135 27.612 1.00 91.56 636 PRO A C 1
ATOM 4815 O O . PRO A 1 636 ? 8.564 25.455 26.912 1.00 91.56 636 PRO A O 1
ATOM 4818 N N . PRO A 1 637 ? 6.520 24.512 27.090 1.00 90.31 637 PRO A N 1
ATOM 4819 C CA . PRO A 1 637 ? 5.273 24.094 27.763 1.00 90.31 637 PRO A CA 1
ATOM 4820 C C . PRO A 1 637 ? 5.282 22.654 28.345 1.00 90.31 637 PRO A C 1
ATOM 4822 O O . PRO A 1 637 ? 4.235 22.122 28.721 1.00 90.31 637 PRO A O 1
ATOM 4825 N N . TYR A 1 638 ? 6.442 21.993 28.382 1.00 93.56 638 TYR A N 1
ATOM 4826 C CA . TYR A 1 638 ? 6.655 20.587 28.758 1.00 93.56 638 TYR A CA 1
ATOM 4827 C C . TYR A 1 638 ? 7.215 20.388 30.183 1.00 93.56 638 TYR A C 1
ATOM 4829 O O . TYR A 1 638 ? 7.727 19.316 30.514 1.00 93.56 638 TYR A O 1
ATOM 4837 N N . GLU A 1 639 ? 7.129 21.398 31.049 1.00 94.19 639 GLU A N 1
ATOM 4838 C CA . GLU A 1 639 ? 7.549 21.348 32.457 1.00 94.19 639 GLU A CA 1
ATOM 4839 C C . GLU A 1 639 ? 6.731 20.340 33.278 1.00 94.19 639 GLU A C 1
ATOM 4841 O O . GLU A 1 639 ? 7.232 19.700 34.201 1.00 94.19 639 GLU A O 1
ATOM 4846 N N . HIS A 1 640 ? 5.475 20.137 32.886 1.00 93.06 640 HIS A N 1
ATOM 4847 C CA . HIS A 1 640 ? 4.551 19.212 33.528 1.00 93.06 640 HIS A CA 1
ATOM 4848 C C . HIS A 1 640 ? 4.998 17.736 33.421 1.00 93.06 640 HIS A C 1
ATOM 4850 O O . HIS A 1 640 ? 4.783 16.967 34.354 1.00 93.06 640 HIS A O 1
ATOM 4856 N N . LEU A 1 641 ? 5.724 17.357 32.355 1.00 95.50 641 LEU A N 1
ATOM 4857 C CA . LEU A 1 641 ? 6.193 15.981 32.107 1.00 95.50 641 LEU A CA 1
ATOM 4858 C C . LEU A 1 641 ? 7.217 15.456 33.134 1.00 95.50 641 LEU A C 1
ATOM 4860 O O . LEU A 1 641 ? 7.466 14.251 33.192 1.00 95.50 641 LEU A O 1
ATOM 4864 N N . ILE A 1 642 ? 7.836 16.345 33.918 1.00 94.88 642 ILE A N 1
ATOM 4865 C CA . ILE A 1 642 ? 8.709 15.978 35.048 1.00 94.88 642 ILE A CA 1
ATOM 4866 C C . ILE A 1 642 ? 8.067 16.260 36.413 1.00 94.88 642 ILE A C 1
ATOM 4868 O O . ILE A 1 642 ? 8.571 15.771 37.420 1.00 94.88 642 ILE A O 1
ATOM 4872 N N . ARG A 1 643 ? 6.982 17.047 36.451 1.00 94.62 643 ARG A N 1
ATOM 4873 C CA . ARG A 1 643 ? 6.252 17.409 37.675 1.00 94.62 643 ARG A CA 1
ATOM 4874 C C . ARG A 1 643 ? 5.298 16.301 38.111 1.00 94.62 643 ARG A C 1
ATOM 4876 O O . ARG A 1 643 ? 5.186 16.045 39.306 1.00 94.62 643 ARG A O 1
ATOM 4883 N N . TYR A 1 644 ? 4.614 15.671 37.159 1.00 96.00 644 TYR A N 1
ATOM 4884 C CA . TYR A 1 644 ? 3.690 14.579 37.445 1.00 96.00 644 TYR A CA 1
ATOM 4885 C C . TYR A 1 644 ? 4.455 13.271 37.717 1.00 96.00 644 TYR A C 1
ATOM 4887 O O . TYR A 1 644 ? 5.389 12.936 36.973 1.00 96.00 644 TYR A O 1
ATOM 4895 N N . PRO A 1 645 ? 4.113 12.534 38.789 1.00 93.88 645 PRO A N 1
ATOM 4896 C CA . PRO A 1 645 ? 4.761 11.272 39.106 1.00 93.88 645 PRO A CA 1
ATOM 4897 C C . PRO A 1 645 ? 4.293 10.166 38.151 1.00 93.88 645 PRO A C 1
ATOM 4899 O O . PRO A 1 645 ? 3.162 10.162 37.682 1.00 93.88 645 PRO A O 1
ATOM 4902 N N . ILE A 1 646 ? 5.157 9.181 37.903 1.00 97.31 646 ILE A N 1
ATOM 4903 C CA . ILE A 1 646 ? 4.761 7.903 37.298 1.00 97.31 646 ILE A CA 1
ATOM 4904 C C . ILE A 1 646 ? 4.934 6.859 38.395 1.00 97.31 646 ILE A C 1
ATOM 4906 O O . ILE A 1 646 ? 6.057 6.583 38.817 1.00 97.31 646 ILE A O 1
ATOM 4910 N N . THR A 1 647 ? 3.816 6.357 38.914 1.00 95.81 647 THR A N 1
ATOM 4911 C CA . THR A 1 647 ? 3.769 5.506 40.113 1.00 95.81 647 THR A CA 1
ATO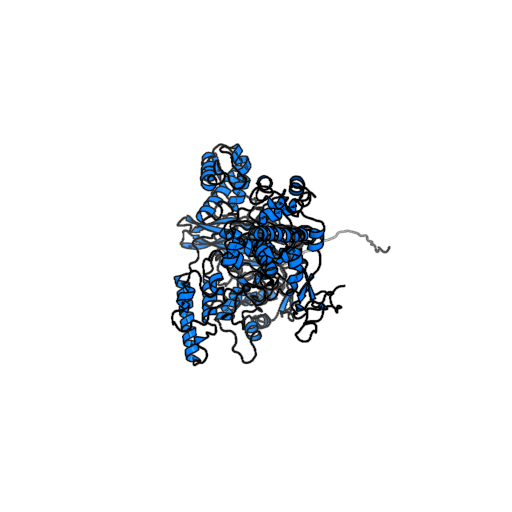M 4912 C C . THR A 1 647 ? 3.515 4.038 39.762 1.00 95.81 647 THR A C 1
ATOM 4914 O O . THR A 1 647 ? 3.102 3.702 38.651 1.00 95.81 647 THR A O 1
ATOM 4917 N N . ALA A 1 648 ? 3.731 3.134 40.722 1.00 96.31 648 ALA A N 1
ATOM 4918 C CA . ALA A 1 648 ? 3.389 1.720 40.548 1.00 96.31 648 ALA A CA 1
ATOM 4919 C C . ALA A 1 648 ? 1.878 1.504 40.322 1.00 96.31 648 ALA A C 1
ATOM 4921 O O . ALA A 1 648 ? 1.497 0.536 39.667 1.00 96.31 648 ALA A O 1
ATOM 4922 N N . GLU A 1 649 ? 1.022 2.418 40.802 1.00 97.50 649 GLU A N 1
ATOM 4923 C CA . GLU A 1 649 ? -0.416 2.385 40.519 1.00 97.50 649 GLU A CA 1
ATOM 4924 C C . GLU A 1 649 ? -0.708 2.635 39.035 1.00 97.50 649 GLU A C 1
ATOM 4926 O O . GLU A 1 649 ? -1.510 1.907 38.456 1.00 97.50 649 GLU A O 1
ATOM 4931 N N . HIS A 1 650 ? -0.007 3.572 38.383 1.00 98.25 650 HIS A N 1
ATOM 4932 C CA . HIS A 1 650 ? -0.125 3.769 36.935 1.00 98.25 650 HIS A CA 1
ATOM 4933 C C . HIS A 1 650 ? 0.244 2.498 36.155 1.00 98.25 650 HIS A C 1
ATOM 4935 O O . HIS A 1 650 ? -0.446 2.127 35.205 1.00 98.25 650 HIS A O 1
ATOM 4941 N N . GLU A 1 651 ? 1.325 1.819 36.556 1.00 97.31 651 GLU A N 1
ATOM 4942 C CA . GLU A 1 651 ? 1.776 0.590 35.897 1.00 97.31 651 GLU A CA 1
ATOM 4943 C C . GLU A 1 651 ? 0.804 -0.582 36.113 1.00 97.31 651 GLU A C 1
ATOM 4945 O O . GLU A 1 651 ? 0.558 -1.356 35.185 1.00 97.31 651 GLU A O 1
ATOM 4950 N N . ALA A 1 652 ? 0.232 -0.709 37.313 1.00 98.06 652 ALA A N 1
ATOM 4951 C CA . ALA A 1 652 ? -0.794 -1.705 37.608 1.00 98.06 652 ALA A CA 1
ATOM 4952 C C . ALA A 1 652 ? -2.084 -1.423 36.821 1.00 98.06 652 ALA A C 1
ATOM 4954 O O . ALA A 1 652 ? -2.583 -2.308 36.123 1.00 98.06 652 ALA A O 1
ATOM 4955 N N . LEU A 1 653 ? -2.571 -0.178 36.860 1.00 98.31 653 LEU A N 1
ATOM 4956 C CA . LEU A 1 653 ? -3.780 0.261 36.166 1.00 98.31 653 LEU A CA 1
ATOM 4957 C C . LEU A 1 653 ? -3.672 0.036 34.655 1.00 98.31 653 LEU A C 1
ATOM 4959 O O . LEU A 1 653 ? -4.594 -0.514 34.064 1.00 98.31 653 LEU A O 1
ATOM 4963 N N . ALA A 1 654 ? -2.538 0.362 34.024 1.00 97.94 654 ALA A N 1
ATOM 4964 C CA . ALA A 1 654 ? -2.341 0.186 32.581 1.00 97.94 654 ALA A CA 1
ATOM 4965 C C . ALA A 1 654 ? -2.549 -1.259 32.081 1.00 97.94 654 ALA A C 1
ATOM 4967 O O . ALA A 1 654 ? -2.885 -1.470 30.907 1.00 97.94 654 ALA A O 1
ATOM 4968 N N . ARG A 1 655 ? -2.346 -2.241 32.969 1.00 97.06 655 ARG A N 1
ATOM 4969 C CA . ARG A 1 655 ? -2.458 -3.688 32.726 1.00 97.06 655 ARG A CA 1
ATOM 4970 C C . ARG A 1 655 ? -3.779 -4.284 33.225 1.00 97.06 655 ARG A C 1
ATOM 4972 O O . ARG A 1 655 ? -4.082 -5.423 32.877 1.00 97.06 655 ARG A O 1
ATOM 4979 N N . GLU A 1 656 ? -4.530 -3.563 34.054 1.00 96.69 656 GLU A N 1
ATOM 4980 C CA . GLU A 1 656 ? -5.752 -4.063 34.684 1.00 96.69 656 GLU A CA 1
ATOM 4981 C C . GLU A 1 656 ? -6.845 -4.303 33.625 1.00 96.69 656 GLU A C 1
ATOM 4983 O O . GLU A 1 656 ? -7.114 -3.408 32.820 1.00 96.69 656 GLU A O 1
ATOM 4988 N N . PRO A 1 657 ? -7.470 -5.495 33.580 1.00 94.81 657 PRO A N 1
ATOM 4989 C CA . PRO A 1 657 ? -8.560 -5.770 32.656 1.00 94.81 657 PRO A CA 1
ATOM 4990 C C . PRO A 1 657 ? -9.865 -5.147 33.163 1.00 94.81 657 PRO A C 1
ATOM 4992 O O . PRO A 1 657 ? -10.316 -5.424 34.273 1.00 94.81 657 PRO A O 1
ATOM 4995 N N . PHE A 1 658 ? -10.513 -4.359 32.311 1.00 94.94 658 PHE A N 1
ATOM 4996 C CA . PHE A 1 658 ? -11.861 -3.850 32.527 1.00 94.94 658 PHE A CA 1
ATOM 4997 C C . PHE A 1 658 ? -12.809 -4.480 31.508 1.00 94.94 658 PHE A C 1
ATOM 4999 O O . PHE A 1 658 ? -12.508 -4.462 30.313 1.00 94.94 658 PHE A O 1
ATOM 5006 N N . PRO A 1 659 ? -13.985 -4.967 31.929 1.00 93.88 659 PRO A N 1
ATOM 5007 C CA . PRO A 1 659 ? -15.126 -5.096 31.039 1.00 93.88 659 PRO A CA 1
ATOM 5008 C C . PRO A 1 659 ? -15.464 -3.726 30.445 1.00 93.88 659 PRO A C 1
ATOM 5010 O O . PRO A 1 659 ? -15.852 -2.823 31.179 1.00 93.88 659 PRO A O 1
ATOM 5013 N N . THR A 1 660 ? -15.316 -3.556 29.133 1.00 92.25 660 THR A N 1
ATOM 5014 C CA . THR A 1 660 ? -15.613 -2.275 28.464 1.00 92.25 660 THR A CA 1
ATOM 5015 C C . THR A 1 660 ? -16.731 -2.389 27.438 1.00 92.25 660 THR A C 1
ATOM 5017 O O . THR A 1 660 ? -17.412 -1.400 27.161 1.00 92.25 660 THR A O 1
ATOM 5020 N N . ASN A 1 661 ? -16.959 -3.586 26.885 1.00 91.75 661 ASN A N 1
ATOM 5021 C CA . ASN A 1 661 ? -17.994 -3.793 25.879 1.00 91.75 661 ASN A CA 1
ATOM 5022 C C . ASN A 1 661 ? -18.449 -5.260 25.766 1.00 91.75 661 ASN A C 1
ATOM 5024 O O . ASN A 1 661 ? -18.143 -6.105 26.605 1.00 91.75 661 ASN A O 1
ATOM 5028 N N . TRP A 1 662 ? -19.162 -5.576 24.686 1.00 89.94 662 TRP A N 1
ATOM 5029 C CA . TRP A 1 662 ? -19.411 -6.935 24.215 1.00 89.94 662 TRP A CA 1
ATOM 5030 C C . TRP A 1 662 ? -18.651 -7.201 22.910 1.00 89.94 662 TRP A C 1
ATOM 5032 O O . TRP A 1 662 ? -18.575 -6.331 22.038 1.00 89.94 662 TRP A O 1
ATOM 5042 N N . TRP A 1 663 ? -18.143 -8.422 22.744 1.00 88.62 663 TRP A N 1
ATOM 5043 C CA . TRP A 1 663 ? -17.639 -8.925 21.467 1.00 88.62 663 TRP A CA 1
ATOM 5044 C C . TRP A 1 663 ? -18.755 -8.903 20.410 1.00 88.62 663 TRP A C 1
ATOM 5046 O O . TRP A 1 663 ? -19.866 -9.393 20.648 1.00 88.62 663 TRP A O 1
ATOM 5056 N N . VAL A 1 664 ? -18.466 -8.373 19.218 1.00 83.81 664 VAL A N 1
ATOM 5057 C CA . VAL A 1 664 ? -19.442 -8.297 18.121 1.00 83.81 664 VAL A CA 1
ATOM 5058 C C . VAL A 1 664 ? -19.569 -9.664 17.461 1.00 83.81 664 VAL A C 1
ATOM 5060 O O . VAL A 1 664 ? -18.781 -10.032 16.596 1.00 83.81 664 VAL A O 1
ATOM 5063 N N . GLY A 1 665 ? -20.579 -10.426 17.879 1.00 79.38 665 GLY A N 1
ATOM 5064 C CA . GLY A 1 665 ? -20.797 -11.791 17.413 1.00 79.38 665 GLY A CA 1
ATOM 5065 C C . GLY A 1 665 ? -20.887 -11.919 15.890 1.00 79.38 665 GLY A C 1
ATOM 5066 O O . GLY A 1 665 ? -21.864 -11.480 15.287 1.00 79.38 665 GLY A O 1
ATOM 5067 N N . LYS A 1 666 ? -19.899 -12.594 15.293 1.00 77.38 666 LYS A N 1
ATOM 5068 C CA . LYS A 1 666 ? -19.864 -12.986 13.878 1.00 77.38 666 LYS A CA 1
ATOM 5069 C C . LYS A 1 666 ? -20.024 -14.505 13.731 1.00 77.38 666 LYS A C 1
ATOM 5071 O O . LYS A 1 666 ? -19.870 -15.269 14.687 1.00 77.38 666 LYS A O 1
ATOM 5076 N N . THR A 1 667 ? -20.332 -14.957 12.518 1.00 75.06 667 THR A N 1
ATOM 5077 C CA . THR A 1 667 ? -20.397 -16.387 12.180 1.00 75.06 667 THR A CA 1
ATOM 5078 C C . THR A 1 667 ? -19.045 -17.057 12.435 1.00 75.06 667 THR A C 1
ATOM 5080 O O . THR A 1 667 ? -18.020 -16.607 11.927 1.00 75.06 667 THR A O 1
ATOM 5083 N N . GLY A 1 668 ? -19.038 -18.141 13.214 1.00 73.75 668 GLY A N 1
ATOM 5084 C CA . GLY A 1 668 ? -17.817 -18.865 13.587 1.00 73.75 668 GLY A CA 1
ATOM 5085 C C . GLY A 1 668 ? -17.100 -18.344 14.840 1.00 73.75 668 GLY A C 1
ATOM 5086 O O . GLY A 1 668 ? -16.062 -18.898 15.196 1.00 73.75 668 GLY A O 1
ATOM 5087 N N . CYS A 1 669 ? -17.634 -17.329 15.527 1.00 79.75 669 CYS A N 1
ATOM 5088 C CA . CYS A 1 669 ? -17.163 -16.943 16.857 1.00 79.75 669 CYS A CA 1
ATOM 5089 C C . CYS A 1 669 ? -17.727 -17.893 17.921 1.00 79.75 669 CYS A C 1
ATOM 5091 O O . CYS A 1 669 ? -18.945 -18.050 18.030 1.00 79.75 669 CYS A O 1
ATOM 5093 N N . ALA A 1 670 ? -16.848 -18.479 18.733 1.00 80.94 670 ALA A N 1
ATOM 5094 C CA . ALA A 1 670 ? -17.209 -19.265 19.907 1.00 80.94 670 ALA A CA 1
ATOM 5095 C C . ALA A 1 670 ? -16.838 -18.484 21.172 1.00 80.94 670 ALA A C 1
ATOM 5097 O O . ALA A 1 670 ? -15.764 -17.891 21.243 1.00 80.94 670 ALA A O 1
ATOM 5098 N N . PHE A 1 671 ? -17.725 -18.486 22.166 1.00 84.38 671 PHE A N 1
ATOM 5099 C CA . PHE A 1 671 ? -17.537 -17.764 23.423 1.00 84.38 671 PHE A CA 1
ATOM 5100 C C . PHE A 1 671 ? -17.679 -18.747 24.593 1.00 84.38 671 PHE A C 1
ATOM 5102 O O . PHE A 1 671 ? -18.676 -19.473 24.630 1.00 84.38 671 PHE A O 1
ATOM 5109 N N . PRO A 1 672 ? -16.721 -18.803 25.535 1.00 84.44 672 PRO A N 1
ATOM 5110 C CA . PRO A 1 672 ? -16.778 -19.736 26.658 1.00 84.44 672 PRO A CA 1
ATOM 5111 C C . PRO A 1 672 ? -17.896 -19.343 27.625 1.00 84.44 672 PRO A C 1
ATOM 5113 O O . PRO A 1 672 ? -18.143 -18.159 27.834 1.00 84.44 672 PRO A O 1
ATOM 5116 N N . THR A 1 673 ? -18.540 -20.298 28.293 1.00 85.81 673 THR A N 1
ATOM 5117 C CA . THR A 1 673 ? -19.425 -19.948 29.415 1.00 85.81 673 THR A CA 1
ATOM 5118 C C . THR A 1 673 ? -18.585 -19.353 30.547 1.00 85.81 673 THR A C 1
ATOM 5120 O O . THR A 1 673 ? -17.634 -19.979 31.009 1.00 85.81 673 THR A O 1
ATOM 5123 N N . ARG A 1 674 ? -18.934 -18.143 30.995 1.00 89.25 674 ARG A N 1
ATOM 5124 C CA . ARG A 1 674 ? -18.317 -17.449 32.136 1.00 89.25 674 ARG A CA 1
ATOM 5125 C C . ARG A 1 674 ? -19.371 -17.154 33.205 1.00 89.25 674 ARG A C 1
ATOM 5127 O O . ARG A 1 674 ? -20.559 -17.047 32.890 1.00 89.25 674 ARG A O 1
ATOM 5134 N N . SER A 1 675 ? -18.932 -17.006 34.453 1.00 91.06 675 SER A N 1
ATOM 5135 C CA . SER A 1 675 ? -19.727 -16.390 35.521 1.00 91.06 675 SER A CA 1
ATOM 5136 C C . SER A 1 675 ? -19.975 -14.904 35.231 1.00 91.06 675 SER A C 1
ATOM 5138 O O . SER A 1 675 ? -19.339 -14.322 34.351 1.00 91.06 675 SER A O 1
ATOM 5140 N N . ALA A 1 676 ? -20.891 -14.285 35.978 1.00 91.44 676 ALA A N 1
ATOM 5141 C CA . ALA A 1 676 ? -21.046 -12.834 35.946 1.00 91.44 676 ALA A CA 1
ATOM 5142 C C . ALA A 1 676 ? -19.758 -12.130 36.435 1.00 91.44 676 ALA A C 1
ATOM 5144 O O . ALA A 1 676 ? -19.061 -12.693 37.287 1.00 91.44 676 ALA A O 1
ATOM 5145 N N . PRO A 1 677 ? -19.433 -10.935 35.907 1.00 91.38 677 PRO A N 1
ATOM 5146 C CA . PRO A 1 677 ? -18.352 -10.100 36.422 1.00 91.38 677 PRO A CA 1
ATOM 5147 C C . PRO A 1 677 ? -18.732 -9.477 37.773 1.00 91.38 677 PRO A C 1
ATOM 5149 O O . PRO A 1 677 ? -19.913 -9.368 38.103 1.00 91.38 677 PRO A O 1
ATOM 5152 N N . ASP A 1 678 ? -17.728 -9.018 38.519 1.00 87.81 678 ASP A N 1
ATOM 5153 C CA . ASP A 1 678 ? -17.903 -8.227 39.738 1.00 87.81 678 ASP A CA 1
ATOM 5154 C C . ASP A 1 678 ? -17.130 -6.894 39.613 1.00 87.81 678 ASP A C 1
ATOM 5156 O O . ASP A 1 678 ? -15.916 -6.921 39.381 1.00 87.81 678 ASP A O 1
ATOM 5160 N N . PRO A 1 679 ? -17.790 -5.722 39.711 1.00 91.56 679 PRO A N 1
ATOM 5161 C CA . PRO A 1 679 ? -19.239 -5.524 39.791 1.00 91.56 679 PRO A CA 1
ATOM 5162 C C . PRO A 1 679 ? -19.951 -5.768 38.449 1.00 91.56 679 PRO A C 1
ATOM 5164 O O . PRO A 1 679 ? -19.367 -5.619 37.374 1.00 91.56 679 PRO A O 1
ATOM 5167 N N . ILE A 1 680 ? -21.255 -6.051 38.511 1.00 94.06 680 ILE A N 1
ATOM 5168 C CA . ILE A 1 680 ? -22.146 -5.961 37.347 1.00 94.06 680 ILE A CA 1
ATOM 5169 C C . ILE A 1 680 ? -22.559 -4.498 37.166 1.00 94.06 680 ILE A C 1
ATOM 5171 O O . ILE A 1 680 ? -23.223 -3.920 38.026 1.00 94.06 680 ILE A O 1
ATOM 5175 N N . GLU A 1 681 ? -22.201 -3.898 36.034 1.00 92.62 681 GLU A N 1
ATOM 5176 C CA . GLU A 1 681 ? -22.524 -2.500 35.737 1.00 92.62 681 GLU A CA 1
ATOM 5177 C C . GLU A 1 681 ? -23.843 -2.353 34.949 1.00 92.62 681 GLU A C 1
ATOM 5179 O O . GLU A 1 681 ? -24.186 -3.232 34.151 1.00 92.62 681 GLU A O 1
ATOM 5184 N N . PRO A 1 682 ? -24.575 -1.225 35.074 1.00 92.38 682 PRO A N 1
ATOM 5185 C CA . PRO A 1 682 ? -25.875 -1.041 34.415 1.00 92.38 682 PRO A CA 1
ATOM 5186 C C . PRO A 1 682 ? -25.862 -1.211 32.888 1.00 92.38 682 PRO A C 1
ATOM 5188 O O . PRO A 1 682 ? -26.844 -1.672 32.308 1.00 92.38 682 PRO A O 1
ATOM 5191 N N . TRP A 1 683 ? -24.750 -0.884 32.218 1.00 91.06 683 TRP A N 1
ATOM 5192 C CA . TRP A 1 683 ? -24.609 -1.043 30.763 1.00 91.06 683 TRP A CA 1
ATOM 5193 C C . TRP A 1 683 ? -24.615 -2.515 30.314 1.00 91.06 683 TRP A C 1
ATOM 5195 O O . TRP A 1 683 ? -24.961 -2.814 29.168 1.00 91.06 683 TRP A O 1
ATOM 5205 N N . MET A 1 684 ? -24.277 -3.445 31.214 1.00 94.75 684 MET A N 1
ATOM 5206 C CA . MET A 1 684 ? -24.277 -4.886 30.956 1.00 94.75 684 MET A CA 1
ATOM 5207 C C . MET A 1 684 ? -25.694 -5.477 30.938 1.00 94.75 684 MET A C 1
ATOM 5209 O O . MET A 1 684 ? -25.889 -6.580 30.420 1.00 94.75 684 MET A O 1
ATOM 5213 N N . LEU A 1 685 ? -26.683 -4.761 31.486 1.00 94.69 685 LEU A N 1
ATOM 5214 C CA . LEU A 1 685 ? -28.040 -5.255 31.718 1.00 94.69 685 LEU A CA 1
ATOM 5215 C C . LEU A 1 685 ? -29.067 -4.661 30.742 1.00 94.69 685 LEU A C 1
ATOM 5217 O O . LEU A 1 685 ? -28.950 -3.520 30.283 1.00 94.69 685 LEU A O 1
ATOM 5221 N N . ASP A 1 686 ? -30.071 -5.460 30.388 1.00 93.19 686 ASP A N 1
ATOM 5222 C CA . ASP A 1 686 ? -31.277 -5.013 29.695 1.00 93.19 686 ASP A CA 1
ATOM 5223 C C . ASP A 1 686 ? -32.231 -4.272 30.654 1.00 93.19 686 ASP A C 1
ATOM 5225 O O . ASP A 1 686 ? -31.982 -4.156 31.855 1.00 93.19 686 ASP A O 1
ATOM 5229 N N . SER A 1 687 ? -33.348 -3.760 30.132 1.00 92.62 687 SER A N 1
ATOM 5230 C CA . SER A 1 687 ? -34.360 -3.046 30.927 1.00 92.62 687 SER A CA 1
ATOM 5231 C C . SER A 1 687 ? -35.083 -3.913 31.970 1.00 92.62 687 SER A C 1
ATOM 5233 O O . SER A 1 687 ? -35.873 -3.384 32.747 1.00 92.62 687 SER A O 1
ATOM 5235 N N . LEU A 1 688 ? -34.829 -5.225 31.994 1.00 94.12 688 LEU A N 1
ATOM 5236 C CA . LEU A 1 688 ? -35.382 -6.193 32.940 1.00 94.12 688 LEU A CA 1
ATOM 5237 C C . LEU A 1 688 ? -34.314 -6.709 33.925 1.00 94.12 688 LEU A C 1
ATOM 5239 O O . LEU A 1 688 ? -34.567 -7.668 34.651 1.00 94.12 688 LEU A O 1
ATOM 5243 N N . GLY A 1 689 ? -33.121 -6.100 33.950 1.00 93.00 689 GLY A N 1
ATOM 5244 C CA . GLY A 1 689 ? -32.025 -6.485 34.843 1.00 93.00 689 GLY A CA 1
ATOM 5245 C C . GLY A 1 689 ? -31.311 -7.782 34.446 1.00 93.00 689 GLY A C 1
ATOM 5246 O O . GLY A 1 689 ? -30.580 -8.350 35.255 1.00 93.00 689 GLY A O 1
ATOM 5247 N N . ARG A 1 690 ? -31.509 -8.274 33.218 1.00 93.38 690 ARG A N 1
ATOM 5248 C CA . ARG A 1 690 ? -30.881 -9.501 32.697 1.00 93.38 690 ARG A CA 1
ATOM 5249 C C . ARG A 1 690 ? -29.657 -9.142 31.851 1.00 93.38 690 ARG A C 1
ATOM 5251 O O . ARG A 1 690 ? -29.653 -8.082 31.229 1.00 93.38 690 ARG A O 1
ATOM 5258 N N . PRO A 1 691 ? -28.626 -9.995 31.758 1.00 92.94 691 PRO A N 1
ATOM 5259 C CA . PRO A 1 691 ? -27.460 -9.699 30.930 1.00 92.94 691 PRO A CA 1
ATOM 5260 C C . PRO A 1 691 ? -27.825 -9.559 29.443 1.00 92.94 691 PRO A C 1
ATOM 5262 O O . PRO A 1 691 ? -28.515 -10.411 28.884 1.00 92.94 691 PRO A O 1
ATOM 5265 N N . ARG A 1 692 ? -27.329 -8.500 28.785 1.00 92.31 692 ARG A N 1
ATOM 5266 C CA . ARG A 1 692 ? -27.601 -8.209 27.357 1.00 92.31 692 ARG A CA 1
ATOM 5267 C C . ARG A 1 692 ? -27.072 -9.278 26.399 1.00 92.31 692 ARG A C 1
ATOM 5269 O O . ARG A 1 692 ? -27.600 -9.441 25.305 1.00 92.31 692 ARG A O 1
ATOM 5276 N N . ASN A 1 693 ? -26.011 -9.973 26.794 1.00 91.19 693 ASN A N 1
ATOM 5277 C CA . ASN A 1 693 ? -25.414 -11.114 26.106 1.00 91.19 693 ASN A CA 1
ATOM 5278 C C . ASN A 1 693 ? -24.923 -12.117 27.161 1.00 91.19 693 ASN A C 1
ATOM 5280 O O . ASN A 1 693 ? -24.774 -11.771 28.329 1.00 91.19 693 ASN A O 1
ATOM 5284 N N . SER A 1 694 ? -24.609 -13.350 26.760 1.00 90.69 694 SER A N 1
ATOM 5285 C CA . SER A 1 694 ? -23.910 -14.292 27.643 1.00 90.69 694 SER A CA 1
ATOM 5286 C C . SER A 1 694 ? -22.583 -13.703 28.139 1.00 90.69 694 SER A C 1
ATOM 5288 O O . SER A 1 694 ? -21.836 -13.129 27.351 1.00 90.69 694 SER A O 1
ATOM 5290 N N . TRP A 1 695 ? -22.235 -13.892 29.416 1.00 92.75 695 TRP A N 1
ATOM 5291 C CA . TRP A 1 695 ? -20.998 -13.348 30.009 1.00 92.75 695 TRP A CA 1
ATOM 5292 C C . TRP A 1 695 ? -19.710 -13.776 29.286 1.00 92.75 695 TRP A C 1
ATOM 5294 O O . TRP A 1 695 ? -18.710 -13.069 29.321 1.00 92.75 695 TRP A O 1
ATOM 5304 N N . GLY A 1 696 ? -19.745 -14.888 28.547 1.00 89.12 696 GLY A N 1
ATOM 5305 C CA . GLY A 1 696 ? -18.680 -15.299 27.627 1.00 89.12 696 GLY A CA 1
ATOM 5306 C C . GLY A 1 696 ? -18.342 -14.309 26.515 1.00 89.12 696 GLY A C 1
ATOM 5307 O O . GLY A 1 696 ? -17.232 -14.334 25.991 1.00 89.12 696 GLY A O 1
ATOM 5308 N N . ARG A 1 697 ? -19.299 -13.452 26.143 1.00 91.00 697 ARG A N 1
ATOM 5309 C CA . ARG A 1 697 ? -19.146 -12.378 25.154 1.00 91.00 697 ARG A CA 1
ATOM 5310 C C . ARG A 1 697 ? -18.648 -11.069 25.752 1.00 91.00 697 ARG A C 1
ATOM 5312 O O . ARG A 1 697 ? -18.531 -10.105 24.999 1.00 91.00 697 ARG A O 1
ATOM 5319 N N . LEU A 1 698 ? -18.404 -10.989 27.057 1.00 91.69 698 LEU A N 1
ATOM 5320 C CA . LEU A 1 698 ? -17.883 -9.770 27.663 1.00 91.69 698 LEU A CA 1
ATOM 5321 C C . LEU A 1 698 ? -16.505 -9.475 27.047 1.00 91.69 698 LEU A C 1
ATOM 5323 O O . LEU A 1 698 ? -15.620 -10.333 27.051 1.00 91.69 698 LEU A O 1
ATOM 5327 N N . TYR A 1 699 ? -16.374 -8.303 26.429 1.00 91.25 699 TYR A N 1
ATOM 5328 C CA . TYR A 1 699 ? -15.114 -7.817 25.885 1.00 91.25 699 TYR A CA 1
ATOM 5329 C C . TYR A 1 699 ? -14.388 -7.070 26.995 1.00 91.25 699 TYR A C 1
ATOM 5331 O O . TYR A 1 699 ? -14.919 -6.117 27.575 1.00 91.25 699 TYR A O 1
ATOM 5339 N N . GLU A 1 700 ? -13.185 -7.545 27.291 1.00 92.06 700 GLU A N 1
ATOM 5340 C CA . GLU A 1 700 ? -12.301 -6.978 28.295 1.00 92.06 700 GLU A CA 1
ATOM 5341 C C . GLU A 1 700 ? -11.119 -6.325 27.584 1.00 92.06 700 GLU A C 1
ATOM 5343 O O . GLU A 1 700 ? -10.519 -6.925 26.691 1.00 92.06 700 GLU A O 1
ATOM 5348 N N . SER A 1 701 ? -10.787 -5.107 27.995 1.00 93.00 701 SER A N 1
ATOM 5349 C CA . SER A 1 701 ? -9.638 -4.344 27.510 1.00 93.00 701 SER A CA 1
ATOM 5350 C C . SER A 1 701 ? -8.868 -3.780 28.701 1.00 93.00 701 SER A C 1
ATOM 5352 O O . SER A 1 701 ? -9.424 -3.642 29.790 1.00 93.00 701 SER A O 1
ATOM 5354 N N . THR A 1 702 ? -7.595 -3.433 28.519 1.00 96.44 702 THR A N 1
ATOM 5355 C CA . THR A 1 702 ? -6.849 -2.668 29.534 1.00 96.44 702 THR A CA 1
ATOM 5356 C C . THR A 1 702 ? -6.832 -1.181 29.173 1.00 96.44 702 THR A C 1
ATOM 5358 O O . THR A 1 702 ? -7.000 -0.838 27.993 1.00 96.44 702 THR A O 1
ATOM 5361 N N . PRO A 1 703 ? -6.578 -0.270 30.131 1.00 97.12 703 PRO A N 1
ATOM 5362 C CA . PRO A 1 703 ? -6.351 1.137 29.830 1.00 97.12 703 PRO A CA 1
ATOM 5363 C C . PRO A 1 703 ? -5.277 1.340 28.768 1.00 97.12 703 PRO A C 1
ATOM 5365 O O . PRO A 1 703 ? -5.514 2.028 27.781 1.00 97.12 703 PRO A O 1
ATOM 5368 N N . GLY A 1 704 ? -4.124 0.680 28.911 1.00 96.88 704 GLY A N 1
ATOM 5369 C CA . GLY A 1 704 ? -3.015 0.854 27.979 1.00 96.88 704 GLY A CA 1
ATOM 5370 C C . GLY A 1 704 ? -3.327 0.370 26.562 1.00 96.88 704 GLY A C 1
ATOM 5371 O O . GLY A 1 704 ? -2.998 1.066 25.599 1.00 96.88 704 GLY A O 1
ATOM 5372 N N . ALA A 1 705 ? -4.010 -0.772 26.427 1.00 94.81 705 ALA A N 1
ATOM 5373 C CA . ALA A 1 705 ? -4.466 -1.270 25.131 1.00 94.81 705 ALA A CA 1
ATOM 5374 C C . ALA A 1 705 ? -5.489 -0.313 24.498 1.00 94.81 705 ALA A C 1
ATOM 5376 O O . ALA A 1 705 ? -5.319 0.093 23.347 1.00 94.81 705 ALA A O 1
ATOM 5377 N N . THR A 1 706 ? -6.492 0.119 25.271 1.00 94.00 706 THR A N 1
ATOM 5378 C CA . THR A 1 706 ? -7.545 1.039 24.815 1.00 94.00 706 THR A CA 1
ATOM 5379 C C . THR A 1 706 ? -6.968 2.375 24.359 1.00 94.00 706 THR A C 1
ATOM 5381 O O . THR A 1 706 ? -7.280 2.841 23.263 1.00 94.00 706 THR A O 1
ATOM 5384 N N . THR A 1 707 ? -6.080 2.983 25.153 1.00 93.81 707 THR A N 1
ATOM 5385 C CA . THR A 1 707 ? -5.426 4.238 24.778 1.00 93.81 707 THR A CA 1
ATOM 5386 C C . THR A 1 707 ? -4.583 4.065 23.519 1.00 93.81 707 THR A C 1
ATOM 5388 O O . THR A 1 707 ? -4.719 4.853 22.581 1.00 93.81 707 THR A O 1
ATOM 5391 N N . PHE A 1 708 ? -3.732 3.035 23.453 1.00 93.75 708 PHE A N 1
ATOM 5392 C CA . PHE A 1 708 ? -2.877 2.837 22.286 1.00 93.75 708 PHE A CA 1
ATOM 5393 C C . PHE A 1 708 ? -3.698 2.592 21.013 1.00 93.75 708 PHE A C 1
ATOM 5395 O O . PHE A 1 708 ? -3.447 3.239 19.997 1.00 93.75 708 PHE A O 1
ATOM 5402 N N . GLN A 1 709 ? -4.695 1.702 21.054 1.00 90.00 709 GLN A N 1
ATOM 5403 C CA . GLN A 1 709 ? -5.534 1.382 19.896 1.00 90.00 709 GLN A CA 1
ATOM 5404 C C . GLN A 1 709 ? -6.406 2.564 19.448 1.00 90.00 709 GLN A C 1
ATOM 5406 O O . GLN A 1 709 ? -6.564 2.776 18.245 1.00 90.00 709 GLN A O 1
ATOM 5411 N N . GLY A 1 710 ? -6.973 3.313 20.400 1.00 86.81 710 GLY A N 1
ATOM 5412 C CA . GLY A 1 710 ? -7.903 4.411 20.134 1.00 86.81 710 GLY A CA 1
ATOM 5413 C C . GLY A 1 710 ? -7.224 5.702 19.684 1.00 86.81 710 GLY A C 1
ATOM 5414 O O . GLY A 1 710 ? -7.789 6.434 18.873 1.00 86.81 710 GLY A O 1
ATOM 5415 N N . ILE A 1 711 ? -6.008 5.964 20.175 1.00 87.56 711 ILE A N 1
ATOM 5416 C CA . ILE A 1 711 ? -5.274 7.212 19.939 1.00 87.56 711 ILE A CA 1
ATOM 5417 C C . ILE A 1 711 ? -4.063 6.978 19.022 1.00 87.56 711 ILE A C 1
ATOM 5419 O O . ILE A 1 711 ? -4.025 7.453 17.886 1.00 87.56 711 ILE A O 1
ATOM 5423 N N . CYS A 1 712 ? -3.065 6.228 19.492 1.00 89.94 712 CYS A N 1
ATOM 5424 C CA . CYS A 1 712 ? -1.752 6.145 18.845 1.00 89.94 712 CYS A CA 1
ATOM 5425 C C . CYS A 1 712 ? -1.762 5.315 17.550 1.00 89.94 712 CYS A C 1
ATOM 5427 O O . CYS A 1 712 ? -1.133 5.695 16.560 1.00 89.94 712 CYS A O 1
ATOM 5429 N N . ALA A 1 713 ? -2.482 4.190 17.531 1.00 90.12 713 ALA A N 1
ATOM 5430 C CA . ALA A 1 713 ? -2.492 3.217 16.436 1.00 90.12 713 ALA A CA 1
ATOM 5431 C C . ALA A 1 713 ? -3.147 3.734 15.143 1.00 90.12 713 ALA A C 1
ATOM 5433 O O . ALA A 1 713 ? -3.045 3.087 14.098 1.00 90.12 713 ALA A O 1
ATOM 5434 N N . ASN A 1 714 ? -3.817 4.889 15.189 1.00 85.12 714 ASN A N 1
ATOM 5435 C CA . ASN A 1 714 ? -4.323 5.576 13.999 1.00 85.12 714 ASN A CA 1
ATOM 5436 C C . ASN A 1 714 ? -3.154 6.022 13.113 1.00 85.12 714 ASN A C 1
ATOM 5438 O O . ASN A 1 714 ? -3.160 5.765 11.910 1.00 85.12 714 ASN A O 1
ATOM 5442 N N . CYS A 1 715 ? -2.099 6.571 13.722 1.00 86.69 715 CYS A N 1
ATOM 5443 C CA . CYS A 1 715 ? -0.852 6.933 13.050 1.00 86.69 715 CYS A CA 1
ATOM 5444 C C . CYS A 1 715 ? 0.160 5.781 13.067 1.00 86.69 715 CYS A C 1
ATOM 5446 O O . CYS A 1 715 ? 0.664 5.396 12.022 1.00 86.69 715 CYS A O 1
ATOM 5448 N N . HIS A 1 716 ? 0.449 5.187 14.224 1.00 91.25 716 HIS A N 1
ATOM 5449 C CA . HIS A 1 716 ? 1.554 4.230 14.373 1.00 91.25 716 HIS A CA 1
ATOM 5450 C C . HIS A 1 716 ? 1.250 2.802 13.891 1.00 91.25 716 HIS A C 1
ATOM 5452 O O . HIS A 1 716 ? 2.109 1.933 14.010 1.00 91.25 716 HIS A O 1
ATOM 5458 N N . GLY A 1 717 ? 0.052 2.542 13.360 1.00 90.44 717 GLY A N 1
ATOM 5459 C CA . GLY A 1 717 ? -0.399 1.187 13.045 1.00 90.44 717 GLY A CA 1
ATOM 5460 C C . GLY A 1 717 ? -0.703 0.375 14.310 1.00 90.44 717 GLY A C 1
ATOM 5461 O O . GLY A 1 717 ? -0.318 0.730 15.425 1.00 90.44 717 GLY A O 1
ATOM 5462 N N . ARG A 1 718 ? -1.423 -0.740 14.157 1.00 90.25 718 ARG A N 1
ATOM 5463 C CA . ARG A 1 718 ? -1.827 -1.584 15.299 1.00 90.25 718 ARG A CA 1
ATOM 5464 C C . ARG A 1 718 ? -0.681 -2.401 15.893 1.00 90.25 718 ARG A C 1
ATOM 5466 O O . ARG A 1 718 ? -0.724 -2.690 17.082 1.00 90.25 718 ARG A O 1
ATOM 5473 N N . ALA A 1 719 ? 0.333 -2.715 15.087 1.00 91.38 719 ALA A N 1
ATOM 5474 C CA . ALA A 1 719 ? 1.581 -3.346 15.518 1.00 91.38 719 ALA A CA 1
ATOM 5475 C C . ALA A 1 719 ? 2.644 -2.321 15.977 1.00 91.38 719 ALA A C 1
ATOM 5477 O O . ALA A 1 719 ? 3.771 -2.695 16.300 1.00 91.38 719 ALA A O 1
ATOM 5478 N N . GLY A 1 720 ? 2.314 -1.020 15.986 1.00 92.81 720 GLY A N 1
ATOM 5479 C CA . GLY A 1 720 ? 3.247 0.048 16.355 1.00 92.81 720 GLY A CA 1
ATOM 5480 C C . GLY A 1 720 ? 4.422 0.211 15.387 1.00 92.81 720 GLY A C 1
ATOM 5481 O O . GLY A 1 720 ? 5.449 0.748 15.780 1.00 92.81 720 GLY A O 1
ATOM 5482 N N . ASP A 1 721 ? 4.298 -0.259 14.148 1.00 90.38 721 ASP A N 1
ATOM 5483 C CA . ASP A 1 721 ? 5.344 -0.315 13.120 1.00 90.38 721 ASP A CA 1
ATOM 5484 C C . ASP A 1 721 ? 5.409 0.933 12.212 1.00 90.38 721 ASP A C 1
ATOM 5486 O O . ASP A 1 721 ? 6.306 1.058 11.376 1.00 90.38 721 ASP A O 1
ATOM 5490 N N . GLY A 1 722 ? 4.466 1.866 12.378 1.00 90.06 722 GLY A N 1
ATOM 5491 C CA . GLY A 1 722 ? 4.287 3.047 11.533 1.00 90.06 722 GLY A CA 1
ATOM 5492 C C . GLY A 1 722 ? 3.474 2.796 10.256 1.00 90.06 722 GLY A C 1
ATOM 5493 O O . GLY A 1 722 ? 3.278 3.729 9.479 1.00 90.06 722 GLY A O 1
ATOM 5494 N N . GLN A 1 723 ? 2.979 1.576 10.018 1.00 87.50 723 GLN A N 1
ATOM 5495 C CA . GLN A 1 723 ? 2.278 1.203 8.787 1.00 87.50 723 GLN A CA 1
ATOM 5496 C C . GLN A 1 723 ? 0.762 1.427 8.933 1.00 87.50 723 GLN A C 1
ATOM 5498 O O . GLN A 1 723 ? -0.010 0.519 9.245 1.00 87.50 723 GLN A O 1
ATOM 5503 N N . SER A 1 724 ? 0.302 2.657 8.682 1.00 86.62 724 SER A N 1
ATOM 5504 C CA . SER A 1 724 ? -1.130 2.995 8.677 1.00 86.62 724 SER A CA 1
ATOM 5505 C C . SER A 1 724 ? -1.531 3.891 7.501 1.00 86.62 724 SER A C 1
ATOM 5507 O O . SER A 1 724 ? -0.695 4.551 6.884 1.00 86.62 724 SER A O 1
ATOM 5509 N N . GLY A 1 725 ? -2.833 3.963 7.203 1.00 81.44 725 GLY A N 1
ATOM 5510 C CA . GLY A 1 725 ? -3.360 4.924 6.226 1.00 81.44 725 GLY A CA 1
ATOM 5511 C C . GLY A 1 725 ? -3.069 6.385 6.602 1.00 81.44 725 GLY A C 1
ATOM 5512 O O . GLY A 1 725 ? -2.715 7.182 5.731 1.00 81.44 725 GLY A O 1
ATOM 5513 N N . ALA A 1 726 ? -3.134 6.726 7.894 1.00 82.56 726 ALA A N 1
ATOM 5514 C CA . ALA A 1 726 ? -2.834 8.071 8.380 1.00 82.56 726 ALA A CA 1
ATOM 5515 C C . ALA A 1 726 ? -1.343 8.402 8.220 1.00 82.56 726 ALA A C 1
ATOM 5517 O O . ALA A 1 726 ? -1.006 9.495 7.774 1.00 82.56 726 ALA A O 1
ATOM 5518 N N . ALA A 1 727 ? -0.448 7.446 8.498 1.00 86.00 727 ALA A N 1
ATOM 5519 C CA . ALA A 1 727 ? 0.995 7.616 8.328 1.00 86.00 727 ALA A CA 1
ATOM 5520 C C . ALA A 1 727 ? 1.389 7.898 6.875 1.00 86.00 727 ALA A C 1
ATOM 5522 O O . ALA A 1 727 ? 2.155 8.823 6.609 1.00 86.00 727 ALA A O 1
ATOM 5523 N N . LYS A 1 728 ? 0.813 7.147 5.928 1.00 84.62 728 LYS A N 1
ATOM 5524 C CA . LYS A 1 728 ? 1.002 7.385 4.489 1.00 84.62 728 LYS A CA 1
ATOM 5525 C C . LYS A 1 728 ? 0.464 8.754 4.075 1.00 84.62 728 LYS A C 1
ATOM 5527 O O . LYS A 1 728 ? 1.098 9.449 3.289 1.00 84.62 728 LYS A O 1
ATOM 5532 N N . THR A 1 729 ? -0.659 9.176 4.659 1.00 81.38 729 THR A N 1
ATOM 5533 C CA . THR A 1 729 ? -1.275 10.486 4.388 1.00 81.38 729 THR A CA 1
ATOM 5534 C C . THR A 1 729 ? -0.414 11.635 4.916 1.00 81.38 729 THR A C 1
ATOM 5536 O O . THR A 1 729 ? -0.206 12.610 4.203 1.00 81.38 729 THR A O 1
ATOM 5539 N N . LEU A 1 730 ? 0.166 11.504 6.112 1.00 82.12 730 LEU A N 1
ATOM 5540 C CA . LEU A 1 730 ? 1.104 12.483 6.674 1.00 82.12 730 LEU A CA 1
ATOM 5541 C C . LEU A 1 730 ? 2.357 12.628 5.806 1.00 82.12 730 LEU A C 1
ATOM 5543 O O . LEU A 1 730 ? 2.676 13.732 5.364 1.00 82.12 730 LEU A O 1
ATOM 5547 N N . VAL A 1 731 ? 3.011 11.510 5.476 1.00 82.31 731 VAL A N 1
ATOM 5548 C CA . VAL A 1 731 ? 4.171 11.502 4.571 1.00 82.31 731 VAL A CA 1
ATOM 5549 C C . VAL A 1 731 ? 3.820 12.156 3.228 1.00 82.31 731 VAL A C 1
ATOM 5551 O O . VAL A 1 731 ? 4.589 12.984 2.743 1.00 82.31 731 VAL A O 1
ATOM 5554 N N . ALA A 1 732 ? 2.641 11.867 2.666 1.00 78.12 732 ALA A N 1
ATOM 5555 C CA . ALA A 1 732 ? 2.191 12.441 1.400 1.00 78.12 732 ALA A CA 1
ATOM 5556 C C . ALA A 1 732 ? 1.896 13.955 1.444 1.00 78.12 732 ALA A C 1
ATOM 5558 O O . ALA A 1 732 ? 2.130 14.651 0.456 1.00 78.12 732 ALA A O 1
ATOM 5559 N N . LEU A 1 733 ? 1.373 14.469 2.561 1.00 75.25 733 LEU A N 1
ATOM 5560 C CA . LEU A 1 733 ? 0.939 15.866 2.680 1.00 75.25 733 LEU A CA 1
ATOM 5561 C C . LEU A 1 733 ? 2.055 16.814 3.128 1.00 75.25 733 LEU A C 1
ATOM 5563 O O . LEU A 1 733 ? 2.176 17.908 2.581 1.00 75.25 733 LEU A O 1
ATOM 5567 N N . ASN A 1 734 ? 2.845 16.421 4.131 1.00 75.12 734 ASN A N 1
ATOM 5568 C CA . ASN A 1 734 ? 3.833 17.297 4.771 1.00 75.12 734 ASN A CA 1
ATOM 5569 C C . ASN A 1 734 ? 5.217 16.642 4.968 1.00 75.12 734 ASN A C 1
ATOM 5571 O O . ASN A 1 734 ? 6.102 17.249 5.566 1.00 75.12 734 ASN A O 1
ATOM 5575 N N . GLY A 1 735 ? 5.428 15.417 4.469 1.00 76.94 735 GLY A N 1
ATOM 5576 C CA . GLY A 1 735 ? 6.689 14.684 4.623 1.00 76.94 735 GLY A CA 1
ATOM 5577 C C . GLY A 1 735 ? 6.936 14.139 6.035 1.00 76.94 735 GLY A C 1
ATOM 5578 O O . GLY A 1 735 ? 8.003 13.574 6.293 1.00 76.94 735 GLY A O 1
ATOM 5579 N N . ALA A 1 736 ? 5.983 14.277 6.966 1.00 80.75 736 ALA A N 1
ATOM 5580 C CA . ALA A 1 736 ? 6.148 13.803 8.333 1.00 80.75 736 ALA A CA 1
ATOM 5581 C C . ALA A 1 736 ? 6.148 12.273 8.389 1.00 80.75 736 ALA A C 1
ATOM 5583 O O . ALA A 1 736 ? 5.128 11.608 8.211 1.00 80.75 736 ALA A O 1
ATOM 5584 N N . ARG A 1 737 ? 7.312 11.705 8.704 1.00 85.50 737 ARG A N 1
ATOM 5585 C CA . ARG A 1 737 ? 7.466 10.266 8.922 1.00 85.50 737 ARG A CA 1
ATOM 5586 C C . ARG A 1 737 ? 6.950 9.900 10.312 1.00 85.50 737 ARG A C 1
ATOM 5588 O O . ARG A 1 737 ? 7.478 10.383 11.318 1.00 85.50 737 ARG A O 1
ATOM 5595 N N . VAL A 1 738 ? 5.999 8.974 10.380 1.00 88.88 738 VAL A N 1
ATOM 5596 C CA . VAL A 1 738 ? 5.548 8.364 11.642 1.00 88.88 738 VAL A CA 1
ATOM 5597 C C . VAL A 1 738 ? 6.618 7.408 12.183 1.00 88.88 738 VAL A C 1
ATOM 5599 O O . VAL A 1 738 ? 7.384 6.831 11.407 1.00 88.88 738 VAL A O 1
ATOM 5602 N N . ALA A 1 739 ? 6.740 7.311 13.511 1.00 89.25 739 ALA A N 1
ATOM 5603 C CA . ALA A 1 739 ? 7.723 6.454 14.176 1.00 89.25 739 ALA A CA 1
ATOM 5604 C C . ALA A 1 739 ? 7.299 4.984 14.192 1.00 89.25 739 ALA A C 1
ATOM 5606 O O . ALA A 1 739 ? 6.142 4.684 14.495 1.00 89.25 739 ALA A O 1
ATOM 5607 N N . ASN A 1 740 ? 8.257 4.089 13.957 1.00 92.69 740 ASN A N 1
ATOM 5608 C CA . ASN A 1 740 ? 8.115 2.688 14.306 1.00 92.69 740 ASN A CA 1
ATOM 5609 C C . ASN A 1 740 ? 8.432 2.584 15.806 1.00 92.69 740 ASN A C 1
ATOM 5611 O O . ASN A 1 740 ? 9.566 2.762 16.241 1.00 92.69 740 ASN A O 1
ATOM 5615 N N . LEU A 1 741 ? 7.408 2.404 16.630 1.00 94.12 741 LEU A N 1
ATOM 5616 C CA . LEU A 1 741 ? 7.548 2.343 18.079 1.00 94.12 741 LEU A CA 1
ATOM 5617 C C . LEU A 1 741 ? 8.153 1.007 18.523 1.00 94.12 741 LEU A C 1
ATOM 5619 O O . LEU A 1 741 ? 8.998 1.013 19.412 1.00 94.12 741 LEU A O 1
ATOM 5623 N N . THR A 1 742 ? 7.769 -0.117 17.912 1.00 93.44 742 THR A N 1
ATOM 5624 C CA . THR A 1 742 ? 8.188 -1.458 18.359 1.00 93.44 742 THR A CA 1
ATOM 5625 C C . THR A 1 742 ? 9.640 -1.790 18.020 1.00 93.44 742 THR A C 1
ATOM 5627 O O . THR A 1 742 ? 10.375 -2.213 18.907 1.00 93.44 742 THR A O 1
ATOM 5630 N N . ALA A 1 743 ? 10.086 -1.553 16.785 1.00 90.75 743 ALA A N 1
ATOM 5631 C CA . ALA A 1 743 ? 11.487 -1.721 16.383 1.00 90.75 743 ALA A CA 1
ATOM 5632 C C . ALA A 1 743 ? 12.343 -0.469 16.666 1.00 90.75 743 ALA A C 1
ATOM 5634 O O . ALA A 1 743 ? 13.540 -0.584 16.932 1.00 90.75 743 ALA A O 1
ATOM 5635 N N . GLY A 1 744 ? 11.737 0.725 16.637 1.00 93.19 744 GLY A N 1
ATOM 5636 C CA . GLY A 1 744 ? 12.370 1.981 17.046 1.00 93.19 744 GLY A CA 1
ATOM 5637 C C . GLY A 1 744 ? 12.349 2.154 18.564 1.00 93.19 744 GLY A C 1
ATOM 5638 O O . GLY A 1 744 ? 13.084 1.462 19.253 1.00 93.19 744 GLY A O 1
ATOM 5639 N N . LEU A 1 745 ? 11.551 3.081 19.106 1.00 94.25 745 LEU A N 1
ATOM 5640 C CA . LEU A 1 745 ? 11.673 3.552 20.504 1.00 94.25 745 LEU A CA 1
ATOM 5641 C C . LEU A 1 745 ? 11.765 2.437 21.573 1.00 94.25 745 LEU A C 1
ATOM 5643 O O . LEU A 1 745 ? 12.547 2.561 22.513 1.00 94.25 745 LEU A O 1
ATOM 5647 N N . PHE A 1 746 ? 10.993 1.358 21.435 1.00 95.12 746 PHE A N 1
ATOM 5648 C CA . PHE A 1 746 ? 10.945 0.241 22.388 1.00 95.12 746 PHE A CA 1
ATOM 5649 C C . PHE A 1 746 ? 11.829 -0.959 21.992 1.00 95.12 746 PHE A C 1
ATOM 5651 O O . PHE A 1 746 ? 11.881 -1.947 22.726 1.00 95.12 746 PHE A O 1
ATOM 5658 N N . GLY A 1 747 ? 12.528 -0.873 20.858 1.00 93.12 747 GLY A N 1
ATOM 5659 C CA . GLY A 1 747 ? 13.381 -1.929 20.319 1.00 93.12 747 GLY A CA 1
ATOM 5660 C C . GLY A 1 747 ? 14.773 -2.009 20.956 1.00 93.12 747 GLY A C 1
ATOM 5661 O O . GLY A 1 747 ? 15.064 -1.404 21.994 1.00 93.12 747 GLY A O 1
ATOM 5662 N N . THR A 1 748 ? 15.658 -2.769 20.308 1.00 92.25 748 THR A N 1
ATOM 5663 C CA . THR A 1 748 ? 17.048 -2.989 20.738 1.00 92.25 748 THR A CA 1
ATOM 5664 C C . THR A 1 748 ? 18.013 -3.022 19.553 1.00 92.25 748 THR A C 1
ATOM 5666 O O . THR A 1 748 ? 17.725 -3.699 18.567 1.00 92.25 748 THR A O 1
ATOM 5669 N N . THR A 1 749 ? 19.198 -2.423 19.694 1.00 90.31 749 THR A N 1
ATOM 5670 C CA . THR A 1 749 ? 20.346 -2.601 18.782 1.00 90.31 749 THR A CA 1
ATOM 5671 C C . THR A 1 749 ? 21.456 -3.283 19.574 1.00 90.31 749 THR A C 1
ATOM 5673 O O . THR A 1 749 ? 21.768 -2.841 20.679 1.00 90.31 749 THR A O 1
ATOM 5676 N N . ASP A 1 750 ? 22.026 -4.372 19.054 1.00 90.19 750 ASP A N 1
ATOM 5677 C CA . ASP A 1 750 ? 23.103 -5.143 19.702 1.00 90.19 750 ASP A CA 1
ATOM 5678 C C . ASP A 1 750 ? 22.801 -5.521 21.170 1.00 90.19 750 ASP A C 1
ATOM 5680 O O . ASP A 1 750 ? 23.647 -5.433 22.061 1.00 90.19 750 ASP A O 1
ATOM 5684 N N . GLY A 1 751 ? 21.540 -5.879 21.446 1.00 89.06 751 GLY A N 1
ATOM 5685 C CA . GLY A 1 751 ? 21.042 -6.203 22.789 1.00 89.06 751 GLY A CA 1
ATOM 5686 C C . GLY A 1 751 ? 20.841 -5.004 23.728 1.00 89.06 751 GLY A C 1
ATOM 5687 O O . GLY A 1 751 ? 20.361 -5.188 24.846 1.00 89.06 751 GLY A O 1
ATOM 5688 N N . ARG A 1 752 ? 21.158 -3.772 23.307 1.00 91.12 752 ARG A N 1
ATOM 5689 C CA . ARG A 1 752 ? 20.954 -2.545 24.095 1.00 91.12 752 ARG A CA 1
ATOM 5690 C C . ARG A 1 752 ? 19.558 -1.955 23.842 1.00 91.12 752 ARG A C 1
ATOM 5692 O O . ARG A 1 752 ? 19.253 -1.644 22.690 1.00 91.12 752 ARG A O 1
ATOM 5699 N N . PRO A 1 753 ? 18.720 -1.746 24.878 1.00 93.81 753 PRO A N 1
ATOM 5700 C CA . PRO A 1 753 ? 17.408 -1.115 24.725 1.00 93.81 753 PRO A CA 1
ATOM 5701 C C . PRO A 1 753 ? 17.490 0.327 24.223 1.00 93.81 753 PRO A C 1
ATOM 5703 O O . PRO A 1 753 ? 18.222 1.147 24.778 1.00 93.81 753 PRO A O 1
ATOM 5706 N N . HIS A 1 754 ? 16.660 0.663 23.237 1.00 95.19 754 HIS A N 1
ATOM 5707 C CA . HIS A 1 754 ? 16.536 2.019 22.695 1.00 95.19 754 HIS A CA 1
ATOM 5708 C C . HIS A 1 754 ? 15.961 3.027 23.705 1.00 95.19 754 HIS A C 1
ATOM 5710 O O . HIS A 1 754 ? 16.163 4.229 23.552 1.00 95.19 754 HIS A O 1
ATOM 5716 N N . LEU A 1 755 ? 15.335 2.545 24.788 1.00 95.38 755 LEU A N 1
ATOM 5717 C CA . LEU A 1 755 ? 14.883 3.372 25.909 1.00 95.38 755 LEU A CA 1
ATOM 5718 C C . LEU A 1 755 ? 16.031 3.923 26.783 1.00 95.38 755 LEU A C 1
ATOM 5720 O O . LEU A 1 755 ? 15.858 4.948 27.444 1.00 95.38 755 LEU A O 1
ATOM 5724 N N . ALA A 1 756 ? 17.207 3.282 26.791 1.00 94.69 756 ALA A N 1
ATOM 5725 C CA . ALA A 1 756 ? 18.281 3.584 27.744 1.00 94.69 756 ALA A CA 1
ATOM 5726 C C . ALA A 1 756 ? 18.738 5.065 27.788 1.00 94.69 756 ALA A C 1
ATOM 5728 O O . ALA A 1 756 ? 18.940 5.572 28.894 1.00 94.69 756 ALA A O 1
ATOM 5729 N N . PRO A 1 757 ? 18.852 5.810 26.663 1.00 93.75 757 PRO A N 1
ATOM 5730 C CA . PRO A 1 757 ? 19.229 7.226 26.696 1.00 93.75 757 PRO A CA 1
ATOM 5731 C C . PRO A 1 757 ? 18.218 8.122 27.424 1.00 93.75 757 PRO A C 1
ATOM 5733 O O . PRO A 1 757 ? 18.611 9.149 27.976 1.00 93.75 757 PRO A O 1
ATOM 5736 N N . PHE A 1 758 ? 16.933 7.752 27.427 1.00 95.56 758 PHE A N 1
ATOM 5737 C CA . PHE A 1 758 ? 15.867 8.512 28.086 1.00 95.56 758 PHE A CA 1
ATOM 5738 C C . PHE A 1 758 ? 15.815 8.210 29.584 1.00 95.56 758 PHE A C 1
ATOM 5740 O O . PHE A 1 758 ? 15.729 9.138 30.386 1.00 95.56 758 PHE A O 1
ATOM 5747 N N . GLU A 1 759 ? 15.955 6.936 29.963 1.00 95.44 759 GLU A N 1
ATOM 5748 C CA . GLU A 1 759 ? 16.083 6.518 31.367 1.00 95.44 759 GLU A CA 1
ATOM 5749 C C . GLU A 1 759 ? 17.333 7.133 32.027 1.00 95.44 759 GLU A C 1
ATOM 5751 O O . GLU A 1 759 ? 17.292 7.549 33.181 1.00 95.44 759 GLU A O 1
ATOM 5756 N N . GLN A 1 760 ? 18.436 7.282 31.281 1.00 95.12 760 GLN A N 1
ATOM 5757 C CA . GLN A 1 760 ? 19.630 7.991 31.757 1.00 95.12 760 GLN A CA 1
ATOM 5758 C C . GLN A 1 760 ? 19.377 9.493 31.990 1.00 95.12 760 GLN A C 1
ATOM 5760 O O . GLN A 1 760 ? 19.978 10.080 32.887 1.00 95.12 760 GLN A O 1
ATOM 5765 N N . ALA A 1 761 ? 18.530 10.129 31.176 1.00 95.00 761 ALA A N 1
ATOM 5766 C CA . ALA A 1 761 ? 18.297 11.573 31.231 1.00 95.00 761 ALA A CA 1
ATOM 5767 C C . ALA A 1 761 ? 17.268 11.992 32.294 1.00 95.00 761 ALA A C 1
ATOM 5769 O O . ALA A 1 761 ? 17.428 13.049 32.898 1.00 95.00 761 ALA A O 1
ATOM 5770 N N . TYR A 1 762 ? 16.228 11.181 32.523 1.00 94.69 762 TYR A N 1
ATOM 5771 C CA . TYR A 1 762 ? 15.115 11.521 33.423 1.00 94.69 762 TYR A CA 1
ATOM 5772 C C . TYR A 1 762 ? 14.842 10.481 34.520 1.00 94.69 762 TYR A C 1
ATOM 5774 O O . TYR A 1 762 ? 13.812 10.552 35.191 1.00 94.69 762 TYR A O 1
ATOM 5782 N N . GLY A 1 763 ? 15.749 9.522 34.720 1.00 93.69 763 GLY A N 1
ATOM 5783 C CA . GLY A 1 763 ? 15.531 8.406 35.637 1.00 93.69 763 GLY A CA 1
ATOM 5784 C C . GLY A 1 763 ? 14.415 7.469 35.153 1.00 93.69 763 GLY A C 1
ATOM 5785 O O . GLY A 1 763 ? 14.045 7.515 33.976 1.00 93.69 763 GLY A O 1
ATOM 5786 N N . PRO A 1 764 ? 13.856 6.635 36.053 1.00 92.31 764 PRO A N 1
ATOM 5787 C CA . PRO A 1 764 ? 12.813 5.672 35.716 1.00 92.31 764 PRO A CA 1
ATOM 5788 C C . PRO A 1 764 ? 11.636 6.288 34.951 1.00 92.31 764 PRO A C 1
ATOM 5790 O O . PRO A 1 764 ? 11.143 7.370 35.291 1.00 92.31 764 PRO A O 1
ATOM 5793 N N . HIS A 1 765 ? 11.177 5.564 33.931 1.00 94.56 765 HIS A N 1
ATOM 5794 C CA . HIS A 1 765 ? 10.136 5.962 32.981 1.00 94.56 765 HIS A CA 1
ATOM 5795 C C . HIS A 1 765 ? 10.513 7.195 32.136 1.00 94.56 765 HIS A C 1
ATOM 5797 O O . HIS A 1 765 ? 9.641 7.892 31.610 1.00 94.56 765 HIS A O 1
ATOM 5803 N N . GLY A 1 766 ? 11.807 7.473 31.951 1.00 96.12 766 GLY A N 1
ATOM 5804 C CA . GLY A 1 766 ? 12.285 8.509 31.031 1.00 96.12 766 GLY A CA 1
ATOM 5805 C C . GLY A 1 766 ? 11.780 8.316 29.595 1.00 96.12 766 GLY A C 1
ATOM 5806 O O . GLY A 1 766 ? 11.421 9.289 28.929 1.00 96.12 766 GLY A O 1
ATOM 5807 N N . GLY A 1 767 ? 11.647 7.066 29.144 1.00 95.44 767 GLY A N 1
ATOM 5808 C CA . GLY A 1 767 ? 11.031 6.710 27.866 1.00 95.44 767 GLY A CA 1
ATOM 5809 C C . GLY A 1 767 ? 9.552 7.096 27.761 1.00 95.44 767 GLY A C 1
ATOM 5810 O O . GLY A 1 767 ? 9.100 7.477 26.681 1.00 95.44 767 GLY A O 1
ATOM 5811 N N . ALA A 1 768 ? 8.811 7.077 28.875 1.00 96.88 768 ALA A N 1
ATOM 5812 C CA . ALA A 1 768 ? 7.429 7.555 28.917 1.00 96.88 768 ALA A CA 1
ATOM 5813 C C . ALA A 1 768 ? 7.395 9.065 28.684 1.00 96.88 768 ALA A C 1
ATOM 5815 O O . ALA A 1 768 ? 6.719 9.532 27.772 1.00 96.88 768 ALA A O 1
ATOM 5816 N N . ARG A 1 769 ? 8.210 9.824 29.429 1.00 96.38 769 ARG A N 1
ATOM 5817 C CA . ARG A 1 769 ? 8.312 11.286 29.278 1.00 96.38 769 ARG A CA 1
ATOM 5818 C C . ARG A 1 769 ? 8.644 11.690 27.839 1.00 96.38 769 ARG A C 1
ATOM 5820 O O . ARG A 1 769 ? 8.040 12.625 27.322 1.00 96.38 769 ARG A O 1
ATOM 5827 N N . TYR A 1 770 ? 9.531 10.953 27.167 1.00 95.75 770 TYR A N 1
ATOM 5828 C CA . TYR A 1 770 ? 9.827 11.171 25.749 1.00 95.75 770 TYR A CA 1
ATOM 5829 C C . TYR A 1 770 ? 8.650 10.836 24.815 1.00 95.75 770 TYR A C 1
ATOM 5831 O O . TYR A 1 770 ? 8.360 11.614 23.904 1.00 95.75 770 TYR A O 1
ATOM 5839 N N . LEU A 1 771 ? 7.939 9.723 25.038 1.00 95.25 771 LEU A N 1
ATOM 5840 C CA . LEU A 1 771 ? 6.744 9.378 24.259 1.00 95.25 771 LEU A CA 1
ATOM 5841 C C . LEU A 1 771 ? 5.657 10.459 24.391 1.00 95.25 771 LEU A C 1
ATOM 5843 O O . LEU A 1 771 ? 5.126 10.919 23.380 1.00 95.25 771 LEU A O 1
ATOM 5847 N N . LEU A 1 772 ? 5.367 10.897 25.618 1.00 94.56 772 LEU A N 1
ATOM 5848 C CA . LEU A 1 772 ? 4.381 11.944 25.896 1.00 94.56 772 LEU A CA 1
ATOM 5849 C C . LEU A 1 772 ? 4.800 13.294 25.313 1.00 94.56 772 LEU A C 1
ATOM 5851 O O . LEU A 1 772 ? 3.968 14.003 24.755 1.00 94.56 772 LEU A O 1
ATOM 5855 N N . TRP A 1 773 ? 6.084 13.644 25.383 1.00 93.94 773 TRP A N 1
ATOM 5856 C CA . TRP A 1 773 ? 6.623 14.833 24.725 1.00 93.94 773 TRP A CA 1
ATOM 5857 C C . TRP A 1 773 ? 6.425 14.802 23.205 1.00 93.94 773 TRP A C 1
ATOM 5859 O O . TRP A 1 773 ? 5.935 15.774 22.632 1.00 93.94 773 TRP A O 1
ATOM 5869 N N . MET A 1 774 ? 6.732 13.680 22.540 1.00 91.56 774 MET A N 1
ATOM 5870 C CA . MET A 1 774 ? 6.466 13.533 21.103 1.00 91.56 774 MET A CA 1
ATOM 5871 C C . MET A 1 774 ? 4.977 13.707 20.780 1.00 91.56 774 MET A C 1
ATOM 5873 O O . MET A 1 774 ? 4.636 14.376 19.801 1.00 91.56 774 MET A O 1
ATOM 5877 N N . ALA A 1 775 ? 4.112 13.115 21.606 1.00 89.38 775 ALA A N 1
ATOM 5878 C CA . ALA A 1 775 ? 2.670 13.074 21.404 1.00 89.38 775 ALA A CA 1
ATOM 5879 C C . ALA A 1 775 ? 1.970 14.418 21.696 1.00 89.38 775 ALA A C 1
ATOM 5881 O O . ALA A 1 775 ? 1.000 14.760 21.021 1.00 89.38 775 ALA A O 1
ATOM 5882 N N . SER A 1 776 ? 2.496 15.207 22.640 1.00 86.00 776 SER A N 1
ATOM 5883 C CA . SER A 1 776 ? 1.949 16.514 23.044 1.00 86.00 776 SER A CA 1
ATOM 5884 C C . SER A 1 776 ? 2.390 17.696 22.162 1.00 86.00 776 SER A C 1
ATOM 5886 O O . SER A 1 776 ? 1.796 18.770 22.252 1.00 86.00 776 SER A O 1
ATOM 5888 N N . GLY A 1 777 ? 3.379 17.515 21.274 1.00 83.12 777 GLY A N 1
ATOM 5889 C CA . GLY A 1 777 ? 3.810 18.546 20.309 1.00 83.12 777 GLY A CA 1
ATOM 5890 C C . GLY A 1 777 ? 5.307 18.569 19.969 1.00 83.12 777 GLY A C 1
ATOM 5891 O O . GLY A 1 777 ? 5.718 19.252 19.029 1.00 83.12 777 GLY A O 1
ATOM 5892 N N . GLY A 1 778 ? 6.142 17.797 20.672 1.00 86.62 778 GLY A N 1
ATOM 5893 C CA . GLY A 1 778 ? 7.605 17.803 20.526 1.00 86.62 778 GLY A CA 1
ATOM 5894 C C . GLY A 1 778 ? 8.143 17.366 19.156 1.00 86.62 778 GLY A C 1
ATOM 5895 O O . GLY A 1 778 ? 9.318 17.567 18.850 1.00 86.62 778 GLY A O 1
ATOM 5896 N N . THR A 1 779 ? 7.297 16.793 18.299 1.00 78.19 779 THR A N 1
ATOM 5897 C CA . THR A 1 779 ? 7.657 16.356 16.939 1.00 78.19 779 THR A CA 1
ATOM 5898 C C . THR A 1 779 ? 7.680 17.476 15.894 1.00 78.19 779 THR A C 1
ATOM 5900 O O . THR A 1 779 ? 8.086 17.210 14.766 1.00 78.19 779 THR A O 1
ATOM 5903 N N . THR A 1 780 ? 7.234 18.694 16.236 1.00 75.56 780 THR A N 1
ATOM 5904 C CA . THR A 1 780 ? 7.075 19.852 15.321 1.00 75.56 780 THR A CA 1
ATOM 5905 C C . THR A 1 780 ? 6.227 19.578 14.067 1.00 75.56 780 THR A C 1
ATOM 5907 O O . THR A 1 780 ? 6.277 20.337 13.102 1.00 75.56 780 THR A O 1
ATOM 5910 N N . VAL A 1 781 ? 5.445 18.494 14.061 1.00 77.38 781 VAL A N 1
ATOM 5911 C CA . VAL A 1 781 ? 4.477 18.182 13.004 1.00 77.38 781 VAL A CA 1
ATOM 5912 C C . VAL A 1 781 ? 3.164 18.875 13.344 1.00 77.38 781 VAL A C 1
ATOM 5914 O O . VAL A 1 781 ? 2.595 18.640 14.408 1.00 77.38 781 VAL A O 1
ATOM 5917 N N . HIS A 1 782 ? 2.669 19.706 12.431 1.00 72.62 782 HIS A N 1
ATOM 5918 C CA . HIS A 1 782 ? 1.349 20.314 12.553 1.00 72.62 782 HIS A CA 1
ATOM 5919 C C . HIS A 1 782 ? 0.282 19.373 11.984 1.00 72.62 782 HIS A C 1
ATOM 5921 O O . HIS A 1 782 ? 0.316 19.028 10.800 1.00 72.62 782 HIS A O 1
ATOM 5927 N N . PHE A 1 783 ? -0.672 18.980 12.826 1.00 76.31 783 PHE A N 1
ATOM 5928 C CA . PHE A 1 783 ? -1.906 18.314 12.417 1.00 76.31 783 PHE A CA 1
ATOM 5929 C C . PHE A 1 783 ? -3.006 19.370 12.263 1.00 76.31 783 PHE A C 1
ATOM 5931 O O . PHE A 1 783 ? -3.052 20.320 13.044 1.00 76.31 783 PHE A O 1
ATOM 5938 N N . THR A 1 784 ? -3.888 19.226 11.272 1.00 76.38 784 THR A N 1
ATOM 5939 C CA . THR A 1 784 ? -5.098 20.063 11.188 1.00 76.38 784 THR A CA 1
ATOM 5940 C C . THR A 1 784 ? -6.248 19.391 11.937 1.00 76.38 784 THR A C 1
ATOM 5942 O O . THR A 1 784 ? -6.252 18.168 12.107 1.00 76.38 784 THR A O 1
ATOM 5945 N N . GLU A 1 785 ? -7.238 20.171 12.370 1.00 76.25 785 GLU A N 1
ATOM 5946 C CA . GLU A 1 785 ? -8.453 19.653 13.017 1.00 76.25 785 GLU A CA 1
ATOM 5947 C C . GLU A 1 785 ? -9.160 18.632 12.115 1.00 76.25 785 GLU A C 1
ATOM 5949 O O . GLU A 1 785 ? -9.558 17.558 12.562 1.00 76.25 785 GLU A O 1
ATOM 5954 N N . GLU A 1 786 ? -9.228 18.914 10.812 1.00 74.06 786 GLU A N 1
ATOM 5955 C CA . GLU A 1 786 ? -9.821 18.029 9.813 1.00 74.06 786 GLU A CA 1
ATOM 5956 C C . GLU A 1 786 ? -9.052 16.717 9.650 1.00 74.06 786 GLU A C 1
ATOM 5958 O O . GLU A 1 786 ? -9.673 15.672 9.450 1.00 74.06 786 GLU A O 1
ATOM 5963 N N . PHE A 1 787 ? -7.716 16.757 9.717 1.00 77.50 787 PHE A N 1
ATOM 5964 C CA . PHE A 1 787 ? -6.895 15.549 9.696 1.00 77.50 787 PHE A CA 1
ATOM 5965 C C . PHE A 1 787 ? -7.167 14.698 10.941 1.00 77.50 787 PHE A C 1
ATOM 5967 O O . PHE A 1 787 ? -7.441 13.505 10.810 1.00 77.50 787 PHE A O 1
ATOM 5974 N N . MET A 1 788 ? -7.146 15.304 12.133 1.00 77.12 788 MET A N 1
ATOM 5975 C CA . MET A 1 788 ? -7.402 14.587 13.387 1.00 77.12 788 MET A CA 1
ATOM 5976 C C . MET A 1 788 ? -8.791 13.940 13.386 1.00 77.12 788 MET A C 1
ATOM 5978 O O . MET A 1 788 ? -8.914 12.757 13.695 1.00 77.12 788 MET A O 1
ATOM 5982 N N . GLN A 1 789 ? -9.812 14.672 12.933 1.00 73.50 789 GLN A N 1
ATOM 5983 C CA . GLN A 1 789 ? -11.188 14.192 12.807 1.00 73.50 789 GLN A CA 1
ATOM 5984 C C . GLN A 1 789 ? -11.337 13.042 11.783 1.00 73.50 789 GLN A C 1
ATOM 5986 O O . GLN A 1 789 ? -12.131 12.122 11.993 1.00 73.50 789 GLN A O 1
ATOM 5991 N N . ALA A 1 790 ? -10.581 13.064 10.677 1.00 73.56 790 ALA A N 1
ATOM 5992 C CA . ALA A 1 790 ? -10.704 12.083 9.593 1.00 73.56 790 ALA A CA 1
ATOM 5993 C C . ALA A 1 790 ? -10.211 10.670 9.959 1.00 73.56 790 ALA A C 1
ATOM 5995 O O . ALA A 1 790 ? -10.711 9.695 9.392 1.00 73.56 790 ALA A O 1
ATOM 5996 N N . TRP A 1 791 ? -9.259 10.552 10.891 1.00 74.62 791 TRP A N 1
ATOM 5997 C CA . TRP A 1 791 ? -8.598 9.286 11.252 1.00 74.62 791 TRP A CA 1
ATOM 5998 C C . TRP A 1 791 ? -9.094 8.656 12.565 1.00 74.62 791 TRP A C 1
ATOM 6000 O O . TRP A 1 791 ? -8.499 7.691 13.049 1.00 74.62 791 TRP A O 1
ATOM 6010 N N . VAL A 1 792 ? -10.202 9.155 13.121 1.00 70.75 792 VAL A N 1
ATOM 6011 C CA . VAL A 1 792 ? -10.840 8.599 14.324 1.00 70.75 792 VAL A CA 1
ATOM 6012 C C . VAL A 1 792 ? -11.496 7.240 14.048 1.00 70.75 792 VAL A C 1
ATOM 6014 O O . VAL A 1 792 ? -12.280 7.084 13.109 1.00 70.75 792 VAL A O 1
ATOM 6017 N N . LYS A 1 793 ? -11.238 6.264 14.926 1.00 68.19 793 LYS A N 1
ATOM 6018 C CA . LYS A 1 793 ? -11.845 4.921 14.914 1.00 68.19 793 LYS A CA 1
ATOM 6019 C C . LYS A 1 793 ? -13.061 4.830 15.842 1.00 68.19 793 LYS A C 1
ATOM 6021 O O . LYS A 1 793 ? -13.009 4.182 16.886 1.00 68.19 793 LYS A O 1
ATOM 6026 N N . TYR A 1 794 ? -14.162 5.474 15.461 1.00 65.69 794 TYR A N 1
ATOM 6027 C CA . TYR A 1 794 ? -15.418 5.368 16.209 1.00 65.69 794 TYR A CA 1
ATOM 6028 C C . TYR A 1 794 ? -15.912 3.914 16.264 1.00 65.69 794 TYR A C 1
ATOM 6030 O O . TYR A 1 794 ? -15.890 3.200 15.264 1.00 65.69 794 TYR A O 1
ATOM 6038 N N . GLY A 1 795 ? -16.366 3.472 17.438 1.00 65.44 795 GLY A N 1
ATOM 6039 C CA . GLY A 1 795 ? -17.028 2.178 17.625 1.00 65.44 795 GLY A CA 1
ATOM 6040 C C . GLY A 1 795 ? -16.131 0.932 17.632 1.00 65.44 795 GLY A C 1
ATOM 6041 O O . GLY A 1 795 ? -16.605 -0.128 18.033 1.00 65.44 795 GLY A O 1
ATOM 6042 N N . GLU A 1 796 ? -14.854 1.005 17.261 1.00 76.56 796 GLU A N 1
ATOM 6043 C CA . GLU A 1 796 ? -13.939 -0.153 17.348 1.00 76.56 796 GLU A CA 1
ATOM 6044 C C . GLU A 1 796 ? -13.259 -0.283 18.717 1.00 76.56 796 GLU A C 1
ATOM 6046 O O . GLU A 1 796 ? -12.938 -1.386 19.159 1.00 76.56 796 GLU A O 1
ATOM 6051 N N . VAL A 1 797 ? -13.048 0.853 19.382 1.00 84.50 797 VAL A N 1
ATOM 6052 C CA . VAL A 1 797 ? -12.331 0.990 20.654 1.00 84.50 797 VAL A CA 1
ATOM 6053 C C . VAL A 1 797 ? -13.215 1.760 21.633 1.00 84.50 797 VAL A C 1
ATOM 6055 O O . VAL A 1 797 ? -13.941 2.670 21.228 1.00 84.50 797 VAL A O 1
ATOM 6058 N N . ASP A 1 798 ? -13.141 1.429 22.921 1.00 87.50 798 ASP A N 1
ATOM 6059 C CA . ASP A 1 798 ? -13.914 2.076 23.988 1.00 87.50 798 ASP A CA 1
ATOM 6060 C C . ASP A 1 798 ? -13.294 3.417 24.418 1.00 87.50 798 ASP A C 1
ATOM 6062 O O . ASP A 1 798 ? -12.938 3.627 25.575 1.00 87.50 798 ASP A O 1
ATOM 6066 N N . ILE A 1 799 ? -13.142 4.321 23.449 1.00 87.00 799 ILE A N 1
ATOM 6067 C CA . ILE A 1 799 ? -12.773 5.730 23.613 1.00 87.00 799 ILE A CA 1
ATOM 6068 C C . ILE A 1 799 ? -13.882 6.606 23.022 1.00 87.00 799 ILE A C 1
ATOM 6070 O O . ILE A 1 799 ? -14.460 6.263 21.989 1.00 87.00 799 ILE A O 1
ATOM 6074 N N . ASP A 1 800 ? -14.174 7.730 23.665 1.00 85.56 800 ASP A N 1
ATOM 6075 C CA . ASP A 1 800 ? -15.211 8.674 23.257 1.00 85.56 800 ASP A CA 1
ATOM 6076 C C . ASP A 1 800 ? -14.728 10.118 23.442 1.00 85.56 800 ASP A C 1
ATOM 6078 O O . ASP A 1 800 ? -13.988 10.408 24.377 1.00 85.56 800 ASP A O 1
ATOM 6082 N N . PHE A 1 801 ? -15.117 10.993 22.520 1.00 80.75 801 PHE A N 1
ATOM 6083 C CA . PHE A 1 801 ? -14.847 12.432 22.468 1.00 80.75 801 PHE A CA 1
ATOM 6084 C C . PHE A 1 801 ? -15.729 13.046 21.362 1.00 80.75 801 PHE A C 1
ATOM 6086 O O . PHE A 1 801 ? -16.436 12.329 20.654 1.00 80.75 801 PHE A O 1
ATOM 6093 N N . SER A 1 802 ? -15.688 14.366 21.184 1.00 76.69 802 SER A N 1
ATOM 6094 C CA . SER A 1 802 ? -16.549 15.078 20.229 1.00 76.69 802 SER A CA 1
ATOM 6095 C C . SER A 1 802 ? -16.181 14.855 18.763 1.00 76.69 802 SER A C 1
ATOM 6097 O O . SER A 1 802 ? -15.010 14.836 18.374 1.00 76.69 802 SER A O 1
ATOM 6099 N N . ALA A 1 803 ? -17.220 14.773 17.929 1.00 69.75 803 ALA A N 1
ATOM 6100 C CA . ALA A 1 803 ? -17.109 14.841 16.476 1.00 69.75 803 ALA A CA 1
ATOM 6101 C C . ALA A 1 803 ? -17.102 16.284 15.929 1.00 69.75 803 ALA A C 1
ATOM 6103 O O . ALA A 1 803 ? -16.887 16.461 14.730 1.00 69.75 803 ALA A O 1
ATOM 6104 N N . ASP A 1 804 ? -17.344 17.306 16.755 1.00 75.06 804 ASP A N 1
ATOM 6105 C CA . ASP A 1 804 ? -17.291 18.716 16.352 1.00 75.06 804 ASP A CA 1
ATOM 6106 C C . ASP A 1 804 ? -15.833 19.179 16.233 1.00 75.06 804 ASP A C 1
ATOM 6108 O O . ASP A 1 804 ? -15.052 19.055 17.177 1.00 75.06 804 ASP A O 1
ATOM 6112 N N . THR A 1 805 ? -15.445 19.732 15.080 1.00 68.94 805 THR A N 1
ATOM 6113 C CA . THR A 1 805 ? -14.073 20.226 14.866 1.00 68.94 805 THR A CA 1
ATOM 6114 C C . THR A 1 805 ? -13.719 21.373 15.811 1.00 68.94 805 THR A C 1
ATOM 6116 O O . THR A 1 805 ? -12.564 21.503 16.202 1.00 68.94 805 THR A O 1
ATOM 6119 N N . ARG A 1 806 ? -14.708 22.158 16.260 1.00 74.00 806 ARG A N 1
ATOM 6120 C CA . ARG A 1 806 ? -14.494 23.286 17.180 1.00 74.00 806 ARG A CA 1
ATOM 6121 C C . ARG A 1 806 ? -13.987 22.840 18.550 1.00 74.00 806 ARG A C 1
ATOM 6123 O O . ARG A 1 806 ? -13.243 23.579 19.189 1.00 74.00 806 ARG A O 1
ATOM 6130 N N . ASP A 1 807 ? -14.337 21.630 18.978 1.00 74.12 807 ASP A N 1
ATOM 6131 C CA . ASP A 1 807 ? -13.883 21.092 20.261 1.00 74.12 807 ASP A CA 1
ATOM 6132 C C . ASP A 1 807 ? -12.401 20.673 20.179 1.00 74.12 807 ASP A C 1
ATOM 6134 O O . ASP A 1 807 ? -11.637 20.907 21.119 1.00 74.12 807 ASP A O 1
ATOM 6138 N N . TRP A 1 808 ? -11.942 20.189 19.016 1.00 70.62 808 TRP A N 1
ATOM 6139 C CA . TRP A 1 808 ? -10.526 19.885 18.758 1.00 70.62 808 TRP A CA 1
ATOM 6140 C C . TRP A 1 808 ? -9.614 21.111 18.854 1.00 70.62 808 TRP A C 1
ATOM 6142 O O . TRP A 1 808 ? -8.490 20.984 19.344 1.00 70.62 808 TRP A O 1
ATOM 6152 N N . ALA A 1 809 ? -10.097 22.298 18.474 1.00 68.88 809 ALA A N 1
ATOM 6153 C CA . ALA A 1 809 ? -9.369 23.552 18.674 1.00 68.88 809 ALA A CA 1
ATOM 6154 C C . ALA A 1 809 ? -9.072 23.817 20.166 1.00 68.88 809 ALA A C 1
ATOM 6156 O O . ALA A 1 809 ? -8.015 24.348 20.508 1.00 68.88 809 ALA A O 1
ATOM 6157 N N . SER A 1 810 ? -9.978 23.406 21.064 1.00 70.56 810 SER A N 1
ATOM 6158 C CA . SER A 1 810 ? -9.829 23.558 22.521 1.00 70.56 810 SER A CA 1
ATOM 6159 C C . SER A 1 810 ? -8.972 22.462 23.172 1.00 70.56 810 SER A C 1
ATOM 6161 O O . SER A 1 810 ? -8.300 22.707 24.176 1.00 70.56 810 SER A O 1
ATOM 6163 N N . TRP A 1 811 ? -8.957 21.258 22.593 1.00 73.00 811 TRP A N 1
ATOM 6164 C CA . TRP A 1 811 ? -8.189 20.113 23.098 1.00 73.00 811 TRP A CA 1
ATOM 6165 C C . TRP A 1 811 ? -6.761 20.043 22.548 1.00 73.00 811 TRP A C 1
ATOM 6167 O O . TRP A 1 811 ? -5.895 19.435 23.174 1.00 73.00 811 TRP A O 1
ATOM 6177 N N . GLY A 1 812 ? -6.507 20.717 21.426 1.00 68.81 812 GLY A N 1
ATOM 6178 C CA . GLY A 1 812 ? -5.218 20.787 20.751 1.00 68.81 812 GLY A CA 1
ATOM 6179 C C . GLY A 1 812 ? -5.079 19.732 19.655 1.00 68.81 812 GLY A C 1
ATOM 6180 O O . GLY A 1 812 ? -5.271 18.537 19.881 1.00 68.81 812 GLY A O 1
ATOM 6181 N N . ALA A 1 813 ? -4.670 20.169 18.462 1.00 62.00 813 ALA A N 1
ATOM 6182 C CA . ALA A 1 813 ? -4.359 19.298 17.328 1.00 62.00 813 ALA A CA 1
ATOM 6183 C C . ALA A 1 813 ? -2.977 18.625 17.489 1.00 62.00 813 ALA A C 1
ATOM 6185 O O . ALA A 1 813 ? -2.056 18.829 16.697 1.00 62.00 813 ALA A O 1
ATOM 6186 N N . ASN A 1 814 ? -2.825 17.840 18.557 1.00 75.75 814 ASN A N 1
ATOM 6187 C CA . ASN A 1 814 ? -1.690 16.953 18.811 1.00 75.75 814 ASN A CA 1
ATOM 6188 C C . ASN A 1 814 ? -2.192 15.501 18.965 1.00 75.75 814 ASN A C 1
ATOM 6190 O O . ASN A 1 814 ? -3.387 15.228 18.844 1.00 75.75 814 ASN A O 1
ATOM 6194 N N . MET A 1 815 ? -1.296 14.546 19.227 1.00 82.56 815 MET A N 1
ATOM 6195 C CA . MET A 1 815 ? -1.692 13.136 19.307 1.00 82.56 815 MET A CA 1
ATOM 6196 C C . MET A 1 815 ? -2.543 12.823 20.548 1.00 82.56 815 MET A C 1
ATOM 6198 O O . MET A 1 815 ? -3.328 11.887 20.491 1.00 82.56 815 MET A O 1
ATOM 6202 N N . LEU A 1 816 ? -2.420 13.575 21.647 1.00 87.19 816 LEU A N 1
ATOM 6203 C CA . LEU A 1 816 ? -3.147 13.343 22.905 1.00 87.19 816 LEU A CA 1
ATOM 6204 C C . LEU A 1 816 ? -4.376 14.253 23.108 1.00 87.19 816 LEU A C 1
ATOM 6206 O O . LEU A 1 816 ? -5.077 14.090 24.103 1.00 87.19 816 LEU A O 1
ATOM 6210 N N . GLY A 1 817 ? -4.737 15.122 22.158 1.00 84.81 817 GLY A N 1
ATOM 6211 C CA . GLY A 1 817 ? -5.979 15.913 22.224 1.00 84.81 817 GLY A CA 1
ATOM 6212 C C . GLY A 1 817 ? -7.236 15.046 22.418 1.00 84.81 817 GLY A C 1
ATOM 6213 O O . GLY A 1 817 ? -8.130 15.391 23.188 1.00 84.81 817 GLY A O 1
ATOM 6214 N N . ALA A 1 818 ? -7.248 13.842 21.832 1.00 84.69 818 ALA A N 1
ATOM 6215 C CA . ALA A 1 818 ? -8.282 12.828 22.059 1.00 84.69 818 ALA A CA 1
ATOM 6216 C C . ALA A 1 818 ? -8.389 12.372 23.532 1.00 84.69 818 ALA A C 1
ATOM 6218 O O . ALA A 1 818 ? -9.485 12.081 24.008 1.00 84.69 818 ALA A O 1
ATOM 6219 N N . ALA A 1 819 ? -7.271 12.327 24.267 1.00 90.12 819 ALA A N 1
ATOM 6220 C CA . ALA A 1 819 ? -7.248 11.991 25.690 1.00 90.12 819 ALA A CA 1
ATOM 6221 C C . ALA A 1 819 ? -7.891 13.094 26.541 1.00 90.12 819 ALA A C 1
ATOM 6223 O O . ALA A 1 819 ? -8.665 12.789 27.448 1.00 90.12 819 ALA A O 1
ATOM 6224 N N . ARG A 1 820 ? -7.628 14.370 26.213 1.00 90.06 820 ARG A N 1
ATOM 6225 C CA . ARG A 1 820 ? -8.313 15.506 26.852 1.00 90.06 820 ARG A CA 1
ATOM 6226 C C . ARG A 1 820 ? -9.814 15.450 26.620 1.00 90.06 820 ARG A C 1
ATOM 6228 O O . ARG A 1 820 ? -10.556 15.526 27.591 1.00 90.06 820 ARG A O 1
ATOM 6235 N N . GLY A 1 821 ? -10.254 15.256 25.374 1.00 88.88 821 GLY A N 1
ATOM 6236 C CA . GLY A 1 821 ? -11.679 15.143 25.050 1.00 88.88 821 GLY A CA 1
ATOM 6237 C C . GLY A 1 821 ? -12.375 14.002 25.800 1.00 88.88 821 GLY A C 1
ATOM 6238 O O . GLY A 1 821 ? -13.449 14.202 26.366 1.00 88.88 821 GLY A O 1
ATOM 6239 N N . ALA A 1 822 ? -11.728 12.837 25.897 1.00 90.88 822 ALA A N 1
ATOM 6240 C CA . ALA A 1 822 ? -12.237 11.703 26.667 1.00 90.88 822 ALA A CA 1
ATOM 6241 C C . ALA A 1 822 ? -12.362 12.010 28.167 1.00 90.88 822 ALA A C 1
ATOM 6243 O O . ALA A 1 822 ? -13.418 11.783 28.762 1.00 90.88 822 ALA A O 1
ATOM 6244 N N . CYS A 1 823 ? -11.321 12.574 28.784 1.00 94.19 823 CYS A N 1
ATOM 6245 C CA . CYS A 1 823 ? -11.364 12.931 30.201 1.00 94.19 823 CYS A CA 1
ATOM 6246 C C . CYS A 1 823 ? -12.311 14.107 30.500 1.00 94.19 823 CYS A C 1
ATOM 6248 O O . CYS A 1 823 ? -12.909 14.139 31.575 1.00 94.19 823 CYS A O 1
ATOM 6250 N N . ASP A 1 824 ? -12.536 15.020 29.552 1.00 92.44 824 ASP A N 1
ATOM 6251 C CA . ASP A 1 824 ? -13.537 16.081 29.685 1.00 92.44 824 ASP A CA 1
ATOM 6252 C C . ASP A 1 824 ? -14.975 15.528 29.643 1.00 92.44 824 ASP A C 1
ATOM 6254 O O . ASP A 1 824 ? -15.816 15.908 30.460 1.00 92.44 824 ASP A O 1
ATOM 6258 N N . LEU A 1 825 ? -15.256 14.537 28.785 1.00 90.69 825 LEU A N 1
ATOM 6259 C CA . LEU A 1 825 ? -16.539 13.824 28.807 1.00 90.69 825 LEU A CA 1
ATOM 6260 C C . LEU A 1 825 ? -16.748 13.010 30.095 1.00 90.69 825 LEU A C 1
ATOM 6262 O O . LEU A 1 825 ? -17.879 12.929 30.578 1.00 90.69 825 LEU A O 1
ATOM 6266 N N . ILE A 1 826 ? -15.690 12.440 30.680 1.00 93.44 826 ILE A N 1
ATOM 6267 C CA . ILE A 1 826 ? -15.742 11.774 31.996 1.00 93.44 826 ILE A CA 1
ATOM 6268 C C . ILE A 1 826 ? -16.063 12.777 33.106 1.00 93.44 826 ILE A C 1
ATOM 6270 O O . ILE A 1 826 ? -16.973 12.544 33.904 1.00 93.44 826 ILE A O 1
ATOM 6274 N N . ARG A 1 827 ? -15.370 13.922 33.127 1.00 93.50 827 ARG A N 1
ATOM 6275 C CA . ARG A 1 827 ? -15.617 15.028 34.061 1.00 93.50 827 ARG A CA 1
ATOM 6276 C C . ARG A 1 827 ? -17.083 15.468 34.034 1.00 93.50 827 ARG A C 1
ATOM 6278 O O . ARG A 1 827 ? -17.713 15.563 35.088 1.00 93.50 827 ARG A O 1
ATOM 6285 N N . LEU A 1 828 ? -17.625 15.658 32.831 1.00 90.75 828 LEU A N 1
ATOM 6286 C CA . LEU A 1 828 ? -19.011 16.063 32.581 1.00 90.75 828 LEU A CA 1
ATOM 6287 C C . LEU A 1 828 ? -20.053 14.943 32.776 1.00 90.75 828 LEU A C 1
ATOM 6289 O O . LEU A 1 828 ? -21.247 15.214 32.654 1.00 90.75 828 LEU A O 1
ATOM 6293 N N . GLY A 1 829 ? -19.645 13.693 33.031 1.00 89.75 829 GLY A N 1
ATOM 6294 C CA . GLY A 1 829 ? -20.561 12.546 33.128 1.00 89.75 829 GLY A CA 1
ATOM 6295 C C . GLY A 1 829 ? -21.268 12.193 31.810 1.00 89.75 829 GLY A C 1
ATOM 6296 O O . GLY A 1 829 ? -22.358 11.626 31.827 1.00 89.75 829 GLY A O 1
ATOM 6297 N N . LYS A 1 830 ? -20.674 12.559 30.667 1.00 88.94 830 LYS A N 1
ATOM 6298 C CA . LYS A 1 830 ? -21.238 12.408 29.313 1.00 88.94 830 LYS A CA 1
ATOM 6299 C C . LYS A 1 830 ? -20.595 11.303 28.467 1.00 88.94 830 LYS A C 1
ATOM 6301 O O . LYS A 1 830 ? -21.115 11.012 27.389 1.00 88.94 830 LYS A O 1
ATOM 6306 N N . PHE A 1 831 ? -19.502 10.702 28.935 1.00 88.88 831 PHE A N 1
ATOM 6307 C CA . PHE A 1 831 ? -18.779 9.642 28.227 1.00 88.88 831 PHE A CA 1
ATOM 6308 C C . PHE A 1 831 ? -19.709 8.480 27.829 1.00 88.88 831 PHE A C 1
ATOM 6310 O O . PHE A 1 831 ? -20.440 7.939 28.658 1.00 88.88 831 PHE A O 1
ATOM 6317 N N . GLY A 1 832 ? -19.713 8.119 26.546 1.00 82.69 832 GLY A N 1
ATOM 6318 C CA . GLY A 1 832 ? -20.521 7.045 25.966 1.00 82.69 832 GLY A CA 1
ATOM 6319 C C . GLY A 1 832 ? -22.021 7.341 25.838 1.00 82.69 832 GLY A C 1
ATOM 6320 O O . GLY A 1 832 ? -22.779 6.453 25.452 1.00 82.69 832 GLY A O 1
ATOM 6321 N N . THR A 1 833 ? -22.495 8.551 26.156 1.00 81.19 833 THR A N 1
ATOM 6322 C CA . THR A 1 833 ? -23.937 8.876 26.143 1.00 81.19 833 THR A CA 1
ATOM 6323 C C . THR A 1 833 ? -24.452 9.264 24.752 1.00 81.19 833 THR A C 1
ATOM 6325 O O . THR A 1 833 ? -23.690 9.677 23.888 1.00 81.19 833 THR A O 1
ATOM 6328 N N . ALA A 1 834 ? -25.765 9.179 24.510 1.00 62.34 834 ALA A N 1
ATOM 6329 C CA . ALA A 1 834 ? -26.371 9.629 23.246 1.00 62.34 834 ALA A CA 1
ATOM 6330 C C . ALA A 1 834 ? -26.543 11.164 23.142 1.00 62.34 834 ALA A C 1
ATOM 6332 O O . ALA A 1 834 ? -27.079 11.661 22.151 1.00 62.34 834 ALA A O 1
ATOM 6333 N N . THR A 1 835 ? -26.137 11.917 24.169 1.00 56.97 835 THR A N 1
ATOM 6334 C CA . THR A 1 835 ? -26.347 13.366 24.274 1.00 56.97 835 THR A CA 1
ATOM 6335 C C . THR A 1 835 ? -25.075 14.122 23.871 1.00 56.97 835 THR A C 1
ATOM 6337 O O . THR A 1 835 ? -23.991 13.751 24.325 1.00 56.97 835 THR A O 1
ATOM 6340 N N . PRO A 1 836 ? -25.152 15.203 23.068 1.00 59.84 836 PRO A N 1
ATOM 6341 C CA . PRO A 1 836 ? -23.935 15.810 22.544 1.00 59.84 836 PRO A CA 1
ATOM 6342 C C . PRO A 1 836 ? -22.970 16.410 23.598 1.00 59.84 836 PRO A C 1
ATOM 6344 O O . PRO A 1 836 ? -23.415 16.941 24.633 1.00 59.84 836 PRO A O 1
ATOM 6347 N N . PRO A 1 837 ? -21.651 16.405 23.316 1.00 62.50 837 PRO A N 1
ATOM 6348 C CA . PRO A 1 837 ? -21.000 15.823 22.141 1.00 62.50 837 PRO A CA 1
ATOM 6349 C C . PRO A 1 837 ? -20.171 14.569 22.491 1.00 62.50 837 PRO A C 1
ATOM 6351 O O . PRO A 1 837 ? -18.962 14.538 22.292 1.00 62.50 837 PRO A O 1
ATOM 6354 N N . SER A 1 838 ? -20.819 13.515 22.993 1.00 70.38 838 SER A N 1
ATOM 6355 C CA . SER A 1 838 ? -20.299 12.150 22.806 1.00 70.38 838 SER A CA 1
ATOM 6356 C C . SER A 1 838 ? -20.512 11.749 21.342 1.00 70.38 838 SER A C 1
ATOM 6358 O O . SER A 1 838 ? -21.579 12.013 20.776 1.00 70.38 838 SER A O 1
ATOM 6360 N N . ALA A 1 839 ? -19.506 11.139 20.717 1.00 73.31 839 ALA A N 1
ATOM 6361 C CA . ALA A 1 839 ? -19.584 10.643 19.340 1.00 73.31 839 ALA A CA 1
ATOM 6362 C C . ALA A 1 839 ? -19.311 9.135 19.221 1.00 73.31 839 ALA A C 1
ATOM 6364 O O . ALA A 1 839 ? -19.572 8.544 18.172 1.00 73.31 839 ALA A O 1
ATOM 6365 N N . ASN A 1 840 ? -18.885 8.476 20.301 1.00 77.94 840 ASN A N 1
ATOM 6366 C CA . ASN A 1 840 ? -18.877 7.024 20.430 1.00 77.94 840 ASN A CA 1
ATOM 6367 C C . ASN A 1 840 ? -19.865 6.563 21.511 1.00 77.94 840 ASN A C 1
ATOM 6369 O O . ASN A 1 840 ? -19.491 6.031 22.557 1.00 77.94 840 ASN A O 1
ATOM 6373 N N . ILE A 1 841 ? -21.154 6.649 21.175 1.00 75.69 841 ILE A N 1
ATOM 6374 C CA . ILE A 1 841 ? -22.288 6.162 21.983 1.00 75.69 841 ILE A CA 1
ATOM 6375 C C . ILE A 1 841 ? -22.220 4.664 22.347 1.00 75.69 841 ILE A C 1
ATOM 6377 O O . ILE A 1 841 ? -23.091 4.148 23.044 1.00 75.69 841 ILE A O 1
ATOM 6381 N N . THR A 1 842 ? -21.237 3.925 21.818 1.00 79.69 842 THR A N 1
ATOM 6382 C CA . THR A 1 842 ? -21.046 2.498 22.095 1.00 79.69 842 THR A CA 1
ATOM 6383 C C . THR A 1 842 ? -19.984 2.216 23.157 1.00 79.69 842 THR A C 1
ATOM 6385 O O . THR A 1 842 ? -19.941 1.087 23.639 1.00 79.69 842 THR A O 1
ATOM 6388 N N . ALA A 1 843 ? -19.200 3.216 23.580 1.00 83.38 843 ALA A N 1
ATOM 6389 C CA . ALA A 1 843 ? -18.139 3.099 24.591 1.00 83.38 843 ALA A CA 1
ATOM 6390 C C . ALA A 1 843 ? -18.653 3.087 26.052 1.00 83.38 843 ALA A C 1
ATOM 6392 O O . ALA A 1 843 ? -17.909 3.395 26.979 1.00 83.38 843 ALA A O 1
ATOM 6393 N N . LEU A 1 844 ? -19.928 2.746 26.278 1.00 80.12 844 LEU A N 1
ATOM 6394 C CA . LEU A 1 844 ? -20.626 2.876 27.569 1.00 80.12 844 LEU A CA 1
ATOM 6395 C C . LEU A 1 844 ? -19.896 2.213 28.754 1.00 80.12 844 LEU A C 1
ATOM 6397 O O . LEU A 1 844 ? -19.855 2.792 29.842 1.00 80.12 844 LEU A O 1
ATOM 6401 N N . GLY A 1 845 ? -19.294 1.035 28.547 1.00 86.94 845 GLY A N 1
ATOM 6402 C CA . GLY A 1 845 ? -18.532 0.330 29.585 1.00 86.94 845 GLY A CA 1
ATOM 6403 C C . GLY A 1 845 ? -17.124 0.877 29.826 1.00 86.94 845 GLY A C 1
ATOM 6404 O O . GLY A 1 845 ? -16.505 0.570 30.838 1.00 86.94 845 GLY A O 1
ATOM 6405 N N . GLY A 1 846 ? -16.623 1.759 28.957 1.00 91.75 846 GLY A N 1
ATOM 6406 C CA . GLY A 1 846 ? -15.354 2.450 29.176 1.00 91.75 846 GLY A CA 1
ATOM 6407 C C . GLY A 1 846 ? -15.382 3.411 30.372 1.00 91.75 846 GLY A C 1
ATOM 6408 O O . GLY A 1 846 ? -14.326 3.718 30.917 1.00 91.75 846 GLY A O 1
ATOM 6409 N N . THR A 1 847 ? -16.560 3.858 30.825 1.00 93.19 847 THR A N 1
ATOM 6410 C CA . THR A 1 847 ? -16.713 4.917 31.841 1.00 93.19 847 THR A CA 1
ATOM 6411 C C . THR A 1 847 ? -15.926 4.649 33.132 1.00 93.19 847 THR A C 1
ATOM 6413 O O . THR A 1 847 ? -15.202 5.530 33.599 1.00 93.19 847 THR A O 1
ATOM 6416 N N . ARG A 1 848 ? -16.009 3.439 33.708 1.00 94.75 848 ARG A N 1
ATOM 6417 C CA . ARG A 1 848 ? -15.296 3.083 34.954 1.00 94.75 848 ARG A CA 1
ATOM 6418 C C . ARG A 1 848 ? -13.779 3.071 34.764 1.00 94.75 848 ARG A C 1
ATOM 6420 O O . ARG A 1 848 ? -13.049 3.590 35.607 1.00 94.75 848 ARG A O 1
ATOM 6427 N N . MET A 1 849 ? -13.324 2.505 33.649 1.00 96.44 849 MET A N 1
ATOM 6428 C CA . MET A 1 849 ? -11.916 2.453 33.266 1.00 96.44 849 MET A CA 1
ATOM 6429 C C . MET A 1 849 ? -11.347 3.865 33.084 1.00 96.44 849 MET A C 1
ATOM 6431 O O . MET A 1 849 ? -10.390 4.238 33.758 1.00 96.44 849 MET A O 1
ATOM 6435 N N . TRP A 1 850 ? -11.976 4.678 32.232 1.00 96.44 850 TRP A N 1
ATOM 6436 C CA . TRP A 1 850 ? -11.535 6.043 31.956 1.00 96.44 850 TRP A CA 1
ATOM 6437 C C . TRP A 1 850 ? -11.615 6.947 33.183 1.00 96.44 850 TRP A C 1
ATOM 6439 O O . TRP A 1 850 ? -10.698 7.733 33.388 1.00 96.44 850 TRP A O 1
ATOM 6449 N N . THR A 1 851 ? -12.615 6.784 34.058 1.00 96.38 851 THR A N 1
ATOM 6450 C CA . THR A 1 851 ? -12.644 7.493 35.351 1.00 96.38 851 THR A CA 1
ATOM 6451 C C . THR A 1 851 ? -11.354 7.250 36.130 1.00 96.38 851 THR A C 1
ATOM 6453 O O . THR A 1 851 ? -10.688 8.214 36.496 1.00 96.38 851 THR A O 1
ATOM 6456 N N . ARG A 1 852 ? -10.937 5.987 36.305 1.00 97.56 852 ARG A N 1
ATOM 6457 C CA . ARG A 1 852 ? -9.691 5.675 37.024 1.00 97.56 852 ARG A CA 1
ATOM 6458 C C . ARG A 1 852 ? -8.444 6.219 36.329 1.00 97.56 852 ARG A C 1
ATOM 6460 O O . ARG A 1 852 ? -7.553 6.709 37.011 1.00 97.56 852 ARG A O 1
ATOM 6467 N N . VAL A 1 853 ? -8.382 6.177 34.998 1.00 97.88 853 VAL A N 1
ATOM 6468 C CA . VAL A 1 853 ? -7.239 6.712 34.234 1.00 97.88 853 VAL A CA 1
ATOM 6469 C C . VAL A 1 853 ? -7.138 8.233 34.360 1.00 97.88 853 VAL A C 1
ATOM 6471 O O . VAL A 1 853 ? -6.056 8.760 34.605 1.00 97.88 853 VAL A O 1
ATOM 6474 N N . CYS A 1 854 ? -8.254 8.950 34.236 1.00 97.94 854 CYS A N 1
ATOM 6475 C CA . CYS A 1 854 ? -8.258 10.406 34.339 1.00 97.94 854 CYS A CA 1
ATOM 6476 C C . CYS A 1 854 ? -7.981 10.892 35.775 1.00 97.94 854 CYS A C 1
ATOM 6478 O O . CYS A 1 854 ? -7.530 12.026 35.931 1.00 97.94 854 CYS A O 1
ATOM 6480 N N . THR A 1 855 ? -8.228 10.066 36.810 1.00 97.12 855 THR A N 1
ATOM 6481 C CA . THR A 1 855 ? -8.091 10.470 38.225 1.00 97.12 855 THR A CA 1
ATOM 6482 C C . THR A 1 855 ? -6.974 9.809 39.039 1.00 97.12 855 THR A C 1
ATOM 6484 O O . THR A 1 855 ? -6.820 10.176 40.204 1.00 97.12 855 THR A O 1
ATOM 6487 N N . VAL A 1 856 ? -6.197 8.859 38.501 1.00 97.25 856 VAL A N 1
ATOM 6488 C CA . VAL A 1 856 ? -5.018 8.313 39.212 1.00 97.25 856 VAL A CA 1
ATOM 6489 C C . VAL A 1 856 ? -4.030 9.444 39.516 1.00 97.25 856 VAL A C 1
ATOM 6491 O O . VAL A 1 856 ? -3.713 10.236 38.635 1.00 97.25 856 VAL A O 1
ATOM 6494 N N . ASP A 1 857 ?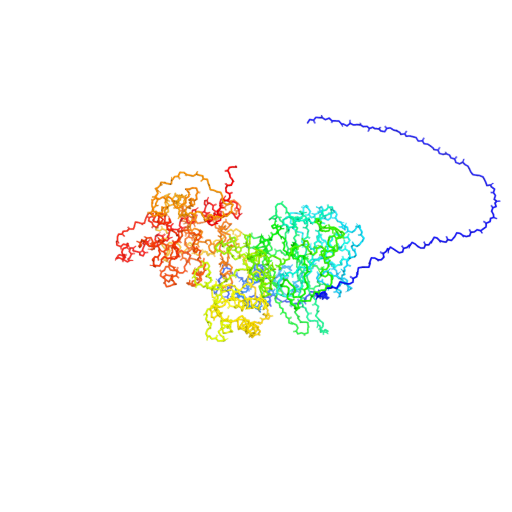 -3.641 9.597 40.784 1.00 95.75 857 ASP A N 1
ATOM 6495 C CA . ASP A 1 857 ? -2.866 10.742 41.300 1.00 95.75 857 ASP A CA 1
ATOM 6496 C C . ASP A 1 857 ? -3.437 12.153 40.939 1.00 95.75 857 ASP A C 1
ATOM 6498 O O . ASP A 1 857 ? -2.775 13.171 41.144 1.00 95.75 857 ASP A O 1
ATOM 6502 N N . ASN A 1 858 ? -4.687 12.249 40.451 1.00 96.44 858 ASN A N 1
ATOM 6503 C CA . ASN A 1 858 ? -5.277 13.449 39.833 1.00 96.44 858 ASN A CA 1
ATOM 6504 C C . ASN A 1 858 ? -6.757 13.674 40.248 1.00 96.44 858 ASN A C 1
ATOM 6506 O O . ASN A 1 858 ? -7.683 13.453 39.458 1.00 96.44 858 ASN A O 1
ATOM 6510 N N . PRO A 1 859 ? -7.032 14.075 41.503 1.00 95.25 859 PRO A N 1
ATOM 6511 C CA . PRO A 1 859 ? -8.386 14.083 42.060 1.00 95.25 859 PRO A CA 1
ATOM 6512 C C . PRO A 1 859 ? -9.338 15.051 41.337 1.00 95.25 859 PRO A C 1
ATOM 6514 O O . PRO A 1 859 ? -9.056 16.238 41.190 1.00 95.25 859 PRO A O 1
ATOM 6517 N N . LEU A 1 860 ? -10.512 14.547 40.944 1.00 95.62 860 LEU A N 1
ATOM 6518 C CA . LEU A 1 860 ? -11.588 15.347 40.354 1.00 95.62 860 LEU A CA 1
ATOM 6519 C C . LEU A 1 860 ? -12.454 15.981 41.457 1.00 95.62 860 LEU A C 1
ATOM 6521 O O . LEU A 1 860 ? -13.322 15.317 42.025 1.00 95.62 860 LEU A O 1
ATOM 6525 N N . THR A 1 861 ? -12.217 17.260 41.752 1.00 95.38 861 THR A N 1
ATOM 6526 C CA . THR A 1 861 ? -13.012 18.051 42.710 1.00 95.38 861 THR A CA 1
ATOM 6527 C C . THR A 1 861 ? -14.296 18.596 42.077 1.00 95.38 861 THR A C 1
ATOM 6529 O O . THR A 1 861 ? -14.422 18.647 40.851 1.00 95.38 861 THR A O 1
ATOM 6532 N N . ASP A 1 862 ? -15.244 19.053 42.899 1.00 93.75 862 ASP A N 1
ATOM 6533 C CA . ASP A 1 862 ? -16.504 19.625 42.404 1.00 93.75 862 ASP A CA 1
ATOM 6534 C C . ASP A 1 862 ? -16.287 20.903 41.576 1.00 93.75 862 ASP A C 1
ATOM 6536 O O . ASP A 1 862 ? -16.880 21.033 40.509 1.00 93.75 862 ASP A O 1
ATOM 6540 N N . GLY A 1 863 ? -15.356 21.778 41.982 1.00 92.12 863 GLY A N 1
ATOM 6541 C CA . GLY A 1 863 ? -15.018 22.996 41.230 1.00 92.12 863 GLY A CA 1
ATOM 6542 C C . GLY A 1 863 ? -14.347 22.737 39.873 1.00 92.12 863 GLY A C 1
ATOM 6543 O O . GLY A 1 863 ? -14.482 23.525 38.939 1.00 92.12 863 GLY A O 1
ATOM 6544 N N . ILE A 1 864 ? -13.658 21.599 39.724 1.00 95.44 864 ILE A N 1
ATOM 6545 C CA . ILE A 1 864 ? -13.180 21.120 38.417 1.00 95.44 864 ILE A CA 1
ATOM 6546 C C . ILE A 1 864 ? -14.358 20.535 37.623 1.00 95.44 864 ILE A C 1
ATOM 6548 O O . ILE A 1 864 ? -14.505 20.797 36.427 1.00 95.44 864 ILE A O 1
ATOM 6552 N N . ARG A 1 865 ? -15.218 19.745 38.279 1.00 93.69 865 ARG A N 1
ATOM 6553 C CA . ARG A 1 865 ? -16.378 19.086 37.664 1.00 93.69 865 ARG A CA 1
ATOM 6554 C C . ARG A 1 865 ? -17.347 20.088 37.039 1.00 93.69 865 ARG A C 1
ATOM 6556 O O . ARG A 1 865 ? -17.711 19.903 35.880 1.00 93.69 865 ARG A O 1
ATOM 6563 N N . ASP A 1 866 ? -17.736 21.130 37.769 1.00 91.94 866 ASP A N 1
ATOM 6564 C CA . ASP A 1 866 ? -18.630 22.183 37.271 1.00 91.94 866 ASP A CA 1
ATOM 6565 C C . ASP A 1 866 ? -17.913 23.250 36.416 1.00 91.94 866 ASP A C 1
ATOM 6567 O O . ASP A 1 866 ? -18.553 23.917 35.603 1.00 91.94 866 ASP A O 1
ATOM 6571 N N . GLY A 1 867 ? -16.581 23.344 36.516 1.00 90.44 867 GLY A N 1
ATOM 6572 C CA . GLY A 1 867 ? -15.742 24.280 35.764 1.00 90.44 867 GLY A CA 1
ATOM 6573 C C . GLY A 1 867 ? -15.594 25.665 36.405 1.00 90.44 867 GLY A C 1
ATOM 6574 O O . GLY A 1 867 ? -15.025 26.560 35.776 1.00 90.44 867 GLY A O 1
ATOM 6575 N N . SER A 1 868 ? -16.076 25.849 37.638 1.00 94.12 868 SER A N 1
ATOM 6576 C CA . SER A 1 868 ? -15.915 27.085 38.413 1.00 94.12 868 SER A CA 1
ATOM 6577 C C . SER A 1 868 ? -14.453 27.379 38.769 1.00 94.12 868 SER A C 1
ATOM 6579 O O . SER A 1 868 ? -14.053 28.544 38.772 1.00 94.12 868 SER A O 1
ATOM 6581 N N . ASP A 1 869 ? -13.623 26.350 38.968 1.00 94.44 869 ASP A N 1
ATOM 6582 C CA . ASP A 1 869 ? -12.165 26.481 39.018 1.00 94.44 869 ASP A CA 1
ATOM 6583 C C . ASP A 1 869 ? -11.561 26.269 37.623 1.00 94.44 869 ASP A C 1
ATOM 6585 O O . ASP A 1 869 ? -11.106 25.183 37.256 1.00 94.44 869 ASP A O 1
ATOM 6589 N N . THR A 1 870 ? -11.545 27.334 36.820 1.00 93.12 870 THR A N 1
ATOM 6590 C CA . THR A 1 870 ? -10.977 27.298 35.463 1.00 93.12 870 THR A CA 1
ATOM 6591 C C . THR A 1 870 ? -9.479 26.960 35.453 1.00 93.12 870 THR A C 1
ATOM 6593 O O . THR A 1 870 ? -9.008 26.327 34.507 1.00 93.12 870 THR A O 1
ATOM 6596 N N . ALA A 1 871 ? -8.716 27.348 36.481 1.00 94.19 871 ALA A N 1
ATOM 6597 C CA . ALA A 1 871 ? -7.279 27.076 36.541 1.00 94.19 871 ALA A CA 1
ATOM 6598 C C . ALA A 1 871 ? -7.008 25.611 36.914 1.00 94.19 871 ALA A C 1
ATOM 6600 O O . ALA A 1 871 ? -6.261 24.925 36.210 1.00 94.19 871 ALA A O 1
ATOM 6601 N N . GLY A 1 872 ? -7.674 25.114 37.960 1.00 95.88 872 GLY A N 1
ATOM 6602 C CA . GLY A 1 872 ? -7.647 23.709 38.356 1.00 95.88 872 GLY A CA 1
ATOM 6603 C C . GLY A 1 872 ? -8.162 22.785 37.256 1.00 95.88 872 GLY A C 1
ATOM 6604 O O . GLY A 1 872 ? -7.575 21.733 37.036 1.00 95.88 872 GLY A O 1
ATOM 6605 N N . LEU A 1 873 ? -9.175 23.196 36.484 1.00 94.81 873 LEU A N 1
ATOM 6606 C CA . LEU A 1 873 ? -9.659 22.446 35.321 1.00 94.81 873 LEU A CA 1
ATOM 6607 C C . LEU A 1 873 ? -8.579 22.262 34.243 1.00 94.81 873 LEU A C 1
ATOM 6609 O O . LEU A 1 873 ? -8.389 21.153 33.745 1.00 94.81 873 LEU A O 1
ATOM 6613 N N . GLN A 1 874 ? -7.854 23.325 33.886 1.00 93.50 874 GLN A N 1
ATOM 6614 C CA . GLN A 1 874 ? -6.794 23.246 32.872 1.00 93.50 874 GLN A CA 1
ATOM 6615 C C . GLN A 1 874 ? -5.576 22.442 33.349 1.00 93.50 874 GLN A C 1
ATOM 6617 O O . GLN A 1 874 ? -4.918 21.779 32.544 1.00 93.50 874 GLN A O 1
ATOM 6622 N N . GLU A 1 875 ? -5.278 22.469 34.648 1.00 95.31 875 GLU A N 1
ATOM 6623 C CA . GLU A 1 875 ? -4.250 21.622 35.258 1.00 95.31 875 GLU A CA 1
ATOM 6624 C C . GLU A 1 875 ? -4.695 20.149 35.314 1.00 95.31 875 GLU A C 1
ATOM 6626 O O . GLU A 1 875 ? -3.949 19.267 34.891 1.00 95.31 875 GLU A O 1
ATOM 6631 N N . TRP A 1 876 ? -5.936 19.879 35.733 1.00 96.75 876 TRP A N 1
ATOM 6632 C CA . TRP A 1 876 ? -6.512 18.533 35.814 1.00 96.75 876 TRP A CA 1
ATOM 6633 C C . TRP A 1 876 ? -6.602 17.855 34.446 1.00 96.75 876 TRP A C 1
ATOM 6635 O O . TRP A 1 876 ? -6.225 16.692 34.325 1.00 96.75 876 TRP A O 1
ATOM 6645 N N . LEU A 1 877 ? -7.034 18.573 33.400 1.00 94.81 877 LEU A N 1
ATOM 6646 C CA . LEU A 1 877 ? -7.072 18.048 32.029 1.00 94.81 877 LEU A CA 1
ATOM 6647 C C . LEU A 1 877 ? -5.669 17.732 31.489 1.00 94.81 877 LEU A C 1
ATOM 6649 O O . LEU A 1 877 ? -5.502 16.746 30.774 1.00 94.81 877 LEU A O 1
ATOM 6653 N N . ARG A 1 878 ? -4.655 18.532 31.844 1.00 94.06 878 ARG A N 1
ATOM 6654 C CA . ARG A 1 878 ? -3.252 18.296 31.460 1.00 94.06 878 ARG A CA 1
ATOM 6655 C C . ARG A 1 878 ? -2.653 17.089 32.184 1.00 94.06 878 ARG A C 1
ATOM 6657 O O . ARG A 1 878 ? -1.917 16.314 31.578 1.00 94.06 878 ARG A O 1
ATOM 6664 N N . HIS A 1 879 ? -2.977 16.907 33.460 1.00 96.75 879 HIS A N 1
ATOM 6665 C CA . HIS A 1 879 ? -2.551 15.736 34.220 1.00 96.75 879 HIS A CA 1
ATOM 6666 C C . HIS A 1 879 ? -3.286 14.469 33.751 1.00 96.75 879 HIS A C 1
ATOM 6668 O O . HIS A 1 879 ? -2.662 13.432 33.555 1.00 96.75 879 HIS A O 1
ATOM 6674 N N . ALA A 1 880 ? -4.576 14.563 33.424 1.00 96.69 880 ALA A N 1
ATOM 6675 C CA . ALA A 1 880 ? -5.331 13.458 32.843 1.00 96.69 880 ALA A CA 1
ATOM 6676 C C . ALA A 1 880 ? -4.794 13.051 31.451 1.00 96.69 880 ALA A C 1
ATOM 6678 O O . ALA A 1 880 ? -4.626 11.863 31.181 1.00 96.69 880 ALA A O 1
ATOM 6679 N N . GLU A 1 881 ? -4.439 14.015 30.591 1.00 95.06 881 GLU A N 1
ATOM 6680 C CA . GLU A 1 881 ? -3.731 13.778 29.318 1.00 95.06 881 GLU A CA 1
ATOM 6681 C C . GLU A 1 881 ? -2.413 13.009 29.532 1.00 95.06 881 GLU A C 1
ATOM 6683 O O . GLU A 1 881 ? -2.130 12.038 28.822 1.00 95.06 881 GLU A O 1
ATOM 6688 N N . PHE A 1 882 ? -1.631 13.408 30.543 1.00 96.50 882 PHE A N 1
ATOM 6689 C CA . PHE A 1 882 ? -0.398 12.729 30.939 1.00 96.50 882 PHE A CA 1
ATOM 6690 C C . PHE A 1 882 ? -0.667 11.285 31.388 1.00 96.50 882 PHE A C 1
ATOM 6692 O O . PHE A 1 882 ? -0.067 10.359 30.841 1.00 96.50 882 PHE A O 1
ATOM 6699 N N . ASN A 1 883 ? -1.614 11.065 32.302 1.00 97.94 883 ASN A N 1
ATOM 6700 C CA . ASN A 1 883 ? -1.965 9.733 32.799 1.00 97.94 883 ASN A CA 1
ATOM 6701 C C . ASN A 1 883 ? -2.351 8.788 31.657 1.00 97.94 883 ASN A C 1
ATOM 6703 O O . ASN A 1 883 ? -1.859 7.662 31.581 1.00 97.94 883 ASN A O 1
ATOM 6707 N N . VAL A 1 884 ? -3.183 9.264 30.726 1.00 97.19 884 VAL A N 1
ATOM 6708 C CA . VAL A 1 884 ? -3.589 8.514 29.531 1.00 97.19 884 VAL A CA 1
ATOM 6709 C C . VAL A 1 884 ? -2.366 8.159 28.674 1.00 97.19 884 VAL A C 1
ATOM 6711 O O . VAL A 1 884 ? -2.175 6.992 28.329 1.00 97.19 884 VAL A O 1
ATOM 6714 N N . GLY A 1 885 ? -1.477 9.117 28.394 1.00 96.69 885 GLY A N 1
ATOM 6715 C CA . GLY A 1 885 ? -0.219 8.847 27.688 1.00 96.69 885 GLY A CA 1
ATOM 6716 C C . GLY A 1 885 ? 0.657 7.792 28.382 1.00 96.69 885 GLY A C 1
ATOM 6717 O O . GLY A 1 885 ? 1.256 6.942 27.715 1.00 96.69 885 GLY A O 1
ATOM 6718 N N . VAL A 1 886 ? 0.702 7.801 29.718 1.00 98.12 886 VAL A N 1
ATOM 6719 C CA . VAL A 1 886 ? 1.428 6.813 30.533 1.00 98.12 886 VAL A CA 1
ATOM 6720 C C . VAL A 1 886 ? 0.817 5.411 30.396 1.00 98.12 886 VAL A C 1
ATOM 6722 O O . VAL A 1 886 ? 1.570 4.441 30.275 1.00 98.12 886 VAL A O 1
ATOM 6725 N N . MET A 1 887 ? -0.513 5.276 30.305 1.00 98.19 887 MET A N 1
ATOM 6726 C CA . MET A 1 887 ? -1.155 3.980 30.024 1.00 98.19 887 MET A CA 1
ATOM 6727 C C . MET A 1 887 ? -0.670 3.391 28.689 1.00 98.19 887 MET A C 1
ATOM 6729 O O . MET A 1 887 ? -0.285 2.219 28.624 1.00 98.19 887 MET A O 1
ATOM 6733 N N . ALA A 1 888 ? -0.635 4.206 27.627 1.00 97.19 888 ALA A N 1
ATOM 6734 C CA . ALA A 1 888 ? -0.152 3.772 26.313 1.00 97.19 888 ALA A CA 1
ATOM 6735 C C . ALA A 1 888 ? 1.336 3.380 26.333 1.00 97.19 888 ALA A C 1
ATOM 6737 O O . ALA A 1 888 ? 1.710 2.387 25.705 1.00 97.19 888 ALA A O 1
ATOM 6738 N N . TYR A 1 889 ? 2.179 4.109 27.079 1.00 97.75 889 TYR A N 1
ATOM 6739 C CA . TYR A 1 889 ? 3.590 3.756 27.272 1.00 97.75 889 TYR A CA 1
ATOM 6740 C C . TYR A 1 889 ? 3.759 2.349 27.860 1.00 97.75 889 TYR A C 1
ATOM 6742 O O . TYR A 1 889 ? 4.548 1.564 27.333 1.00 97.75 889 TYR A O 1
ATOM 6750 N N . PHE A 1 890 ? 3.019 2.011 28.919 1.00 98.00 890 PHE A N 1
ATOM 6751 C CA . PHE A 1 890 ? 3.119 0.693 29.548 1.00 98.00 890 PHE A CA 1
ATOM 6752 C C . PHE A 1 890 ? 2.656 -0.425 28.608 1.00 98.00 890 PHE A C 1
ATOM 6754 O O . PHE A 1 890 ? 3.371 -1.409 28.429 1.00 98.00 890 PHE A O 1
ATOM 6761 N N . PHE A 1 891 ? 1.538 -0.250 27.898 1.00 97.19 891 PHE A N 1
ATOM 6762 C CA . PHE A 1 891 ? 1.117 -1.226 26.884 1.00 97.19 891 PHE A CA 1
ATOM 6763 C C . PHE A 1 891 ? 2.170 -1.425 25.779 1.00 97.19 891 PHE A C 1
ATOM 6765 O O . PHE A 1 891 ? 2.461 -2.560 25.389 1.00 97.19 891 PHE A O 1
ATOM 6772 N N . LEU A 1 892 ? 2.796 -0.343 25.307 1.00 96.38 892 LEU A N 1
ATOM 6773 C CA . LEU A 1 892 ? 3.888 -0.412 24.334 1.00 96.38 892 LEU A CA 1
ATOM 6774 C C . LEU A 1 892 ? 5.109 -1.171 24.880 1.00 96.38 892 LEU A C 1
ATOM 6776 O O . LEU A 1 892 ? 5.599 -2.089 24.218 1.00 96.38 892 LEU A O 1
ATOM 6780 N N . ARG A 1 893 ? 5.576 -0.821 26.086 1.00 95.44 893 ARG A N 1
ATOM 6781 C CA . ARG A 1 893 ? 6.746 -1.410 26.767 1.00 95.44 893 ARG A CA 1
ATOM 6782 C C . ARG A 1 893 ? 6.570 -2.886 27.122 1.00 95.44 893 ARG A C 1
ATOM 6784 O O . ARG A 1 893 ? 7.531 -3.650 27.057 1.00 95.44 893 ARG A O 1
ATOM 6791 N N . ASP A 1 894 ? 5.370 -3.265 27.547 1.00 94.06 894 ASP A N 1
ATOM 6792 C CA . ASP A 1 894 ? 5.132 -4.533 28.237 1.00 94.06 894 ASP A CA 1
ATOM 6793 C C . ASP A 1 894 ? 4.345 -5.552 27.414 1.00 94.06 894 ASP A C 1
ATOM 6795 O O . ASP A 1 894 ? 4.434 -6.747 27.684 1.00 94.06 894 ASP A O 1
ATOM 6799 N N . SER A 1 895 ? 3.568 -5.101 26.427 1.00 92.56 895 SER A N 1
ATOM 6800 C CA . SER A 1 895 ? 2.773 -5.973 25.557 1.00 92.56 895 SER A CA 1
ATOM 6801 C C . SER A 1 895 ? 3.234 -5.883 24.106 1.00 92.56 895 SER A C 1
ATOM 6803 O O . SER A 1 895 ? 3.700 -6.882 23.559 1.00 92.56 895 SER A O 1
ATOM 6805 N N . LEU A 1 896 ? 3.158 -4.706 23.478 1.00 91.81 896 LEU A N 1
ATOM 6806 C CA . LEU A 1 896 ? 3.354 -4.595 22.027 1.00 91.81 896 LEU A CA 1
ATOM 6807 C C . LEU A 1 896 ? 4.798 -4.915 21.596 1.00 91.81 896 LEU A C 1
ATOM 6809 O O . LEU A 1 896 ? 4.999 -5.648 20.637 1.00 91.81 896 LEU A O 1
ATOM 6813 N N . SER A 1 897 ? 5.798 -4.425 22.339 1.00 90.19 897 SER A N 1
ATOM 6814 C CA . SER A 1 897 ? 7.231 -4.680 22.079 1.00 90.19 897 SER A CA 1
ATOM 6815 C C . SER A 1 897 ? 7.771 -6.003 22.641 1.00 90.19 897 SER A C 1
ATOM 6817 O O . SER A 1 897 ? 8.935 -6.331 22.416 1.00 90.19 897 SER A O 1
ATOM 6819 N N . LYS A 1 898 ? 6.960 -6.767 23.388 1.00 91.25 898 LYS A N 1
ATOM 6820 C CA . LYS A 1 898 ? 7.357 -8.071 23.959 1.00 91.25 898 LYS A CA 1
ATOM 6821 C C . LYS A 1 898 ? 6.837 -9.265 23.167 1.00 91.25 898 LYS A C 1
ATOM 6823 O O . LYS A 1 898 ? 7.375 -10.359 23.307 1.00 91.25 898 LYS A O 1
ATOM 6828 N N . ASN A 1 899 ? 5.817 -9.057 22.341 1.00 90.00 899 ASN A N 1
ATOM 6829 C CA . ASN A 1 899 ? 5.309 -10.067 21.423 1.00 90.00 899 ASN A CA 1
ATOM 6830 C C . ASN A 1 899 ? 6.097 -10.070 20.095 1.00 90.00 899 ASN A C 1
ATOM 6832 O O . ASN A 1 899 ? 6.818 -9.112 19.806 1.00 90.00 899 ASN A O 1
ATOM 6836 N N . PRO A 1 900 ? 5.978 -11.131 19.272 1.00 86.06 900 PRO A N 1
ATOM 6837 C CA . PRO A 1 900 ? 6.612 -11.182 17.956 1.00 86.06 900 PRO A CA 1
ATOM 6838 C C . PRO A 1 900 ? 6.197 -10.013 17.041 1.00 86.06 900 PRO A C 1
ATOM 6840 O O . PRO A 1 900 ? 5.071 -9.519 17.158 1.00 86.06 900 PRO A O 1
ATOM 6843 N N . PRO A 1 901 ? 7.056 -9.592 16.089 1.00 80.94 901 PRO A N 1
ATOM 6844 C CA . PRO A 1 901 ? 6.724 -8.548 15.121 1.00 80.94 901 PRO A CA 1
ATOM 6845 C C . PRO A 1 901 ? 5.397 -8.816 14.399 1.00 80.94 901 PRO A C 1
ATOM 6847 O O . PRO A 1 901 ? 5.137 -9.932 13.952 1.00 80.94 901 PRO A O 1
ATOM 6850 N N . GLY A 1 902 ? 4.560 -7.784 14.288 1.00 79.88 902 GLY A N 1
ATOM 6851 C CA . GLY A 1 902 ? 3.221 -7.890 13.700 1.00 79.88 902 GLY A CA 1
ATOM 6852 C C . GLY A 1 902 ? 2.125 -8.376 14.657 1.00 79.88 902 GLY A C 1
ATOM 6853 O O . GLY A 1 902 ? 0.967 -8.426 14.247 1.00 79.88 902 GLY A O 1
ATOM 6854 N N . TRP A 1 903 ? 2.433 -8.697 15.921 1.00 89.44 903 TRP A N 1
ATOM 6855 C CA . TRP A 1 903 ? 1.396 -8.949 16.925 1.00 89.44 903 TRP A CA 1
ATOM 6856 C C . TRP A 1 903 ? 0.552 -7.692 17.181 1.00 89.44 903 TRP A C 1
ATOM 6858 O O . TRP A 1 903 ? 1.058 -6.569 17.237 1.00 89.44 903 TRP A O 1
ATOM 6868 N N . ILE A 1 904 ? -0.750 -7.903 17.359 1.00 89.00 904 ILE A N 1
ATOM 6869 C CA . ILE A 1 904 ? -1.756 -6.864 17.575 1.00 89.00 904 ILE A CA 1
ATOM 6870 C C . ILE A 1 904 ? -2.670 -7.280 18.726 1.00 89.00 904 ILE A C 1
ATOM 6872 O O . ILE A 1 904 ? -3.070 -8.440 18.819 1.00 89.00 904 ILE A O 1
ATOM 6876 N N . TYR A 1 905 ? -3.055 -6.326 19.574 1.00 89.12 905 TYR A N 1
ATOM 6877 C CA . TYR A 1 905 ? -4.167 -6.548 20.498 1.00 89.12 905 TYR A CA 1
ATOM 6878 C C . TYR A 1 905 ? -5.473 -6.609 19.683 1.00 89.12 905 TYR A C 1
ATOM 6880 O O . TYR A 1 905 ? -5.651 -5.768 18.781 1.00 89.12 905 TYR A O 1
ATOM 6888 N N . PRO A 1 906 ? -6.363 -7.586 19.940 1.00 87.75 906 PRO A N 1
ATOM 6889 C CA . PRO A 1 906 ? -7.606 -7.733 19.191 1.00 87.75 906 PRO A CA 1
ATOM 6890 C C . PRO A 1 906 ? -8.541 -6.541 19.429 1.00 87.75 906 PRO A C 1
ATOM 6892 O O . PRO A 1 906 ? -8.487 -5.891 20.470 1.00 87.75 906 PRO A O 1
ATOM 6895 N N . LEU A 1 907 ? -9.399 -6.243 18.457 1.00 86.75 907 LEU A N 1
ATOM 6896 C CA . LEU A 1 907 ? -10.532 -5.326 18.615 1.00 86.75 907 LEU A CA 1
ATOM 6897 C C . LEU A 1 907 ? -11.815 -6.122 18.866 1.00 86.75 907 LEU A C 1
ATOM 6899 O O . LEU A 1 907 ? -11.953 -7.245 18.374 1.00 86.75 907 LEU A O 1
ATOM 6903 N N . ARG A 1 908 ? -12.806 -5.526 19.545 1.00 85.00 908 ARG A N 1
ATOM 6904 C CA . ARG A 1 908 ? -14.088 -6.192 19.867 1.00 85.00 908 ARG A CA 1
ATOM 6905 C C . ARG A 1 908 ? -14.845 -6.733 18.645 1.00 85.00 908 ARG A C 1
ATOM 6907 O O . ARG A 1 908 ? -15.706 -7.600 18.787 1.00 85.00 908 ARG A O 1
ATOM 6914 N N . THR A 1 909 ? -14.549 -6.228 17.447 1.00 80.56 909 THR A N 1
ATOM 6915 C CA . THR A 1 909 ? -15.132 -6.703 16.187 1.00 80.56 909 THR A CA 1
ATOM 6916 C C . THR A 1 909 ? -14.419 -7.909 15.592 1.00 80.56 909 THR A C 1
ATOM 6918 O O . THR A 1 909 ? -15.020 -8.625 14.794 1.00 80.56 909 THR A O 1
ATOM 6921 N N . GLU A 1 910 ? -13.164 -8.171 15.942 1.00 78.56 910 GLU A N 1
ATOM 6922 C CA . GLU A 1 910 ? -12.375 -9.235 15.316 1.00 78.56 910 GLU A CA 1
ATOM 6923 C C . GLU A 1 910 ? -12.720 -10.615 15.862 1.00 78.56 910 GLU A C 1
ATOM 6925 O O . GLU A 1 910 ? -12.663 -11.574 15.100 1.00 78.56 910 GLU A O 1
ATOM 6930 N N . CYS A 1 911 ? -13.155 -10.681 17.128 1.00 71.81 911 CYS A N 1
ATOM 6931 C CA . CYS A 1 911 ? -13.576 -11.886 17.846 1.00 71.81 911 CYS A CA 1
ATOM 6932 C C . CYS A 1 911 ? -12.602 -13.057 17.705 1.00 71.81 911 CYS A C 1
ATOM 6934 O O . CYS A 1 911 ? -12.674 -13.837 16.753 1.00 71.81 911 CYS A O 1
ATOM 6936 N N . GLU A 1 912 ? -11.742 -13.237 18.708 1.00 54.66 912 GLU A N 1
ATOM 6937 C CA . GLU A 1 912 ? -10.832 -14.378 18.744 1.00 54.66 912 GLU A CA 1
ATOM 6938 C C . GLU A 1 912 ? -11.583 -15.698 18.497 1.00 54.66 912 GLU A C 1
ATOM 6940 O O . GLU A 1 912 ? -12.464 -16.098 19.264 1.00 54.66 912 GLU A O 1
ATOM 6945 N N . LYS A 1 913 ? -11.165 -16.442 17.468 1.00 44.94 913 LYS A N 1
ATOM 6946 C CA . LYS A 1 913 ? -11.394 -17.887 17.414 1.00 44.94 913 LYS A CA 1
ATOM 6947 C C . LYS A 1 913 ? -10.519 -18.553 18.482 1.00 44.94 913 LYS A C 1
ATOM 6949 O O . LYS A 1 913 ? -9.554 -19.233 18.143 1.00 44.94 913 LYS A O 1
ATOM 6954 N N . ARG A 1 914 ? -10.845 -18.381 19.770 1.00 36.91 914 ARG A N 1
ATOM 6955 C CA . ARG A 1 914 ? -10.280 -19.217 20.840 1.00 36.91 914 ARG A CA 1
ATOM 6956 C C . ARG A 1 914 ? -10.885 -20.617 20.758 1.00 36.91 914 ARG A C 1
ATOM 6958 O O . ARG A 1 914 ? -11.745 -20.991 21.547 1.00 36.91 914 ARG A O 1
ATOM 6965 N N . ALA A 1 915 ? -10.390 -21.395 19.802 1.00 30.64 915 ALA A N 1
ATOM 6966 C CA . ALA A 1 915 ? -10.048 -22.769 20.116 1.00 30.64 915 ALA A CA 1
ATOM 6967 C C . ALA A 1 915 ? -8.755 -22.705 20.941 1.00 30.64 915 ALA A C 1
ATOM 6969 O O . ALA A 1 915 ? -7.725 -22.271 20.427 1.00 30.64 915 ALA A O 1
ATOM 6970 N N . ALA A 1 916 ? -8.844 -23.024 22.230 1.00 23.03 916 ALA A N 1
ATOM 6971 C CA . ALA A 1 916 ? -7.692 -23.236 23.096 1.00 23.03 916 ALA A CA 1
ATOM 6972 C C . ALA A 1 916 ? -8.125 -24.046 24.335 1.00 23.03 916 ALA A C 1
ATOM 6974 O O . ALA A 1 916 ? -9.124 -23.667 24.959 1.00 23.03 916 ALA A O 1
ATOM 6975 N N . PRO A 1 917 ? -7.372 -25.081 24.748 1.00 29.95 917 PRO A N 1
ATOM 6976 C CA . PRO A 1 917 ? -6.250 -25.713 24.038 1.00 29.95 917 PRO A CA 1
ATOM 6977 C C . PRO A 1 917 ? -6.717 -26.596 22.869 1.00 29.95 917 PRO A C 1
ATOM 6979 O O . PRO A 1 917 ? -7.737 -27.298 23.038 1.00 29.95 917 PRO A O 1
#

Sequence (917 aa):
MRMTRRGAVPGSPWGGLLLAVLFAAGCSESPTPPPPPSPPPVVTCQPARSGERIPMRAGAPAVTFTETFDGLKARVDAQCSQCHAPPNAVGGFQYGPDLEGLKKDGARLALKASQGEMPPLATPEQTKKAVELACVLQSWLGQGAPAGTFPVRCESQAPGGVAVSASVAEAMTDLGNCIPDVAATERLGSDPDKDAVFAALTKLPPLLSDTDTDISTFDAEKLAARGTFAFAPTYPLFSDSAKKLRQVHVPAGQSIRYDVQTRAFHIPPNTRFYKTFFKAVAGKDGDVRYQRIETRLIVVREPWNQSLFGTYLWNSEGTVAELHDLRYRNGESFSDRVVVYTENEVTGKTRNYAIPGAHRCVNCHSGSEGQNFVLGFTPLQLNRRAPGEAGVDPNARIQEDELGQVERLVRAGVITGLPASGSRQELADLLPKLEVIARQAVPSGQPAPGREVLELQGYFVGNCAQCHNPNGFAVQSNPAIASLDFSARGILFGWNPCGVKESNGLRSYAVCDAGTQSDFFLKDLLLKTPGSTLYQRVARDTDARVIHMPANVPGLDCRAALLMARYLASLEWKGEAGLPAEQQAAMKQERLRQAALAVSSSCANPTDVRWITEDFTDKVPYEPRNTGWKEAIGKPPYEHLIRYPITAEHEALAREPFPTNWWVGKTGCAFPTRSAPDPIEPWMLDSLGRPRNSWGRLYESTPGATTFQGICANCHGRAGDGQSGAAKTLVALNGARVANLTAGLFGTTDGRPHLAPFEQAYGPHGGARYLLWMASGGTTVHFTEEFMQAWVKYGEVDIDFSADTRDWASWGANMLGAARGACDLIRLGKFGTATPPSANITALGGTRMWTRVCTVDNPLTDGIRDGSDTAGLQEWLRHAEFNVGVMAYFFLRDSLSKNPPGWIYPLRTECEKRAAP

pLDDT: mean 85.77, std 14.15, range [23.03, 98.31]

Secondary structure (DSSP, 8-state):
-----------------------------PPPPPPPP-PPP----EEP--S-B-PBPPP----EEEEEHHHHHHHHHHHHHHHHSSSS--SS----SSHHHHHHHHHHHHHHHHTT-SSTT--HHHHHHHHHHHHHHHHHHHTT--SSEEEEE-S---S---PPPHHHHHH-BTTBSEE----STT-----HHHHHHHHH-SS--SBSTTT-SGGGT--HHHHHHTTEEE---SSPPPSTT-EEEEEEE--TT--EEEETTTTEEEPPTT-EEEEEEEEEEE-TTS-EEEEEEEEEEEE--SSGGG-EEEEEEE-TTSS-EEE-----TTS-S---EEEEEEEETTTTEEEEEEEP-HHHHHHHHTT-TTSSS--S-SHHHHS---TTSTT--TT----HHHHTHHHHHHHTTSEESS-TT--HHHHHHHS--HHHHHHHHSPTTSPPPPHHHHHHHHHHHHHTTTTSSTTSHHHHH-GGGTT---STTSTTTT---BTPBPTTSSSBSB----TTSTTHHHHHHHSSS-S-HHHHHHHSPPPTT---SSTTS-S--HHHHHHHHHHHHHSPPGGGTTS-HHHHHHHHHHHHHHHHHHHHHH----SS--------PPPSS---SSTTHHHHTTSTTSTHHHHS---HHHHHHHH--EEEEE----TT------PPPSSPPGGGB-TTSSBSS-GGGEEEE-HHHHHIIIIIHHHH-TTSSS-SHHHHHHHHHH--PPP-IIIIIT-EETTEETTHHHHHHHSTTHHHHHHHHIIIIIT-PPPPHHHHHHT--TTTSS------HHHHHHH-SSTTHHHHHHHHHHHTT-TT-SSTT-S-TT-TTHHHHHHHHHHTTS---HHHHHSS-HHHHHHHHHHHHHHHHHHHHHHIIIIITTSPTT--PPPTTT-------